Protein 2FJI (pdb70)

Solvent-accessible surface area: 39823 Å² total; per-residue (Å²): 137,111,165,69,16,110,74,97,90,101,78,84,52,62,80,75,40,78,125,11,11,82,129,3,60,110,68,11,39,96,22,43,56,57,9,21,78,76,0,44,99,13,104,79,99,14,52,72,31,118,100,33,33,7,25,16,92,8,8,108,56,0,11,60,20,0,69,126,22,1,89,76,0,27,68,37,129,61,23,133,2,6,10,8,0,0,71,73,0,3,78,22,0,42,116,10,11,130,30,11,40,66,69,0,60,90,4,19,137,41,32,43,64,19,48,71,13,31,109,92,90,102,136,52,59,46,129,142,24,43,33,51,53,30,3,29,54,3,0,0,0,3,2,2,4,11,49,56,1,17,96,84,0,68,59,15,7,69,115,9,1,150,111,31,64,79,88,56,70,102,56,0,38,94,50,1,86,59,1,45,125,15,1,47,104,0,5,67,32,0,2,80,7,2,6,65,12,0,9,14,76,4,108,125,6,16,99,44,0,5,22,95,100,0,16,152,22,63,5,2,74,72,0,4,75,29,0,28,115,44,2,110,92,0,97,79,44,7,25,85,114,15,9,43,53,0,0,40,32,0,0,1,27,0,0,19,79,0,0,54,5,2,62,97,99,59,33,12,70,51,160,122,72,78,0,36,102,2,0,110,69,1,36,84,36,0,73,86,13,0,33,112,13,1,108,78,45,179,32,55,103,82,7,15,84,70,4,5,26,0,0,93,30,0,18,59,0,6,36,77,85,53,143,31,0,44,102,24,0,49,44,0,1,87,55,1,36,12,1,100,18,12,1,0,6,3,0,0,68,2,14,148,79,12,55,69,84,77,38,82,129,15,20,102,70,0,40,98,49,10,81,79,46,62,127,68,16,143,91,110,55,66,138,91,152,90,32,18,1,100,108,3,70,21,165,69,86,93,103,136,105,173,67,22,117,161,67,86,76,73,81,51,139,79,74,40,77,114,11,11,82,127,0,63,118,63,6,40,92,19,42,152,60,7,17,65,64,0,62,105,18,109,87,102,12,52,71,57,116,122,26,44,6,53,12,95,5,9,93,49,0,12,98,18,0,69,122,18,2,78,78,0,30,64,41,125,52,27,127,3,5,8,9,0,0,73,70,0,2,81,30,0,61,127,8,9,56,36,11,41,66,78,0,52,95,13,17,141,39,30,44,73,13,57,73,4,57,70,74,31,101,157,58,73,48,128,70,47,112,33,63,48,33,1,33,57,3,0,0,0,2,1,10,8,11,67,33,1,21,89,77,0,71,58,22,10,66,103,6,3,150,106,32,63,82,109,62,70,135,62,0,38,96,46,0,94,55,2,41,122,19,1,62,98,0,10,65,31,0,5,79,4,2,7,62,10,3,9,18,75,2,128,107,4,16,100,49,1,4,26,89,96,0,34,186,30,67,8,2,75,60,1,5,76,26,0,30,123,46,2,64,90,2,67,81,48,4,22,81,96,15,2,32,58,0,0,39,44,0,0,5,48,0,0,30,73,2,0,47,4,2,56,104,99,53,52,21,103,54,169,120,76,40,2,18,106,3,7,131,60,2,42,84,35,1,95,90,13,6,48,127,13,4,99,76,35,90,45,27,130,82,18,22,89,65,3,9,25,0,7,88,31,0,32,60,0,6,47,82,80,45,129,38,1,38,97,18,0,94,136,0,3,76,64,0,80,32,5,105,18,12,1,0,7,3,0,1,75,2,17,75,84,12,54,69,80,82,37,50,58,18,4,94,104,0,37,102,55,23,98,66,76,59,66,55,54,92,121,159,116,154,96,29,35,1,46,70,2,82,27,173,65,154,61,153

Structure (mmCIF, N/CA/C/O backbone):
data_2FJI
#
_entry.id   2FJI
#
_cell.length_a   108.295
_cell.length_b   63.301
_cell.length_c   151.468
_cell.angle_alpha   90.00
_cell.angle_beta   103.89
_cell.angle_gamma   90.00
#
_symmetry.space_group_name_H-M   'P 1 21 1'
#
loop_
_entity.id
_entity.type
_entity.pdbx_description
1 polymer 'Exocyst complex component SEC6'
2 water water
#
loop_
_atom_site.group_PDB
_atom_site.id
_atom_site.type_symbol
_atom_site.label_atom_id
_atom_site.label_alt_id
_atom_site.label_comp_id
_atom_site.label_asym_id
_atom_site.label_entity_id
_atom_site.label_se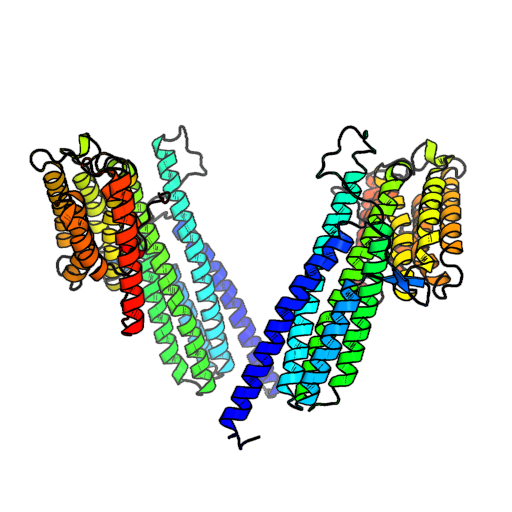q_id
_atom_site.pdbx_PDB_ins_code
_atom_site.Cartn_x
_atom_site.Cartn_y
_atom_site.Cartn_z
_atom_site.occupancy
_atom_site.B_iso_or_equiv
_atom_site.auth_seq_id
_atom_site.auth_comp_id
_atom_site.auth_asym_id
_atom_site.auth_atom_id
_atom_site.pdbx_PDB_model_num
ATOM 1 N N . GLY A 1 1 ? 71.499 27.738 10.612 1.00 82.71 407 GLY 1 N 1
ATOM 2 C CA . GLY A 1 1 ? 71.376 27.322 12.035 1.00 81.81 407 GLY 1 CA 1
ATOM 3 C C . GLY A 1 1 ? 72.719 27.012 12.669 1.00 81.57 407 GLY 1 C 1
ATOM 4 O O . GLY A 1 1 ? 73.765 27.181 12.044 1.00 81.96 407 GLY 1 O 1
ATOM 5 N N . SER A 1 2 ? 72.687 26.555 13.917 1.00 58.93 408 SER 1 N 1
ATOM 6 C CA . SER A 1 2 ? 73.901 26.214 14.644 1.00 57.84 408 SER 1 CA 1
ATOM 7 C C . SER A 1 2 ? 74.292 24.760 14.412 1.00 57.17 408 SER 1 C 1
ATOM 8 O O . SER A 1 2 ? 73.534 23.982 13.830 1.00 56.87 408 SER 1 O 1
ATOM 11 N N . HIS A 1 3 ? 75.480 24.401 14.890 1.00 54.35 409 HIS 1 N 1
ATOM 12 C CA . HIS A 1 3 ? 75.992 23.048 14.757 1.00 52.69 409 HIS 1 CA 1
ATOM 13 C C . HIS A 1 3 ? 75.163 22.036 15.522 1.00 52.76 409 HIS 1 C 1
ATOM 14 O O . HIS A 1 3 ? 74.596 22.347 16.561 1.00 52.82 409 HIS 1 O 1
ATOM 21 N N . MET A 1 4 ? 75.097 20.819 15.000 1.00 55.07 410 MET 1 N 1
ATOM 22 C CA . MET A 1 4 ? 74.369 19.744 15.654 1.00 55.72 410 MET 1 CA 1
ATOM 23 C C . MET A 1 4 ? 75.144 18.454 15.464 1.00 56.31 410 MET 1 C 1
ATOM 24 O O . MET A 1 4 ? 75.620 18.161 14.363 1.00 56.05 410 MET 1 O 1
ATOM 29 N N . GLY A 1 5 ? 75.271 17.686 16.539 1.00 61.25 411 GLY 1 N 1
ATOM 30 C CA . GLY A 1 5 ? 75.975 16.427 16.453 1.00 62.38 411 GLY 1 CA 1
ATOM 31 C C . GLY A 1 5 ? 75.018 15.375 15.944 1.00 63.39 411 GLY 1 C 1
ATOM 32 O O . GLY A 1 5 ? 73.793 15.553 16.010 1.00 63.87 411 GLY 1 O 1
ATOM 33 N N . ASP A 1 6 ? 75.564 14.278 15.435 1.00 72.56 412 ASP 1 N 1
ATOM 34 C CA . ASP A 1 6 ? 74.740 13.200 14.917 1.00 73.29 412 ASP 1 CA 1
ATOM 35 C C . ASP A 1 6 ? 73.801 12.651 15.993 1.00 73.15 412 ASP 1 C 1
ATOM 36 O O . ASP A 1 6 ? 72.655 12.298 15.709 1.00 73.46 412 ASP 1 O 1
ATOM 41 N N . LYS A 1 7 ? 74.277 12.590 17.232 1.00 57.72 413 LYS 1 N 1
ATOM 42 C CA . LYS A 1 7 ? 73.443 12.085 18.310 1.00 57.14 413 LYS 1 CA 1
ATOM 43 C C . LYS A 1 7 ? 72.247 13.013 18.515 1.00 57.09 413 LYS 1 C 1
ATOM 44 O O . LYS A 1 7 ? 71.113 12.552 18.698 1.00 56.90 413 LYS 1 O 1
ATOM 46 N N . GLU A 1 8 ? 72.504 14.320 18.470 1.00 55.11 414 GLU 1 N 1
ATOM 47 C CA . GLU A 1 8 ? 71.452 15.315 18.665 1.00 55.37 414 GLU 1 CA 1
ATOM 48 C C . GLU A 1 8 ? 70.495 15.433 17.475 1.00 55.11 414 GLU 1 C 1
ATOM 49 O O . GLU A 1 8 ? 69.321 15.764 17.657 1.00 54.89 414 GLU 1 O 1
ATOM 55 N N . LYS A 1 9 ? 70.993 15.173 16.264 1.00 59.68 415 LYS 1 N 1
ATOM 56 C CA . LYS A 1 9 ? 70.145 15.207 15.077 1.00 59.74 415 LYS 1 CA 1
ATOM 57 C C . LYS A 1 9 ? 69.181 14.020 15.167 1.00 60.08 415 LYS 1 C 1
ATOM 58 O O . LYS A 1 9 ? 67.980 14.156 14.922 1.00 60.24 415 LYS 1 O 1
ATOM 64 N N . GLU A 1 10 ? 69.717 12.854 15.518 1.00 62.72 416 GLU 1 N 1
ATOM 65 C CA . GLU A 1 10 ? 68.894 11.657 15.645 1.00 62.85 416 GLU 1 CA 1
ATOM 66 C C . GLU A 1 10 ? 67.840 11.886 16.716 1.00 62.33 416 GLU 1 C 1
ATOM 67 O O . GLU A 1 10 ? 66.663 11.573 16.519 1.00 62.64 416 GLU 1 O 1
ATOM 73 N N . THR A 1 11 ? 68.258 12.439 17.848 1.00 52.29 417 THR 1 N 1
ATOM 74 C CA . THR A 1 11 ? 67.318 12.722 18.931 1.00 51.73 417 THR 1 CA 1
ATOM 75 C C . THR A 1 11 ? 66.235 13.688 18.447 1.00 51.30 417 THR 1 C 1
ATOM 76 O O . THR A 1 11 ? 65.060 13.522 18.771 1.00 51.55 417 THR 1 O 1
ATOM 80 N N . LEU A 1 12 ? 66.637 14.682 17.658 1.00 53.19 418 LEU 1 N 1
ATOM 81 C CA . LEU A 1 12 ? 65.704 15.664 17.106 1.00 52.74 418 LEU 1 CA 1
ATOM 82 C C . LEU A 1 12 ? 64.691 14.943 16.201 1.00 52.63 418 LEU 1 C 1
ATOM 83 O O . LEU A 1 12 ? 63.483 15.188 16.275 1.00 52.01 418 LEU 1 O 1
ATOM 88 N N . PHE A 1 13 ? 65.192 14.045 15.356 1.00 55.55 419 PHE 1 N 1
ATOM 89 C CA . PHE A 1 13 ? 64.333 13.290 14.453 1.00 55.48 419 PHE 1 CA 1
ATOM 90 C C . PHE A 1 13 ? 63.381 12.377 15.212 1.00 55.74 419 PHE 1 C 1
ATOM 91 O O . PHE A 1 13 ? 62.217 12.229 14.832 1.00 55.89 419 PHE 1 O 1
ATOM 99 N N . LYS A 1 14 ? 63.872 11.755 16.279 1.00 59.21 420 LYS 1 N 1
ATOM 100 C CA . LYS A 1 14 ? 63.029 10.860 17.060 1.00 59.09 420 LYS 1 CA 1
ATOM 101 C C . LYS A 1 14 ? 61.991 11.646 17.851 1.00 59.35 420 LYS 1 C 1
ATOM 102 O O . LYS A 1 14 ? 60.846 11.216 17.985 1.00 59.91 420 LYS 1 O 1
ATOM 104 N N . ASP A 1 15 ? 62.374 12.804 18.374 1.00 48.01 421 ASP 1 N 1
ATOM 105 C CA . ASP A 1 15 ? 61.418 13.586 19.145 1.00 47.66 421 ASP 1 CA 1
ATOM 106 C C . ASP A 1 15 ? 60.384 14.248 18.238 1.00 47.47 421 ASP 1 C 1
ATOM 107 O O . ASP A 1 15 ? 59.221 14.397 18.617 1.00 46.97 421 ASP 1 O 1
ATOM 112 N N . TYR A 1 16 ? 60.818 14.637 17.040 1.00 55.40 422 TYR 1 N 1
ATOM 113 C CA . TYR A 1 16 ? 59.946 15.276 16.066 1.00 54.88 422 TYR 1 CA 1
ATOM 114 C C . TYR A 1 16 ? 58.894 14.277 15.605 1.00 54.75 422 TYR 1 C 1
ATOM 115 O O . TYR A 1 16 ? 57.696 14.557 15.678 1.00 55.21 422 TYR 1 O 1
ATOM 124 N N . LEU A 1 17 ? 59.341 13.109 15.149 1.00 54.57 423 LEU 1 N 1
ATOM 125 C CA . LEU A 1 17 ? 58.430 12.062 14.691 1.00 53.98 423 LEU 1 CA 1
ATOM 126 C C . LEU A 1 17 ? 57.385 11.808 15.770 1.00 53.91 423 LEU 1 C 1
ATOM 127 O O . LEU A 1 17 ? 56.192 11.657 15.484 1.00 54.33 423 LEU 1 O 1
ATOM 132 N N . ASN A 1 18 ? 57.835 11.764 17.019 1.00 49.65 424 ASN 1 N 1
ATOM 133 C CA . ASN A 1 18 ? 56.925 11.513 18.126 1.00 49.25 424 ASN 1 CA 1
ATOM 134 C C . ASN A 1 18 ? 55.871 12.600 18.281 1.00 49.03 424 ASN 1 C 1
ATOM 135 O O . ASN A 1 18 ? 54.688 12.304 18.450 1.00 49.16 424 ASN 1 O 1
ATOM 140 N N . LEU A 1 19 ? 56.289 13.860 18.242 1.00 50.02 425 LEU 1 N 1
ATOM 141 C CA . LEU A 1 19 ? 55.326 14.936 18.395 1.00 49.78 425 LEU 1 CA 1
ATOM 142 C C . LEU A 1 19 ? 54.281 14.885 17.279 1.00 49.93 425 LEU 1 C 1
ATOM 143 O O . LEU A 1 19 ? 53.086 15.083 17.525 1.00 49.01 425 LEU 1 O 1
ATOM 148 N N . ILE A 1 20 ? 54.742 14.608 16.061 1.00 56.91 426 ILE 1 N 1
ATOM 149 C CA . ILE A 1 20 ? 53.866 14.509 14.902 1.00 57.46 426 ILE 1 CA 1
ATOM 150 C C . ILE A 1 20 ? 52.870 13.374 15.106 1.00 57.59 426 ILE 1 C 1
ATOM 151 O O . ILE A 1 20 ? 51.655 13.546 14.999 1.00 57.67 426 ILE 1 O 1
ATOM 156 N N . VAL A 1 21 ? 53.414 12.207 15.400 1.00 54.75 427 VAL 1 N 1
ATOM 157 C CA . VAL A 1 21 ? 52.626 11.012 15.614 1.00 54.44 427 VAL 1 CA 1
ATOM 158 C C . VAL A 1 21 ? 51.558 11.160 16.694 1.00 55.21 427 VAL 1 C 1
ATOM 159 O O . VAL A 1 21 ? 50.419 10.760 16.488 1.00 55.84 427 VAL 1 O 1
ATOM 163 N N . VAL A 1 22 ? 51.912 11.731 17.843 1.00 50.61 428 VAL 1 N 1
ATOM 164 C CA . VAL A 1 22 ? 50.951 11.923 18.945 1.00 50.54 428 VAL 1 CA 1
ATOM 165 C C . VAL A 1 22 ? 49.829 12.869 18.526 1.00 51.39 428 VAL 1 C 1
ATOM 166 O O . VAL A 1 22 ? 48.661 12.678 18.883 1.00 51.00 428 VAL 1 O 1
ATOM 170 N N . LYS A 1 23 ? 50.209 13.903 17.786 1.00 51.72 429 LYS 1 N 1
ATOM 171 C CA . LYS A 1 23 ? 49.269 14.889 17.285 1.00 53.09 429 LYS 1 CA 1
ATOM 172 C C . LYS A 1 23 ? 48.272 14.204 16.363 1.00 54.32 429 LYS 1 C 1
ATOM 173 O O . LYS A 1 23 ? 47.088 14.515 16.393 1.00 55.05 429 LYS 1 O 1
ATOM 179 N N . MET A 1 24 ? 48.754 13.259 15.555 1.00 62.97 430 MET 1 N 1
ATOM 180 C CA . MET A 1 24 ? 47.896 12.552 14.614 1.00 63.67 430 MET 1 CA 1
ATOM 181 C C . MET A 1 24 ? 46.834 11.715 15.310 1.00 63.51 430 MET 1 C 1
ATOM 182 O O . MET A 1 24 ? 45.680 11.691 14.881 1.00 63.16 430 MET 1 O 1
ATOM 187 N N . THR A 1 25 ? 47.217 11.023 16.379 1.00 53.19 431 THR 1 N 1
ATOM 188 C CA . THR A 1 25 ? 46.251 10.227 17.128 1.00 53.26 431 THR 1 CA 1
ATOM 189 C C . THR A 1 25 ? 45.206 11.157 17.728 1.00 54.01 431 THR 1 C 1
ATOM 190 O O . THR A 1 25 ? 44.038 10.799 17.860 1.00 54.54 431 THR 1 O 1
ATOM 194 N N . GLU A 1 26 ? 45.630 12.358 18.093 1.00 51.72 432 GLU 1 N 1
ATOM 195 C CA . GLU A 1 26 ? 44.717 13.325 18.674 1.00 52.84 432 GLU 1 CA 1
ATOM 196 C C . GLU A 1 26 ? 43.770 13.822 17.593 1.00 52.20 432 GLU 1 C 1
ATOM 197 O O . GLU A 1 26 ? 42.555 13.862 17.790 1.00 52.11 432 GLU 1 O 1
ATOM 203 N N . TRP A 1 27 ? 44.330 14.205 16.451 1.00 54.11 433 TRP 1 N 1
ATOM 204 C CA . TRP A 1 27 ? 43.512 14.692 15.354 1.00 54.86 433 TRP 1 CA 1
ATOM 205 C C . TRP A 1 27 ? 42.423 13.662 15.013 1.00 54.70 433 TRP 1 C 1
ATOM 206 O O . TRP A 1 27 ? 41.237 13.957 15.087 1.00 54.49 433 TRP 1 O 1
ATOM 217 N N . ILE A 1 28 ? 42.836 12.451 14.652 1.00 58.37 434 ILE 1 N 1
ATOM 218 C CA . ILE A 1 28 ? 41.897 11.391 14.325 1.00 58.46 434 ILE 1 CA 1
ATOM 219 C C . ILE A 1 28 ? 40.905 11.199 15.459 1.00 58.57 434 ILE 1 C 1
ATOM 220 O O . ILE A 1 28 ? 39.718 10.951 15.229 1.00 58.49 434 ILE 1 O 1
ATOM 225 N N . GLY A 1 29 ? 41.392 11.319 16.687 1.00 57.90 435 GLY 1 N 1
ATOM 226 C CA . GLY A 1 29 ? 40.518 11.160 17.837 1.00 57.98 435 GLY 1 CA 1
ATOM 227 C C . GLY A 1 29 ? 39.367 12.147 17.800 1.00 58.32 435 GLY 1 C 1
ATOM 228 O O . GLY A 1 29 ? 38.212 11.786 18.036 1.00 58.63 435 GLY 1 O 1
ATOM 229 N N . ASN A 1 30 ? 39.683 13.401 17.504 1.00 59.74 436 ASN 1 N 1
ATOM 230 C CA . ASN A 1 30 ? 38.663 14.426 17.441 1.00 60.22 436 ASN 1 CA 1
ATOM 231 C C . ASN A 1 30 ? 37.776 14.223 16.219 1.00 60.28 436 ASN 1 C 1
ATOM 232 O O . ASN A 1 30 ? 36.561 14.381 16.304 1.00 60.61 436 ASN 1 O 1
ATOM 237 N N . LEU A 1 31 ? 38.380 13.871 15.087 1.00 63.03 437 LEU 1 N 1
ATOM 238 C CA . LEU A 1 31 ? 37.617 13.644 13.871 1.00 63.03 437 LEU 1 CA 1
ATOM 239 C C . LEU A 1 31 ? 36.568 12.563 14.112 1.00 63.28 437 LEU 1 C 1
ATOM 240 O O . LEU A 1 31 ? 35.390 12.755 13.812 1.00 63.76 437 LEU 1 O 1
ATOM 245 N N . GLU A 1 32 ? 36.992 11.433 14.668 1.00 65.20 438 GLU 1 N 1
ATOM 246 C CA . GLU A 1 32 ? 36.056 10.350 14.938 1.00 65.36 438 GLU 1 CA 1
ATOM 247 C C . GLU A 1 32 ? 34.844 10.827 15.729 1.00 64.96 438 GLU 1 C 1
ATOM 248 O O . GLU A 1 32 ? 33.716 10.432 15.442 1.00 65.39 438 GLU 1 O 1
ATOM 254 N N . LYS A 1 33 ? 35.080 11.663 16.734 1.00 63.36 439 LYS 1 N 1
ATOM 255 C CA . LYS A 1 33 ? 33.992 12.186 17.547 1.00 62.49 439 LYS 1 CA 1
ATOM 256 C C . LYS A 1 33 ? 33.047 13.013 16.675 1.00 61.84 439 LYS 1 C 1
ATOM 257 O O . LYS A 1 33 ? 31.867 12.717 16.587 1.00 61.78 439 LYS 1 O 1
ATOM 259 N N . ALA A 1 34 ? 33.573 14.042 16.025 1.00 56.27 440 ALA 1 N 1
ATOM 260 C CA . ALA A 1 34 ? 32.758 14.896 15.166 1.00 56.38 440 ALA 1 CA 1
ATOM 261 C C . ALA A 1 34 ? 32.025 14.060 14.113 1.00 56.32 440 ALA 1 C 1
ATOM 262 O O . ALA A 1 34 ? 30.852 14.279 13.817 1.00 56.55 440 ALA 1 O 1
ATOM 264 N N . GLU A 1 35 ? 32.759 13.100 13.567 1.00 63.65 441 GLU 1 N 1
ATOM 265 C CA . GLU A 1 35 ? 32.306 12.174 12.541 1.00 63.10 441 GLU 1 CA 1
ATOM 266 C C . GLU A 1 35 ? 31.123 11.323 13.015 1.00 63.35 441 GLU 1 C 1
ATOM 267 O O . GLU A 1 35 ? 30.151 11.132 12.281 1.00 62.83 441 GLU 1 O 1
ATOM 273 N N . PHE A 1 36 ? 31.220 10.808 14.240 1.00 57.84 442 PHE 1 N 1
ATOM 274 C CA . PHE A 1 36 ? 30.168 9.980 14.812 1.00 58.12 442 PHE 1 CA 1
ATOM 275 C C . PHE A 1 36 ? 28.974 10.805 15.265 1.00 58.75 442 PHE 1 C 1
ATOM 276 O O . PHE A 1 36 ? 27.874 10.270 15.434 1.00 59.19 442 PHE 1 O 1
ATOM 284 N N . ASP A 1 37 ? 29.190 12.102 15.482 1.00 72.92 443 ASP 1 N 1
ATOM 285 C CA . ASP A 1 37 ? 28.106 12.987 15.889 1.00 73.08 443 ASP 1 CA 1
ATOM 286 C C . ASP A 1 37 ? 27.226 13.207 14.676 1.00 72.66 443 ASP 1 C 1
ATOM 287 O O . ASP A 1 37 ? 26.006 13.060 14.746 1.00 72.72 443 ASP 1 O 1
ATOM 292 N N . VAL A 1 38 ? 27.856 13.564 13.564 1.00 61.82 444 VAL 1 N 1
ATOM 293 C CA . VAL A 1 38 ? 27.132 13.788 12.330 1.00 61.53 444 VAL 1 CA 1
ATOM 294 C C . VAL A 1 38 ? 26.321 12.530 12.022 1.00 61.93 444 VAL 1 C 1
ATOM 295 O O . VAL A 1 38 ? 25.089 12.567 11.953 1.00 62.08 444 VAL 1 O 1
ATOM 299 N N . PHE A 1 39 ? 27.027 11.415 11.869 1.00 64.96 445 PHE 1 N 1
ATOM 300 C CA . PHE A 1 39 ? 26.413 10.130 11.553 1.00 65.01 445 PHE 1 CA 1
ATOM 301 C C . PHE A 1 39 ? 25.261 9.720 12.467 1.00 65.49 445 PHE 1 C 1
ATOM 302 O O . PHE A 1 39 ? 24.294 9.108 12.014 1.00 65.12 445 PHE 1 O 1
ATOM 310 N N . LEU A 1 40 ? 25.376 10.045 13.751 1.00 66.30 446 LEU 1 N 1
ATOM 311 C CA . LEU A 1 40 ? 24.354 9.700 14.735 1.00 67.09 446 LEU 1 CA 1
ATOM 312 C C . LEU A 1 40 ? 23.149 10.648 14.752 1.00 68.32 446 LEU 1 C 1
ATOM 313 O O . LEU A 1 40 ? 22.002 10.212 14.909 1.00 68.16 446 LEU 1 O 1
ATOM 318 N N . GLU A 1 41 ? 23.421 11.941 14.604 1.00 87.39 447 GLU 1 N 1
ATOM 319 C CA . GLU A 1 41 ? 22.377 12.956 14.622 1.00 88.73 447 GLU 1 CA 1
ATOM 320 C C . GLU A 1 41 ? 21.687 13.071 13.274 1.00 88.95 447 GLU 1 C 1
ATOM 321 O O . GLU A 1 41 ? 20.483 13.325 13.202 1.00 89.02 447 GLU 1 O 1
ATOM 327 N N . ARG A 1 42 ? 22.454 12.883 12.208 1.00 75.10 448 ARG 1 N 1
ATOM 328 C CA . ARG A 1 42 ? 21.912 12.964 10.859 1.00 75.50 448 ARG 1 CA 1
ATOM 329 C C . ARG A 1 42 ? 21.035 14.204 10.685 1.00 76.54 448 ARG 1 C 1
ATOM 330 O O . ARG A 1 42 ? 20.067 14.177 9.932 1.00 76.87 448 ARG 1 O 1
ATOM 338 N N . SER A 1 43 ? 21.385 15.290 11.373 1.00 80.66 449 SER 1 N 1
ATOM 339 C CA . SER A 1 43 ? 20.611 16.532 11.308 1.00 81.61 449 SER 1 CA 1
ATOM 340 C C . SER A 1 43 ? 20.527 17.133 9.905 1.00 82.08 449 SER 1 C 1
ATOM 341 O O . SER A 1 43 ? 19.822 18.116 9.676 1.00 82.38 449 SER 1 O 1
ATOM 344 N N . THR A 1 44 ? 21.247 16.538 8.969 1.00 70.87 450 THR 1 N 1
ATOM 345 C CA . THR A 1 44 ? 21.231 16.994 7.591 1.00 71.53 450 THR 1 CA 1
ATOM 346 C C . THR A 1 44 ? 21.555 15.770 6.745 1.00 71.90 450 THR 1 C 1
ATOM 347 O O . THR A 1 44 ? 21.940 14.732 7.282 1.00 71.98 450 THR 1 O 1
ATOM 351 N N . PRO A 1 45 ? 21.383 15.857 5.418 1.00 79.31 451 PRO 1 N 1
ATOM 352 C CA . PRO A 1 45 ? 21.695 14.674 4.615 1.00 79.22 451 PRO 1 CA 1
ATOM 353 C C . PRO A 1 45 ? 23.068 14.706 3.948 1.00 78.87 451 PRO 1 C 1
ATOM 354 O O . PRO A 1 45 ? 23.557 15.760 3.556 1.00 79.05 451 PRO 1 O 1
ATOM 358 N N . PRO A 1 46 ? 23.706 13.537 3.816 1.00 64.96 452 PRO 1 N 1
ATOM 359 C CA . PRO A 1 46 ? 25.023 13.413 3.190 1.00 65.02 452 PRO 1 CA 1
ATOM 360 C C . PRO A 1 46 ? 25.117 14.208 1.888 1.00 64.97 452 PRO 1 C 1
ATOM 361 O O . PRO A 1 46 ? 24.149 14.303 1.141 1.00 64.79 452 PRO 1 O 1
ATOM 365 N N . HIS A 1 47 ? 26.289 14.777 1.621 1.00 66.77 453 HIS 1 N 1
ATOM 366 C CA . HIS A 1 47 ? 26.501 15.552 0.405 1.00 67.07 453 HIS 1 CA 1
ATOM 367 C C . HIS A 1 47 ? 26.477 14.601 -0.778 1.00 67.04 453 HIS 1 C 1
ATOM 368 O O . HIS A 1 47 ? 26.213 13.421 -0.607 1.00 66.95 453 HIS 1 O 1
ATOM 370 N N . SER A 1 48 ? 26.756 15.123 -1.971 1.00 59.21 454 SER 1 N 1
ATOM 371 C CA . SER A 1 48 ? 26.776 14.321 -3.196 1.00 59.27 454 SER 1 CA 1
ATOM 372 C C . SER A 1 48 ? 27.954 14.811 -4.012 1.00 59.55 454 SER 1 C 1
ATOM 373 O O . SER A 1 48 ? 28.171 16.011 -4.103 1.00 59.52 454 SER 1 O 1
ATOM 376 N N . ASP A 1 49 ? 28.719 13.899 -4.598 1.00 65.49 455 ASP 1 N 1
ATOM 377 C CA . ASP A 1 49 ? 29.864 14.314 -5.395 1.00 66.18 455 ASP 1 CA 1
ATOM 378 C C . ASP A 1 49 ? 29.442 14.572 -6.834 1.00 66.34 455 ASP 1 C 1
ATOM 379 O O . ASP A 1 49 ? 28.255 14.532 -7.146 1.00 66.49 455 ASP 1 O 1
ATOM 384 N N . SER A 1 50 ? 30.408 14.842 -7.705 1.00 95.39 456 SER 1 N 1
ATOM 385 C CA . SER A 1 50 ? 30.110 15.125 -9.103 1.00 95.65 456 SER 1 CA 1
ATOM 386 C C . SER A 1 50 ? 29.345 13.996 -9.788 1.00 95.46 456 SER 1 C 1
ATOM 387 O O . SER A 1 50 ? 28.548 14.242 -10.696 1.00 95.80 456 SER 1 O 1
ATOM 390 N N . ASP A 1 51 ? 29.580 12.763 -9.350 1.00 71.41 457 ASP 1 N 1
ATOM 391 C CA . ASP A 1 51 ? 28.920 11.608 -9.953 1.00 70.73 457 ASP 1 CA 1
ATOM 392 C C . ASP A 1 51 ? 27.670 11.158 -9.200 1.00 69.82 457 ASP 1 C 1
ATOM 393 O O . ASP A 1 51 ? 27.208 10.033 -9.366 1.00 69.91 457 ASP 1 O 1
ATOM 398 N N . GLY A 1 52 ? 27.129 12.045 -8.372 1.00 57.60 458 GLY 1 N 1
ATOM 399 C CA . GLY A 1 52 ? 25.933 11.726 -7.618 1.00 56.02 458 GLY 1 CA 1
ATOM 400 C C . GLY A 1 52 ? 26.157 10.812 -6.427 1.00 55.11 458 GLY 1 C 1
ATOM 401 O O . GLY A 1 52 ? 25.216 10.521 -5.680 1.00 54.48 458 GLY 1 O 1
ATOM 402 N N . LEU A 1 53 ? 27.396 10.358 -6.246 1.00 64.15 459 LEU 1 N 1
ATOM 403 C CA . LEU A 1 53 ? 27.726 9.475 -5.135 1.00 63.05 459 LEU 1 CA 1
ATOM 404 C C . LEU A 1 53 ? 27.738 10.194 -3.800 1.00 62.67 459 LEU 1 C 1
ATOM 405 O O . LEU A 1 53 ? 28.455 11.177 -3.622 1.00 62.90 459 LEU 1 O 1
ATOM 410 N N . LEU A 1 54 ? 26.946 9.703 -2.856 1.00 58.94 460 LEU 1 N 1
ATOM 411 C CA . LEU A 1 54 ? 26.911 10.309 -1.532 1.00 58.82 460 LEU 1 CA 1
ATOM 412 C C . LEU A 1 54 ? 28.271 10.108 -0.860 1.00 59.08 460 LEU 1 C 1
ATOM 413 O O . LEU A 1 54 ? 29.054 9.231 -1.260 1.00 59.20 460 LEU 1 O 1
ATOM 418 N N . PHE A 1 55 ? 28.559 10.947 0.133 1.00 75.89 461 PHE 1 N 1
ATOM 419 C CA . PHE A 1 55 ? 29.801 10.859 0.896 1.00 75.90 461 PHE 1 CA 1
ATOM 420 C C . PHE A 1 55 ? 29.723 11.678 2.178 1.00 75.51 461 PHE 1 C 1
ATOM 421 O O . PHE A 1 55 ? 28.812 12.480 2.358 1.00 75.95 461 PHE 1 O 1
ATOM 429 N N . LEU A 1 56 ? 30.661 11.442 3.084 1.00 54.66 462 LEU 1 N 1
ATOM 430 C CA . LEU A 1 56 ? 30.697 12.163 4.344 1.00 53.91 462 LEU 1 CA 1
ATOM 431 C C . LEU A 1 56 ? 31.995 12.954 4.391 1.00 53.46 462 LEU 1 C 1
ATOM 432 O O . LEU A 1 56 ? 32.970 12.599 3.717 1.00 52.91 462 LEU 1 O 1
ATOM 437 N N . ASP A 1 57 ? 32.002 14.032 5.170 1.00 52.62 463 ASP 1 N 1
ATOM 438 C CA . ASP A 1 57 ? 33.190 14.871 5.287 1.00 52.52 463 ASP 1 CA 1
ATOM 439 C C . ASP A 1 57 ? 34.320 14.191 6.058 1.00 51.80 463 ASP 1 C 1
ATOM 440 O O . ASP A 1 57 ? 35.493 14.367 5.720 1.00 51.63 463 ASP 1 O 1
ATOM 445 N N . GLY A 1 58 ? 33.959 13.414 7.080 1.00 64.63 464 GLY 1 N 1
ATOM 446 C CA . GLY A 1 58 ? 34.947 12.705 7.876 1.00 63.71 464 GLY 1 CA 1
ATOM 447 C C . GLY A 1 58 ? 36.058 12.110 7.026 1.00 63.06 464 GLY 1 C 1
ATOM 448 O O . GLY A 1 58 ? 37.210 12.535 7.110 1.00 63.45 464 GLY 1 O 1
ATOM 449 N N . THR A 1 59 ? 35.715 11.128 6.201 1.00 59.69 465 THR 1 N 1
ATOM 450 C CA . THR A 1 59 ? 36.693 10.495 5.335 1.00 58.43 465 THR 1 CA 1
ATOM 451 C C . THR A 1 59 ? 37.484 11.539 4.557 1.00 58.68 465 THR 1 C 1
ATOM 452 O O . THR A 1 59 ? 38.706 11.437 4.437 1.00 58.63 465 THR 1 O 1
ATOM 456 N N . LYS A 1 60 ? 36.802 12.557 4.049 1.00 48.07 466 LYS 1 N 1
ATOM 457 C CA . LYS A 1 60 ? 37.476 13.597 3.263 1.00 47.75 466 LYS 1 CA 1
ATOM 458 C C . LYS A 1 60 ? 38.528 14.398 4.052 1.00 47.36 466 LYS 1 C 1
ATOM 459 O O . LYS A 1 60 ? 39.639 14.628 3.571 1.00 46.77 466 LYS 1 O 1
ATOM 465 N N . THR A 1 61 ? 38.175 14.843 5.250 1.00 57.29 467 THR 1 N 1
ATOM 466 C CA . THR A 1 61 ? 39.123 15.601 6.050 1.00 57.80 467 THR 1 CA 1
ATOM 467 C C . THR A 1 61 ? 40.293 14.678 6.386 1.00 57.97 467 THR 1 C 1
ATOM 468 O O . THR A 1 61 ? 41.466 15.033 6.211 1.00 57.99 467 THR 1 O 1
ATOM 472 N N . CYS A 1 62 ? 39.945 13.483 6.853 1.00 58.43 468 CYS 1 N 1
ATOM 473 C CA . CYS A 1 62 ? 40.908 12.471 7.245 1.00 58.33 468 CYS 1 CA 1
ATOM 474 C C . CYS A 1 62 ? 42.067 12.368 6.276 1.00 58.45 468 CYS 1 C 1
ATOM 475 O O . CYS A 1 62 ? 43.222 12.452 6.693 1.00 58.43 468 CYS 1 O 1
ATOM 478 N N . PHE A 1 63 ? 41.775 12.197 4.988 1.00 59.94 469 PHE 1 N 1
ATOM 479 C CA . PHE A 1 63 ? 42.851 12.093 4.009 1.00 60.40 469 PHE 1 CA 1
ATOM 480 C C . PHE A 1 63 ? 43.443 13.447 3.598 1.00 61.28 469 PHE 1 C 1
ATOM 481 O O . PHE A 1 63 ? 44.571 13.520 3.094 1.00 61.59 469 PHE 1 O 1
ATOM 489 N N . GLN A 1 64 ? 42.702 14.527 3.821 1.00 60.16 470 GLN 1 N 1
ATOM 490 C CA . GLN A 1 64 ? 43.227 15.852 3.501 1.00 60.80 470 GLN 1 CA 1
ATOM 491 C C . GLN A 1 64 ? 44.342 16.100 4.518 1.00 61.27 470 GLN 1 C 1
ATOM 492 O O . GLN A 1 64 ? 45.476 16.422 4.155 1.00 61.16 470 GLN 1 O 1
ATOM 494 N N . MET A 1 65 ? 43.999 15.921 5.792 1.00 59.45 471 MET 1 N 1
ATOM 495 C CA . MET A 1 65 ? 44.928 16.098 6.902 1.00 60.33 471 MET 1 CA 1
ATOM 496 C C . MET A 1 65 ? 46.199 15.285 6.695 1.00 60.71 471 MET 1 C 1
ATOM 497 O O . MET A 1 65 ? 47.313 15.801 6.838 1.00 61.07 471 MET 1 O 1
ATOM 502 N N . PHE A 1 66 ? 46.041 14.008 6.360 1.00 56.78 472 PHE 1 N 1
ATOM 503 C CA . PHE A 1 66 ? 47.207 13.173 6.153 1.00 56.95 472 PHE 1 CA 1
ATOM 504 C C . PHE A 1 66 ? 48.039 13.619 4.966 1.00 57.20 472 PHE 1 C 1
ATOM 505 O O . PHE A 1 66 ? 49.263 13.684 5.059 1.00 56.84 472 PHE 1 O 1
ATOM 513 N N . THR A 1 67 ? 47.387 13.908 3.845 1.00 63.33 473 THR 1 N 1
ATOM 514 C CA . THR A 1 67 ? 48.119 14.339 2.657 1.00 63.78 473 THR 1 CA 1
ATOM 515 C C . THR A 1 67 ? 48.985 15.540 3.013 1.00 64.21 473 THR 1 C 1
ATOM 516 O O . THR A 1 67 ? 49.973 15.824 2.346 1.00 64.07 473 THR 1 O 1
ATOM 520 N N . GLN A 1 68 ? 48.613 16.237 4.080 1.00 74.32 474 GLN 1 N 1
ATOM 521 C CA . GLN A 1 68 ? 49.377 17.394 4.524 1.00 74.84 474 GLN 1 CA 1
ATOM 522 C C . GLN A 1 68 ? 50.614 16.899 5.290 1.00 74.30 474 GLN 1 C 1
ATOM 523 O O . GLN A 1 68 ? 51.747 17.297 4.996 1.00 74.87 474 GLN 1 O 1
ATOM 529 N N . GLN A 1 69 ? 50.390 16.013 6.259 1.00 53.94 475 GLN 1 N 1
ATOM 530 C CA . GLN A 1 69 ? 51.473 15.447 7.050 1.00 52.85 475 GLN 1 CA 1
ATOM 531 C C . GLN A 1 69 ? 52.532 14.721 6.225 1.00 52.26 475 GLN 1 C 1
ATOM 532 O O . GLN A 1 69 ? 53.724 14.928 6.451 1.00 51.99 475 GLN 1 O 1
ATOM 538 N N . VAL A 1 70 ? 52.119 13.870 5.281 1.00 50.11 476 VAL 1 N 1
ATOM 539 C CA . VAL A 1 70 ? 53.097 13.140 4.464 1.00 49.09 476 VAL 1 CA 1
ATOM 540 C C . VAL A 1 70 ? 54.009 14.082 3.724 1.00 48.46 476 VAL 1 C 1
ATOM 541 O O . VAL A 1 70 ? 55.168 13.771 3.496 1.00 48.47 476 VAL 1 O 1
ATOM 545 N N . GLU A 1 71 ? 53.485 15.231 3.323 1.00 61.60 477 GLU 1 N 1
ATOM 546 C CA . GLU A 1 71 ? 54.299 16.215 2.615 1.00 61.37 477 GLU 1 CA 1
ATOM 547 C C . GLU A 1 71 ? 55.449 16.677 3.514 1.00 60.19 477 GLU 1 C 1
ATOM 548 O O . GLU A 1 71 ? 56.613 16.651 3.117 1.00 60.25 477 GLU 1 O 1
ATOM 554 N N . VAL A 1 72 ? 55.111 17.095 4.730 1.00 50.36 478 VAL 1 N 1
ATOM 555 C CA . VAL A 1 72 ? 56.115 17.562 5.667 1.00 49.38 478 VAL 1 CA 1
ATOM 556 C C . VAL A 1 72 ? 57.086 16.440 5.986 1.00 49.03 478 VAL 1 C 1
ATOM 557 O O . VAL A 1 72 ? 58.308 16.626 5.937 1.00 48.93 478 VAL 1 O 1
ATOM 561 N N . ALA A 1 73 ? 56.542 15.272 6.311 1.00 55.36 479 ALA 1 N 1
ATOM 562 C CA . ALA A 1 73 ? 57.367 14.116 6.635 1.00 54.47 479 ALA 1 CA 1
ATOM 563 C C . ALA A 1 73 ? 58.380 13.868 5.522 1.00 53.83 479 ALA 1 C 1
ATOM 564 O O . ALA A 1 73 ? 59.576 13.735 5.783 1.00 54.11 479 ALA 1 O 1
ATOM 566 N N . ALA A 1 74 ? 57.906 13.819 4.280 1.00 45.96 480 ALA 1 N 1
ATOM 567 C CA . ALA A 1 74 ? 58.796 13.604 3.134 1.00 45.33 480 ALA 1 CA 1
ATOM 568 C C . ALA A 1 74 ? 59.796 14.747 2.950 1.00 45.10 480 ALA 1 C 1
ATOM 569 O O . ALA A 1 74 ? 60.957 14.510 2.632 1.00 45.48 480 ALA 1 O 1
ATOM 571 N N . GLY A 1 75 ? 59.351 15.988 3.134 1.00 52.43 481 GLY 1 N 1
ATOM 572 C CA . GLY A 1 75 ? 60.254 17.121 2.981 1.00 51.96 481 GLY 1 CA 1
ATOM 573 C C . GLY A 1 75 ? 61.466 16.995 3.888 1.00 52.07 481 GLY 1 C 1
ATOM 574 O O . GLY A 1 75 ? 62.530 17.541 3.622 1.00 51.80 481 GLY 1 O 1
ATOM 575 N N . THR A 1 76 ? 61.280 16.262 4.976 1.00 55.58 482 THR 1 N 1
ATOM 576 C CA . THR A 1 76 ? 62.309 16.011 5.968 1.00 55.76 482 THR 1 CA 1
ATOM 577 C C . THR A 1 76 ? 63.478 15.224 5.369 1.00 56.46 482 THR 1 C 1
ATOM 578 O O . THR A 1 76 ? 64.628 15.341 5.821 1.00 56.18 482 THR 1 O 1
ATOM 582 N N . ASN A 1 77 ? 63.157 14.425 4.349 1.00 51.63 483 ASN 1 N 1
ATOM 583 C CA . ASN A 1 77 ? 64.106 13.561 3.647 1.00 51.65 483 ASN 1 CA 1
ATOM 584 C C . ASN A 1 77 ? 64.636 12.446 4.557 1.00 51.26 483 ASN 1 C 1
ATOM 585 O O . ASN A 1 77 ? 65.625 11.792 4.233 1.00 51.06 483 ASN 1 O 1
ATOM 590 N N . GLN A 1 78 ? 63.972 12.241 5.693 1.00 52.68 484 GLN 1 N 1
ATOM 591 C CA . GLN A 1 78 ? 64.351 11.199 6.637 1.00 52.48 484 GLN 1 CA 1
ATOM 592 C C . GLN A 1 78 ? 63.324 10.062 6.578 1.00 53.53 484 GLN 1 C 1
ATOM 593 O O . GLN A 1 78 ? 62.234 10.155 7.168 1.00 54.12 484 GLN 1 O 1
ATOM 599 N N . ALA A 1 79 ? 63.673 8.988 5.875 1.00 56.95 485 ALA 1 N 1
ATOM 600 C CA . ALA A 1 79 ? 62.795 7.834 5.726 1.00 57.40 485 ALA 1 CA 1
ATOM 601 C C . ALA A 1 79 ? 62.109 7.404 7.024 1.00 57.87 485 ALA 1 C 1
ATOM 602 O O . ALA A 1 79 ? 60.906 7.121 7.033 1.00 58.47 485 ALA 1 O 1
ATOM 604 N N . LYS A 1 80 ? 62.859 7.338 8.120 1.00 57.95 486 LYS 1 N 1
ATOM 605 C CA . LYS A 1 80 ? 62.256 6.936 9.391 1.00 58.00 486 LYS 1 CA 1
ATOM 606 C C . LYS A 1 80 ? 61.057 7.795 9.751 1.00 57.31 486 LYS 1 C 1
ATOM 607 O O . LYS A 1 80 ? 60.058 7.292 10.257 1.00 57.20 486 LYS 1 O 1
ATOM 613 N N . ILE A 1 81 ? 61.156 9.093 9.490 1.00 50.75 487 ILE 1 N 1
ATOM 614 C CA . ILE A 1 81 ? 60.061 10.002 9.791 1.00 49.63 487 ILE 1 CA 1
ATOM 615 C C . ILE A 1 81 ? 58.876 9.763 8.839 1.00 48.81 487 ILE 1 C 1
ATOM 616 O O . ILE A 1 81 ? 57.734 9.730 9.280 1.00 48.53 487 ILE 1 O 1
ATOM 621 N N . LEU A 1 82 ? 59.166 9.566 7.551 1.00 49.79 488 LEU 1 N 1
ATOM 622 C CA . LEU A 1 82 ? 58.145 9.311 6.524 1.00 49.10 488 LEU 1 CA 1
ATOM 623 C C . LEU A 1 82 ? 57.355 8.038 6.810 1.00 49.20 488 LEU 1 C 1
ATOM 624 O O . LEU A 1 82 ? 56.121 8.045 6.840 1.00 49.17 488 LEU 1 O 1
ATOM 629 N N . VAL A 1 83 ? 58.074 6.940 7.006 1.00 47.83 489 VAL 1 N 1
ATOM 630 C CA . VAL A 1 83 ? 57.448 5.656 7.288 1.00 47.69 489 VAL 1 CA 1
ATOM 631 C C . VAL A 1 83 ? 56.736 5.697 8.634 1.00 47.98 489 VAL 1 C 1
ATOM 632 O O . VAL A 1 83 ? 55.704 5.047 8.820 1.00 48.45 489 VAL 1 O 1
ATOM 636 N N . GLY A 1 84 ? 57.287 6.465 9.572 1.00 44.81 490 GLY 1 N 1
ATOM 637 C CA . GLY A 1 84 ? 56.679 6.568 10.891 1.00 44.70 490 GLY 1 CA 1
ATOM 638 C C . GLY A 1 84 ? 55.292 7.176 10.821 1.00 44.47 490 GLY 1 C 1
ATOM 639 O O . GLY A 1 84 ? 54.363 6.733 11.493 1.00 44.40 490 GLY 1 O 1
ATOM 640 N N . VAL A 1 85 ? 55.165 8.214 10.005 1.00 45.94 491 VAL 1 N 1
ATOM 641 C CA . VAL A 1 85 ? 53.905 8.906 9.809 1.00 45.69 491 VAL 1 CA 1
ATOM 642 C C . VAL A 1 85 ? 52.945 7.970 9.062 1.00 45.60 491 VAL 1 C 1
ATOM 643 O O . VAL A 1 85 ? 51.787 7.823 9.443 1.00 45.58 491 VAL 1 O 1
ATOM 647 N N . VAL A 1 86 ? 53.445 7.321 8.012 1.00 46.28 492 VAL 1 N 1
ATOM 648 C CA . VAL A 1 86 ? 52.636 6.395 7.232 1.00 46.00 492 VAL 1 CA 1
ATOM 649 C C . VAL A 1 86 ? 52.170 5.262 8.111 1.00 46.02 492 VAL 1 C 1
ATOM 650 O O . VAL A 1 86 ? 51.019 4.837 8.037 1.00 45.90 492 VAL 1 O 1
ATOM 654 N N . GLU A 1 87 ? 53.064 4.764 8.947 1.00 50.94 493 GLU 1 N 1
ATOM 655 C CA . GLU A 1 87 ? 52.699 3.691 9.860 1.00 51.24 493 GLU 1 CA 1
ATOM 656 C C . GLU A 1 87 ? 51.569 4.124 10.792 1.00 51.09 493 GLU 1 C 1
ATOM 657 O O . GLU A 1 87 ? 50.514 3.492 10.835 1.00 51.50 493 GLU 1 O 1
ATOM 663 N N . ARG A 1 88 ? 51.788 5.205 11.538 1.00 44.20 494 ARG 1 N 1
ATOM 664 C CA . ARG A 1 88 ? 50.776 5.700 12.471 1.00 43.84 494 ARG 1 CA 1
ATOM 665 C C . ARG A 1 88 ? 49.412 5.869 11.781 1.00 43.54 494 ARG 1 C 1
ATOM 666 O O . ARG A 1 88 ? 48.394 5.391 12.276 1.00 44.17 494 ARG 1 O 1
ATOM 674 N N . PHE A 1 89 ? 49.398 6.543 10.636 1.00 41.61 495 PHE 1 N 1
ATOM 675 C CA . PHE A 1 89 ? 48.158 6.768 9.897 1.00 41.50 495 PHE 1 CA 1
ATOM 676 C C . PHE A 1 89 ? 47.477 5.445 9.530 1.00 41.27 495 PHE 1 C 1
ATOM 677 O O . PHE A 1 89 ? 46.254 5.324 9.624 1.00 41.55 495 PHE 1 O 1
ATOM 685 N N . SER A 1 90 ? 48.265 4.453 9.128 1.00 44.40 496 SER 1 N 1
ATOM 686 C CA . SER A 1 90 ? 47.711 3.147 8.771 1.00 44.19 496 SER 1 CA 1
ATOM 687 C C . SER A 1 90 ? 47.119 2.448 9.991 1.00 44.60 496 SER 1 C 1
ATOM 688 O O . SER A 1 90 ? 46.062 1.843 9.904 1.00 45.13 496 SER 1 O 1
ATOM 691 N N . ASP A 1 91 ? 47.776 2.523 11.142 1.00 49.66 497 ASP 1 N 1
ATOM 692 C CA . ASP A 1 91 ? 47.204 1.870 12.313 1.00 49.57 497 ASP 1 CA 1
ATOM 693 C C . ASP A 1 91 ? 45.955 2.608 12.762 1.00 49.08 497 ASP 1 C 1
ATOM 694 O O . ASP A 1 91 ? 45.025 1.994 13.287 1.00 48.92 497 ASP 1 O 1
ATOM 699 N N . LEU A 1 92 ? 45.931 3.925 12.567 1.00 48.00 498 LEU 1 N 1
ATOM 700 C CA . LEU A 1 92 ? 44.776 4.719 12.980 1.00 47.61 498 LEU 1 CA 1
ATOM 701 C C . LEU A 1 92 ? 43.570 4.453 12.076 1.00 47.29 498 LEU 1 C 1
ATOM 702 O O . LEU A 1 92 ? 42.428 4.485 12.535 1.00 46.64 498 LEU 1 O 1
ATOM 707 N N . LEU A 1 93 ? 43.832 4.184 10.797 1.00 47.23 499 LEU 1 N 1
ATOM 708 C CA . LEU A 1 93 ? 42.782 3.867 9.836 1.00 47.22 499 LEU 1 CA 1
ATOM 709 C C . LEU A 1 93 ? 42.125 2.544 10.239 1.00 47.73 499 LEU 1 C 1
ATOM 710 O O . LEU A 1 93 ? 40.893 2.441 10.360 1.00 47.77 499 LEU 1 O 1
ATOM 715 N N . THR A 1 94 ? 42.957 1.531 10.454 1.00 49.35 500 THR 1 N 1
ATOM 716 C CA . THR A 1 94 ? 42.470 0.217 10.845 1.00 49.54 500 THR 1 CA 1
ATOM 717 C C . THR A 1 94 ? 41.584 0.285 12.081 1.00 49.96 500 THR 1 C 1
ATOM 718 O O . THR A 1 94 ? 40.542 -0.373 12.145 1.00 50.70 500 THR 1 O 1
ATOM 722 N N . LYS A 1 95 ? 41.996 1.090 13.054 1.00 44.26 501 LYS 1 N 1
ATOM 723 C CA . LYS A 1 95 ? 41.245 1.257 14.292 1.00 43.75 501 LYS 1 CA 1
ATOM 724 C C . LYS A 1 95 ? 39.947 2.020 13.976 1.00 43.93 501 LYS 1 C 1
ATOM 725 O O . LYS A 1 95 ? 38.884 1.763 14.547 1.00 44.07 501 LYS 1 O 1
ATOM 731 N N . ARG A 1 96 ? 40.053 2.983 13.070 1.00 48.55 502 ARG 1 N 1
ATOM 732 C CA . ARG A 1 96 ? 38.906 3.765 12.670 1.00 48.76 502 ARG 1 CA 1
ATOM 733 C C . ARG A 1 96 ? 37.864 2.806 12.071 1.00 49.13 502 ARG 1 C 1
ATOM 734 O O . ARG A 1 96 ? 36.679 2.899 12.377 1.00 49.92 502 ARG 1 O 1
ATOM 742 N N . GLN A 1 97 ? 38.316 1.869 11.239 1.00 44.70 503 GLN 1 N 1
ATOM 743 C CA . GLN A 1 97 ? 37.422 0.885 10.638 1.00 44.57 503 GLN 1 CA 1
ATOM 744 C C . GLN A 1 97 ? 36.713 0.127 11.743 1.00 45.93 503 GLN 1 C 1
ATOM 745 O O . GLN A 1 97 ? 35.487 -0.014 11.718 1.00 45.79 503 GLN 1 O 1
ATOM 751 N N . LYS A 1 98 ? 37.476 -0.358 12.719 1.00 52.91 504 LYS 1 N 1
ATOM 752 C CA . LYS A 1 98 ? 36.887 -1.081 13.856 1.00 53.91 504 LYS 1 CA 1
ATOM 753 C C . LYS A 1 98 ? 35.767 -0.265 14.502 1.00 54.46 504 LYS 1 C 1
ATOM 754 O O . LYS A 1 98 ? 34.681 -0.786 14.784 1.00 54.23 504 LYS 1 O 1
ATOM 760 N N . ASN A 1 99 ? 36.037 1.017 14.739 1.00 51.77 505 ASN 1 N 1
ATOM 761 C CA . ASN A 1 99 ? 35.054 1.879 15.385 1.00 52.77 505 ASN 1 CA 1
ATOM 762 C C . ASN A 1 99 ? 33.784 2.106 14.557 1.00 53.41 505 ASN 1 C 1
ATOM 763 O O . ASN A 1 99 ? 32.672 2.004 15.088 1.00 53.71 505 ASN 1 O 1
ATOM 768 N N . TRP A 1 100 ? 33.948 2.401 13.266 1.00 53.78 506 TRP 1 N 1
ATOM 769 C CA . TRP A 1 100 ? 32.808 2.607 12.380 1.00 53.91 506 TRP 1 CA 1
ATOM 770 C C . TRP A 1 100 ? 31.925 1.375 12.341 1.00 53.90 506 TRP 1 C 1
ATOM 771 O O . TRP A 1 100 ? 30.698 1.472 12.469 1.00 54.04 506 TRP 1 O 1
ATOM 782 N N . ILE A 1 101 ? 32.539 0.210 12.159 1.00 53.63 507 ILE 1 N 1
ATOM 783 C CA . ILE A 1 101 ? 31.757 -1.012 12.112 1.00 53.99 507 ILE 1 CA 1
ATOM 784 C C . ILE A 1 101 ? 30.923 -1.097 13.383 1.00 54.98 507 ILE 1 C 1
ATOM 785 O O . ILE A 1 101 ? 29.737 -1.429 13.346 1.00 55.47 507 ILE 1 O 1
ATOM 790 N N . SER A 1 102 ? 31.527 -0.757 14.510 1.00 57.45 508 SER 1 N 1
ATOM 791 C CA . SER A 1 102 ? 30.806 -0.787 15.775 1.00 58.01 508 SER 1 CA 1
ATOM 792 C C . SER A 1 102 ? 29.671 0.238 15.770 1.00 58.11 508 SER 1 C 1
ATOM 793 O O . SER A 1 102 ? 28.567 -0.048 16.229 1.00 58.14 508 SER 1 O 1
ATOM 796 N N . LYS A 1 103 ? 29.944 1.436 15.259 1.00 53.29 509 LYS 1 N 1
ATOM 797 C CA . LYS A 1 103 ? 28.924 2.481 15.208 1.00 53.98 509 LYS 1 CA 1
ATOM 798 C C . LYS A 1 103 ? 27.786 2.164 14.251 1.00 53.70 509 LYS 1 C 1
ATOM 799 O O . LYS A 1 103 ? 26.627 2.418 14.563 1.00 53.74 509 LYS 1 O 1
ATOM 805 N N . ILE A 1 104 ? 28.130 1.629 13.083 1.00 55.40 510 ILE 1 N 1
ATOM 806 C CA . ILE A 1 104 ? 27.145 1.272 12.072 1.00 55.62 510 ILE 1 CA 1
ATOM 807 C C . ILE A 1 104 ? 26.217 0.224 12.652 1.00 56.21 510 ILE 1 C 1
ATOM 808 O O . ILE A 1 104 ? 24.995 0.283 12.489 1.00 56.10 510 ILE 1 O 1
ATOM 813 N N . SER A 1 105 ? 26.810 -0.730 13.353 1.00 62.50 511 SER 1 N 1
ATOM 814 C CA . SER A 1 105 ? 26.055 -1.804 13.968 1.00 63.71 511 SER 1 CA 1
ATOM 815 C C . SER A 1 105 ? 25.059 -1.333 15.026 1.00 64.67 511 SER 1 C 1
ATOM 816 O O . SER A 1 105 ? 23.991 -1.928 15.178 1.00 64.94 511 SER 1 O 1
ATOM 819 N N . GLU A 1 106 ? 25.398 -0.275 15.759 1.00 62.41 512 GLU 1 N 1
ATOM 820 C CA . GLU A 1 106 ? 24.498 0.230 16.790 1.00 63.45 512 GLU 1 CA 1
ATOM 821 C C . GLU A 1 106 ? 23.368 1.092 16.245 1.00 62.99 512 GLU 1 C 1
ATOM 822 O O . GLU A 1 106 ? 22.272 1.089 16.793 1.00 62.84 512 GLU 1 O 1
ATOM 828 N N . GLU A 1 107 ? 23.636 1.840 15.182 1.00 60.40 513 GLU 1 N 1
ATOM 829 C CA . GLU A 1 107 ? 22.612 2.685 14.582 1.00 60.86 513 GLU 1 CA 1
ATOM 830 C C . GLU A 1 107 ? 21.499 1.821 13.999 1.00 61.17 513 GLU 1 C 1
ATOM 831 O O . GLU A 1 107 ? 20.312 2.174 14.053 1.00 61.38 513 GLU 1 O 1
ATOM 837 N N . ILE A 1 108 ? 21.898 0.682 13.447 1.00 69.53 514 ILE 1 N 1
ATOM 838 C CA . ILE A 1 108 ? 20.963 -0.245 12.847 1.00 69.09 514 ILE 1 CA 1
ATOM 839 C C . ILE A 1 108 ? 20.167 -0.984 13.906 1.00 69.37 514 ILE 1 C 1
ATOM 840 O O . ILE A 1 108 ? 19.013 -1.349 13.682 1.00 69.16 514 ILE 1 O 1
ATOM 845 N N . LYS A 1 109 ? 20.759 -1.198 15.072 1.00 60.50 515 LYS 1 N 1
ATOM 846 C CA . LYS A 1 109 ? 20.011 -1.868 16.133 1.00 60.86 515 LYS 1 CA 1
ATOM 847 C C . LYS A 1 109 ? 19.004 -0.835 16.635 1.00 60.93 515 LYS 1 C 1
ATOM 848 O O . LYS A 1 109 ? 17.865 -1.156 16.961 1.00 61.11 515 LYS 1 O 1
ATOM 854 N N . LYS A 1 110 ? 19.442 0.418 16.656 1.00 53.74 516 LYS 1 N 1
ATOM 855 C CA . LYS A 1 110 ? 18.623 1.533 17.107 1.00 54.19 516 LYS 1 CA 1
ATOM 856 C C . LYS A 1 110 ? 17.391 1.635 16.203 1.00 54.47 516 LYS 1 C 1
ATOM 857 O O . LYS A 1 110 ? 16.264 1.483 16.662 1.00 54.34 516 LYS 1 O 1
ATOM 863 N N . GLN A 1 111 ? 17.628 1.879 14.916 1.00 59.73 517 GLN 1 N 1
ATOM 864 C CA . GLN A 1 111 ? 16.567 1.995 13.917 1.00 60.22 517 GLN 1 CA 1
ATOM 865 C C . GLN A 1 111 ? 15.565 0.853 13.989 1.00 60.36 517 GLN 1 C 1
ATOM 866 O O . GLN A 1 111 ? 14.358 1.067 13.990 1.00 60.34 517 GLN 1 O 1
ATOM 872 N N . ILE A 1 112 ? 16.081 -0.366 14.029 1.00 63.00 518 ILE 1 N 1
ATOM 873 C CA . ILE A 1 112 ? 15.243 -1.545 14.102 1.00 63.77 518 ILE 1 CA 1
ATOM 874 C C . ILE A 1 112 ? 14.530 -1.611 15.444 1.00 64.82 518 ILE 1 C 1
ATOM 875 O O . ILE A 1 112 ? 13.752 -2.525 15.709 1.00 65.15 518 ILE 1 O 1
ATOM 880 N N . ASN A 1 113 ? 14.798 -0.636 16.300 1.00 72.13 519 ASN 1 N 1
ATOM 881 C CA . ASN A 1 113 ? 14.129 -0.580 17.590 1.00 72.91 519 ASN 1 CA 1
ATOM 882 C C . ASN A 1 113 ? 13.165 0.594 17.528 1.00 73.66 519 ASN 1 C 1
ATOM 883 O O . ASN A 1 113 ? 12.052 0.521 18.037 1.00 73.76 519 ASN 1 O 1
ATOM 888 N N . TYR A 1 114 ? 13.606 1.674 16.888 1.00 70.10 520 TYR 1 N 1
ATOM 889 C CA . TYR A 1 114 ? 12.773 2.852 16.743 1.00 71.62 520 TYR 1 CA 1
ATOM 890 C C . TYR A 1 114 ? 11.585 2.519 15.864 1.00 72.87 520 TYR 1 C 1
ATOM 891 O O . TYR A 1 114 ? 10.640 3.303 15.751 1.00 72.87 520 TYR 1 O 1
ATOM 892 N N . ASN A 1 115 ? 11.646 1.347 15.236 1.00 87.92 521 ASN 1 N 1
ATOM 893 C CA . ASN A 1 115 ? 10.585 0.867 14.364 1.00 89.18 521 ASN 1 CA 1
ATOM 894 C C . ASN A 1 115 ? 9.588 0.042 15.160 1.00 90.22 521 ASN 1 C 1
ATOM 895 O O . ASN A 1 115 ? 8.414 0.405 15.268 1.00 90.56 521 ASN 1 O 1
ATOM 900 N N . HIS A 1 116 ? 10.056 -1.072 15.710 1.00 72.18 522 HIS 1 N 1
ATOM 901 C CA . HIS A 1 116 ? 9.196 -1.944 16.498 1.00 73.59 522 HIS 1 CA 1
ATOM 902 C C . HIS A 1 116 ? 8.504 -1.197 17.654 1.00 74.67 522 HIS 1 C 1
ATOM 903 O O . HIS A 1 116 ? 7.388 -1.541 18.045 1.00 74.70 522 HIS 1 O 1
ATOM 910 N N . LYS A 1 117 ? 9.159 -0.172 18.193 1.00 110.71 523 LYS 1 N 1
ATOM 911 C CA . LYS A 1 117 ? 8.583 0.612 19.291 1.00 112.37 523 LYS 1 CA 1
ATOM 912 C C . LYS A 1 117 ? 7.792 1.804 18.749 1.00 113.47 523 LYS 1 C 1
ATOM 913 O O . LYS A 1 117 ? 7.324 2.654 19.507 1.00 113.48 523 LYS 1 O 1
ATOM 915 N N . TYR A 1 118 ? 7.668 1.858 17.426 1.00 93.83 524 TYR 1 N 1
ATOM 916 C CA . TYR A 1 118 ? 6.915 2.910 16.767 1.00 95.03 524 TYR 1 CA 1
ATOM 917 C C . TYR A 1 118 ? 5.728 2.191 16.168 1.00 95.94 524 TYR 1 C 1
ATOM 918 O O . TYR A 1 118 ? 4.773 2.803 15.687 1.00 95.73 524 TYR 1 O 1
ATOM 919 N N . ASP A 1 119 ? 5.819 0.863 16.216 1.00 114.53 525 ASP 1 N 1
ATOM 920 C CA . ASP A 1 119 ? 4.784 -0.038 15.718 1.00 115.73 525 ASP 1 CA 1
ATOM 921 C C . ASP A 1 119 ? 3.557 0.165 16.601 1.00 116.12 525 ASP 1 C 1
ATOM 922 O O . ASP A 1 119 ? 2.419 -0.042 16.177 0.00 114.26 525 ASP 1 O 1
ATOM 927 N N . ILE A 1 120 ? 3.819 0.576 17.839 1.00 97.10 526 ILE 1 N 1
ATOM 928 C CA . ILE A 1 120 ? 2.781 0.823 18.835 1.00 97.51 526 ILE 1 CA 1
ATOM 929 C C . ILE A 1 120 ? 2.924 2.246 19.360 1.00 97.89 526 ILE 1 C 1
ATOM 930 O O . ILE A 1 120 ? 2.421 2.570 20.430 1.00 98.07 526 ILE 1 O 1
ATOM 935 N N . ASP A 1 121 ? 3.624 3.078 18.591 1.00 108.86 527 ASP 1 N 1
ATOM 936 C CA . ASP A 1 121 ? 3.879 4.485 18.915 1.00 109.09 527 ASP 1 CA 1
ATOM 937 C C . ASP A 1 121 ? 4.142 4.783 20.390 1.00 109.38 527 ASP 1 C 1
ATOM 938 O O . ASP A 1 121 ? 4.204 3.862 21.200 1.00 109.38 527 ASP 1 O 1
ATOM 943 N N . PRO A 1 122 ? 4.329 6.076 20.746 1.00 165.45 528 PRO 1 N 1
ATOM 944 C CA . PRO A 1 122 ? 4.592 6.529 22.114 1.00 165.62 528 PRO 1 CA 1
ATOM 945 C C . PRO A 1 122 ? 4.008 5.747 23.281 1.00 165.83 528 PRO 1 C 1
ATOM 946 O O . PRO A 1 122 ? 4.338 6.021 24.430 1.00 165.95 528 PRO 1 O 1
ATOM 950 N N . GLU A 1 123 ? 3.141 4.785 22.999 1.00 110.42 529 GLU 1 N 1
ATOM 951 C CA . GLU A 1 123 ? 2.601 3.951 24.054 1.00 110.56 529 GLU 1 CA 1
ATOM 952 C C . GLU A 1 123 ? 3.775 3.076 24.495 0.00 105.18 529 GLU 1 C 1
ATOM 953 O O . GLU A 1 123 ? 3.803 2.535 25.607 0.00 105.18 529 GLU 1 O 1
ATOM 959 N N . SER A 1 124 ? 4.760 2.972 23.607 0.00 113.35 530 SER 1 N 1
ATOM 960 C CA . SER A 1 124 ? 5.928 2.135 23.847 1.00 116.13 530 SER 1 CA 1
ATOM 961 C C . SER A 1 124 ? 7.285 2.745 23.457 1.00 116.01 530 SER 1 C 1
ATOM 962 O O . SER A 1 124 ? 8.261 2.014 23.299 1.00 116.16 530 SER 1 O 1
ATOM 965 N N . ILE A 1 125 ? 7.368 4.067 23.313 1.00 82.03 531 ILE 1 N 1
ATOM 966 C CA . ILE A 1 125 ? 8.645 4.679 22.937 1.00 81.89 531 ILE 1 CA 1
ATOM 967 C C . ILE A 1 125 ? 9.117 5.849 23.795 1.00 81.82 531 ILE 1 C 1
ATOM 968 O O . ILE A 1 125 ? 8.501 6.919 23.822 1.00 81.82 531 ILE 1 O 1
ATOM 973 N N . THR A 1 126 ? 10.242 5.625 24.471 1.00 134.79 532 THR 1 N 1
ATOM 974 C CA . THR A 1 126 ? 10.869 6.607 25.347 1.00 134.62 532 THR 1 CA 1
ATOM 975 C C . THR A 1 126 ? 11.889 7.433 24.571 1.00 134.49 532 THR 1 C 1
ATOM 976 O O . THR A 1 126 ? 12.215 7.117 23.428 1.00 134.78 532 THR 1 O 1
ATOM 978 N N . PRO A 1 127 ? 12.397 8.515 25.182 1.00 111.07 533 PRO 1 N 1
ATOM 979 C CA . PRO A 1 127 ? 13.387 9.370 24.521 1.00 110.52 533 PRO 1 CA 1
ATOM 980 C C . PRO A 1 127 ? 14.665 8.594 24.215 1.00 110.02 533 PRO 1 C 1
ATOM 981 O O . PRO A 1 127 ? 15.589 9.116 23.588 1.00 110.24 533 PRO 1 O 1
ATOM 985 N N . GLU A 1 128 ? 14.704 7.342 24.663 1.00 126.45 534 GLU 1 N 1
ATOM 986 C CA . GLU A 1 128 ? 15.860 6.479 24.449 1.00 125.33 534 GLU 1 CA 1
ATOM 987 C C . GLU A 1 128 ? 15.794 5.881 23.046 1.00 124.46 534 GLU 1 C 1
ATOM 988 O O . GLU A 1 128 ? 16.818 5.688 22.387 1.00 124.28 534 GLU 1 O 1
ATOM 994 N N . ASP A 1 129 ? 14.573 5.593 22.604 1.00 84.16 535 ASP 1 N 1
ATOM 995 C CA . ASP A 1 129 ? 14.329 5.011 21.293 1.00 83.05 535 ASP 1 CA 1
ATOM 996 C C . ASP A 1 129 ? 14.476 6.049 20.172 1.00 82.15 535 ASP 1 C 1
ATOM 997 O O . ASP A 1 129 ? 14.549 5.698 18.990 1.00 82.28 535 ASP 1 O 1
ATOM 1002 N N . GLU A 1 130 ? 14.527 7.324 20.554 1.00 91.57 536 GLU 1 N 1
ATOM 1003 C CA . GLU A 1 130 ? 14.654 8.396 19.583 1.00 89.48 536 GLU 1 CA 1
ATOM 1004 C C . GLU A 1 130 ? 15.698 8.149 18.512 1.00 88.08 536 GLU 1 C 1
ATOM 1005 O O . GLU A 1 130 ? 16.895 8.225 18.774 1.00 88.17 536 GLU 1 O 1
ATOM 1006 N N . CYS A 1 131 ? 15.245 7.861 17.297 1.00 74.65 537 CYS 1 N 1
ATOM 1007 C CA . CYS A 1 131 ? 16.153 7.604 16.185 1.00 72.85 537 CYS 1 CA 1
ATOM 1008 C C . CYS A 1 131 ? 15.895 8.530 14.998 1.00 70.87 537 CYS 1 C 1
ATOM 1009 O O . CYS A 1 131 ? 14.850 8.455 14.361 1.00 71.20 537 CYS 1 O 1
ATOM 1012 N N . PRO A 1 132 ? 16.844 9.428 14.694 1.00 66.19 538 PRO 1 N 1
ATOM 1013 C CA . PRO A 1 132 ? 16.704 10.362 13.570 1.00 64.57 538 PRO 1 CA 1
ATOM 1014 C C . PRO A 1 132 ? 16.489 9.574 12.295 1.00 63.09 538 PRO 1 C 1
ATOM 1015 O O . PRO A 1 132 ? 16.628 8.354 12.291 1.00 63.25 538 PRO 1 O 1
ATOM 1019 N N . GLY A 1 133 ? 16.173 10.267 11.210 1.00 61.44 539 GLY 1 N 1
ATOM 1020 C CA . GLY A 1 133 ? 15.958 9.582 9.952 1.00 59.38 539 GLY 1 CA 1
ATOM 1021 C C . GLY A 1 133 ? 17.121 9.803 9.015 1.00 58.00 539 GLY 1 C 1
ATOM 1022 O O . GLY A 1 133 ? 18.053 10.531 9.350 1.00 57.93 539 GLY 1 O 1
ATOM 1023 N N . GLY A 1 134 ? 17.079 9.176 7.843 1.00 59.63 540 GLY 1 N 1
ATOM 1024 C CA . GLY A 1 134 ? 18.147 9.355 6.874 1.00 57.44 540 GLY 1 CA 1
ATOM 1025 C C . GLY A 1 134 ? 19.245 8.312 6.921 1.00 56.07 540 GLY 1 C 1
ATOM 1026 O O . GLY A 1 134 ? 20.208 8.390 6.157 1.00 56.31 540 GLY 1 O 1
ATOM 1027 N N . LEU A 1 135 ? 19.109 7.325 7.801 1.00 58.36 541 LEU 1 N 1
ATOM 1028 C CA . LEU A 1 135 ? 20.126 6.291 7.908 1.00 56.83 541 LEU 1 CA 1
ATOM 1029 C C . LEU A 1 135 ? 20.462 5.699 6.550 1.00 56.02 541 LEU 1 C 1
ATOM 1030 O O . LEU A 1 135 ? 21.634 5.613 6.180 1.00 56.35 541 LEU 1 O 1
ATOM 1035 N N . VAL A 1 136 ? 19.440 5.294 5.801 1.00 49.66 542 VAL 1 N 1
ATOM 1036 C CA . VAL A 1 136 ? 19.669 4.700 4.486 1.00 48.06 542 VAL 1 CA 1
ATOM 1037 C C . VAL A 1 136 ? 20.705 5.463 3.699 1.00 47.39 542 VAL 1 C 1
ATOM 1038 O O . VAL A 1 136 ? 21.698 4.892 3.270 1.00 46.82 542 VAL 1 O 1
ATOM 1042 N N . GLU A 1 137 ? 20.483 6.756 3.515 1.00 45.73 543 GLU 1 N 1
ATOM 1043 C CA . GLU A 1 137 ? 21.420 7.591 2.755 1.00 46.44 543 GLU 1 CA 1
ATOM 1044 C C . GLU A 1 137 ? 22.813 7.681 3.410 1.00 45.66 543 GLU 1 C 1
ATOM 1045 O O . GLU A 1 137 ? 23.824 7.796 2.720 1.00 44.83 543 GLU 1 O 1
ATOM 1051 N N . TYR A 1 138 ? 22.856 7.645 4.736 1.00 57.56 544 TYR 1 N 1
ATOM 1052 C CA . TYR A 1 138 ? 24.130 7.696 5.428 1.00 57.90 544 TYR 1 CA 1
ATOM 1053 C C . TYR A 1 138 ? 24.882 6.384 5.211 1.00 56.80 544 TYR 1 C 1
ATOM 1054 O O . TYR A 1 138 ? 26.082 6.390 4.899 1.00 57.23 544 TYR 1 O 1
ATOM 1063 N N . LEU A 1 139 ? 24.169 5.266 5.347 1.00 49.63 545 LEU 1 N 1
ATOM 1064 C CA . LEU A 1 139 ? 24.779 3.957 5.154 1.00 48.68 545 LEU 1 CA 1
ATOM 1065 C C . LEU A 1 139 ? 25.396 3.864 3.783 1.00 48.75 545 LEU 1 C 1
ATOM 1066 O O . LEU A 1 139 ? 26.474 3.274 3.621 1.00 49.92 545 LEU 1 O 1
ATOM 1071 N N . ILE A 1 140 ? 24.757 4.474 2.790 1.00 41.94 546 ILE 1 N 1
ATOM 1072 C CA . ILE A 1 140 ? 25.324 4.427 1.444 1.00 42.10 546 ILE 1 CA 1
ATOM 1073 C C . ILE A 1 140 ? 26.579 5.285 1.409 1.00 42.85 546 ILE 1 C 1
ATOM 1074 O O . ILE A 1 140 ? 27.571 4.942 0.762 1.00 43.47 546 ILE 1 O 1
ATOM 1079 N N . ALA A 1 141 ? 26.525 6.410 2.110 1.00 47.26 547 ALA 1 N 1
ATOM 1080 C CA . ALA A 1 141 ? 27.653 7.329 2.146 1.00 47.63 547 ALA 1 CA 1
ATOM 1081 C C . ALA A 1 141 ? 28.875 6.609 2.727 1.00 47.44 547 ALA 1 C 1
ATOM 1082 O O . ALA A 1 141 ? 29.928 6.524 2.099 1.00 47.48 547 ALA 1 O 1
ATOM 1084 N N . VAL A 1 142 ? 28.709 6.083 3.930 1.00 47.55 548 VAL 1 N 1
ATOM 1085 C CA . VAL A 1 142 ? 29.771 5.358 4.589 1.00 47.97 548 VAL 1 CA 1
ATOM 1086 C C . VAL A 1 142 ? 30.320 4.288 3.656 1.00 48.14 548 VAL 1 C 1
ATOM 1087 O O . VAL A 1 142 ? 31.531 4.073 3.594 1.00 48.21 548 VAL 1 O 1
ATOM 1091 N N . SER A 1 143 ? 29.439 3.625 2.915 1.00 52.13 549 SER 1 N 1
ATOM 1092 C CA . SER A 1 143 ? 29.893 2.578 1.998 1.00 52.31 549 SER 1 CA 1
ATOM 1093 C C . SER A 1 143 ? 30.797 3.125 0.908 1.00 52.31 549 SER 1 C 1
ATOM 1094 O O . SER A 1 143 ? 31.892 2.609 0.700 1.00 52.30 549 SER 1 O 1
ATOM 1097 N N . ASN A 1 144 ? 30.348 4.173 0.219 1.00 51.47 550 ASN 1 N 1
ATOM 1098 C CA . ASN A 1 144 ? 31.139 4.769 -0.861 1.00 51.53 550 ASN 1 CA 1
ATOM 1099 C C . ASN A 1 144 ? 32.486 5.313 -0.358 1.00 50.70 550 ASN 1 C 1
ATOM 1100 O O . ASN A 1 144 ? 33.474 5.313 -1.090 1.00 50.66 550 ASN 1 O 1
ATOM 1105 N N . ASP A 1 145 ? 32.526 5.789 0.885 1.00 45.84 551 ASP 1 N 1
ATOM 1106 C CA . ASP A 1 145 ? 33.763 6.348 1.427 1.00 44.80 551 ASP 1 CA 1
ATOM 1107 C C . ASP A 1 145 ? 34.846 5.298 1.626 1.00 44.12 551 ASP 1 C 1
ATOM 1108 O O . ASP A 1 145 ? 36.036 5.572 1.428 1.00 43.83 551 ASP 1 O 1
ATOM 1113 N N . GLN A 1 146 ? 34.440 4.091 2.003 1.00 44.26 552 GLN 1 N 1
ATOM 1114 C CA . GLN A 1 146 ? 35.402 3.022 2.187 1.00 43.65 552 GLN 1 CA 1
ATOM 1115 C C . GLN A 1 146 ? 36.140 2.797 0.882 1.00 45.35 552 GLN 1 C 1
ATOM 1116 O O . GLN A 1 146 ? 37.368 2.706 0.855 1.00 45.82 552 GLN 1 O 1
ATOM 1122 N N . MET A 1 147 ? 35.402 2.725 -0.217 1.00 49.74 553 MET 1 N 1
ATOM 1123 C CA . MET A 1 147 ? 36.039 2.500 -1.505 1.00 51.41 553 MET 1 CA 1
ATOM 1124 C C . MET A 1 147 ? 36.985 3.640 -1.828 1.00 51.65 553 MET 1 C 1
ATOM 1125 O O . MET A 1 147 ? 38.108 3.408 -2.277 1.00 51.82 553 MET 1 O 1
ATOM 1130 N N . LYS A 1 148 ? 36.543 4.873 -1.605 1.00 45.48 554 LYS 1 N 1
ATOM 1131 C CA . LYS A 1 148 ? 37.408 6.017 -1.876 1.00 47.05 554 LYS 1 CA 1
ATOM 1132 C C . LYS A 1 148 ? 38.652 5.923 -0.997 1.00 46.81 554 LYS 1 C 1
ATOM 1133 O O . LYS A 1 148 ? 39.780 6.017 -1.492 1.00 47.08 554 LYS 1 O 1
ATOM 1139 N N . ALA A 1 149 ? 38.437 5.722 0.303 1.00 48.54 555 ALA 1 N 1
ATOM 1140 C CA . ALA A 1 149 ? 39.538 5.595 1.264 1.00 48.94 555 ALA 1 CA 1
ATOM 1141 C C . ALA A 1 149 ? 40.547 4.542 0.806 1.00 49.67 555 ALA 1 C 1
ATOM 1142 O O . ALA A 1 149 ? 41.762 4.774 0.820 1.00 49.46 555 ALA 1 O 1
ATOM 1144 N N . ALA A 1 150 ? 40.045 3.386 0.381 1.00 47.46 556 ALA 1 N 1
ATOM 1145 C CA . ALA A 1 150 ? 40.917 2.312 -0.088 1.00 48.53 556 ALA 1 CA 1
ATOM 1146 C C . ALA A 1 150 ? 41.789 2.761 -1.254 1.00 49.59 556 ALA 1 C 1
ATOM 1147 O O . ALA A 1 150 ? 42.960 2.380 -1.358 1.00 49.74 556 ALA 1 O 1
ATOM 1149 N N . ASP A 1 151 ? 41.224 3.569 -2.143 1.00 62.14 557 ASP 1 N 1
ATOM 1150 C CA . ASP A 1 151 ? 41.979 4.051 -3.297 1.00 62.98 557 ASP 1 CA 1
ATOM 1151 C C . ASP A 1 151 ? 43.037 5.082 -2.909 1.00 63.09 557 ASP 1 C 1
ATOM 1152 O O . ASP A 1 151 ? 44.114 5.124 -3.497 1.00 63.54 557 ASP 1 O 1
ATOM 1157 N N . TYR A 1 152 ? 42.726 5.911 -1.919 1.00 57.05 558 TYR 1 N 1
ATOM 1158 C CA . TYR A 1 152 ? 43.660 6.924 -1.435 1.00 57.07 558 TYR 1 CA 1
ATOM 1159 C C . TYR A 1 152 ? 44.878 6.213 -0.856 1.00 56.81 558 TYR 1 C 1
ATOM 1160 O O . TYR A 1 152 ? 46.030 6.577 -1.126 1.00 57.21 558 TYR 1 O 1
ATOM 1169 N N . ALA A 1 153 ? 44.607 5.191 -0.056 1.00 56.62 559 ALA 1 N 1
ATOM 1170 C CA . ALA A 1 153 ? 45.663 4.425 0.576 1.00 56.55 559 ALA 1 CA 1
ATOM 1171 C C . ALA A 1 153 ? 46.631 3.889 -0.463 1.00 56.40 559 ALA 1 C 1
ATOM 1172 O O . ALA A 1 153 ? 47.850 4.035 -0.328 1.00 56.47 559 ALA 1 O 1
ATOM 1174 N N . VAL A 1 154 ? 46.087 3.274 -1.506 1.00 52.40 560 VAL 1 N 1
ATOM 1175 C CA . VAL A 1 154 ? 46.912 2.705 -2.566 1.00 52.28 560 VAL 1 CA 1
ATOM 1176 C C . VAL A 1 154 ? 47.758 3.770 -3.263 1.00 52.15 560 VAL 1 C 1
ATOM 1177 O O . VAL A 1 154 ? 48.937 3.552 -3.556 1.00 52.36 560 VAL 1 O 1
ATOM 1181 N N . ALA A 1 155 ? 47.158 4.924 -3.529 1.00 55.28 561 ALA 1 N 1
ATOM 1182 C CA . ALA A 1 155 ? 47.873 6.003 -4.199 1.00 54.96 561 ALA 1 CA 1
ATOM 1183 C C . ALA A 1 155 ? 49.038 6.508 -3.336 1.00 54.86 561 ALA 1 C 1
ATOM 1184 O O . ALA A 1 155 ? 50.158 6.679 -3.826 1.00 54.93 561 ALA 1 O 1
ATOM 1186 N N . ILE A 1 156 ? 48.765 6.745 -2.054 1.00 53.51 562 ILE 1 N 1
ATOM 1187 C CA . ILE A 1 156 ? 49.787 7.201 -1.117 1.00 53.63 562 ILE 1 CA 1
ATOM 1188 C C . ILE A 1 156 ? 50.944 6.209 -1.143 1.00 54.14 562 ILE 1 C 1
ATOM 1189 O O . ILE A 1 156 ? 52.115 6.584 -1.216 1.00 54.22 562 ILE 1 O 1
ATOM 1194 N N . SER A 1 157 ? 50.598 4.931 -1.089 1.00 57.36 563 SER 1 N 1
ATOM 1195 C CA . SER A 1 157 ? 51.587 3.873 -1.094 1.00 57.95 563 SER 1 CA 1
ATOM 1196 C C . SER A 1 157 ? 52.555 3.932 -2.269 1.00 58.94 563 SER 1 C 1
ATOM 1197 O O . SER A 1 157 ? 53.761 4.104 -2.077 1.00 59.27 563 SER 1 O 1
ATOM 1200 N N . SER A 1 158 ? 52.039 3.787 -3.486 1.00 74.54 564 SER 1 N 1
ATOM 1201 C CA . SER A 1 158 ? 52.897 3.802 -4.669 1.00 75.50 564 SER 1 CA 1
ATOM 1202 C C . SER A 1 158 ? 53.652 5.115 -4.831 1.00 75.98 564 SER 1 C 1
ATOM 1203 O O . SER A 1 158 ? 54.738 5.147 -5.418 1.00 76.33 564 SER 1 O 1
ATOM 1206 N N . LYS A 1 159 ? 53.083 6.200 -4.315 1.00 59.81 565 LYS 1 N 1
ATOM 1207 C CA . LYS A 1 159 ? 53.739 7.498 -4.429 1.00 60.49 565 LYS 1 CA 1
ATOM 1208 C C . LYS A 1 159 ? 54.938 7.605 -3.505 1.00 60.55 565 LYS 1 C 1
ATOM 1209 O O . LYS A 1 159 ? 56.072 7.802 -3.950 1.00 60.67 565 LYS 1 O 1
ATOM 1215 N N . TYR A 1 160 ? 54.685 7.467 -2.212 1.00 71.77 566 TYR 1 N 1
ATOM 1216 C CA . TYR A 1 160 ? 55.752 7.594 -1.243 1.00 72.06 566 TYR 1 CA 1
ATOM 1217 C C . TYR A 1 160 ? 56.654 6.382 -1.097 1.00 72.88 566 TYR 1 C 1
ATOM 1218 O O . TYR A 1 160 ? 57.769 6.502 -0.601 1.00 73.35 566 TYR 1 O 1
ATOM 1227 N N . GLY A 1 161 ? 56.191 5.222 -1.550 1.00 74.53 567 GLY 1 N 1
ATOM 1228 C CA . GLY A 1 161 ? 57.014 4.031 -1.452 1.00 75.06 567 GLY 1 CA 1
ATOM 1229 C C . GLY A 1 161 ? 58.295 4.164 -2.264 1.00 75.67 567 GLY 1 C 1
ATOM 1230 O O . GLY A 1 161 ? 59.385 3.839 -1.790 1.00 76.02 567 GLY 1 O 1
ATOM 1231 N N . LYS A 1 162 ? 58.158 4.659 -3.490 1.00 73.04 568 LYS 1 N 1
ATOM 1232 C CA . LYS A 1 162 ? 59.292 4.829 -4.391 1.00 73.55 568 LYS 1 CA 1
ATOM 1233 C C . LYS A 1 162 ? 60.303 5.906 -3.973 1.00 73.85 568 LYS 1 C 1
ATOM 1234 O O . LYS A 1 162 ? 61.339 6.073 -4.619 1.00 74.04 568 LYS 1 O 1
ATOM 1240 N N . LEU A 1 163 ? 60.012 6.631 -2.898 1.00 70.06 569 LEU 1 N 1
ATOM 1241 C CA . LEU A 1 163 ? 60.911 7.680 -2.433 1.00 69.59 569 LEU 1 CA 1
ATOM 1242 C C . LEU A 1 163 ? 61.922 7.216 -1.396 1.00 69.52 569 LEU 1 C 1
ATOM 1243 O O . LEU A 1 163 ? 62.728 8.013 -0.918 1.00 69.62 569 LEU 1 O 1
ATOM 1248 N N . VAL A 1 164 ? 61.884 5.941 -1.034 1.00 70.15 570 VAL 1 N 1
ATOM 1249 C CA . VAL A 1 164 ? 62.831 5.439 -0.046 1.00 69.99 570 VAL 1 CA 1
ATOM 1250 C C . VAL A 1 164 ? 63.502 4.137 -0.470 1.00 69.92 570 VAL 1 C 1
ATOM 1251 O O . VAL A 1 164 ? 63.163 3.564 -1.508 1.00 69.92 570 VAL 1 O 1
ATOM 1255 N N . SER A 1 165 ? 64.463 3.681 0.331 1.00 72.68 571 SER 1 N 1
ATOM 1256 C CA . SER A 1 165 ? 65.176 2.446 0.037 1.00 72.50 571 SER 1 CA 1
ATOM 1257 C C . SER A 1 165 ? 64.192 1.275 0.020 1.00 72.51 571 SER 1 C 1
ATOM 1258 O O . SER A 1 165 ? 63.066 1.382 0.526 1.00 72.72 571 SER 1 O 1
ATOM 1261 N N . LYS A 1 166 ? 64.622 0.160 -0.564 1.00 75.86 572 LYS 1 N 1
ATOM 1262 C CA . LYS A 1 166 ? 63.784 -1.027 -0.672 1.00 74.82 572 LYS 1 CA 1
ATOM 1263 C C . LYS A 1 166 ? 63.195 -1.450 0.669 1.00 74.15 572 LYS 1 C 1
ATOM 1264 O O . LYS A 1 166 ? 61.986 -1.660 0.782 1.00 74.02 572 LYS 1 O 1
ATOM 1266 N N . VAL A 1 167 ? 64.045 -1.573 1.684 1.00 54.64 573 VAL 1 N 1
ATOM 1267 C CA . VAL A 1 167 ? 63.566 -1.990 2.990 1.00 53.83 573 VAL 1 CA 1
ATOM 1268 C C . VAL A 1 167 ? 62.419 -1.090 3.458 1.00 53.30 573 VAL 1 C 1
ATOM 1269 O O . VAL A 1 167 ? 61.420 -1.578 3.980 1.00 53.45 573 VAL 1 O 1
ATOM 1273 N N . TYR A 1 168 ? 62.553 0.217 3.247 1.00 64.67 574 TYR 1 N 1
ATOM 1274 C CA . TYR A 1 168 ? 61.529 1.174 3.669 1.00 63.88 574 TYR 1 CA 1
ATOM 1275 C C . TYR A 1 168 ? 60.267 1.206 2.803 1.00 63.47 574 TYR 1 C 1
ATOM 1276 O O . TYR A 1 168 ? 59.168 1.384 3.320 1.00 63.50 574 TYR 1 O 1
ATOM 1285 N N . GLU A 1 169 ? 60.422 1.037 1.494 1.00 53.48 575 GLU 1 N 1
ATOM 1286 C CA . GLU A 1 169 ? 59.279 1.024 0.581 1.00 53.38 575 GLU 1 CA 1
ATOM 1287 C C . GLU A 1 169 ? 58.368 -0.151 0.928 1.00 52.74 575 GLU 1 C 1
ATOM 1288 O O . GLU A 1 169 ? 57.140 -0.049 0.887 1.00 52.42 575 GLU 1 O 1
ATOM 1294 N N . LYS A 1 170 ? 58.991 -1.269 1.273 1.00 64.53 576 LYS 1 N 1
ATOM 1295 C CA . LYS A 1 170 ? 58.277 -2.480 1.655 1.00 63.94 576 LYS 1 CA 1
ATOM 1296 C C . LYS A 1 170 ? 57.403 -2.180 2.870 1.00 63.56 576 LYS 1 C 1
ATOM 1297 O O . LYS A 1 170 ? 56.225 -2.543 2.912 1.00 63.67 576 LYS 1 O 1
ATOM 1303 N N . GLN A 1 171 ? 57.987 -1.509 3.858 1.00 54.18 577 GLN 1 N 1
ATOM 1304 C CA . GLN A 1 171 ? 57.249 -1.167 5.062 1.00 53.92 577 GLN 1 CA 1
ATOM 1305 C C . GLN A 1 171 ? 56.039 -0.269 4.769 1.00 53.73 577 GLN 1 C 1
ATOM 1306 O O . GLN A 1 171 ? 54.938 -0.514 5.262 1.00 53.42 577 GLN 1 O 1
ATOM 1312 N N . ILE A 1 172 ? 56.244 0.759 3.958 1.00 49.79 578 ILE 1 N 1
ATOM 1313 C CA . ILE A 1 172 ? 55.161 1.660 3.618 1.00 49.85 578 ILE 1 CA 1
ATOM 1314 C C . ILE A 1 172 ? 54.030 0.868 2.978 1.00 49.86 578 ILE 1 C 1
ATOM 1315 O O . ILE A 1 172 ? 52.873 0.972 3.381 1.00 50.22 578 ILE 1 O 1
ATOM 1320 N N . THR A 1 173 ? 54.385 0.055 1.995 1.00 59.27 579 THR 1 N 1
ATOM 1321 C CA . THR A 1 173 ? 53.427 -0.773 1.280 1.00 59.10 579 THR 1 CA 1
ATOM 1322 C C . THR A 1 173 ? 52.637 -1.734 2.175 1.00 58.91 579 THR 1 C 1
ATOM 1323 O O . THR A 1 173 ? 51.424 -1.858 2.042 1.00 59.41 579 THR 1 O 1
ATOM 1327 N N . ASN A 1 174 ? 53.314 -2.421 3.085 1.00 50.93 580 ASN 1 N 1
ATOM 1328 C CA . ASN A 1 174 ? 52.605 -3.343 3.954 1.00 50.32 580 ASN 1 CA 1
ATOM 1329 C C . ASN A 1 174 ? 51.705 -2.577 4.887 1.00 49.42 580 ASN 1 C 1
ATOM 1330 O O . ASN A 1 174 ? 50.550 -2.954 5.089 1.00 49.65 580 ASN 1 O 1
ATOM 1335 N N . HIS A 1 175 ? 52.220 -1.495 5.461 1.00 44.71 581 HIS 1 N 1
ATOM 1336 C CA . HIS A 1 175 ? 51.402 -0.688 6.356 1.00 43.95 581 HIS 1 CA 1
ATOM 1337 C C . HIS A 1 175 ? 50.082 -0.266 5.663 1.00 43.12 581 HIS 1 C 1
ATOM 1338 O O . HIS A 1 175 ? 48.991 -0.560 6.143 1.00 42.50 581 HIS 1 O 1
ATOM 1345 N N . LEU A 1 176 ? 50.198 0.410 4.524 1.00 45.62 582 LEU 1 N 1
ATOM 1346 C CA . LEU A 1 176 ? 49.035 0.906 3.811 1.00 45.19 582 LEU 1 CA 1
ATOM 1347 C C . LEU A 1 176 ? 48.132 -0.178 3.243 1.00 45.61 582 LEU 1 C 1
ATOM 1348 O O . LEU A 1 176 ? 46.912 -0.083 3.356 1.00 45.72 582 LEU 1 O 1
ATOM 1353 N N . GLU A 1 177 ? 48.715 -1.220 2.665 1.00 55.28 583 GLU 1 N 1
ATOM 1354 C CA . GLU A 1 177 ? 47.909 -2.300 2.104 1.00 56.20 583 GLU 1 CA 1
ATOM 1355 C C . GLU A 1 177 ? 47.256 -3.083 3.230 1.00 55.16 583 GLU 1 C 1
ATOM 1356 O O . GLU A 1 177 ? 46.233 -3.739 3.035 1.00 55.66 583 GLU 1 O 1
ATOM 1362 N N . GLY A 1 178 ? 47.838 -2.977 4.422 1.00 46.13 584 GLY 1 N 1
ATOM 1363 C CA . GLY A 1 178 ? 47.298 -3.665 5.580 1.00 44.47 584 GLY 1 CA 1
ATOM 1364 C C . GLY A 1 178 ? 45.940 -3.134 5.976 1.00 44.07 584 GLY 1 C 1
ATOM 1365 O O . GLY A 1 178 ? 45.253 -3.750 6.783 1.00 44.67 584 GLY 1 O 1
ATOM 1366 N N . THR A 1 179 ? 45.543 -1.997 5.411 1.00 41.83 585 THR 1 N 1
ATOM 1367 C CA . THR A 1 179 ? 44.245 -1.384 5.725 1.00 41.35 585 THR 1 CA 1
ATOM 1368 C C . THR A 1 179 ? 43.137 -1.711 4.707 1.00 40.87 585 THR 1 C 1
ATOM 1369 O O . THR A 1 179 ? 41.954 -1.577 5.002 1.00 40.62 585 THR 1 O 1
ATOM 1373 N N . LEU A 1 180 ? 43.532 -2.140 3.515 1.00 46.43 586 LEU 1 N 1
ATOM 1374 C CA . LEU A 1 180 ? 42.595 -2.424 2.432 1.00 46.23 586 LEU 1 CA 1
ATOM 1375 C C . LEU A 1 180 ? 41.452 -3.396 2.707 1.00 46.60 586 LEU 1 C 1
ATOM 1376 O O . LEU A 1 180 ? 40.284 -3.038 2.559 1.00 46.75 586 LEU 1 O 1
ATOM 1381 N N . ASP A 1 181 ? 41.760 -4.620 3.110 1.00 51.66 587 ASP 1 N 1
ATOM 1382 C CA . ASP A 1 181 ? 40.695 -5.574 3.386 1.00 51.66 587 ASP 1 CA 1
ATOM 1383 C C . ASP A 1 181 ? 39.674 -4.973 4.339 1.00 51.88 587 ASP 1 C 1
ATOM 1384 O O . ASP A 1 181 ? 38.475 -5.199 4.198 1.00 52.94 587 ASP 1 O 1
ATOM 1389 N N . GLY A 1 182 ? 40.165 -4.202 5.307 1.00 40.38 588 GLY 1 N 1
ATOM 1390 C CA . GLY A 1 182 ? 39.306 -3.587 6.313 1.00 40.26 588 GLY 1 CA 1
ATOM 1391 C C . GLY A 1 182 ? 38.307 -2.569 5.800 1.00 40.29 588 GLY 1 C 1
ATOM 1392 O O . GLY A 1 182 ? 37.227 -2.400 6.379 1.00 40.50 588 GLY 1 O 1
ATOM 1393 N N . PHE A 1 183 ? 38.670 -1.853 4.743 1.00 40.44 589 PHE 1 N 1
ATOM 1394 C CA . PHE A 1 183 ? 37.740 -0.886 4.180 1.00 40.54 589 PHE 1 CA 1
ATOM 1395 C C . PHE A 1 183 ? 36.589 -1.672 3.558 1.00 40.60 589 PHE 1 C 1
ATOM 1396 O O . PHE A 1 183 ? 35.424 -1.312 3.725 1.00 40.41 589 PHE 1 O 1
ATOM 1404 N N . ALA A 1 184 ? 36.922 -2.772 2.885 1.00 48.63 590 ALA 1 N 1
ATOM 1405 C CA . ALA A 1 184 ? 35.916 -3.626 2.268 1.00 48.27 590 ALA 1 CA 1
ATOM 1406 C C . ALA A 1 184 ? 35.016 -4.187 3.345 1.00 48.39 590 ALA 1 C 1
ATOM 1407 O O . ALA A 1 184 ? 33.814 -4.344 3.149 1.00 48.53 590 ALA 1 O 1
ATOM 1409 N N . GLU A 1 185 ? 35.598 -4.491 4.496 1.00 47.03 591 GLU 1 N 1
ATOM 1410 C CA . GLU A 1 185 ? 34.818 -5.036 5.601 1.00 46.61 591 GLU 1 CA 1
ATOM 1411 C C . GLU A 1 185 ? 33.847 -3.989 6.122 1.00 45.08 591 GLU 1 C 1
ATOM 1412 O O . GLU A 1 185 ? 32.700 -4.301 6.438 1.00 44.97 591 GLU 1 O 1
ATOM 1418 N N . VAL A 1 186 ? 34.294 -2.738 6.219 1.00 40.42 592 VAL 1 N 1
ATOM 1419 C CA . VAL A 1 186 ? 33.396 -1.694 6.708 1.00 38.98 592 VAL 1 CA 1
ATOM 1420 C C . VAL A 1 186 ? 32.254 -1.512 5.698 1.00 39.01 592 VAL 1 C 1
ATOM 1421 O O . VAL A 1 186 ? 31.094 -1.376 6.078 1.00 38.43 592 VAL 1 O 1
ATOM 1425 N N . ALA A 1 187 ? 32.606 -1.513 4.411 1.00 41.48 593 ALA 1 N 1
ATOM 1426 C CA . ALA A 1 187 ? 31.634 -1.374 3.337 1.00 41.89 593 ALA 1 CA 1
ATOM 1427 C C . ALA A 1 187 ? 30.614 -2.505 3.447 1.00 42.75 593 ALA 1 C 1
ATOM 1428 O O . ALA A 1 187 ? 29.409 -2.255 3.398 1.00 42.83 593 ALA 1 O 1
ATOM 1430 N N . GLN A 1 188 ? 31.081 -3.741 3.622 1.00 43.60 594 GLN 1 N 1
ATOM 1431 C CA . GLN A 1 188 ? 30.158 -4.867 3.766 1.00 45.01 594 GLN 1 CA 1
ATOM 1432 C C . GLN A 1 188 ? 29.262 -4.683 4.971 1.00 45.77 594 GLN 1 C 1
ATOM 1433 O O . GLN A 1 188 ? 28.096 -5.072 4.948 1.00 46.29 594 GLN 1 O 1
ATOM 1439 N N . CYS A 1 189 ? 29.786 -4.082 6.032 1.00 42.33 595 CYS 1 N 1
ATOM 1440 C CA . CYS A 1 189 ? 28.961 -3.885 7.218 1.00 41.94 595 CYS 1 CA 1
ATOM 1441 C C . CYS A 1 189 ? 27.800 -2.957 6.900 1.00 41.83 595 CYS 1 C 1
ATOM 1442 O O . CYS A 1 189 ? 26.661 -3.253 7.259 1.00 41.45 595 CYS 1 O 1
ATOM 1445 N N . SER A 1 190 ? 28.087 -1.838 6.232 1.00 48.25 596 SER 1 N 1
ATOM 1446 C CA . SER A 1 190 ? 27.052 -0.860 5.886 1.00 48.31 596 SER 1 CA 1
ATOM 1447 C C . SER A 1 190 ? 26.114 -1.369 4.788 1.00 48.94 596 SER 1 C 1
ATOM 1448 O O . SER A 1 190 ? 24.911 -1.113 4.823 1.00 49.01 596 SER 1 O 1
ATOM 1451 N N . SER A 1 191 ? 26.668 -2.084 3.817 1.00 48.18 597 SER 1 N 1
ATOM 1452 C CA . SER A 1 191 ? 25.859 -2.649 2.756 1.00 48.80 597 SER 1 CA 1
ATOM 1453 C C . SER A 1 191 ? 24.841 -3.590 3.364 1.00 49.16 597 SER 1 C 1
ATOM 1454 O O . SER A 1 191 ? 23.646 -3.491 3.093 1.00 49.79 597 SER 1 O 1
ATOM 1457 N N . LEU A 1 192 ? 25.309 -4.510 4.194 1.00 46.60 598 LEU 1 N 1
ATOM 1458 C CA . LEU A 1 192 ? 24.397 -5.469 4.800 1.00 46.68 598 LEU 1 CA 1
ATOM 1459 C C . LEU A 1 192 ? 23.449 -4.851 5.826 1.00 46.19 598 LEU 1 C 1
ATOM 1460 O O . LEU A 1 192 ? 22.348 -5.356 6.058 1.00 46.25 598 LEU 1 O 1
ATOM 1465 N N . GLY A 1 193 ? 23.856 -3.751 6.438 1.00 45.23 599 GLY 1 N 1
ATOM 1466 C CA . GLY A 1 193 ? 22.966 -3.116 7.392 1.00 44.78 599 GLY 1 CA 1
ATOM 1467 C C . GLY A 1 193 ? 21.789 -2.504 6.643 1.00 44.40 599 GLY 1 C 1
ATOM 1468 O O . GLY A 1 193 ? 20.649 -2.553 7.098 1.00 44.03 599 GLY 1 O 1
ATOM 1469 N N . LEU A 1 194 ? 22.081 -1.919 5.487 1.00 43.88 600 LEU 1 N 1
ATOM 1470 C CA . LEU A 1 194 ? 21.078 -1.313 4.637 1.00 44.04 600 LEU 1 CA 1
ATOM 1471 C C . LEU A 1 194 ? 20.057 -2.418 4.305 1.00 43.65 600 LEU 1 C 1
ATOM 1472 O O . LEU A 1 194 ? 18.838 -2.246 4.441 1.00 44.32 600 LEU 1 O 1
ATOM 1477 N N . ILE A 1 195 ? 20.563 -3.565 3.877 1.00 43.45 601 ILE 1 N 1
ATOM 1478 C CA . ILE A 1 195 ? 19.694 -4.678 3.553 1.00 43.13 601 ILE 1 CA 1
ATOM 1479 C C . ILE A 1 195 ? 18.851 -5.067 4.769 1.00 43.65 601 ILE 1 C 1
ATOM 1480 O O . ILE A 1 195 ? 17.641 -5.295 4.652 1.00 43.16 601 ILE 1 O 1
ATOM 1485 N N . THR A 1 196 ? 19.460 -5.120 5.948 1.00 47.01 602 THR 1 N 1
ATOM 1486 C CA . THR A 1 196 ? 18.681 -5.457 7.134 1.00 47.27 602 THR 1 CA 1
ATOM 1487 C C . THR A 1 196 ? 17.549 -4.437 7.309 1.00 47.50 602 THR 1 C 1
ATOM 1488 O O . THR A 1 196 ? 16.433 -4.7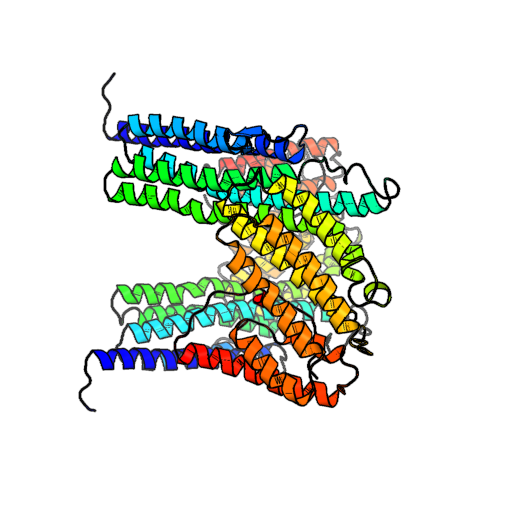86 7.689 1.00 47.31 602 THR 1 O 1
ATOM 1492 N N . LEU A 1 197 ? 17.829 -3.169 7.034 1.00 44.84 603 LEU 1 N 1
ATOM 1493 C CA . LEU A 1 197 ? 16.795 -2.159 7.171 1.00 44.89 603 LEU 1 CA 1
ATOM 1494 C C . LEU A 1 197 ? 15.665 -2.427 6.172 1.00 45.15 603 LEU 1 C 1
ATOM 1495 O O . LEU A 1 197 ? 14.499 -2.551 6.551 1.00 45.43 603 LEU 1 O 1
ATOM 1500 N N . MET A 1 198 ? 16.027 -2.542 4.898 1.00 47.25 604 MET 1 N 1
ATOM 1501 C CA . MET A 1 198 ? 15.067 -2.799 3.837 1.00 47.58 604 MET 1 CA 1
ATOM 1502 C C . MET A 1 198 ? 14.108 -3.934 4.144 1.00 47.31 604 MET 1 C 1
ATOM 1503 O O . MET A 1 198 ? 12.888 -3.768 4.053 1.00 46.82 604 MET 1 O 1
ATOM 1508 N N . PHE A 1 199 ? 14.651 -5.092 4.509 1.00 51.92 605 PHE 1 N 1
ATOM 1509 C CA . PHE A 1 199 ? 13.801 -6.237 4.796 1.00 51.12 605 PHE 1 CA 1
ATOM 1510 C C . PHE A 1 199 ? 13.055 -6.190 6.117 1.00 51.93 605 PHE 1 C 1
ATOM 1511 O O . PHE A 1 199 ? 12.170 -7.011 6.364 1.00 51.89 605 PHE 1 O 1
ATOM 1519 N N . ASP A 1 200 ? 13.373 -5.222 6.966 1.00 48.07 606 ASP 1 N 1
ATOM 1520 C CA . ASP A 1 200 ? 12.660 -5.128 8.233 1.00 48.39 606 ASP 1 CA 1
ATOM 1521 C C . ASP A 1 200 ? 11.243 -4.614 7.983 1.00 48.34 606 ASP 1 C 1
ATOM 1522 O O . ASP A 1 200 ? 10.342 -4.831 8.793 1.00 49.45 606 ASP 1 O 1
ATOM 1527 N N . ASP A 1 201 ? 11.052 -3.912 6.869 1.00 49.90 607 ASP 1 N 1
ATOM 1528 C CA . ASP A 1 201 ? 9.735 -3.378 6.534 1.00 49.18 607 ASP 1 CA 1
ATOM 1529 C C . ASP A 1 201 ? 8.883 -4.459 5.875 1.00 48.28 607 ASP 1 C 1
ATOM 1530 O O . ASP A 1 201 ? 7.734 -4.215 5.529 1.00 48.32 607 ASP 1 O 1
ATOM 1535 N N . LEU A 1 202 ? 9.452 -5.653 5.725 1.00 39.75 608 LEU 1 N 1
ATOM 1536 C CA . LEU A 1 202 ? 8.780 -6.762 5.080 1.00 38.76 608 LEU 1 CA 1
ATOM 1537 C C . LEU A 1 202 ? 8.516 -7.984 5.935 1.00 39.42 608 LEU 1 C 1
ATOM 1538 O O . LEU A 1 202 ? 8.354 -9.089 5.414 1.00 39.81 608 LEU 1 O 1
ATOM 1543 N N . ARG A 1 203 ? 8.446 -7.807 7.244 1.00 45.77 609 ARG 1 N 1
ATOM 1544 C CA . ARG A 1 203 ? 8.198 -8.948 8.118 1.00 46.68 609 ARG 1 CA 1
ATOM 1545 C C . ARG A 1 203 ? 6.812 -9.574 7.925 1.00 46.79 609 ARG 1 C 1
ATOM 1546 O O . ARG A 1 203 ? 6.689 -10.797 7.810 1.00 47.49 609 ARG 1 O 1
ATOM 1554 N N . LYS A 1 204 ? 5.772 -8.742 7.889 1.00 46.55 610 LYS 1 N 1
ATOM 1555 C CA . LYS A 1 204 ? 4.410 -9.249 7.740 1.00 46.05 610 LYS 1 CA 1
ATOM 1556 C C . LYS A 1 204 ? 4.178 -10.101 6.475 1.00 44.79 610 LYS 1 C 1
ATOM 1557 O O . LYS A 1 204 ? 3.732 -11.247 6.561 1.00 45.32 610 LYS 1 O 1
ATOM 1563 N N . PRO A 1 205 ? 4.489 -9.557 5.290 1.00 44.10 611 PRO 1 N 1
ATOM 1564 C CA . PRO A 1 205 ? 4.289 -10.323 4.053 1.00 42.98 611 PRO 1 CA 1
ATOM 1565 C C . PRO A 1 205 ? 5.111 -11.608 3.976 1.00 42.99 611 PRO 1 C 1
ATOM 1566 O O . PRO A 1 205 ? 4.628 -12.641 3.501 1.00 43.47 611 PRO 1 O 1
ATOM 1570 N N . TYR A 1 206 ? 6.353 -11.567 4.447 1.00 42.52 612 TYR 1 N 1
ATOM 1571 C CA . TYR A 1 206 ? 7.181 -12.764 4.400 1.00 40.43 612 TYR 1 CA 1
ATOM 1572 C C . TYR A 1 206 ? 6.656 -13.874 5.292 1.00 41.02 612 TYR 1 C 1
ATOM 1573 O O . TYR A 1 206 ? 6.796 -15.058 4.980 1.00 40.70 612 TYR 1 O 1
ATOM 1582 N N . GLN A 1 207 ? 6.033 -13.518 6.402 1.00 41.56 613 GLN 1 N 1
ATOM 1583 C CA . GLN A 1 207 ? 5.510 -14.566 7.284 1.00 43.35 613 GLN 1 CA 1
ATOM 1584 C C . GLN A 1 207 ? 4.196 -15.168 6.758 1.00 42.80 613 GLN 1 C 1
ATOM 1585 O O . GLN A 1 207 ? 3.680 -16.134 7.322 1.00 43.05 613 GLN 1 O 1
ATOM 1591 N N . GLU A 1 208 ? 3.660 -14.601 5.680 1.00 51.25 614 GLU 1 N 1
ATOM 1592 C CA . GLU A 1 208 ? 2.414 -15.102 5.109 1.00 51.30 614 GLU 1 CA 1
ATOM 1593 C C . GLU A 1 208 ? 2.674 -15.970 3.868 1.00 50.88 614 GLU 1 C 1
ATOM 1594 O O . GLU A 1 208 ? 1.746 -16.527 3.287 1.00 51.37 614 GLU 1 O 1
ATOM 1600 N N . ILE A 1 209 ? 3.930 -16.095 3.456 1.00 51.23 615 ILE 1 N 1
ATOM 1601 C CA . ILE A 1 209 ? 4.215 -16.907 2.281 1.00 51.14 615 ILE 1 CA 1
ATOM 1602 C C . ILE A 1 209 ? 3.745 -18.343 2.544 1.00 51.06 615 ILE 1 C 1
ATOM 1603 O O . ILE A 1 209 ? 3.916 -18.869 3.645 1.00 52.36 615 ILE 1 O 1
ATOM 1608 N N . PHE A 1 210 ? 3.139 -18.961 1.535 1.00 40.22 616 PHE 1 N 1
ATOM 1609 C CA . PHE A 1 210 ? 2.641 -20.332 1.636 1.00 38.81 616 PHE 1 CA 1
ATOM 1610 C C . PHE A 1 210 ? 1.393 -20.506 2.476 1.00 38.37 616 PHE 1 C 1
ATOM 1611 O O . PHE A 1 210 ? 0.899 -21.629 2.631 1.00 37.35 616 PHE 1 O 1
ATOM 1619 N N . SER A 1 211 ? 0.876 -19.427 3.041 1.00 36.58 617 SER 1 N 1
ATOM 1620 C CA . SER A 1 211 ? -0.325 -19.562 3.850 1.00 36.73 617 SER 1 CA 1
ATOM 1621 C C . SER A 1 211 ? -1.573 -19.548 2.927 1.00 37.05 617 SER 1 C 1
ATOM 1622 O O . SER A 1 211 ? -1.448 -19.399 1.715 1.00 36.77 617 SER 1 O 1
ATOM 1625 N N . LYS A 1 212 ? -2.766 -19.703 3.493 1.00 41.06 618 LYS 1 N 1
ATOM 1626 C CA . LYS A 1 212 ? -3.971 -19.726 2.676 1.00 41.46 618 LYS 1 CA 1
ATOM 1627 C C . LYS A 1 212 ? -4.133 -18.501 1.788 1.00 42.01 618 LYS 1 C 1
ATOM 1628 O O . LYS A 1 212 ? -4.407 -18.637 0.602 1.00 42.28 618 LYS 1 O 1
ATOM 1630 N N . THR A 1 213 ? -3.940 -17.311 2.342 1.00 41.98 619 THR 1 N 1
ATOM 1631 C CA . THR A 1 213 ? -4.095 -16.072 1.570 1.00 41.58 619 THR 1 CA 1
ATOM 1632 C C . THR A 1 213 ? -3.027 -15.847 0.523 1.00 40.99 619 THR 1 C 1
ATOM 1633 O O . THR A 1 213 ? -3.165 -14.973 -0.324 1.00 41.83 619 THR 1 O 1
ATOM 1637 N N . TRP A 1 214 ? -1.968 -16.646 0.565 1.00 36.25 620 TRP 1 N 1
ATOM 1638 C CA . TRP A 1 214 ? -0.864 -16.487 -0.367 1.00 34.77 620 TRP 1 CA 1
ATOM 1639 C C . TRP A 1 214 ? -1.121 -17.035 -1.788 1.00 35.40 620 TRP 1 C 1
ATOM 1640 O O . TRP A 1 214 ? -0.525 -16.568 -2.788 1.00 33.53 620 TRP 1 O 1
ATOM 1651 N N . TYR A 1 215 ? -1.983 -18.039 -1.876 1.00 37.91 621 TYR 1 N 1
ATOM 1652 C CA . TYR A 1 215 ? -2.290 -18.622 -3.177 1.00 39.06 621 TYR 1 CA 1
ATOM 1653 C C . TYR A 1 215 ? -2.796 -17.584 -4.164 1.00 39.43 621 TYR 1 C 1
ATOM 1654 O O . TYR A 1 215 ? -2.446 -17.624 -5.344 1.00 39.30 621 TYR 1 O 1
ATOM 1663 N N . MET A 1 216 ? -3.568 -16.631 -3.653 1.00 48.89 622 MET 1 N 1
ATOM 1664 C CA . MET A 1 216 ? -4.155 -15.567 -4.463 1.00 50.09 622 MET 1 CA 1
ATOM 1665 C C . MET A 1 216 ? -3.914 -14.209 -3.814 1.00 50.62 622 MET 1 C 1
ATOM 1666 O O . MET A 1 216 ? -4.690 -13.261 -4.006 1.00 50.97 622 MET 1 O 1
ATOM 1671 N N . GLY A 1 217 ? -2.829 -14.118 -3.048 1.00 47.34 623 GLY 1 N 1
ATOM 1672 C CA . GLY A 1 217 ? -2.517 -12.882 -2.359 1.00 46.41 623 GLY 1 CA 1
ATOM 1673 C C . GLY A 1 217 ? -1.720 -11.881 -3.158 1.00 46.18 623 GLY 1 C 1
ATOM 1674 O O . GLY A 1 217 ? -1.607 -11.994 -4.376 1.00 46.29 623 GLY 1 O 1
ATOM 1675 N N . SER A 1 218 ? -1.166 -10.901 -2.450 1.00 42.74 624 SER 1 N 1
ATOM 1676 C CA . SER A 1 218 ? -0.360 -9.849 -3.040 1.00 42.46 624 SER 1 CA 1
ATOM 1677 C C . SER A 1 218 ? 1.026 -9.725 -2.367 1.00 42.70 624 SER 1 C 1
ATOM 1678 O O . SER A 1 218 ? 1.783 -8.784 -2.652 1.00 42.47 624 SER 1 O 1
ATOM 1681 N N . GLN A 1 219 ? 1.340 -10.669 -1.487 1.00 39.31 625 GLN 1 N 1
ATOM 1682 C CA . GLN A 1 219 ? 2.598 -10.697 -0.740 1.00 39.17 625 GLN 1 CA 1
ATOM 1683 C C . GLN A 1 219 ? 3.843 -10.417 -1.578 1.00 38.76 625 GLN 1 C 1
ATOM 1684 O O . GLN A 1 219 ? 4.580 -9.452 -1.324 1.00 39.73 625 GLN 1 O 1
ATOM 1690 N N . ALA A 1 220 ? 4.095 -11.250 -2.576 1.00 44.43 626 ALA 1 N 1
ATOM 1691 C CA . ALA A 1 220 ? 5.266 -11.029 -3.417 1.00 44.46 626 ALA 1 CA 1
ATOM 1692 C C . ALA A 1 220 ? 5.301 -9.630 -4.016 1.00 44.25 626 ALA 1 C 1
ATOM 1693 O O . ALA A 1 220 ? 6.366 -9.020 -4.144 1.00 45.48 626 ALA 1 O 1
ATOM 1695 N N . GLN A 1 221 ? 4.137 -9.115 -4.389 1.00 35.05 627 GLN 1 N 1
ATOM 1696 C CA . GLN A 1 221 ? 4.062 -7.790 -5.011 1.00 35.18 627 GLN 1 CA 1
ATOM 1697 C C . GLN A 1 221 ? 4.379 -6.682 -4.014 1.00 33.49 627 GLN 1 C 1
ATOM 1698 O O . GLN A 1 221 ? 5.000 -5.692 -4.368 1.00 33.19 627 GLN 1 O 1
ATOM 1704 N N . GLN A 1 222 ? 3.923 -6.850 -2.776 1.00 33.25 628 GLN 1 N 1
ATOM 1705 C CA . GLN A 1 222 ? 4.192 -5.883 -1.725 1.00 33.19 628 GLN 1 CA 1
ATOM 1706 C C . GLN A 1 222 ? 5.705 -5.822 -1.586 1.00 33.55 628 GLN 1 C 1
ATOM 1707 O O . GLN A 1 222 ? 6.314 -4.744 -1.623 1.00 33.78 628 GLN 1 O 1
ATOM 1713 N N . ILE A 1 223 ? 6.316 -6.998 -1.463 1.00 43.63 629 ILE 1 N 1
ATOM 1714 C CA . ILE A 1 223 ? 7.757 -7.099 -1.312 1.00 42.85 629 ILE 1 CA 1
ATOM 1715 C C . ILE A 1 223 ? 8.484 -6.419 -2.461 1.00 43.75 629 ILE 1 C 1
ATOM 1716 O O . ILE A 1 223 ? 9.389 -5.611 -2.250 1.00 44.10 629 ILE 1 O 1
ATOM 1721 N N . ALA A 1 224 ? 8.086 -6.736 -3.686 1.00 42.27 630 ALA 1 N 1
ATOM 1722 C CA . ALA A 1 224 ? 8.733 -6.138 -4.842 1.00 41.47 630 ALA 1 CA 1
ATOM 1723 C C . ALA A 1 224 ? 8.615 -4.628 -4.794 1.00 42.15 630 ALA 1 C 1
ATOM 1724 O O . ALA A 1 224 ? 9.589 -3.918 -5.036 1.00 42.98 630 ALA 1 O 1
ATOM 1726 N N . ASP A 1 225 ? 7.425 -4.130 -4.475 1.00 47.17 631 ASP 1 N 1
ATOM 1727 C CA . ASP A 1 225 ? 7.208 -2.688 -4.421 1.00 48.44 631 ASP 1 CA 1
ATOM 1728 C C . ASP A 1 225 ? 8.059 -2.006 -3.352 1.00 49.39 631 ASP 1 C 1
ATOM 1729 O O . ASP A 1 225 ? 8.634 -0.957 -3.603 1.00 50.04 631 ASP 1 O 1
ATOM 1734 N N . THR A 1 226 ? 8.136 -2.587 -2.162 1.00 39.47 632 THR 1 N 1
ATOM 1735 C CA . THR A 1 226 ? 8.951 -1.996 -1.116 1.00 41.23 632 THR 1 CA 1
ATOM 1736 C C . THR A 1 226 ? 10.411 -1.981 -1.561 1.00 42.05 632 THR 1 C 1
ATOM 1737 O O . THR A 1 226 ? 11.093 -0.958 -1.441 1.00 42.72 632 THR 1 O 1
ATOM 1741 N N . LEU A 1 227 ? 10.890 -3.105 -2.084 1.00 47.11 633 LEU 1 N 1
ATOM 1742 C CA . LEU A 1 227 ? 12.272 -3.179 -2.550 1.00 47.52 633 LEU 1 CA 1
ATOM 1743 C C . LEU A 1 227 ? 12.512 -2.194 -3.691 1.00 48.66 633 LEU 1 C 1
ATOM 1744 O O . LEU A 1 227 ? 13.519 -1.476 -3.714 1.00 48.98 633 LEU 1 O 1
ATOM 1749 N N . ASP A 1 228 ? 11.584 -2.155 -4.640 1.00 46.54 634 ASP 1 N 1
ATOM 1750 C CA . ASP A 1 228 ? 11.712 -1.260 -5.784 1.00 47.63 634 ASP 1 CA 1
ATOM 1751 C C . ASP A 1 228 ? 11.911 0.204 -5.372 1.00 48.33 634 ASP 1 C 1
ATOM 1752 O O . ASP A 1 228 ? 12.704 0.915 -5.987 1.00 48.70 634 ASP 1 O 1
ATOM 1757 N N . GLU A 1 229 ? 11.195 0.659 -4.345 1.00 54.45 635 GLU 1 N 1
ATOM 1758 C CA . GLU A 1 229 ? 11.340 2.044 -3.897 1.00 56.41 635 GLU 1 CA 1
ATOM 1759 C C . GLU A 1 229 ? 12.773 2.306 -3.430 1.00 56.13 635 GLU 1 C 1
ATOM 1760 O O . GLU A 1 229 ? 13.431 3.232 -3.900 1.00 56.81 635 GLU 1 O 1
ATOM 1766 N N . TYR A 1 230 ? 13.247 1.484 -2.498 1.00 47.77 636 TYR 1 N 1
ATOM 1767 C CA . TYR A 1 230 ? 14.592 1.628 -1.970 1.00 46.94 636 TYR 1 CA 1
ATOM 1768 C C . TYR A 1 230 ? 15.613 1.681 -3.081 1.00 47.03 636 TYR 1 C 1
ATOM 1769 O O . TYR A 1 230 ? 16.380 2.639 -3.189 1.00 47.35 636 TYR 1 O 1
ATOM 1778 N N . LEU A 1 231 ? 15.624 0.638 -3.903 1.00 46.72 637 LEU 1 N 1
ATOM 1779 C CA . LEU A 1 231 ? 16.577 0.534 -4.995 1.00 46.93 637 LEU 1 CA 1
ATOM 1780 C C . LEU A 1 231 ? 16.543 1.693 -5.978 1.00 47.71 637 LEU 1 C 1
ATOM 1781 O O . LEU A 1 231 ? 17.571 2.042 -6.546 1.00 48.30 637 LEU 1 O 1
ATOM 1786 N N . LEU A 1 232 ? 15.382 2.295 -6.198 1.00 54.11 638 LEU 1 N 1
ATOM 1787 C CA . LEU A 1 232 ? 15.328 3.432 -7.114 1.00 54.52 638 LEU 1 CA 1
ATOM 1788 C C . LEU A 1 232 ? 16.197 4.541 -6.556 1.00 54.64 638 LEU 1 C 1
ATOM 1789 O O . LEU A 1 232 ? 16.937 5.192 -7.288 1.00 54.55 638 LEU 1 O 1
ATOM 1794 N N . ASP A 1 233 ? 16.090 4.758 -5.252 1.00 59.71 639 ASP 1 N 1
ATOM 1795 C CA . ASP A 1 233 ? 16.870 5.789 -4.577 1.00 60.72 639 ASP 1 CA 1
ATOM 1796 C C . ASP A 1 233 ? 18.341 5.373 -4.398 1.00 60.61 639 ASP 1 C 1
ATOM 1797 O O . ASP A 1 233 ? 19.260 6.148 -4.680 1.00 60.33 639 ASP 1 O 1
ATOM 1802 N N . ILE A 1 234 ? 18.560 4.138 -3.950 1.00 56.80 640 ILE 1 N 1
ATOM 1803 C CA . ILE A 1 234 ? 19.916 3.658 -3.693 1.00 56.75 640 ILE 1 CA 1
ATOM 1804 C C . ILE A 1 234 ? 20.825 3.546 -4.907 1.00 57.34 640 ILE 1 C 1
ATOM 1805 O O . ILE A 1 234 ? 21.908 4.129 -4.931 1.00 57.46 640 ILE 1 O 1
ATOM 1810 N N . LYS A 1 235 ? 20.387 2.812 -5.921 1.00 60.25 641 LYS 1 N 1
ATOM 1811 C CA . LYS A 1 235 ? 21.204 2.619 -7.115 1.00 60.87 641 LYS 1 CA 1
ATOM 1812 C C . LYS A 1 235 ? 21.961 3.840 -7.629 1.00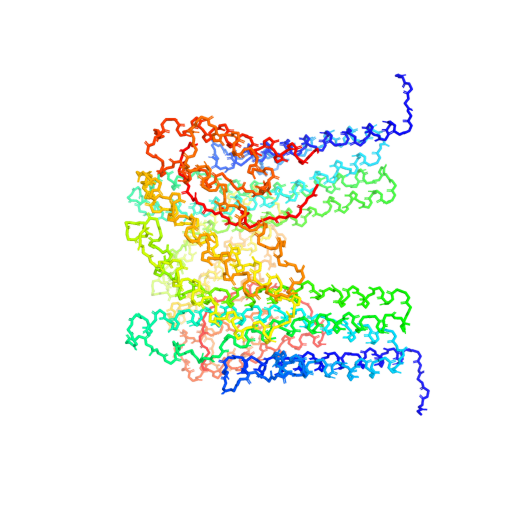 61.10 641 LYS 1 C 1
ATOM 1813 O O . LYS A 1 235 ? 23.139 3.754 -7.960 1.00 61.92 641 LYS 1 O 1
ATOM 1819 N N . PRO A 1 236 ? 21.299 4.998 -7.701 1.00 70.60 642 PRO 1 N 1
ATOM 1820 C CA . PRO A 1 236 ? 21.972 6.205 -8.199 1.00 70.83 642 PRO 1 CA 1
ATOM 1821 C C . PRO A 1 236 ? 23.067 6.791 -7.303 1.00 70.74 642 PRO 1 C 1
ATOM 1822 O O . PRO A 1 236 ? 24.068 7.314 -7.791 1.00 70.63 642 PRO 1 O 1
ATOM 1826 N N . GLN A 1 237 ? 22.878 6.696 -5.995 1.00 64.00 643 GLN 1 N 1
ATOM 1827 C CA . GLN A 1 237 ? 23.831 7.266 -5.059 1.00 63.63 643 GLN 1 CA 1
ATOM 1828 C C . GLN A 1 237 ? 24.855 6.290 -4.490 1.00 63.50 643 GLN 1 C 1
ATOM 1829 O O . GLN A 1 237 ? 25.419 6.545 -3.433 1.00 64.10 643 GLN 1 O 1
ATOM 1835 N N . MET A 1 238 ? 25.119 5.189 -5.185 1.00 57.09 644 MET 1 N 1
ATOM 1836 C CA . MET A 1 238 ? 26.061 4.213 -4.671 1.00 56.11 644 MET 1 CA 1
ATOM 1837 C C . MET A 1 238 ? 27.123 3.764 -5.660 1.00 56.08 644 MET 1 C 1
ATOM 1838 O O . MET A 1 238 ? 26.833 3.516 -6.825 1.00 56.50 644 MET 1 O 1
ATOM 1843 N N . ASN A 1 239 ? 28.359 3.671 -5.170 1.00 51.36 645 ASN 1 N 1
ATOM 1844 C CA . ASN A 1 239 ? 29.509 3.209 -5.948 1.00 50.69 645 ASN 1 CA 1
ATOM 1845 C C . ASN A 1 239 ? 29.028 2.071 -6.849 1.00 50.24 645 ASN 1 C 1
ATOM 1846 O O . ASN A 1 239 ? 28.322 1.179 -6.387 1.00 49.82 645 ASN 1 O 1
ATOM 1851 N N . SER A 1 240 ? 29.427 2.079 -8.116 1.00 64.48 646 SER 1 N 1
ATOM 1852 C CA . SER A 1 240 ? 28.966 1.048 -9.038 1.00 64.09 646 SER 1 CA 1
ATOM 1853 C C . SER A 1 240 ? 29.478 -0.352 -8.737 1.00 63.51 646 SER 1 C 1
ATOM 1854 O O . SER A 1 240 ? 28.758 -1.329 -8.920 1.00 64.19 646 SER 1 O 1
ATOM 1857 N N . VAL A 1 241 ? 30.716 -0.460 -8.277 1.00 55.42 647 VAL 1 N 1
ATOM 1858 C CA . VAL A 1 241 ? 31.276 -1.772 -7.972 1.00 54.13 647 VAL 1 CA 1
ATOM 1859 C C . VAL A 1 241 ? 30.573 -2.402 -6.771 1.00 53.13 647 VAL 1 C 1
ATOM 1860 O O . VAL A 1 241 ? 30.278 -3.601 -6.759 1.00 53.09 647 VAL 1 O 1
ATOM 1864 N N . LEU A 1 242 ? 30.291 -1.584 -5.767 1.00 52.59 648 LEU 1 N 1
ATOM 1865 C CA . LEU A 1 242 ? 29.624 -2.058 -4.569 1.00 52.01 648 LEU 1 CA 1
ATOM 1866 C C . LEU A 1 242 ? 28.169 -2.420 -4.864 1.00 51.25 648 LEU 1 C 1
ATOM 1867 O O . LEU A 1 242 ? 27.568 -3.246 -4.159 1.00 50.06 648 LEU 1 O 1
ATOM 1869 N N . PHE A 1 243 ? 27.597 -1.810 -5.904 1.00 55.25 649 PHE 1 N 1
ATOM 1870 C CA . PHE A 1 243 ? 26.208 -2.083 -6.220 1.00 54.05 649 PHE 1 CA 1
ATOM 1871 C C . PHE A 1 243 ? 26.009 -3.519 -6.640 1.00 53.14 649 PHE 1 C 1
ATOM 1872 O O . PHE A 1 243 ? 24.998 -4.133 -6.313 1.00 53.29 649 PHE 1 O 1
ATOM 1880 N N . VAL A 1 244 ? 26.976 -4.066 -7.353 1.00 48.32 650 VAL 1 N 1
ATOM 1881 C CA . VAL A 1 244 ? 26.850 -5.440 -7.789 1.00 48.15 650 VAL 1 CA 1
ATOM 1882 C C . VAL A 1 244 ? 26.780 -6.389 -6.596 1.00 47.65 650 VAL 1 C 1
ATOM 1883 O O . VAL A 1 244 ? 25.894 -7.242 -6.518 1.00 47.53 650 VAL 1 O 1
ATOM 1887 N N . ASN A 1 245 ? 27.720 -6.248 -5.670 1.00 49.83 651 ASN 1 N 1
ATOM 1888 C CA . ASN A 1 245 ? 27.733 -7.105 -4.494 1.00 48.98 651 ASN 1 CA 1
ATOM 1889 C C . ASN A 1 245 ? 26.465 -6.871 -3.684 1.00 47.80 651 ASN 1 C 1
ATOM 1890 O O . ASN A 1 245 ? 25.889 -7.788 -3.116 1.00 47.95 651 ASN 1 O 1
ATOM 1895 N N . PHE A 1 246 ? 26.033 -5.623 -3.652 1.00 42.03 652 PHE 1 N 1
ATOM 1896 C CA . PHE A 1 246 ? 24.842 -5.240 -2.916 1.00 41.69 652 PHE 1 CA 1
ATOM 1897 C C . PHE A 1 246 ? 23.563 -5.846 -3.503 1.00 41.77 652 PHE 1 C 1
ATOM 1898 O O . PHE A 1 246 ? 22.764 -6.461 -2.784 1.00 41.40 652 PHE 1 O 1
ATOM 1906 N N . ILE A 1 247 ? 23.362 -5.663 -4.807 1.00 44.63 653 ILE 1 N 1
ATOM 1907 C CA . ILE A 1 247 ? 22.160 -6.180 -5.449 1.00 45.05 653 ILE 1 CA 1
ATOM 1908 C C . ILE A 1 247 ? 22.144 -7.703 -5.392 1.00 45.22 653 ILE 1 C 1
ATOM 1909 O O . ILE A 1 247 ? 21.076 -8.325 -5.355 1.00 45.44 653 ILE 1 O 1
ATOM 1914 N N . ASP A 1 248 ? 23.336 -8.294 -5.364 1.00 46.40 654 ASP 1 N 1
ATOM 1915 C CA . ASP A 1 248 ? 23.483 -9.746 -5.287 1.00 46.57 654 ASP 1 CA 1
ATOM 1916 C C . ASP A 1 248 ? 22.951 -10.218 -3.931 1.00 46.36 654 ASP 1 C 1
ATOM 1917 O O . ASP A 1 248 ? 22.247 -11.226 -3.846 1.00 46.99 654 ASP 1 O 1
ATOM 1922 N N . ASN A 1 249 ? 23.256 -9.471 -2.873 1.00 41.82 655 ASN 1 N 1
ATOM 1923 C CA . ASN A 1 249 ? 22.780 -9.847 -1.551 1.00 41.11 655 ASN 1 CA 1
ATOM 1924 C C . ASN A 1 249 ? 21.313 -9.498 -1.361 1.00 40.77 655 ASN 1 C 1
ATOM 1925 O O . ASN A 1 249 ? 20.624 -10.108 -0.552 1.00 40.91 655 ASN 1 O 1
ATOM 1930 N N . VAL A 1 250 ? 20.822 -8.515 -2.105 1.00 38.93 656 VAL 1 N 1
ATOM 1931 C CA . VAL A 1 250 ? 19.415 -8.143 -2.003 1.00 37.85 656 VAL 1 CA 1
ATOM 1932 C C . VAL A 1 250 ? 18.593 -9.242 -2.643 1.00 37.65 656 VAL 1 C 1
ATOM 1933 O O . VAL A 1 250 ? 17.615 -9.695 -2.075 1.00 38.29 656 VAL 1 O 1
ATOM 1937 N N . ILE A 1 251 ? 19.002 -9.676 -3.828 1.00 35.14 657 ILE 1 N 1
ATOM 1938 C CA . ILE A 1 251 ? 18.306 -10.751 -4.521 1.00 34.51 657 ILE 1 CA 1
ATOM 1939 C C . ILE A 1 251 ? 18.436 -12.010 -3.676 1.00 34.25 657 ILE 1 C 1
ATOM 1940 O O . ILE A 1 251 ? 17.482 -12.762 -3.506 1.00 35.10 657 ILE 1 O 1
ATOM 1945 N N . GLY A 1 252 ? 19.636 -12.239 -3.151 1.00 38.25 658 GLY 1 N 1
ATOM 1946 C CA . GLY A 1 252 ? 19.871 -13.402 -2.315 1.00 37.00 658 GLY 1 CA 1
ATOM 1947 C C . GLY A 1 252 ? 19.035 -13.399 -1.055 1.00 36.46 658 GLY 1 C 1
ATOM 1948 O O . GLY A 1 252 ? 18.620 -14.460 -0.591 1.00 37.21 658 GLY 1 O 1
ATOM 1949 N N . GLU A 1 253 ? 18.775 -12.226 -0.489 1.00 34.52 659 GLU 1 N 1
ATOM 1950 C CA . GLU A 1 253 ? 17.939 -12.141 0.714 1.00 34.91 659 GLU 1 CA 1
ATOM 1951 C C . GLU A 1 253 ? 16.457 -12.300 0.385 1.00 34.35 659 GLU 1 C 1
ATOM 1952 O O . GLU A 1 253 ? 15.674 -12.797 1.205 1.00 33.33 659 GLU 1 O 1
ATOM 1958 N N . THR A 1 254 ? 16.068 -11.853 -0.806 1.00 38.00 660 THR 1 N 1
ATOM 1959 C CA . THR A 1 254 ? 14.679 -11.944 -1.224 1.00 38.86 660 THR 1 CA 1
ATOM 1960 C C . THR A 1 254 ? 14.312 -13.416 -1.261 1.00 39.21 660 THR 1 C 1
ATOM 1961 O O . THR A 1 254 ? 13.254 -13.808 -0.785 1.00 39.71 660 THR 1 O 1
ATOM 1965 N N . ILE A 1 255 ? 15.216 -14.235 -1.784 1.00 38.04 661 ILE 1 N 1
ATOM 1966 C CA . ILE A 1 255 ? 14.980 -15.665 -1.886 1.00 37.95 661 ILE 1 CA 1
ATOM 1967 C C . ILE A 1 255 ? 15.161 -16.420 -0.565 1.00 38.84 661 ILE 1 C 1
ATOM 1968 O O . ILE A 1 255 ? 14.307 -17.212 -0.193 1.00 38.68 661 ILE 1 O 1
ATOM 1973 N N . ILE A 1 256 ? 16.264 -16.195 0.142 1.00 40.98 662 ILE 1 N 1
ATOM 1974 C CA . ILE A 1 256 ? 16.457 -16.879 1.419 1.00 40.89 662 ILE 1 CA 1
ATOM 1975 C C . ILE A 1 256 ? 15.248 -16.564 2.297 1.00 40.33 662 ILE 1 C 1
ATOM 1976 O O . ILE A 1 256 ? 14.695 -17.436 2.944 1.00 40.28 662 ILE 1 O 1
ATOM 1981 N N . LYS A 1 257 ? 14.837 -15.308 2.318 1.00 39.98 663 LYS 1 N 1
ATOM 1982 C CA . LYS A 1 257 ? 13.689 -14.925 3.132 1.00 40.61 663 LYS 1 CA 1
ATOM 1983 C C . LYS A 1 257 ? 12.427 -15.647 2.684 1.00 40.36 663 LYS 1 C 1
ATOM 1984 O O . LYS A 1 257 ? 11.581 -16.006 3.496 1.00 40.54 663 LYS 1 O 1
ATOM 1990 N N . PHE A 1 258 ? 12.317 -15.870 1.381 1.00 39.02 664 PHE 1 N 1
ATOM 1991 C CA . PHE A 1 258 ? 11.152 -16.539 0.804 1.00 39.46 664 PHE 1 CA 1
ATOM 1992 C C . PHE A 1 258 ? 11.103 -17.995 1.195 1.00 39.20 664 PHE 1 C 1
ATOM 1993 O O . PHE A 1 258 ? 10.116 -18.470 1.753 1.00 39.30 664 PHE 1 O 1
ATOM 2001 N N . LEU A 1 259 ? 12.170 -18.710 0.866 1.00 39.53 665 LEU 1 N 1
ATOM 2002 C CA . LEU A 1 259 ? 12.259 -20.127 1.170 1.00 40.17 665 LEU 1 CA 1
ATOM 2003 C C . LEU A 1 259 ? 12.183 -20.430 2.671 1.00 40.39 665 LEU 1 C 1
ATOM 2004 O O . LEU A 1 259 ? 11.759 -21.517 3.070 1.00 40.23 665 LEU 1 O 1
ATOM 2009 N N . THR A 1 260 ? 12.559 -19.468 3.510 1.00 41.61 666 THR 1 N 1
ATOM 2010 C CA . THR A 1 260 ? 12.526 -19.710 4.949 1.00 41.78 666 THR 1 CA 1
ATOM 2011 C C . THR A 1 260 ? 11.118 -19.961 5.431 1.00 42.34 666 THR 1 C 1
ATOM 2012 O O . THR A 1 260 ? 10.903 -20.637 6.433 1.00 42.80 666 THR 1 O 1
ATOM 2016 N N . ALA A 1 261 ? 10.150 -19.417 4.704 1.00 42.72 667 ALA 1 N 1
ATOM 2017 C CA . ALA A 1 261 ? 8.747 -19.577 5.051 1.00 43.10 667 ALA 1 CA 1
ATOM 2018 C C . ALA A 1 261 ? 8.339 -21.048 5.080 1.00 43.32 667 ALA 1 C 1
ATOM 2019 O O . ALA A 1 261 ? 7.233 -21.378 5.481 1.00 44.17 667 ALA 1 O 1
ATOM 2021 N N . LEU A 1 262 ? 9.220 -21.935 4.634 1.00 52.52 668 LEU 1 N 1
ATOM 2022 C CA . LEU A 1 262 ? 8.924 -23.364 4.654 1.00 53.08 668 LEU 1 CA 1
ATOM 2023 C C . LEU A 1 262 ? 8.822 -23.828 6.096 1.00 53.85 668 LEU 1 C 1
ATOM 2024 O O . LEU A 1 262 ? 8.407 -24.959 6.368 1.00 53.93 668 LEU 1 O 1
ATOM 2029 N N . SER A 1 263 ? 9.214 -22.955 7.020 1.00 51.23 669 SER 1 N 1
ATOM 2030 C CA . SER A 1 263 ? 9.178 -23.280 8.443 1.00 52.20 669 SER 1 CA 1
ATOM 2031 C C . SER A 1 263 ? 7.765 -23.437 9.004 1.00 52.42 669 SER 1 C 1
ATOM 2032 O O . SER A 1 263 ? 7.559 -24.205 9.945 1.00 52.76 669 SER 1 O 1
ATOM 2035 N N . PHE A 1 264 ? 6.799 -22.715 8.440 1.00 48.03 670 PHE 1 N 1
ATOM 2036 C CA . PHE A 1 264 ? 5.411 -22.793 8.917 1.00 47.66 670 PHE 1 CA 1
ATOM 2037 C C . PHE A 1 264 ? 4.784 -24.146 8.633 1.00 47.41 670 PHE 1 C 1
ATOM 2038 O O . PHE A 1 264 ? 3.841 -24.556 9.297 1.00 48.76 670 PHE 1 O 1
ATOM 2046 N N . GLU A 1 265 ? 5.314 -24.835 7.640 1.00 47.09 671 GLU 1 N 1
ATOM 2047 C CA . GLU A 1 265 ? 4.829 -26.158 7.281 1.00 47.33 671 GLU 1 CA 1
ATOM 2048 C C . GLU A 1 265 ? 3.425 -26.224 6.677 1.00 45.42 671 GLU 1 C 1
ATOM 2049 O O . GLU A 1 265 ? 2.693 -27.181 6.902 1.00 45.71 671 GLU 1 O 1
ATOM 2055 N N . HIS A 1 266 ? 3.051 -25.204 5.919 1.00 41.25 672 HIS 1 N 1
ATOM 2056 C CA . HIS A 1 266 ? 1.753 -25.204 5.251 1.00 40.19 672 HIS 1 CA 1
ATOM 2057 C C . HIS A 1 266 ? 1.879 -26.237 4.126 1.00 38.57 672 HIS 1 C 1
ATOM 2058 O O . HIS A 1 266 ? 2.838 -26.209 3.361 1.00 37.42 672 HIS 1 O 1
ATOM 2065 N N . SER A 1 267 ? 0.936 -27.163 4.024 1.00 33.97 673 SER 1 N 1
ATOM 2066 C CA . SER A 1 267 ? 1.058 -28.139 2.959 1.00 34.40 673 SER 1 CA 1
ATOM 2067 C C . SER A 1 267 ? 0.898 -27.465 1.602 1.00 34.37 673 SER 1 C 1
ATOM 2068 O O . SER A 1 267 ? 0.169 -26.480 1.458 1.00 34.24 673 SER 1 O 1
ATOM 2071 N N . PHE A 1 268 ? 1.628 -27.968 0.615 1.00 36.70 674 PHE 1 N 1
ATOM 2072 C CA . PHE A 1 268 ? 1.519 -27.425 -0.730 1.00 37.18 674 PHE 1 CA 1
ATOM 2073 C C . PHE A 1 268 ? 0.187 -28.002 -1.256 1.00 38.31 674 PHE 1 C 1
ATOM 2074 O O . PHE A 1 268 ? 0.003 -29.230 -1.247 1.00 37.27 674 PHE 1 O 1
ATOM 2082 N N . LYS A 1 269 ? -0.747 -27.132 -1.657 1.00 42.80 675 LYS 1 N 1
ATOM 2083 C CA . LYS A 1 269 ? -2.047 -27.566 -2.209 1.00 44.90 675 LYS 1 CA 1
ATOM 2084 C C . LYS A 1 269 ? -1.871 -27.422 -3.711 1.00 45.90 675 LYS 1 C 1
ATOM 2085 O O . LYS A 1 269 ? -1.896 -26.309 -4.217 1.00 47.05 675 LYS 1 O 1
ATOM 2091 N N . ASN A 1 270 ? -1.695 -28.514 -4.440 1.00 46.11 676 ASN 1 N 1
ATOM 2092 C CA . ASN A 1 270 ? -1.462 -28.358 -5.872 1.00 47.62 676 ASN 1 CA 1
ATOM 2093 C C . ASN A 1 270 ? -2.569 -28.851 -6.801 1.00 48.63 676 ASN 1 C 1
ATOM 2094 O O . ASN A 1 270 ? -2.301 -29.280 -7.922 1.00 48.91 676 ASN 1 O 1
ATOM 2099 N N . LYS A 1 271 ? -3.814 -28.786 -6.335 1.00 54.74 677 LYS 1 N 1
ATOM 2100 C CA . LYS A 1 271 ? -4.952 -29.188 -7.155 1.00 55.68 677 LYS 1 CA 1
ATOM 2101 C C . LYS A 1 271 ? -5.034 -28.172 -8.293 1.00 56.18 677 LYS 1 C 1
ATOM 2102 O O . LYS A 1 271 ? -5.234 -26.981 -8.049 1.00 56.54 677 LYS 1 O 1
ATOM 2108 N N . ASN A 1 272 ? -4.883 -28.649 -9.528 1.00 56.53 678 ASN 1 N 1
ATOM 2109 C CA . ASN A 1 272 ? -4.906 -27.785 -10.707 1.00 56.76 678 ASN 1 CA 1
ATOM 2110 C C . ASN A 1 272 ? -3.674 -26.889 -10.681 1.00 56.58 678 ASN 1 C 1
ATOM 2111 O O . ASN A 1 272 ? -3.718 -25.740 -11.116 1.00 56.41 678 ASN 1 O 1
ATOM 2116 N N . ASN A 1 273 ? -2.575 -27.429 -10.159 1.00 57.48 679 ASN 1 N 1
ATOM 2117 C CA . ASN A 1 273 ? -1.317 -26.703 -10.052 1.00 57.30 679 ASN 1 CA 1
ATOM 2118 C C . ASN A 1 273 ? -1.463 -25.307 -9.466 1.00 56.39 679 ASN 1 C 1
ATOM 2119 O O . ASN A 1 273 ? -0.839 -24.369 -9.951 1.00 56.92 679 ASN 1 O 1
ATOM 2124 N N . LYS A 1 274 ? -2.269 -25.140 -8.431 1.00 50.76 680 LYS 1 N 1
ATOM 2125 C CA . LYS A 1 274 ? -2.389 -23.800 -7.880 1.00 50.44 680 LYS 1 CA 1
ATOM 2126 C C . LYS A 1 274 ? -1.130 -23.401 -7.095 1.00 49.28 680 LYS 1 C 1
ATOM 2127 O O . LYS A 1 274 ? -0.787 -22.218 -7.032 1.00 49.41 680 LYS 1 O 1
ATOM 2133 N N . PHE A 1 275 ? -0.427 -24.371 -6.520 1.00 47.72 681 PHE 1 N 1
ATOM 2134 C CA . PHE A 1 275 ? 0.801 -24.045 -5.799 1.00 47.12 681 PHE 1 CA 1
ATOM 2135 C C . PHE A 1 275 ? 1.800 -23.568 -6.834 1.00 46.77 681 PHE 1 C 1
ATOM 2136 O O . PHE A 1 275 ? 2.336 -22.468 -6.752 1.00 47.24 681 PHE 1 O 1
ATOM 2144 N N . LEU A 1 276 ? 2.043 -24.424 -7.815 1.00 43.34 682 LEU 1 N 1
ATOM 2145 C CA . LEU A 1 276 ? 2.952 -24.118 -8.900 1.00 42.91 682 LEU 1 CA 1
ATOM 2146 C C . LEU A 1 276 ? 2.636 -22.760 -9.496 1.00 42.86 682 LEU 1 C 1
ATOM 2147 O O . LEU A 1 276 ? 3.532 -21.934 -9.678 1.00 43.20 682 LEU 1 O 1
ATOM 2152 N N . GLU A 1 277 ? 1.359 -22.523 -9.798 1.00 43.73 683 GLU 1 N 1
ATOM 2153 C CA . GLU A 1 277 ? 0.947 -21.257 -10.395 1.00 43.65 683 GLU 1 CA 1
ATOM 2154 C C . GLU A 1 277 ? 1.263 -20.093 -9.493 1.00 42.36 683 GLU 1 C 1
ATOM 2155 O O . GLU A 1 277 ? 1.646 -19.024 -9.973 1.00 42.69 683 GLU 1 O 1
ATOM 2161 N N . ALA A 1 278 ? 1.079 -20.295 -8.189 1.00 41.41 684 ALA 1 N 1
ATOM 2162 C CA . ALA A 1 278 ? 1.364 -19.250 -7.218 1.00 40.99 684 ALA 1 CA 1
ATOM 2163 C C . ALA A 1 278 ? 2.875 -18.993 -7.244 1.00 40.81 684 ALA 1 C 1
ATOM 2164 O O . ALA A 1 278 ? 3.332 -17.848 -7.238 1.00 41.19 684 ALA 1 O 1
ATOM 2166 N N . MET A 1 279 ? 3.648 -20.065 -7.315 1.00 39.64 685 MET 1 N 1
ATOM 2167 C CA . MET A 1 279 ? 5.100 -19.945 -7.378 1.00 39.53 685 MET 1 CA 1
ATOM 2168 C C . MET A 1 279 ? 5.576 -19.237 -8.642 1.00 39.57 685 MET 1 C 1
ATOM 2169 O O . MET A 1 279 ? 6.451 -18.362 -8.583 1.00 39.30 685 MET 1 O 1
ATOM 2174 N N . LYS A 1 280 ? 5.028 -19.620 -9.795 1.00 39.52 686 LYS 1 N 1
ATOM 2175 C CA . LYS A 1 280 ? 5.442 -18.976 -11.041 1.00 40.36 686 LYS 1 CA 1
ATOM 2176 C C . LYS A 1 280 ? 5.113 -17.482 -10.979 1.00 40.25 686 LYS 1 C 1
ATOM 2177 O O . LYS A 1 280 ? 5.868 -16.642 -11.476 1.00 40.90 686 LYS 1 O 1
ATOM 2183 N N . ARG A 1 281 ? 3.992 -17.154 -10.338 1.00 41.60 687 ARG 1 N 1
ATOM 2184 C CA . ARG A 1 281 ? 3.588 -15.762 -10.209 1.00 41.07 687 ARG 1 CA 1
ATOM 2185 C C . ARG A 1 281 ? 4.652 -14.999 -9.417 1.00 41.34 687 ARG 1 C 1
ATOM 2186 O O . ARG A 1 281 ? 5.280 -14.082 -9.945 1.00 41.85 687 ARG 1 O 1
ATOM 2194 N N . ASP A 1 282 ? 4.854 -15.379 -8.157 1.00 45.56 688 ASP 1 N 1
ATOM 2195 C CA . ASP A 1 282 ? 5.867 -14.734 -7.321 1.00 45.98 688 ASP 1 CA 1
ATOM 2196 C C . ASP A 1 282 ? 7.205 -14.688 -8.061 1.00 45.75 688 ASP 1 C 1
ATOM 2197 O O . ASP A 1 282 ? 7.841 -13.645 -8.140 1.00 46.64 688 ASP 1 O 1
ATOM 2202 N N . PHE A 1 283 ? 7.617 -15.817 -8.617 1.00 44.30 689 PHE 1 N 1
ATOM 2203 C CA . PHE A 1 283 ? 8.882 -15.888 -9.354 1.00 44.54 689 PHE 1 CA 1
ATOM 2204 C C . PHE A 1 283 ? 8.977 -14.772 -10.398 1.00 44.85 689 PHE 1 C 1
ATOM 2205 O O . PHE A 1 283 ? 10.008 -14.108 -10.524 1.00 45.66 689 PHE 1 O 1
ATOM 2213 N N . GLU A 1 284 ? 7.895 -14.560 -11.137 1.00 37.72 690 GLU 1 N 1
ATOM 2214 C CA . GLU A 1 284 ? 7.857 -13.535 -12.182 1.00 38.34 690 GLU 1 CA 1
ATOM 2215 C C . GLU A 1 284 ? 7.941 -12.120 -11.635 1.00 37.77 690 GLU 1 C 1
ATOM 2216 O O . GLU A 1 284 ? 8.546 -11.243 -12.244 1.00 37.27 690 GLU 1 O 1
ATOM 2222 N N . ILE A 1 285 ? 7.316 -11.889 -10.490 1.00 43.99 691 ILE 1 N 1
ATOM 2223 C CA . ILE A 1 285 ? 7.349 -10.572 -9.896 1.00 44.06 691 ILE 1 CA 1
ATOM 2224 C C . ILE A 1 285 ? 8.778 -10.213 -9.492 1.00 44.73 691 ILE 1 C 1
ATOM 2225 O O . ILE A 1 285 ? 9.282 -9.149 -9.844 1.00 45.22 691 ILE 1 O 1
ATOM 2230 N N . PHE A 1 286 ? 9.438 -11.107 -8.766 1.00 44.19 692 PHE 1 N 1
ATOM 2231 C CA . PHE A 1 286 ? 10.803 -10.850 -8.325 1.00 43.94 692 PHE 1 CA 1
ATOM 2232 C C . PHE A 1 286 ? 11.706 -10.779 -9.529 1.00 44.50 692 PHE 1 C 1
ATOM 2233 O O . PHE A 1 286 ? 12.567 -9.902 -9.629 1.00 45.06 692 PHE 1 O 1
ATOM 2241 N N . TYR A 1 287 ? 11.520 -11.722 -10.444 1.00 46.31 693 TYR 1 N 1
ATOM 2242 C CA . TYR A 1 287 ? 12.340 -11.755 -11.642 1.00 46.83 693 TYR 1 CA 1
ATOM 2243 C C . TYR A 1 287 ? 12.309 -10.427 -12.391 1.00 46.81 693 TYR 1 C 1
ATOM 2244 O O . TYR A 1 287 ? 13.353 -9.884 -12.735 1.00 47.03 693 TYR 1 O 1
ATOM 2253 N N . GLN A 1 288 ? 11.113 -9.911 -12.650 1.00 45.91 694 GLN 1 N 1
ATOM 2254 C CA . GLN A 1 288 ? 10.967 -8.639 -13.346 1.00 45.91 694 GLN 1 CA 1
ATOM 2255 C C . GLN A 1 288 ? 11.558 -7.481 -12.566 1.00 45.29 694 GLN 1 C 1
ATOM 2256 O O . GLN A 1 288 ? 12.140 -6.579 -13.145 1.00 45.38 694 GLN 1 O 1
ATOM 2262 N N . LEU A 1 289 ? 11.389 -7.489 -11.251 1.00 52.38 695 LEU 1 N 1
ATOM 2263 C CA . LEU A 1 289 ? 11.926 -6.427 -10.413 1.00 52.14 695 LEU 1 CA 1
ATOM 2264 C C . LEU A 1 289 ? 13.429 -6.242 -10.623 1.00 52.26 695 LEU 1 C 1
ATOM 2265 O O . LEU A 1 289 ? 13.890 -5.146 -10.952 1.00 53.17 695 LEU 1 O 1
ATOM 2270 N N . PHE A 1 290 ? 14.193 -7.317 -10.454 1.00 46.32 696 PHE 1 N 1
ATOM 2271 C CA . PHE A 1 290 ? 15.637 -7.228 -10.595 1.00 45.57 696 PHE 1 CA 1
ATOM 2272 C C . PHE A 1 290 ? 16.144 -7.135 -12.019 1.00 46.46 696 PHE 1 C 1
ATOM 2273 O O . PHE A 1 290 ? 17.230 -6.590 -12.255 1.00 45.98 696 PHE 1 O 1
ATOM 2281 N N . VAL A 1 291 ? 15.388 -7.668 -12.976 1.00 45.29 697 VAL 1 N 1
ATOM 2282 C CA . VAL A 1 291 ? 15.821 -7.559 -14.365 1.00 45.76 697 VAL 1 CA 1
ATOM 2283 C C . VAL A 1 291 ? 15.738 -6.075 -14.716 1.00 46.17 697 VAL 1 C 1
ATOM 2284 O O . VAL A 1 291 ? 16.493 -5.580 -15.533 1.00 46.27 697 VAL 1 O 1
ATOM 2288 N N . LYS A 1 292 ? 14.818 -5.369 -14.067 1.00 56.28 698 LYS 1 N 1
ATOM 2289 C CA . LYS A 1 292 ? 14.647 -3.948 -14.304 1.00 57.04 698 LYS 1 CA 1
ATOM 2290 C C . LYS A 1 292 ? 15.727 -3.165 -13.565 1.00 57.16 698 LYS 1 C 1
ATOM 2291 O O . LYS A 1 292 ? 16.335 -2.252 -14.116 1.00 57.50 698 LYS 1 O 1
ATOM 2297 N N . VAL A 1 293 ? 15.951 -3.512 -12.304 1.00 50.59 699 VAL 1 N 1
ATOM 2298 C CA . VAL A 1 293 ? 16.966 -2.838 -11.511 1.00 50.36 699 VAL 1 CA 1
ATOM 2299 C C . VAL A 1 293 ? 18.339 -3.023 -12.152 1.00 50.82 699 VAL 1 C 1
ATOM 2300 O O . VAL A 1 293 ? 19.139 -2.099 -12.205 1.00 50.99 699 VAL 1 O 1
ATOM 2304 N N . LEU A 1 294 ? 18.601 -4.225 -12.649 1.00 50.67 700 LEU 1 N 1
ATOM 2305 C CA . LEU A 1 294 ? 19.888 -4.532 -13.235 1.00 51.54 700 LEU 1 CA 1
ATOM 2306 C C . LEU A 1 294 ? 19.977 -4.187 -14.704 1.00 52.70 700 LEU 1 C 1
ATOM 2307 O O . LEU A 1 294 ? 20.862 -4.678 -15.414 1.00 52.93 700 LEU 1 O 1
ATOM 2312 N N . ASP A 1 295 ? 19.076 -3.324 -15.158 1.00 66.67 701 ASP 1 N 1
ATOM 2313 C CA . ASP A 1 295 ? 19.051 -2.923 -16.559 1.00 68.21 701 ASP 1 CA 1
ATOM 2314 C C . ASP A 1 295 ? 20.370 -2.299 -17.003 1.00 68.10 701 ASP 1 C 1
ATOM 2315 O O . ASP A 1 295 ? 20.860 -1.359 -16.389 1.00 68.35 701 ASP 1 O 1
ATOM 2320 N N . GLY A 1 296 ? 20.943 -2.823 -18.076 1.00 64.18 702 GLY 1 N 1
ATOM 2321 C CA . GLY A 1 296 ? 22.194 -2.273 -18.560 1.00 64.01 702 GLY 1 CA 1
ATOM 2322 C C . GLY A 1 296 ? 23.433 -2.791 -17.854 1.00 64.12 702 GLY 1 C 1
ATOM 2323 O O . GLY A 1 296 ? 24.533 -2.679 -18.391 1.00 64.79 702 GLY 1 O 1
ATOM 2324 N N . ASN A 1 297 ? 23.269 -3.358 -16.659 1.00 62.27 703 ASN 1 N 1
ATOM 2325 C CA . ASN A 1 297 ? 24.397 -3.892 -15.889 1.00 61.49 703 ASN 1 CA 1
ATOM 2326 C C . ASN A 1 297 ? 24.912 -5.186 -16.510 1.00 61.69 703 ASN 1 C 1
ATOM 2327 O O . ASN A 1 297 ? 24.139 -6.064 -16.878 1.00 62.35 703 ASN 1 O 1
ATOM 2332 N N . GLU A 1 298 ? 26.227 -5.309 -16.608 1.00 53.84 704 GLU 1 N 1
ATOM 2333 C CA . GLU A 1 298 ? 26.836 -6.487 -17.207 1.00 53.86 704 GLU 1 CA 1
ATOM 2334 C C . GLU A 1 298 ? 26.700 -7.755 -16.359 1.00 52.95 704 GLU 1 C 1
ATOM 2335 O O . GLU A 1 298 ? 26.745 -8.871 -16.879 1.00 52.64 704 GLU 1 O 1
ATOM 2341 N N . SER A 1 299 ? 26.519 -7.588 -15.055 1.00 53.87 705 SER 1 N 1
ATOM 2342 C CA . SER A 1 299 ? 26.392 -8.741 -14.176 1.00 53.45 705 SER 1 CA 1
ATOM 2343 C C . SER A 1 299 ? 24.959 -9.290 -14.132 1.00 53.01 705 SER 1 C 1
ATOM 2344 O O . SER A 1 299 ? 24.724 -10.407 -13.666 1.00 52.86 705 SER 1 O 1
ATOM 2347 N N . LYS A 1 300 ? 24.007 -8.513 -14.634 1.00 53.92 706 LYS 1 N 1
ATOM 2348 C CA . LYS A 1 300 ? 22.604 -8.916 -14.633 1.00 53.79 706 LYS 1 CA 1
ATOM 2349 C C . LYS A 1 300 ? 22.319 -10.410 -14.854 1.00 53.54 706 LYS 1 C 1
ATOM 2350 O O . LYS A 1 300 ? 21.764 -11.068 -13.973 1.00 53.91 706 LYS 1 O 1
ATOM 2356 N N . ASP A 1 301 ? 22.692 -10.958 -16.006 1.00 49.16 707 ASP 1 N 1
ATOM 2357 C CA . ASP A 1 301 ? 22.404 -12.365 -16.261 1.00 49.20 707 ASP 1 CA 1
ATOM 2358 C C . ASP A 1 301 ? 22.987 -13.340 -15.248 1.00 48.87 707 ASP 1 C 1
ATOM 2359 O O . ASP A 1 301 ? 22.356 -14.336 -14.908 1.00 49.18 707 ASP 1 O 1
ATOM 2364 N N . THR A 1 302 ? 24.192 -13.060 -14.772 1.00 50.54 708 THR 1 N 1
ATOM 2365 C CA . THR A 1 302 ? 24.838 -13.914 -13.789 1.00 50.13 708 THR 1 CA 1
ATOM 2366 C C . THR A 1 302 ? 24.109 -13.785 -12.451 1.00 49.40 708 THR 1 C 1
ATOM 2367 O O . THR A 1 302 ? 23.762 -14.784 -11.822 1.00 49.36 708 THR 1 O 1
ATOM 2371 N N . LEU A 1 303 ? 23.863 -12.550 -12.031 1.00 53.26 709 LEU 1 N 1
ATOM 2372 C CA . LEU A 1 303 ? 23.180 -12.293 -10.765 1.00 52.97 709 LEU 1 CA 1
ATOM 2373 C C . LEU A 1 303 ? 21.788 -12.919 -10.718 1.00 52.75 709 LEU 1 C 1
ATOM 2374 O O . LEU A 1 303 ? 21.390 -13.496 -9.703 1.00 52.18 709 LEU 1 O 1
ATOM 2379 N N . ILE A 1 304 ? 21.053 -12.799 -11.819 1.00 49.11 710 ILE 1 N 1
ATOM 2380 C CA . ILE A 1 304 ? 19.712 -13.361 -11.913 1.00 48.77 710 ILE 1 CA 1
ATOM 2381 C C . ILE A 1 304 ? 19.774 -14.883 -11.828 1.00 48.91 710 ILE 1 C 1
ATOM 2382 O O . ILE A 1 304 ? 19.083 -15.503 -11.026 1.00 49.16 710 ILE 1 O 1
ATOM 2387 N N . THR A 1 305 ? 20.617 -15.478 -12.660 1.00 50.99 711 THR 1 N 1
ATOM 2388 C CA . THR A 1 305 ? 20.764 -16.927 -12.718 1.00 51.36 711 THR 1 CA 1
ATOM 2389 C C . THR A 1 305 ? 21.292 -17.633 -11.467 1.00 50.92 711 THR 1 C 1
ATOM 2390 O O . THR A 1 305 ? 20.711 -18.619 -11.025 1.00 51.01 711 THR 1 O 1
ATOM 2394 N N . GLN A 1 306 ? 22.399 -17.151 -10.909 1.00 50.65 712 GLN 1 N 1
ATOM 2395 C CA . GLN A 1 306 ? 22.968 -17.804 -9.739 1.00 50.38 712 GLN 1 CA 1
ATOM 2396 C C . GLN A 1 306 ? 22.001 -17.760 -8.571 1.00 49.51 712 GLN 1 C 1
ATOM 2397 O O . GLN A 1 306 ? 22.070 -18.584 -7.664 1.00 49.93 712 GLN 1 O 1
ATOM 2403 N N . ASN A 1 307 ? 21.074 -16.812 -8.615 1.00 42.96 713 ASN 1 N 1
ATOM 2404 C CA . ASN A 1 307 ? 20.108 -16.659 -7.547 1.00 41.99 713 ASN 1 CA 1
ATOM 2405 C C . ASN A 1 307 ? 18.738 -17.280 -7.782 1.00 42.06 713 ASN 1 C 1
ATOM 2406 O O . ASN A 1 307 ? 18.203 -17.971 -6.910 1.00 42.05 713 ASN 1 O 1
ATOM 2411 N N . PHE A 1 308 ? 18.157 -17.036 -8.949 1.00 45.67 714 PHE 1 N 1
ATOM 2412 C CA . PHE A 1 308 ? 16.823 -17.556 -9.223 1.00 45.80 714 PHE 1 CA 1
ATOM 2413 C C . PHE A 1 308 ? 16.708 -19.058 -9.452 1.00 45.57 714 PHE 1 C 1
ATOM 2414 O O . PHE A 1 308 ? 15.634 -19.641 -9.250 1.00 45.94 714 PHE 1 O 1
ATOM 2422 N N . THR A 1 309 ? 17.807 -19.688 -9.851 1.00 50.92 715 THR 1 N 1
ATOM 2423 C CA . THR A 1 309 ? 17.779 -21.110 -10.130 1.00 50.57 715 THR 1 CA 1
ATOM 2424 C C . THR A 1 309 ? 17.239 -21.944 -8.973 1.00 50.83 715 THR 1 C 1
ATOM 2425 O O . THR A 1 309 ? 16.383 -22.806 -9.184 1.00 52.02 715 THR 1 O 1
ATOM 2429 N N . VAL A 1 310 ? 17.695 -21.689 -7.751 1.00 44.04 716 VAL 1 N 1
ATOM 2430 C CA . VAL A 1 310 ? 17.184 -22.467 -6.628 1.00 42.81 716 VAL 1 CA 1
ATOM 2431 C C . VAL A 1 310 ? 15.644 -22.388 -6.579 1.00 42.60 716 VAL 1 C 1
ATOM 2432 O O . VAL A 1 310 ? 14.977 -23.340 -6.163 1.00 42.91 716 VAL 1 O 1
ATOM 2436 N N . MET A 1 311 ? 15.064 -21.270 -7.007 1.00 38.36 717 MET 1 N 1
ATOM 2437 C CA . MET A 1 311 ? 13.591 -21.165 -7.007 1.00 38.51 717 MET 1 CA 1
ATOM 2438 C C . MET A 1 311 ? 13.013 -22.239 -7.928 1.00 38.23 717 MET 1 C 1
ATOM 2439 O O . MET A 1 311 ? 11.982 -22.833 -7.627 1.00 38.04 717 MET 1 O 1
ATOM 2444 N N . GLU A 1 312 ? 13.686 -22.490 -9.049 1.00 43.45 718 GLU 1 N 1
ATOM 2445 C CA . GLU A 1 312 ? 13.222 -23.497 -10.001 1.00 45.00 718 GLU 1 CA 1
ATOM 2446 C C . GLU A 1 312 ? 13.407 -24.919 -9.450 1.00 45.27 718 GLU 1 C 1
ATOM 2447 O O . GLU A 1 312 ? 12.560 -25.792 -9.656 1.00 46.22 718 GLU 1 O 1
ATOM 2453 N N . PHE A 1 313 ? 14.516 -25.168 -8.759 1.00 47.19 719 PHE 1 N 1
ATOM 2454 C CA . PHE A 1 313 ? 14.714 -26.492 -8.183 1.00 47.07 719 PHE 1 CA 1
ATOM 2455 C C . PHE A 1 313 ? 13.684 -26.673 -7.085 1.00 46.60 719 PHE 1 C 1
ATOM 2456 O O . PHE A 1 313 ? 13.196 -27.775 -6.842 1.00 46.55 719 PHE 1 O 1
ATOM 2464 N N . PHE A 1 314 ? 13.356 -25.576 -6.420 1.00 40.33 720 PHE 1 N 1
ATOM 2465 C CA . PHE A 1 314 ? 12.365 -25.628 -5.363 1.00 40.63 720 PHE 1 CA 1
ATOM 2466 C C . PHE A 1 314 ? 10.992 -26.041 -5.939 1.00 41.38 720 PHE 1 C 1
ATOM 2467 O O . PHE A 1 314 ? 10.318 -26.917 -5.398 1.00 41.90 720 PHE 1 O 1
ATOM 2475 N N . MET A 1 315 ? 10.572 -25.410 -7.029 1.00 45.21 721 MET 1 N 1
ATOM 2476 C CA . MET A 1 315 ? 9.281 -25.752 -7.610 1.00 46.81 721 MET 1 CA 1
ATOM 2477 C C . MET A 1 315 ? 9.247 -27.232 -7.974 1.00 47.25 721 MET 1 C 1
ATOM 2478 O O . MET A 1 315 ? 8.253 -27.920 -7.719 1.00 47.39 721 MET 1 O 1
ATOM 2483 N N . ASP A 1 316 ? 10.348 -27.724 -8.538 1.00 51.58 722 ASP 1 N 1
ATOM 2484 C CA . ASP A 1 316 ? 10.447 -29.121 -8.946 1.00 51.81 722 ASP 1 CA 1
ATOM 2485 C C . ASP A 1 316 ? 10.464 -30.098 -7.788 1.00 52.24 722 ASP 1 C 1
ATOM 2486 O O . ASP A 1 316 ? 9.761 -31.111 -7.805 1.00 51.95 722 ASP 1 O 1
ATOM 2491 N N . LEU A 1 317 ? 11.280 -29.811 -6.782 1.00 50.94 723 LEU 1 N 1
ATOM 2492 C CA . LEU A 1 317 ? 11.354 -30.691 -5.632 1.00 50.94 723 LEU 1 CA 1
ATOM 2493 C C . LEU A 1 317 ? 9.998 -30.731 -4.945 1.00 51.39 723 LEU 1 C 1
ATOM 2494 O O . LEU A 1 317 ? 9.642 -31.716 -4.307 1.00 51.97 723 LEU 1 O 1
ATOM 2499 N N . SER A 1 318 ? 9.225 -29.668 -5.108 1.00 45.89 724 SER 1 N 1
ATOM 2500 C CA . SER A 1 318 ? 7.901 -29.582 -4.493 1.00 46.74 724 SER 1 CA 1
ATOM 2501 C C . SER A 1 318 ? 6.739 -30.230 -5.250 1.00 46.87 724 SER 1 C 1
ATOM 2502 O O . SER A 1 318 ? 5.799 -30.722 -4.628 1.00 47.21 724 SER 1 O 1
ATOM 2505 N N . CYS A 1 319 ? 6.796 -30.244 -6.578 1.00 55.47 725 CYS 1 N 1
ATOM 2506 C CA . CYS A 1 319 ? 5.683 -30.778 -7.359 1.00 56.35 725 CYS 1 CA 1
ATOM 2507 C C . CYS A 1 319 ? 5.890 -32.050 -8.176 1.00 56.48 725 CYS 1 C 1
ATOM 2508 O O . CYS A 1 319 ? 4.962 -32.847 -8.319 1.00 57.07 725 CYS 1 O 1
ATOM 2511 N N . GLU A 1 320 ? 7.081 -32.253 -8.721 1.00 48.06 726 GLU 1 N 1
ATOM 2512 C CA . GLU A 1 320 ? 7.327 -33.449 -9.524 1.00 48.99 726 GLU 1 CA 1
ATOM 2513 C C . GLU A 1 320 ? 7.038 -34.762 -8.784 1.00 49.38 726 GLU 1 C 1
ATOM 2514 O O . GLU A 1 320 ? 6.910 -34.794 -7.563 1.00 49.13 726 GLU 1 O 1
ATOM 2520 N N . PRO A 1 321 ? 6.916 -35.867 -9.527 1.00 56.00 727 PRO 1 N 1
ATOM 2521 C CA . PRO A 1 321 ? 6.647 -37.158 -8.896 1.00 56.48 727 PRO 1 CA 1
ATOM 2522 C C . PRO A 1 321 ? 7.718 -37.493 -7.861 1.00 57.29 727 PRO 1 C 1
ATOM 2523 O O . PRO A 1 321 ? 8.884 -37.131 -8.030 1.00 57.57 727 PRO 1 O 1
ATOM 2527 N N . ILE A 1 322 ? 7.321 -38.190 -6.800 1.00 55.93 728 ILE 1 N 1
ATOM 2528 C CA . ILE A 1 322 ? 8.252 -38.589 -5.752 1.00 56.84 728 ILE 1 CA 1
ATOM 2529 C C . ILE A 1 322 ? 9.398 -39.418 -6.319 1.00 57.59 728 ILE 1 C 1
ATOM 2530 O O . ILE A 1 322 ? 10.528 -39.312 -5.859 1.00 57.93 728 ILE 1 O 1
ATOM 2535 N N . ASP A 1 323 ? 9.109 -40.235 -7.326 1.00 70.16 729 ASP 1 N 1
ATOM 2536 C CA . ASP A 1 323 ? 10.135 -41.078 -7.935 1.00 70.98 729 ASP 1 CA 1
ATOM 2537 C C . ASP A 1 323 ? 11.284 -40.333 -8.613 1.00 70.42 729 ASP 1 C 1
ATOM 2538 O O . ASP A 1 323 ? 12.345 -40.912 -8.855 1.00 70.54 729 ASP 1 O 1
ATOM 2543 N N . SER A 1 324 ? 11.086 -39.056 -8.915 1.00 59.56 730 SER 1 N 1
ATOM 2544 C CA . SER A 1 324 ? 12.135 -38.283 -9.562 1.00 58.93 730 SER 1 CA 1
ATOM 2545 C C . SER A 1 324 ? 12.814 -37.258 -8.650 1.00 58.11 730 SER 1 C 1
ATOM 2546 O O . SER A 1 324 ? 13.712 -36.551 -9.086 1.00 58.84 730 SER 1 O 1
ATOM 2549 N N . ILE A 1 325 ? 12.405 -37.192 -7.388 1.00 50.64 731 ILE 1 N 1
ATOM 2550 C CA . ILE A 1 325 ? 12.975 -36.233 -6.440 1.00 50.08 731 ILE 1 CA 1
ATOM 2551 C C . ILE A 1 325 ? 14.500 -36.255 -6.332 1.00 50.06 731 ILE 1 C 1
ATOM 2552 O O . ILE A 1 325 ? 15.141 -35.196 -6.358 1.00 50.17 731 ILE 1 O 1
ATOM 2557 N N . LEU A 1 326 ? 15.086 -37.444 -6.220 1.00 55.04 732 LEU 1 N 1
ATOM 2558 C CA . LEU A 1 326 ? 16.530 -37.553 -6.087 1.00 54.30 732 LEU 1 CA 1
ATOM 2559 C C . LEU A 1 326 ? 17.275 -37.150 -7.344 1.00 53.91 732 LEU 1 C 1
ATOM 2560 O O . LEU A 1 326 ? 18.331 -36.536 -7.260 1.00 53.62 732 LEU 1 O 1
ATOM 2565 N N . ASP A 1 327 ? 16.757 -37.483 -8.517 1.00 60.20 733 ASP 1 N 1
ATOM 2566 C CA . ASP A 1 327 ? 17.458 -37.067 -9.727 1.00 60.52 733 ASP 1 CA 1
ATOM 2567 C C . ASP A 1 327 ? 17.524 -35.538 -9.727 1.00 59.92 733 ASP 1 C 1
ATOM 2568 O O . ASP A 1 327 ? 18.541 -34.940 -10.085 1.00 60.71 733 ASP 1 O 1
ATOM 2573 N N . ILE A 1 328 ? 16.426 -34.914 -9.308 1.00 55.60 734 ILE 1 N 1
ATOM 2574 C CA . ILE A 1 328 ? 16.342 -33.465 -9.247 1.00 54.46 734 ILE 1 CA 1
ATOM 2575 C C . ILE A 1 328 ? 17.328 -32.952 -8.203 1.00 53.32 734 ILE 1 C 1
ATOM 2576 O O . ILE A 1 328 ? 18.021 -31.963 -8.429 1.00 52.76 734 ILE 1 O 1
ATOM 2581 N N . TRP A 1 329 ? 17.398 -33.638 -7.067 1.00 51.34 735 TRP 1 N 1
ATOM 2582 C CA . TRP A 1 329 ? 18.296 -33.232 -5.996 1.00 51.60 735 TRP 1 CA 1
ATOM 2583 C C . TRP A 1 329 ? 19.754 -33.294 -6.462 1.00 52.46 735 TRP 1 C 1
ATOM 2584 O O . TRP A 1 329 ? 20.569 -32.435 -6.113 1.00 52.80 735 TRP 1 O 1
ATOM 2595 N N . GLN A 1 330 ? 20.078 -34.296 -7.269 1.00 62.78 736 GLN 1 N 1
ATOM 2596 C CA . GLN A 1 330 ? 21.434 -34.420 -7.784 1.00 63.48 736 GLN 1 CA 1
ATOM 2597 C C . GLN A 1 330 ? 21.714 -33.199 -8.649 1.00 62.90 736 GLN 1 C 1
ATOM 2598 O O . GLN A 1 330 ? 22.691 -32.478 -8.424 1.00 63.64 736 GLN 1 O 1
ATOM 2604 N N . LYS A 1 331 ? 20.839 -32.967 -9.625 1.00 54.66 737 LYS 1 N 1
ATOM 2605 C CA . LYS A 1 331 ? 20.975 -31.838 -10.543 1.00 53.37 737 LYS 1 CA 1
ATOM 2606 C C . LYS A 1 331 ? 21.033 -30.529 -9.756 1.00 52.54 737 LYS 1 C 1
ATOM 2607 O O . LYS A 1 331 ? 21.697 -29.579 -10.167 1.00 52.29 737 LYS 1 O 1
ATOM 2609 N N . TYR A 1 332 ? 20.338 -30.489 -8.622 1.00 53.73 738 TYR 1 N 1
ATOM 2610 C CA . TYR A 1 332 ? 20.335 -29.312 -7.755 1.00 53.19 738 TYR 1 CA 1
ATOM 2611 C C . TYR A 1 332 ? 21.735 -29.135 -7.178 1.00 53.27 738 TYR 1 C 1
ATOM 2612 O O . TYR A 1 332 ? 22.320 -28.064 -7.296 1.00 53.20 738 TYR 1 O 1
ATOM 2621 N N . LEU A 1 333 ? 22.271 -30.194 -6.569 1.00 60.78 739 LEU 1 N 1
ATOM 2622 C CA . LEU A 1 333 ? 23.603 -30.154 -5.965 1.00 61.56 739 LEU 1 CA 1
ATOM 2623 C C . LEU A 1 333 ? 24.675 -29.666 -6.927 1.00 61.83 739 LEU 1 C 1
ATOM 2624 O O . LEU A 1 333 ? 25.591 -28.947 -6.535 1.00 61.86 739 LEU 1 O 1
ATOM 2629 N N . GLU A 1 334 ? 24.564 -30.060 -8.189 1.00 59.43 740 GLU 1 N 1
ATOM 2630 C CA . GLU A 1 334 ? 25.539 -29.645 -9.186 1.00 59.50 740 GLU 1 CA 1
ATOM 2631 C C . GLU A 1 334 ? 25.676 -28.128 -9.289 1.00 59.24 740 GLU 1 C 1
ATOM 2632 O O . GLU A 1 334 ? 26.724 -27.618 -9.688 1.00 59.87 740 GLU 1 O 1
ATOM 2638 N N . VAL A 1 335 ? 24.624 -27.405 -8.924 1.00 53.03 741 VAL 1 N 1
ATOM 2639 C CA . VAL A 1 335 ? 24.656 -25.953 -8.970 1.00 52.23 741 VAL 1 CA 1
ATOM 2640 C C . VAL A 1 335 ? 24.985 -25.412 -7.587 1.00 52.53 741 VAL 1 C 1
ATOM 2641 O O . VAL A 1 335 ? 25.858 -24.561 -7.432 1.00 52.70 741 VAL 1 O 1
ATOM 2645 N N . TYR A 1 336 ? 24.294 -25.924 -6.580 1.00 53.28 742 TYR 1 N 1
ATOM 2646 C CA . TYR A 1 336 ? 24.506 -25.459 -5.225 1.00 53.24 742 TYR 1 CA 1
ATOM 2647 C C . TYR A 1 336 ? 25.247 -26.506 -4.415 1.00 53.21 742 TYR 1 C 1
ATOM 2648 O O . TYR A 1 336 ? 24.719 -27.085 -3.464 1.00 52.63 742 TYR 1 O 1
ATOM 2657 N N . TRP A 1 337 ? 26.497 -26.719 -4.808 1.00 47.96 743 TRP 1 N 1
ATOM 2658 C CA . TRP A 1 337 ? 27.371 -27.712 -4.191 1.00 47.96 743 TRP 1 CA 1
ATOM 2659 C C . TRP A 1 337 ? 27.557 -27.552 -2.696 1.00 48.00 743 TRP 1 C 1
ATOM 2660 O O . TRP A 1 337 ? 27.744 -28.535 -1.990 1.00 47.57 743 TRP 1 O 1
ATOM 2671 N N . ASP A 1 338 ? 27.485 -26.320 -2.213 1.00 49.11 744 ASP 1 N 1
ATOM 2672 C CA . ASP A 1 338 ? 27.663 -26.024 -0.793 1.00 50.08 744 ASP 1 CA 1
ATOM 2673 C C . ASP A 1 338 ? 26.365 -26.019 0.007 1.00 50.42 744 ASP 1 C 1
ATOM 2674 O O . ASP A 1 338 ? 26.341 -25.571 1.155 1.00 50.18 744 ASP 1 O 1
ATOM 2679 N N . SER A 1 339 ? 25.286 -26.521 -0.589 1.00 44.57 745 SER 1 N 1
ATOM 2680 C CA . SER A 1 339 ? 23.987 -26.535 0.076 1.00 44.44 745 SER 1 CA 1
ATOM 2681 C C . SER A 1 339 ? 23.870 -27.507 1.243 1.00 44.69 745 SER 1 C 1
ATOM 2682 O O . SER A 1 339 ? 24.537 -28.524 1.268 1.00 44.53 745 SER 1 O 1
ATOM 2685 N N . ARG A 1 340 ? 23.018 -27.189 2.214 1.00 51.31 746 ARG 1 N 1
ATOM 2686 C CA . ARG A 1 340 ? 22.786 -28.091 3.330 1.00 51.84 746 ARG 1 CA 1
ATOM 2687 C C . ARG A 1 340 ? 21.670 -29.027 2.864 1.00 52.34 746 ARG 1 C 1
ATOM 2688 O O . ARG A 1 340 ? 21.217 -28.934 1.724 1.00 53.24 746 ARG 1 O 1
ATOM 26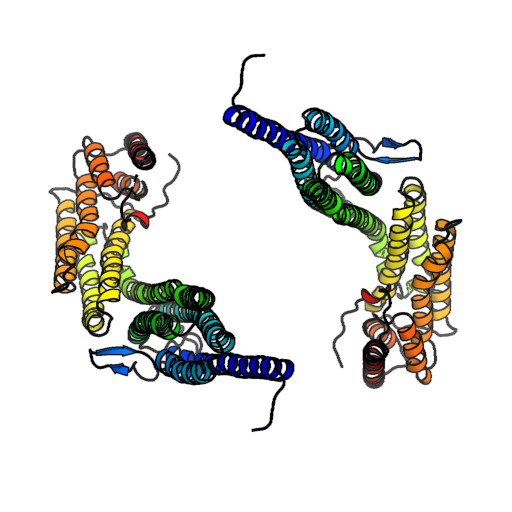96 N N .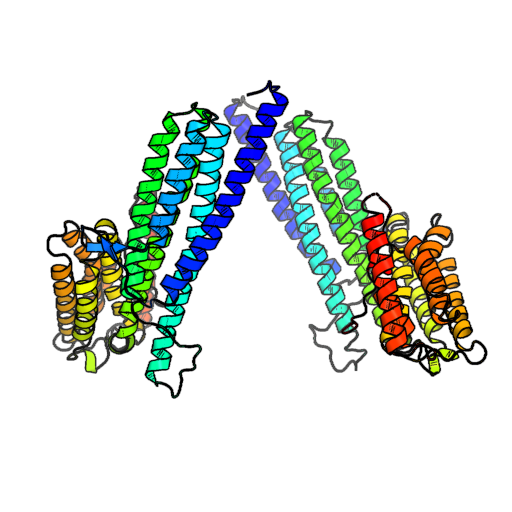 ILE A 1 341 ? 21.224 -29.930 3.727 1.00 56.00 747 ILE 1 N 1
ATOM 2697 C CA . ILE A 1 341 ? 20.150 -30.846 3.356 1.00 55.08 747 ILE 1 CA 1
ATOM 2698 C C . ILE A 1 341 ? 18.837 -30.191 3.774 1.00 54.95 747 ILE 1 C 1
ATOM 2699 O O . ILE A 1 341 ? 17.765 -30.633 3.394 1.00 55.52 747 ILE 1 O 1
ATOM 2704 N N . ASP A 1 342 ? 18.942 -29.114 4.543 1.00 48.05 748 ASP 1 N 1
ATOM 2705 C CA . ASP A 1 342 ? 17.789 -28.401 5.066 1.00 47.49 748 ASP 1 CA 1
ATOM 2706 C C . ASP A 1 342 ? 16.652 -28.068 4.098 1.00 47.71 748 ASP 1 C 1
ATOM 2707 O O . ASP A 1 342 ? 15.491 -28.285 4.433 1.00 48.42 748 ASP 1 O 1
ATOM 2712 N N . LEU A 1 343 ? 16.959 -27.536 2.917 1.00 48.05 749 LEU 1 N 1
ATOM 2713 C CA . LEU A 1 343 ? 15.903 -27.168 1.975 1.00 48.25 749 LEU 1 CA 1
ATOM 2714 C C . LEU A 1 343 ? 15.024 -28.361 1.576 1.00 47.94 749 LEU 1 C 1
ATOM 2715 O O . LEU A 1 343 ? 13.800 -28.238 1.497 1.00 47.60 749 LEU 1 O 1
ATOM 2720 N N . LEU A 1 344 ? 15.636 -29.516 1.346 1.00 53.09 750 LEU 1 N 1
ATOM 2721 C CA . LEU A 1 344 ? 14.872 -30.698 0.962 1.00 52.86 750 LEU 1 CA 1
ATOM 2722 C C . LEU A 1 344 ? 14.001 -31.167 2.119 1.00 52.87 750 LEU 1 C 1
ATOM 2723 O O . LEU A 1 344 ? 12.839 -31.560 1.929 1.00 52.61 750 LEU 1 O 1
ATOM 2728 N N . VAL A 1 345 ? 14.562 -31.139 3.323 1.00 44.34 751 VAL 1 N 1
ATOM 2729 C CA . VAL A 1 345 ? 13.788 -31.575 4.470 1.00 43.58 751 VAL 1 CA 1
ATOM 2730 C C . VAL A 1 345 ? 12.526 -30.738 4.536 1.00 42.75 751 VAL 1 C 1
ATOM 2731 O O . VAL A 1 345 ? 11.433 -31.275 4.588 1.00 44.10 751 VAL 1 O 1
ATOM 2735 N N . GLY A 1 346 ? 12.685 -29.419 4.507 1.00 40.99 752 GLY 1 N 1
ATOM 2736 C CA . GLY A 1 346 ? 11.549 -28.517 4.590 1.00 39.60 752 GLY 1 CA 1
ATOM 2737 C C . GLY A 1 346 ? 10.513 -28.697 3.490 1.00 39.29 752 GLY 1 C 1
ATOM 2738 O O . GLY A 1 346 ? 9.307 -28.617 3.744 1.00 38.20 752 GLY 1 O 1
ATOM 2739 N N . ILE A 1 347 ? 10.992 -28.930 2.272 1.00 41.00 753 ILE 1 N 1
ATOM 2740 C CA . ILE A 1 347 ? 10.123 -29.118 1.126 1.00 41.62 753 ILE 1 CA 1
ATOM 2741 C C . ILE A 1 347 ? 9.285 -30.360 1.349 1.00 42.26 753 ILE 1 C 1
ATOM 2742 O O . ILE A 1 347 ? 8.058 -30.297 1.341 1.00 42.89 753 ILE 1 O 1
ATOM 2747 N N . LEU A 1 348 ? 9.945 -31.490 1.571 1.00 49.78 754 LEU 1 N 1
ATOM 2748 C CA . LEU A 1 348 ? 9.238 -32.744 1.797 1.00 50.60 754 LEU 1 CA 1
ATOM 2749 C C . LEU A 1 348 ? 8.192 -32.655 2.894 1.00 51.55 754 LEU 1 C 1
ATOM 2750 O O . LEU A 1 348 ? 7.110 -33.221 2.760 1.00 51.62 754 LEU 1 O 1
ATOM 2755 N N . LYS A 1 349 ? 8.488 -31.948 3.980 1.00 44.30 755 LYS 1 N 1
ATOM 2756 C CA . LYS A 1 349 ? 7.504 -31.853 5.056 1.00 44.47 755 LYS 1 CA 1
ATOM 2757 C C . LYS A 1 349 ? 6.208 -31.134 4.665 1.00 45.15 755 LYS 1 C 1
ATOM 2758 O O . LYS A 1 349 ? 5.211 -31.209 5.377 1.00 44.88 755 LYS 1 O 1
ATOM 2764 N N . CYS A 1 350 ? 6.223 -30.420 3.549 1.00 47.01 756 CYS 1 N 1
ATOM 2765 C CA . CYS A 1 350 ? 5.038 -29.699 3.120 1.00 47.03 756 CYS 1 CA 1
ATOM 2766 C C . CYS A 1 350 ? 4.319 -30.507 2.051 1.00 47.16 756 CYS 1 C 1
ATOM 2767 O O . CYS A 1 350 ? 3.238 -30.139 1.586 1.00 47.07 756 CYS 1 O 1
ATOM 2770 N N . ARG A 1 351 ? 4.951 -31.613 1.677 1.00 43.83 757 ARG 1 N 1
ATOM 2771 C CA . ARG A 1 351 ? 4.451 -32.540 0.678 1.00 43.41 757 ARG 1 CA 1
ATOM 2772 C C . ARG A 1 351 ? 3.410 -33.497 1.265 1.00 43.50 757 ARG 1 C 1
ATOM 2773 O O . ARG A 1 351 ? 3.730 -34.330 2.115 1.00 42.86 757 ARG 1 O 1
ATOM 2781 N N . LYS A 1 352 ? 2.170 -33.381 0.788 1.00 48.36 758 LYS 1 N 1
ATOM 2782 C CA . LYS A 1 352 ? 1.077 -34.223 1.250 1.00 48.43 758 LYS 1 CA 1
ATOM 2783 C C . LYS A 1 352 ? 1.223 -35.655 0.765 1.00 47.80 758 LYS 1 C 1
ATOM 2784 O O . LYS A 1 352 ? 0.675 -36.568 1.362 1.00 47.93 758 LYS 1 O 1
ATOM 2790 N N . ASP A 1 353 ? 1.974 -35.866 -0.304 1.00 51.82 759 ASP 1 N 1
ATOM 2791 C CA . ASP A 1 353 ? 2.121 -37.213 -0.832 1.00 51.36 759 ASP 1 CA 1
ATOM 2792 C C . ASP A 1 353 ? 3.384 -37.946 -0.382 1.00 51.28 759 ASP 1 C 1
ATOM 2793 O O . ASP A 1 353 ? 3.787 -38.937 -0.993 1.00 52.28 759 ASP 1 O 1
ATOM 2798 N N . VAL A 1 354 ? 4.006 -37.464 0.686 1.00 46.47 760 VAL 1 N 1
ATOM 2799 C CA . VAL A 1 354 ? 5.213 -38.098 1.208 1.00 45.16 760 VAL 1 CA 1
ATOM 2800 C C . VAL A 1 354 ? 5.006 -38.429 2.687 1.00 44.85 760 VAL 1 C 1
ATOM 2801 O O . VAL A 1 354 ? 4.791 -37.520 3.506 1.00 44.06 760 VAL 1 O 1
ATOM 2805 N N . SER A 1 355 ? 5.032 -39.719 3.031 1.00 40.61 761 SER 1 N 1
ATOM 2806 C CA . SER A 1 355 ? 4.849 -40.092 4.434 1.00 41.34 761 SER 1 CA 1
ATOM 2807 C C . SER A 1 355 ? 6.148 -39.855 5.224 1.00 42.58 761 SER 1 C 1
ATOM 2808 O O . SER A 1 355 ? 7.222 -39.646 4.630 1.00 41.83 761 SER 1 O 1
ATOM 2811 N N . SER A 1 356 ? 6.041 -39.873 6.553 1.00 50.96 762 SER 1 N 1
ATOM 2812 C CA . SER A 1 356 ? 7.207 -39.687 7.415 1.00 52.69 762 SER 1 CA 1
ATOM 2813 C C . SER A 1 356 ? 8.298 -40.650 7.010 1.00 53.02 762 SER 1 C 1
ATOM 2814 O O . SER A 1 356 ? 9.413 -40.243 6.677 1.00 52.94 762 SER 1 O 1
ATOM 2817 N N . SER A 1 357 ? 7.967 -41.934 7.015 1.00 49.06 763 SER 1 N 1
ATOM 2818 C CA . SER A 1 357 ? 8.941 -42.949 6.669 1.00 49.11 763 SER 1 CA 1
ATOM 2819 C C . SER A 1 357 ? 9.534 -42.700 5.287 1.00 49.33 763 SER 1 C 1
ATOM 2820 O O . SER A 1 357 ? 10.725 -42.929 5.073 1.00 50.07 763 SER 1 O 1
ATOM 2823 N N . GLU A 1 358 ? 8.720 -42.229 4.345 1.00 51.89 764 GLU 1 N 1
ATOM 2824 C CA . GLU A 1 358 ? 9.235 -41.964 3.002 1.00 51.69 764 GLU 1 CA 1
ATOM 2825 C C . GLU A 1 358 ? 10.171 -40.759 3.029 1.00 52.33 764 GLU 1 C 1
ATOM 2826 O O . GLU A 1 358 ? 11.119 -40.667 2.242 1.00 52.20 764 GLU 1 O 1
ATOM 2832 N N . ARG A 1 359 ? 9.906 -39.837 3.944 1.00 53.51 765 ARG 1 N 1
ATOM 2833 C CA . ARG A 1 359 ? 10.741 -38.662 4.051 1.00 54.68 765 ARG 1 CA 1
ATOM 2834 C C . ARG A 1 359 ? 12.119 -39.089 4.555 1.00 55.92 765 ARG 1 C 1
ATOM 2835 O O . ARG A 1 359 ? 13.140 -38.709 3.984 1.00 56.24 765 ARG 1 O 1
ATOM 2843 N N . LYS A 1 360 ? 12.142 -39.899 5.609 1.00 55.03 766 LYS 1 N 1
ATOM 2844 C CA . LYS A 1 360 ? 13.392 -40.387 6.171 1.00 56.51 766 LYS 1 CA 1
ATOM 2845 C C . LYS A 1 360 ? 14.258 -41.068 5.117 1.00 57.07 766 LYS 1 C 1
ATOM 2846 O O . LYS A 1 360 ? 15.446 -40.777 4.986 1.00 57.39 766 LYS 1 O 1
ATOM 2852 N N . LYS A 1 361 ? 13.682 -41.972 4.348 1.00 55.02 767 LYS 1 N 1
ATOM 2853 C CA . LYS A 1 361 ? 14.498 -42.629 3.342 1.00 55.85 767 LYS 1 CA 1
ATOM 2854 C C . LYS A 1 361 ? 15.038 -41.637 2.313 1.00 56.13 767 LYS 1 C 1
ATOM 2855 O O . LYS A 1 361 ? 16.222 -41.684 1.972 1.00 56.22 767 LYS 1 O 1
ATOM 2861 N N . ILE A 1 362 ? 14.185 -40.738 1.818 1.00 51.06 768 ILE 1 N 1
ATOM 2862 C CA . ILE A 1 362 ? 14.628 -39.765 0.815 1.00 50.65 768 ILE 1 CA 1
ATOM 2863 C C . ILE A 1 362 ? 15.748 -38.884 1.354 1.00 50.82 768 ILE 1 C 1
ATOM 2864 O O . ILE A 1 362 ? 16.745 -38.641 0.667 1.00 50.58 768 ILE 1 O 1
ATOM 2869 N N . VAL A 1 363 ? 15.585 -38.409 2.584 1.00 51.78 769 VAL 1 N 1
ATOM 2870 C CA . VAL A 1 363 ? 16.601 -37.569 3.179 1.00 52.42 769 VAL 1 CA 1
ATOM 2871 C C . VAL A 1 363 ? 17.925 -38.332 3.325 1.00 53.05 769 VAL 1 C 1
ATOM 2872 O O . VAL A 1 363 ? 18.972 -37.842 2.892 1.00 53.34 769 VAL 1 O 1
ATOM 2876 N N . GLN A 1 364 ? 17.877 -39.532 3.913 1.00 61.18 770 GLN 1 N 1
ATOM 2877 C CA . GLN A 1 364 ? 19.081 -40.345 4.089 1.00 61.51 770 GLN 1 CA 1
ATOM 2878 C C . GLN A 1 364 ? 19.816 -40.372 2.768 1.00 61.21 770 GLN 1 C 1
ATOM 2879 O O . GLN A 1 364 ? 20.974 -39.981 2.677 1.00 61.84 770 GLN 1 O 1
ATOM 2885 N N . GLN A 1 365 ? 19.140 -40.837 1.730 1.00 58.02 771 GLN 1 N 1
ATOM 2886 C CA . GLN A 1 365 ? 19.767 -40.891 0.427 1.00 58.21 771 GLN 1 CA 1
ATOM 2887 C C . GLN A 1 365 ? 20.299 -39.512 0.043 1.00 57.73 771 GLN 1 C 1
ATOM 2888 O O . GLN A 1 365 ? 21.502 -39.352 -0.152 1.00 57.86 771 GLN 1 O 1
ATOM 2894 N N . ALA A 1 366 ? 19.413 -38.519 -0.054 1.00 59.46 772 ALA 1 N 1
ATOM 2895 C CA . ALA A 1 366 ? 19.801 -37.151 -0.425 1.00 58.65 772 ALA 1 CA 1
ATOM 2896 C C . ALA A 1 366 ? 21.034 -36.666 0.333 1.00 58.15 772 ALA 1 C 1
ATOM 2897 O O . ALA A 1 366 ? 21.925 -36.044 -0.249 1.00 57.38 772 ALA 1 O 1
ATOM 2899 N N . THR A 1 367 ? 21.076 -36.937 1.633 1.00 58.78 773 THR 1 N 1
ATOM 2900 C CA . THR A 1 367 ? 22.218 -36.540 2.437 1.00 58.83 773 THR 1 CA 1
ATOM 2901 C C . THR A 1 367 ? 23.486 -37.217 1.900 1.00 59.61 773 THR 1 C 1
ATOM 2902 O O . THR A 1 367 ? 24.532 -36.582 1.751 1.00 59.87 773 THR 1 O 1
ATOM 2906 N N . GLU A 1 368 ? 23.375 -38.505 1.593 1.00 70.04 774 GLU 1 N 1
ATOM 2907 C CA . GLU A 1 368 ? 24.494 -39.259 1.049 1.00 70.47 774 GLU 1 CA 1
ATOM 2908 C C . GLU A 1 368 ? 24.977 -38.662 -0.267 1.00 70.68 774 GLU 1 C 1
ATOM 2909 O O . GLU A 1 368 ? 26.182 -38.542 -0.488 1.00 71.16 774 GLU 1 O 1
ATOM 2915 N N . MET A 1 369 ? 24.046 -38.299 -1.148 1.00 60.92 775 MET 1 N 1
ATOM 2916 C CA . MET A 1 369 ? 24.421 -37.717 -2.442 1.00 61.02 775 MET 1 CA 1
ATOM 2917 C C . MET A 1 369 ? 25.200 -36.416 -2.245 1.00 60.58 775 MET 1 C 1
ATOM 2918 O O . MET A 1 369 ? 26.023 -36.036 -3.080 1.00 60.36 775 MET 1 O 1
ATOM 2923 N N . LEU A 1 370 ? 24.926 -35.752 -1.127 1.00 63.68 776 LEU 1 N 1
ATOM 2924 C CA . LEU A 1 370 ? 25.553 -34.484 -0.794 1.00 63.68 776 LEU 1 CA 1
ATOM 2925 C C . LEU A 1 370 ? 27.054 -34.634 -0.556 1.00 63.67 776 LEU 1 C 1
ATOM 2926 O O . LEU A 1 370 ? 27.875 -33.984 -1.218 1.00 63.92 776 LEU 1 O 1
ATOM 2931 N N . HIS A 1 371 ? 27.404 -35.490 0.400 1.00 57.47 777 HIS 1 N 1
ATOM 2932 C CA . HIS A 1 371 ? 28.798 -35.737 0.742 1.00 56.82 777 HIS 1 CA 1
ATOM 2933 C C . HIS A 1 371 ? 29.514 -36.384 -0.431 1.00 56.68 777 HIS 1 C 1
ATOM 2934 O O . HIS A 1 371 ? 30.638 -36.016 -0.773 1.00 56.69 777 HIS 1 O 1
ATOM 2941 N N . GLU A 1 372 ? 28.846 -37.344 -1.055 1.00 63.74 778 GLU 1 N 1
ATOM 2942 C CA . GLU A 1 372 ? 29.403 -38.025 -2.213 1.00 63.53 778 GLU 1 CA 1
ATOM 2943 C C . GLU A 1 372 ? 29.865 -36.978 -3.224 1.00 63.34 778 GLU 1 C 1
ATOM 2944 O O . GLU A 1 372 ? 30.969 -37.060 -3.760 1.00 63.59 778 GLU 1 O 1
ATOM 2950 N N . TYR A 1 373 ? 29.026 -35.974 -3.458 1.00 57.40 779 TYR 1 N 1
ATOM 2951 C CA . TYR A 1 373 ? 29.350 -34.922 -4.412 1.00 57.14 779 TYR 1 CA 1
ATOM 2952 C C . TYR A 1 373 ? 30.549 -34.051 -4.025 1.00 57.99 779 TYR 1 C 1
ATOM 2953 O O . TYR A 1 373 ? 31.382 -33.728 -4.870 1.00 57.89 779 TYR 1 O 1
ATOM 2962 N N . ARG A 1 374 ? 30.623 -33.648 -2.762 1.00 49.12 780 ARG 1 N 1
ATOM 2963 C CA . ARG A 1 374 ? 31.720 -32.805 -2.319 1.00 50.77 780 ARG 1 CA 1
ATOM 2964 C C . ARG A 1 374 ? 32.991 -33.636 -2.258 1.00 52.08 780 ARG 1 C 1
ATOM 2965 O O . ARG A 1 374 ? 34.032 -33.266 -2.812 1.00 51.63 780 ARG 1 O 1
ATOM 2973 N N . ARG A 1 375 ? 32.895 -34.758 -1.559 1.00 71.99 781 ARG 1 N 1
ATOM 2974 C CA . ARG A 1 375 ? 34.003 -35.681 -1.428 1.00 73.95 781 ARG 1 CA 1
ATOM 2975 C C . ARG A 1 375 ? 34.559 -35.937 -2.829 1.00 74.94 781 ARG 1 C 1
ATOM 2976 O O . ARG A 1 375 ? 35.767 -35.900 -3.048 1.00 75.51 781 ARG 1 O 1
ATOM 2984 N N . ASN A 1 376 ? 33.666 -36.174 -3.782 1.00 73.05 782 ASN 1 N 1
ATOM 2985 C CA . ASN A 1 376 ? 34.077 -36.434 -5.156 1.00 74.32 782 ASN 1 CA 1
ATOM 2986 C C . ASN A 1 376 ? 34.725 -35.206 -5.783 1.00 74.94 782 ASN 1 C 1
ATOM 2987 O O . ASN A 1 376 ? 35.551 -35.332 -6.691 1.00 75.60 782 ASN 1 O 1
ATOM 2992 N N . MET A 1 377 ? 34.359 -34.019 -5.300 1.00 73.40 783 MET 1 N 1
ATOM 2993 C CA . MET A 1 377 ? 34.929 -32.781 -5.827 1.00 73.69 783 MET 1 CA 1
ATOM 2994 C C . MET A 1 377 ? 36.391 -32.639 -5.425 1.00 74.25 783 MET 1 C 1
ATOM 2995 O O . MET A 1 377 ? 37.227 -32.242 -6.239 1.00 74.21 783 MET 1 O 1
ATOM 3000 N N . GLU A 1 378 ? 36.700 -32.962 -4.172 1.00 75.69 784 GLU 1 N 1
ATOM 3001 C CA . GLU A 1 378 ? 38.071 -32.875 -3.699 1.00 76.76 784 GLU 1 CA 1
ATOM 3002 C C . GLU A 1 378 ? 38.957 -33.803 -4.503 1.00 76.98 784 GLU 1 C 1
ATOM 3003 O O . GLU A 1 378 ? 40.000 -33.399 -5.013 1.00 77.08 784 GLU 1 O 1
ATOM 3009 N N . ALA A 1 379 ? 38.533 -35.055 -4.605 1.00 79.71 785 ALA 1 N 1
ATOM 3010 C CA . ALA A 1 379 ? 39.288 -36.049 -5.343 1.00 79.80 785 ALA 1 CA 1
ATOM 3011 C C . ALA A 1 379 ? 39.692 -35.512 -6.707 1.00 80.04 785 ALA 1 C 1
ATOM 3012 O O . ALA A 1 379 ? 40.866 -35.563 -7.068 1.00 80.51 785 ALA 1 O 1
ATOM 3014 N N . ASN A 1 380 ? 38.728 -34.988 -7.460 1.00 63.63 786 ASN 1 N 1
ATOM 3015 C CA . ASN A 1 380 ? 39.029 -34.444 -8.785 1.00 63.37 786 ASN 1 CA 1
ATOM 3016 C C . ASN A 1 380 ? 39.669 -33.061 -8.691 1.00 62.93 786 ASN 1 C 1
ATOM 3017 O O . ASN A 1 380 ? 39.953 -32.422 -9.710 1.00 62.67 786 ASN 1 O 1
ATOM 3022 N N . GLY A 1 381 ? 39.894 -32.602 -7.464 1.00 81.14 787 GLY 1 N 1
ATOM 3023 C CA . GLY A 1 381 ? 40.483 -31.292 -7.269 1.00 80.88 787 GLY 1 CA 1
ATOM 3024 C C . GLY A 1 381 ? 39.600 -30.192 -7.831 1.00 80.58 787 GLY 1 C 1
ATOM 3025 O O . GLY A 1 381 ? 40.087 -29.284 -8.505 1.00 80.83 787 GLY 1 O 1
ATOM 3026 N N . VAL A 1 382 ? 38.296 -30.280 -7.570 1.00 74.69 788 VAL 1 N 1
ATOM 3027 C CA . VAL A 1 382 ? 37.357 -29.275 -8.058 1.00 73.83 788 VAL 1 CA 1
ATOM 3028 C C . VAL A 1 382 ? 37.141 -28.194 -7.020 1.00 73.11 788 VAL 1 C 1
ATOM 3029 O O . VAL A 1 382 ? 36.737 -28.463 -5.888 1.00 72.74 788 VAL 1 O 1
ATOM 3033 N N . ASP A 1 383 ? 37.433 -26.966 -7.427 1.00 68.20 789 ASP 1 N 1
ATOM 3034 C CA . ASP A 1 383 ? 37.263 -25.804 -6.575 1.00 67.46 789 ASP 1 CA 1
ATOM 3035 C C . ASP A 1 383 ? 36.204 -24.927 -7.230 1.00 66.40 789 ASP 1 C 1
ATOM 3036 O O . ASP A 1 383 ? 36.207 -24.745 -8.451 1.00 65.77 789 ASP 1 O 1
ATOM 3041 N N . ARG A 1 384 ? 35.292 -24.409 -6.410 1.00 59.28 790 ARG 1 N 1
ATOM 3042 C CA . ARG A 1 384 ? 34.207 -23.553 -6.877 1.00 57.59 790 ARG 1 CA 1
ATOM 3043 C C . ARG A 1 384 ? 33.911 -22.527 -5.799 1.00 56.54 790 ARG 1 C 1
ATOM 3044 O O . ARG A 1 384 ? 34.151 -22.768 -4.614 1.00 56.04 790 ARG 1 O 1
ATOM 3052 N N . GLU A 1 385 ? 33.401 -21.376 -6.211 1.00 65.18 791 GLU 1 N 1
ATOM 3053 C CA . GLU A 1 385 ? 33.091 -20.320 -5.263 1.00 64.31 791 GLU 1 CA 1
ATOM 3054 C C . GLU A 1 385 ? 31.739 -20.583 -4.617 1.00 63.15 791 GLU 1 C 1
ATOM 3055 O O . GLU A 1 385 ? 30.881 -21.250 -5.196 1.00 63.02 791 GLU 1 O 1
ATOM 3061 N N . PRO A 1 386 ? 31.534 -20.068 -3.401 1.00 50.60 792 PRO 1 N 1
ATOM 3062 C CA . PRO A 1 386 ? 30.283 -20.248 -2.658 1.00 49.61 792 PRO 1 CA 1
ATOM 3063 C C . PRO A 1 386 ? 29.032 -19.835 -3.435 1.00 48.70 792 PRO 1 C 1
ATOM 3064 O O . PRO A 1 386 ? 29.103 -19.026 -4.373 1.00 48.09 792 PRO 1 O 1
ATOM 3068 N N . THR A 1 387 ? 27.888 -20.383 -3.029 1.00 51.82 793 THR 1 N 1
ATOM 3069 C CA . THR A 1 387 ? 26.620 -20.035 -3.661 1.00 50.64 793 THR 1 CA 1
ATOM 3070 C C . THR A 1 387 ? 25.678 -19.496 -2.609 1.00 50.45 793 THR 1 C 1
ATOM 3071 O O . THR A 1 387 ? 26.002 -19.442 -1.418 1.00 50.19 793 THR 1 O 1
ATOM 3075 N N . LEU A 1 388 ? 24.498 -19.107 -3.069 1.00 48.10 794 LEU 1 N 1
ATOM 3076 C CA . LEU A 1 388 ? 23.456 -18.544 -2.219 1.00 47.90 794 LEU 1 CA 1
ATOM 3077 C C . LEU A 1 388 ? 23.086 -19.463 -1.061 1.00 47.32 794 LEU 1 C 1
ATOM 3078 O O . LEU A 1 388 ? 22.930 -19.037 0.084 1.00 47.13 794 LEU 1 O 1
ATOM 3083 N N . MET A 1 389 ? 22.944 -20.737 -1.389 1.00 50.08 795 MET 1 N 1
ATOM 3084 C CA . MET A 1 389 ? 22.517 -21.743 -0.440 1.00 50.64 795 MET 1 CA 1
ATOM 3085 C C . MET A 1 389 ? 23.477 -22.158 0.652 1.00 51.83 795 MET 1 C 1
ATOM 3086 O O . MET A 1 389 ? 23.116 -22.970 1.495 1.00 52.01 795 MET 1 O 1
ATOM 3091 N N . ARG A 1 390 ? 24.690 -21.620 0.650 1.00 60.88 796 ARG 1 N 1
ATOM 3092 C CA . ARG A 1 390 ? 25.624 -21.986 1.695 1.00 63.20 796 ARG 1 CA 1
ATOM 3093 C C . ARG A 1 390 ? 25.054 -21.501 3.015 1.00 63.45 796 ARG 1 C 1
ATOM 3094 O O . ARG A 1 390 ? 25.327 -22.080 4.061 1.00 64.38 796 ARG 1 O 1
ATOM 3102 N N . ARG A 1 391 ? 24.235 -20.458 2.970 1.00 55.11 797 ARG 1 N 1
ATOM 3103 C CA . ARG A 1 391 ? 23.678 -19.909 4.194 1.00 55.32 797 ARG 1 CA 1
ATOM 3104 C C . ARG A 1 391 ? 22.216 -20.195 4.502 1.00 54.91 797 ARG 1 C 1
ATOM 3105 O O . ARG A 1 391 ? 21.706 -19.743 5.526 1.00 55.67 797 ARG 1 O 1
ATOM 3113 N N . PHE A 1 392 ? 21.518 -20.927 3.638 1.00 48.04 798 PHE 1 N 1
ATOM 3114 C CA . PHE A 1 392 ? 20.131 -21.232 3.947 1.00 46.37 798 PHE 1 CA 1
ATOM 3115 C C . PHE A 1 392 ? 20.126 -22.260 5.057 1.00 46.78 798 PHE 1 C 1
ATOM 3116 O O . PHE A 1 392 ? 20.779 -23.306 4.963 1.00 45.46 798 PHE 1 O 1
ATOM 3124 N N . VAL A 1 393 ? 19.345 -21.975 6.088 1.00 53.45 799 VAL 1 N 1
ATOM 3125 C CA . VAL A 1 393 ? 19.260 -22.847 7.236 1.00 54.44 799 VAL 1 CA 1
ATOM 3126 C C . VAL A 1 393 ? 17.822 -23.033 7.692 1.00 55.63 799 VAL 1 C 1
ATOM 3127 O O . VAL A 1 393 ? 17.044 -22.080 7.763 1.00 55.73 799 VAL 1 O 1
ATOM 3131 N N . LEU A 1 394 ? 17.472 -24.276 7.998 1.00 49.19 800 LEU 1 N 1
ATOM 3132 C CA . LEU A 1 394 ? 16.133 -24.585 8.467 1.00 50.70 800 LEU 1 CA 1
ATOM 3133 C C . LEU A 1 394 ? 16.289 -25.715 9.476 1.00 51.97 800 LEU 1 C 1
ATOM 3134 O O . LEU A 1 394 ? 16.475 -26.876 9.108 1.00 52.08 800 LEU 1 O 1
ATOM 3139 N N . GLU A 1 395 ? 16.241 -25.345 10.752 1.00 63.71 801 GLU 1 N 1
ATOM 3140 C CA . GLU A 1 395 ? 16.400 -26.273 11.868 1.00 66.13 801 GLU 1 CA 1
ATOM 3141 C C . GLU A 1 395 ? 15.467 -27.471 11.826 1.00 66.92 801 GLU 1 C 1
ATOM 3142 O O . GLU A 1 395 ? 14.246 -27.313 11.830 1.00 67.37 801 GLU 1 O 1
ATOM 3148 N N . PHE A 1 396 ? 16.040 -28.671 11.807 1.00 72.66 802 PHE 1 N 1
ATOM 3149 C CA . PHE A 1 396 ? 15.229 -29.880 11.775 1.00 73.31 802 PHE 1 CA 1
ATOM 3150 C C . PHE A 1 396 ? 15.878 -31.013 12.563 1.00 74.21 802 PHE 1 C 1
ATOM 3151 O O . PHE A 1 396 ? 17.107 -31.122 12.622 1.00 74.64 802 PHE 1 O 1
ATOM 3159 N N . GLU A 1 397 ? 15.039 -31.852 13.166 1.00 70.52 803 GLU 1 N 1
ATOM 3160 C CA . GLU A 1 397 ? 15.499 -32.994 13.945 1.00 71.10 803 GLU 1 CA 1
ATOM 3161 C C . GLU A 1 397 ? 15.609 -34.226 13.047 1.00 71.70 803 GLU 1 C 1
ATOM 3162 O O . GLU A 1 397 ? 14.661 -34.577 12.340 1.00 71.90 803 GLU 1 O 1
ATOM 3164 N N . LYS A 1 398 ? 16.769 -34.877 13.070 1.00 85.53 804 LYS 1 N 1
ATOM 3165 C CA . LYS A 1 398 ? 16.987 -36.070 12.262 1.00 86.28 804 LYS 1 CA 1
ATOM 3166 C C . LYS A 1 398 ? 15.977 -37.153 12.634 1.00 86.63 804 LYS 1 C 1
ATOM 3167 O O . LYS A 1 398 ? 15.687 -37.370 13.813 1.00 86.64 804 LYS 1 O 1
ATOM 3169 N N . GLN A 1 399 ? 15.440 -37.825 11.622 1.00 80.72 805 GLN 1 N 1
ATOM 3170 C CA . GLN A 1 399 ? 14.463 -38.885 11.840 1.00 81.07 805 GLN 1 CA 1
ATOM 3171 C C . GLN A 1 399 ? 15.138 -40.228 12.101 1.00 81.25 805 GLN 1 C 1
ATOM 3172 O O . GLN A 1 399 ? 16.386 -40.278 12.023 1.00 81.59 805 GLN 1 O 1
ATOM 3179 N N . GLY B 1 1 ? 71.189 -53.715 9.805 1.00 65.95 407 GLY 2 N 1
ATOM 3180 C CA . GLY B 1 1 ? 70.158 -53.007 8.988 1.00 65.77 407 GLY 2 CA 1
ATOM 3181 C C . GLY B 1 1 ? 70.658 -52.623 7.609 1.00 65.61 407 GLY 2 C 1
ATOM 3182 O O . GLY B 1 1 ? 71.836 -52.777 7.303 1.00 65.76 407 GLY 2 O 1
ATOM 3183 N N . SER B 1 2 ? 69.763 -52.120 6.769 1.00 55.33 408 SER 2 N 1
ATOM 3184 C CA . SER B 1 2 ? 70.145 -51.704 5.427 1.00 55.21 408 SER 2 CA 1
ATOM 3185 C C . SER B 1 2 ? 70.427 -50.207 5.326 1.00 55.43 408 SER 2 C 1
ATOM 3186 O O . SER B 1 2 ? 69.990 -49.411 6.165 1.00 54.56 408 SER 2 O 1
ATOM 3189 N N . HIS B 1 3 ? 71.161 -49.825 4.287 1.00 64.53 409 HIS 2 N 1
ATOM 3190 C CA . HIS B 1 3 ? 71.496 -48.425 4.101 1.00 65.35 409 HIS 2 CA 1
ATOM 3191 C C . HIS B 1 3 ? 70.248 -47.566 3.991 1.00 65.60 409 HIS 2 C 1
ATOM 3192 O O . HIS B 1 3 ? 69.278 -47.933 3.326 1.00 66.14 409 HIS 2 O 1
ATOM 3199 N N . MET B 1 4 ? 70.278 -46.430 4.679 1.00 64.93 410 MET 2 N 1
ATOM 3200 C CA . MET B 1 4 ? 69.184 -45.473 4.646 1.00 64.63 410 MET 2 CA 1
ATOM 3201 C C . MET B 1 4 ? 69.759 -44.154 4.149 1.00 64.95 410 MET 2 C 1
ATOM 3202 O O . MET B 1 4 ? 70.830 -43.741 4.598 1.00 65.08 410 MET 2 O 1
ATOM 3207 N N . GLY B 1 5 ? 69.060 -43.505 3.219 1.00 63.35 411 GLY 2 N 1
ATOM 3208 C CA . GLY B 1 5 ? 69.515 -42.218 2.707 1.00 63.32 411 GLY 2 CA 1
ATOM 3209 C C . GLY B 1 5 ? 69.229 -41.144 3.746 1.00 63.52 411 GLY 2 C 1
ATOM 3210 O O . GLY B 1 5 ? 68.361 -41.329 4.608 1.00 63.50 411 GLY 2 O 1
ATOM 3211 N N . ASP B 1 6 ? 69.941 -40.023 3.687 1.00 64.38 412 ASP 2 N 1
ATOM 3212 C CA . ASP B 1 6 ? 69.711 -38.978 4.673 1.00 64.46 412 ASP 2 CA 1
ATOM 3213 C C . ASP B 1 6 ? 68.265 -38.481 4.686 1.00 63.92 412 ASP 2 C 1
ATOM 3214 O O . ASP B 1 6 ? 67.773 -38.025 5.721 1.00 63.88 412 ASP 2 O 1
ATOM 3219 N N . LYS B 1 7 ? 67.570 -38.595 3.555 1.00 58.69 413 LYS 2 N 1
ATOM 3220 C CA . LYS B 1 7 ? 66.174 -38.159 3.484 1.00 57.49 413 LYS 2 CA 1
ATOM 3221 C C . LYS B 1 7 ? 65.277 -39.090 4.305 1.00 57.03 413 LYS 2 C 1
ATOM 3222 O O . LYS B 1 7 ? 64.425 -38.634 5.075 1.00 57.27 413 LYS 2 O 1
ATOM 3228 N N . GLU B 1 8 ? 65.472 -40.398 4.144 1.00 47.20 414 GLU 2 N 1
ATOM 3229 C CA . GLU B 1 8 ? 64.668 -41.366 4.871 1.00 46.85 414 GLU 2 CA 1
ATOM 3230 C C . GLU B 1 8 ? 64.970 -41.409 6.381 1.00 46.13 414 GLU 2 C 1
ATOM 3231 O O . GLU B 1 8 ? 64.051 -41.566 7.185 1.00 45.98 414 GLU 2 O 1
ATOM 3237 N N . LYS B 1 9 ? 66.239 -41.270 6.764 1.00 48.68 415 LYS 2 N 1
ATOM 3238 C CA . LYS B 1 9 ? 66.613 -41.265 8.185 1.00 48.81 415 LYS 2 CA 1
ATOM 3239 C C . LYS B 1 9 ? 65.835 -40.180 8.933 1.00 49.20 415 LYS 2 C 1
ATOM 3240 O O . LYS B 1 9 ? 65.254 -40.428 9.997 1.00 48.78 415 LYS 2 O 1
ATOM 3246 N N . GLU B 1 10 ? 65.838 -38.976 8.363 1.00 56.12 416 GLU 2 N 1
ATOM 3247 C CA . GLU B 1 10 ? 65.154 -37.835 8.950 1.00 56.91 416 GLU 2 CA 1
ATOM 3248 C C . GLU B 1 10 ? 63.645 -38.054 8.980 1.00 56.76 416 GLU 2 C 1
ATOM 3249 O O . GLU B 1 10 ? 62.971 -37.640 9.919 1.00 57.21 416 GLU 2 O 1
ATOM 3255 N N . THR B 1 11 ? 63.110 -38.699 7.953 1.00 54.16 417 THR 2 N 1
ATOM 3256 C CA . THR B 1 11 ? 61.689 -38.993 7.929 1.00 54.07 417 THR 2 CA 1
ATOM 3257 C C . THR B 1 11 ? 61.427 -39.978 9.063 1.00 54.17 417 THR 2 C 1
ATOM 3258 O O . THR B 1 11 ? 60.421 -39.871 9.752 1.00 54.06 417 THR 2 O 1
ATOM 3262 N N . LEU B 1 12 ? 62.339 -40.933 9.253 1.00 54.22 418 LEU 2 N 1
ATOM 3263 C CA . LEU B 1 12 ? 62.190 -41.942 10.305 1.00 54.37 418 LEU 2 CA 1
ATOM 3264 C C . LEU B 1 12 ? 62.208 -41.259 11.671 1.00 54.62 418 LEU 2 C 1
ATOM 3265 O O . LEU B 1 12 ? 61.293 -41.441 12.473 1.00 54.60 418 LEU 2 O 1
ATOM 3270 N N . PHE B 1 13 ? 63.258 -40.481 11.927 1.00 56.88 419 PHE 2 N 1
ATOM 3271 C CA . PHE B 1 13 ? 63.401 -39.757 13.186 1.00 56.93 419 PHE 2 CA 1
ATOM 3272 C C . PHE B 1 13 ? 62.134 -38.948 13.460 1.00 57.39 419 PHE 2 C 1
ATOM 3273 O O . PHE B 1 13 ? 61.612 -38.941 14.576 1.00 57.52 419 PHE 2 O 1
ATOM 3281 N N . LYS B 1 14 ? 61.642 -38.263 12.436 1.00 56.38 420 LYS 2 N 1
ATOM 3282 C CA . LYS B 1 14 ? 60.438 -37.459 12.582 1.00 57.20 420 LYS 2 CA 1
ATOM 3283 C C . LYS B 1 14 ? 59.262 -38.341 12.993 1.00 57.04 420 LYS 2 C 1
ATOM 3284 O O . LYS B 1 14 ? 58.547 -38.043 13.955 1.00 57.49 420 LYS 2 O 1
ATOM 3290 N N . ASP B 1 15 ? 59.075 -39.439 12.270 1.00 53.63 421 ASP 2 N 1
ATOM 3291 C CA . ASP B 1 15 ? 57.980 -40.365 12.541 1.00 53.67 421 ASP 2 CA 1
ATOM 3292 C C . ASP B 1 15 ? 58.068 -40.995 13.915 1.00 52.54 421 ASP 2 C 1
ATOM 3293 O O . ASP B 1 15 ? 57.060 -41.178 14.590 1.00 52.34 421 ASP 2 O 1
ATOM 3298 N N . TYR B 1 16 ? 59.280 -41.345 14.312 1.00 49.65 422 TYR 2 N 1
ATOM 3299 C CA . TYR B 1 16 ? 59.515 -41.964 15.602 1.00 49.38 422 TYR 2 CA 1
ATOM 3300 C C . TYR B 1 16 ? 59.147 -41.007 16.734 1.00 49.24 422 TYR 2 C 1
ATOM 3301 O O . TYR B 1 16 ? 58.466 -41.393 17.679 1.00 49.73 422 TYR 2 O 1
ATOM 3310 N N . LEU B 1 17 ? 59.577 -39.754 16.629 1.00 57.23 423 LEU 2 N 1
ATOM 3311 C CA . LEU B 1 17 ? 59.275 -38.772 17.661 1.00 56.85 423 LEU 2 CA 1
ATOM 3312 C C . LEU B 1 17 ? 57.764 -38.622 17.798 1.00 56.42 423 LEU 2 C 1
ATOM 3313 O O . LEU B 1 17 ? 57.224 -38.682 18.905 1.00 55.91 423 LEU 2 O 1
ATOM 3318 N N . ASN B 1 18 ? 57.084 -38.445 16.667 1.00 52.39 424 ASN 2 N 1
ATOM 3319 C CA . ASN B 1 18 ? 55.631 -38.288 16.659 1.00 51.77 424 ASN 2 CA 1
ATOM 3320 C C . ASN B 1 18 ? 54.962 -39.403 17.446 1.00 51.70 424 ASN 2 C 1
ATOM 3321 O O . ASN B 1 18 ? 54.133 -39.141 18.312 1.00 52.17 424 ASN 2 O 1
ATOM 3326 N N . LEU B 1 19 ? 55.321 -40.649 17.151 1.00 50.74 425 LEU 2 N 1
ATOM 3327 C CA . LEU B 1 19 ? 54.726 -41.780 17.851 1.00 50.32 425 LEU 2 CA 1
ATOM 3328 C C . LEU B 1 19 ? 54.970 -41.718 19.347 1.00 50.52 425 LEU 2 C 1
ATOM 3329 O O . LEU B 1 19 ? 54.049 -41.885 20.139 1.00 50.88 425 LEU 2 O 1
ATOM 3334 N N . ILE B 1 20 ? 56.218 -41.494 19.733 1.00 53.22 426 ILE 2 N 1
ATOM 3335 C CA . ILE B 1 20 ? 56.574 -41.403 21.143 1.00 53.56 426 ILE 2 CA 1
ATOM 3336 C C . ILE B 1 20 ? 55.742 -40.333 21.832 1.00 54.03 426 ILE 2 C 1
ATOM 3337 O O . ILE B 1 20 ? 55.153 -40.543 22.884 1.00 54.42 426 ILE 2 O 1
ATOM 3342 N N . VAL B 1 21 ? 55.710 -39.177 21.202 1.00 60.79 427 VAL 2 N 1
ATOM 3343 C CA . VAL B 1 21 ? 54.993 -38.029 21.694 1.00 61.03 427 VAL 2 CA 1
ATOM 3344 C C . VAL B 1 21 ? 53.481 -38.252 21.825 1.00 61.97 427 VAL 2 C 1
ATOM 3345 O O . VAL B 1 21 ? 52.871 -37.824 22.809 1.00 62.27 427 VAL 2 O 1
ATOM 3349 N N . VAL B 1 22 ? 52.874 -38.921 20.849 1.00 56.25 428 VAL 2 N 1
ATOM 3350 C CA . VAL B 1 22 ? 51.436 -39.194 20.906 1.00 56.70 428 VAL 2 CA 1
ATOM 3351 C C . VAL B 1 22 ? 51.202 -40.201 22.019 1.00 57.61 428 VAL 2 C 1
ATOM 3352 O O . VAL B 1 22 ? 50.154 -40.202 22.665 1.00 57.51 428 VAL 2 O 1
ATOM 3356 N N . LYS B 1 23 ? 52.193 -41.057 22.240 1.00 56.88 429 LYS 2 N 1
ATOM 3357 C CA . LYS B 1 23 ? 52.107 -42.081 23.275 1.00 58.15 429 LYS 2 CA 1
ATOM 3358 C C . LYS B 1 23 ? 52.027 -41.418 24.634 1.00 59.35 429 LYS 2 C 1
ATOM 3359 O O . LYS B 1 23 ? 51.236 -41.816 25.482 1.00 59.06 429 LYS 2 O 1
ATOM 3365 N N . MET B 1 24 ? 52.852 -40.395 24.825 1.00 63.81 430 MET 2 N 1
ATOM 3366 C CA . MET B 1 24 ? 52.903 -39.676 26.090 1.00 65.39 430 MET 2 CA 1
ATOM 3367 C C . MET B 1 24 ? 51.587 -38.979 26.403 1.00 65.58 430 MET 2 C 1
ATOM 3368 O O . MET B 1 24 ? 51.036 -39.135 27.494 1.00 65.42 430 MET 2 O 1
ATOM 3373 N N . THR B 1 25 ? 51.079 -38.214 25.444 1.00 60.93 431 THR 2 N 1
ATOM 3374 C CA . THR B 1 25 ? 49.823 -37.513 25.644 1.00 62.00 431 THR 2 CA 1
ATOM 3375 C C . THR B 1 25 ? 48.710 -38.469 26.064 1.00 62.95 431 THR 2 C 1
ATOM 3376 O O . THR B 1 25 ? 47.919 -38.156 26.950 1.00 63.29 431 THR 2 O 1
ATOM 3380 N N . GLU B 1 26 ? 48.648 -39.638 25.441 1.00 71.83 432 GLU 2 N 1
ATOM 3381 C CA . GLU B 1 26 ? 47.613 -40.600 25.795 1.00 73.09 432 GLU 2 CA 1
ATOM 3382 C C . GLU B 1 26 ? 47.869 -41.146 27.202 1.00 73.16 432 GLU 2 C 1
ATOM 3383 O O . GLU B 1 26 ? 46.948 -41.257 28.008 1.00 73.13 432 GLU 2 O 1
ATOM 3389 N N . TRP B 1 27 ? 49.127 -41.469 27.494 1.00 67.93 433 TRP 2 N 1
ATOM 3390 C CA . TRP B 1 27 ? 49.513 -42.017 28.790 1.00 68.53 433 TRP 2 CA 1
ATOM 3391 C C . TRP B 1 27 ? 49.220 -41.082 29.958 1.00 69.00 433 TRP 2 C 1
ATOM 3392 O O . TRP B 1 27 ? 48.504 -41.453 30.887 1.00 69.39 433 TRP 2 O 1
ATOM 3403 N N . ILE B 1 28 ? 49.784 -39.878 29.927 1.00 66.82 434 ILE 2 N 1
ATOM 3404 C CA . ILE B 1 28 ? 49.563 -38.930 31.011 1.00 67.04 434 ILE 2 CA 1
ATOM 3405 C C . ILE B 1 28 ? 48.067 -38.690 31.173 1.00 67.31 434 ILE 2 C 1
ATOM 3406 O O . ILE B 1 28 ? 47.585 -38.420 32.275 1.00 67.02 434 ILE 2 O 1
ATOM 3411 N N . GLY B 1 29 ? 47.338 -38.807 30.068 1.00 72.83 435 GLY 2 N 1
ATOM 3412 C CA . GLY B 1 29 ? 45.902 -38.611 30.109 1.00 73.48 435 GLY 2 CA 1
ATOM 3413 C C . GLY B 1 29 ? 45.208 -39.663 30.956 1.00 74.01 435 GLY 2 C 1
ATOM 3414 O O . GLY B 1 29 ? 44.282 -39.355 31.702 1.00 74.34 435 GLY 2 O 1
ATOM 3415 N N . ASN B 1 30 ? 45.639 -40.913 30.837 1.00 72.05 436 ASN 2 N 1
ATOM 3416 C CA . ASN B 1 30 ? 45.044 -41.984 31.623 1.00 72.48 436 ASN 2 CA 1
ATOM 3417 C C . ASN B 1 30 ? 45.557 -41.867 33.049 1.00 72.80 436 ASN 2 C 1
ATOM 3418 O O . ASN B 1 30 ? 44.862 -42.208 34.002 1.00 73.03 436 ASN 2 O 1
ATOM 3423 N N . LEU B 1 31 ? 46.786 -41.384 33.183 1.00 69.39 437 LEU 2 N 1
ATOM 3424 C CA . LEU B 1 31 ? 47.390 -41.209 34.492 1.00 69.82 437 LEU 2 CA 1
ATOM 3425 C C . LEU B 1 31 ? 46.561 -40.214 35.282 1.00 70.18 437 LEU 2 C 1
ATOM 3426 O O . LEU B 1 31 ? 46.297 -40.407 36.465 1.00 70.22 437 LEU 2 O 1
ATOM 3431 N N . GLU B 1 32 ? 46.149 -39.149 34.608 1.00 96.95 438 GLU 2 N 1
ATOM 3432 C CA . GLU B 1 32 ? 45.362 -38.103 35.237 1.00 97.38 438 GLU 2 CA 1
ATOM 3433 C C . GLU B 1 32 ? 44.062 -38.649 35.821 1.00 97.51 438 GLU 2 C 1
ATOM 3434 O O . GLU B 1 32 ? 43.736 -38.390 36.979 1.00 97.56 438 GLU 2 O 1
ATOM 3440 N N . LYS B 1 33 ? 43.331 -39.419 35.020 1.00 87.74 439 LYS 2 N 1
ATOM 3441 C CA . LYS B 1 33 ? 42.055 -39.978 35.449 1.00 87.72 439 LYS 2 CA 1
ATOM 3442 C C . LYS B 1 33 ? 42.134 -40.872 36.686 1.00 87.74 439 LYS 2 C 1
ATOM 3443 O O . LYS B 1 33 ? 41.296 -40.773 37.580 1.00 88.10 439 LYS 2 O 1
ATOM 3449 N N . ALA B 1 34 ? 43.132 -41.745 36.740 1.00 73.41 440 ALA 2 N 1
ATOM 3450 C CA . ALA B 1 34 ? 43.281 -42.640 37.881 1.00 73.37 440 ALA 2 CA 1
ATOM 3451 C C . ALA B 1 34 ? 43.875 -41.884 39.064 1.00 73.39 440 ALA 2 C 1
ATOM 3452 O O . ALA B 1 34 ? 43.676 -42.245 40.226 1.00 73.50 440 ALA 2 O 1
ATOM 3454 N N . GLU B 1 35 ? 44.603 -40.824 38.742 1.00 70.69 441 GLU 2 N 1
ATOM 3455 C CA . GLU B 1 35 ? 45.261 -39.981 39.727 1.00 70.35 441 GLU 2 CA 1
ATOM 3456 C C . GLU B 1 35 ? 44.241 -39.130 40.472 1.00 70.50 441 GLU 2 C 1
ATOM 3457 O O . GLU B 1 35 ? 44.354 -38.919 41.677 1.00 70.30 441 GLU 2 O 1
ATOM 3463 N N . PHE B 1 36 ? 43.248 -38.636 39.743 1.00 75.19 442 PHE 2 N 1
ATOM 3464 C CA . PHE B 1 36 ? 42.207 -37.822 40.345 1.00 75.86 442 PHE 2 CA 1
ATOM 3465 C C . PHE B 1 36 ? 41.220 -38.713 41.088 1.00 76.46 442 PHE 2 C 1
ATOM 3466 O O . PHE B 1 36 ? 40.615 -38.295 42.078 1.00 76.57 442 PHE 2 O 1
ATOM 3474 N N . ASP B 1 37 ? 41.058 -39.941 40.605 1.00 84.45 443 ASP 2 N 1
ATOM 3475 C CA . ASP B 1 37 ? 40.166 -40.896 41.245 1.00 84.82 443 ASP 2 CA 1
ATOM 3476 C C . ASP B 1 37 ? 40.728 -41.258 42.610 1.00 84.97 443 ASP 2 C 1
ATOM 3477 O O . ASP B 1 37 ? 39.980 -41.507 43.548 1.00 85.18 443 ASP 2 O 1
ATOM 3482 N N . VAL B 1 38 ? 42.051 -41.287 42.721 1.00 80.03 444 VAL 2 N 1
ATOM 3483 C CA . VAL B 1 38 ? 42.682 -41.594 43.994 1.00 80.47 444 VAL 2 CA 1
ATOM 3484 C C . VAL B 1 38 ? 42.484 -40.404 44.928 1.00 80.87 444 VAL 2 C 1
ATOM 3485 O O . VAL B 1 38 ? 42.338 -40.567 46.139 1.00 81.03 444 VAL 2 O 1
ATOM 3489 N N . PHE B 1 39 ? 42.464 -39.210 44.342 1.00 85.56 445 PHE 2 N 1
ATOM 3490 C CA . PHE B 1 39 ? 42.298 -37.952 45.073 1.00 85.75 445 PHE 2 CA 1
ATOM 3491 C C . PHE B 1 39 ? 40.839 -37.684 45.445 1.00 86.27 445 PHE 2 C 1
ATOM 3492 O O . PHE B 1 39 ? 40.538 -37.278 46.565 1.00 86.16 445 PHE 2 O 1
ATOM 3500 N N . LEU B 1 40 ? 39.944 -37.907 44.487 1.00 86.17 446 LEU 2 N 1
ATOM 3501 C CA . LEU B 1 40 ? 38.513 -37.687 44.669 1.00 86.92 446 LEU 2 CA 1
ATOM 3502 C C . LEU B 1 40 ? 37.858 -38.677 45.622 1.00 87.66 446 LEU 2 C 1
ATOM 3503 O O . LEU B 1 40 ? 36.900 -38.340 46.315 1.00 87.91 446 LEU 2 O 1
ATOM 3508 N N . GLU B 1 41 ? 38.372 -39.901 45.641 1.00 110.84 447 GLU 2 N 1
ATOM 3509 C CA . GLU B 1 41 ? 37.839 -40.953 46.498 1.00 111.75 447 GLU 2 CA 1
ATOM 3510 C C . GLU B 1 41 ? 38.967 -41.445 47.386 1.00 111.99 447 GLU 2 C 1
ATOM 3511 O O . GLU B 1 41 ? 39.510 -42.525 47.164 1.00 112.30 447 GLU 2 O 1
ATOM 3517 N N . ARG B 1 42 ? 39.322 -40.649 48.384 1.00 86.08 448 ARG 2 N 1
ATOM 3518 C CA . ARG B 1 42 ? 40.404 -41.011 49.290 1.00 86.36 448 ARG 2 CA 1
ATOM 3519 C C . ARG B 1 42 ? 39.996 -42.236 50.103 1.00 86.83 448 ARG 2 C 1
ATOM 3520 O O . ARG B 1 42 ? 39.787 -42.148 51.312 1.00 87.05 448 ARG 2 O 1
ATOM 3528 N N . SER B 1 43 ? 39.879 -43.377 49.429 1.00 96.40 449 SER 2 N 1
ATOM 3529 C CA . SER B 1 43 ? 39.488 -44.625 50.077 1.00 96.73 449 SER 2 CA 1
ATOM 3530 C C . SER B 1 43 ? 40.526 -45.065 51.095 1.00 97.06 449 SER 2 C 1
ATOM 3531 O O . SER B 1 43 ? 40.192 -45.639 52.131 1.00 97.13 449 SER 2 O 1
ATOM 3534 N N . THR B 1 44 ? 41.786 -44.796 50.786 1.00 95.89 450 THR 2 N 1
ATOM 3535 C CA . THR B 1 44 ? 42.886 -45.133 51.675 1.00 96.43 450 THR 2 CA 1
ATOM 3536 C C . THR B 1 44 ? 43.723 -43.874 51.878 1.00 96.68 450 THR 2 C 1
ATOM 3537 O O . THR B 1 44 ? 43.676 -42.952 51.066 1.00 96.68 450 THR 2 O 1
ATOM 3541 N N . PRO B 1 45 ? 44.487 -43.807 52.975 1.00 100.66 451 PRO 2 N 1
ATOM 3542 C CA . PRO B 1 45 ? 45.313 -42.623 53.220 1.00 100.79 451 PRO 2 CA 1
ATOM 3543 C C . PRO B 1 45 ? 46.584 -42.613 52.375 1.00 100.87 451 PRO 2 C 1
ATOM 3544 O O . PRO B 1 45 ? 47.114 -43.665 52.022 1.00 101.03 451 PRO 2 O 1
ATOM 3548 N N . PRO B 1 46 ? 47.087 -41.416 52.037 1.00 83.34 452 PRO 2 N 1
ATOM 3549 C CA . PRO B 1 46 ? 48.303 -41.302 51.235 1.00 83.22 452 PRO 2 CA 1
ATOM 3550 C C . PRO B 1 46 ? 49.425 -42.128 51.845 1.00 83.21 452 PRO 2 C 1
ATOM 3551 O O . PRO B 1 46 ? 49.479 -42.317 53.060 1.00 83.22 452 PRO 2 O 1
ATOM 3555 N N . HIS B 1 47 ? 50.316 -42.625 50.997 1.00 77.01 453 HIS 2 N 1
ATOM 3556 C CA . HIS B 1 47 ? 51.438 -43.415 51.470 1.00 76.85 453 HIS 2 CA 1
ATOM 3557 C C . HIS B 1 47 ? 52.406 -42.441 52.112 1.00 76.72 453 HIS 2 C 1
ATOM 3558 O O . HIS B 1 47 ? 52.252 -41.231 51.974 1.00 76.68 453 HIS 2 O 1
ATOM 3560 N N . SER B 1 48 ? 53.392 -42.974 52.820 1.00 100.55 454 SER 2 N 1
ATOM 3561 C CA . SER B 1 48 ? 54.393 -42.158 53.485 1.00 100.63 454 SER 2 CA 1
ATOM 3562 C C . SER B 1 48 ? 55.752 -42.718 53.080 1.00 100.69 454 SER 2 C 1
ATOM 3563 O O . SER B 1 48 ? 55.946 -43.930 53.072 1.00 100.87 454 SER 2 O 1
ATOM 3566 N N . ASP B 1 49 ? 56.688 -41.841 52.740 1.00 82.97 455 ASP 2 N 1
ATOM 3567 C CA . ASP B 1 49 ? 58.005 -42.286 52.309 1.00 83.06 455 ASP 2 CA 1
ATOM 3568 C C . ASP B 1 49 ? 59.001 -42.434 53.449 1.00 82.97 455 ASP 2 C 1
ATOM 3569 O O . ASP B 1 49 ? 58.620 -42.559 54.617 1.00 82.98 455 ASP 2 O 1
ATOM 3574 N N . SER B 1 50 ? 60.281 -42.408 53.083 1.00 137.04 456 SER 2 N 1
ATOM 3575 C CA . SER B 1 50 ? 61.396 -42.549 54.014 1.00 136.88 456 SER 2 CA 1
ATOM 3576 C C . SER B 1 50 ? 61.330 -41.589 55.204 1.00 136.65 456 SER 2 C 1
ATOM 3577 O O . SER B 1 50 ? 61.224 -42.015 56.355 1.00 136.84 456 SER 2 O 1
ATOM 3580 N N . ASP B 1 51 ? 61.396 -40.295 54.913 1.00 114.96 457 ASP 2 N 1
ATOM 3581 C CA . ASP B 1 51 ? 61.374 -39.254 55.931 1.00 114.04 457 ASP 2 CA 1
ATOM 3582 C C . ASP B 1 51 ? 60.045 -39.154 56.664 1.00 113.33 457 ASP 2 C 1
ATOM 3583 O O . ASP B 1 51 ? 59.982 -38.647 57.783 1.00 113.59 457 ASP 2 O 1
ATOM 3588 N N . GLY B 1 52 ? 58.989 -39.642 56.025 1.00 80.24 458 GLY 2 N 1
ATOM 3589 C CA . GLY B 1 52 ? 57.670 -39.605 56.626 1.00 78.95 458 GLY 2 CA 1
ATOM 3590 C C . GLY B 1 52 ? 56.721 -38.736 55.829 1.00 78.21 458 GLY 2 C 1
ATOM 3591 O O . GLY B 1 52 ? 55.537 -38.643 56.158 1.00 78.01 458 GLY 2 O 1
ATOM 3592 N N . LEU B 1 53 ? 57.241 -38.106 54.775 1.00 80.86 459 LEU 2 N 1
ATOM 3593 C CA . LEU B 1 53 ? 56.443 -37.224 53.925 1.00 80.19 459 LEU 2 CA 1
ATOM 3594 C C . LEU B 1 53 ? 55.365 -37.988 53.167 1.00 79.76 459 LEU 2 C 1
ATOM 3595 O O . LEU B 1 53 ? 55.598 -39.098 52.700 1.00 80.04 459 LEU 2 O 1
ATOM 3600 N N . LEU B 1 54 ? 54.182 -37.397 53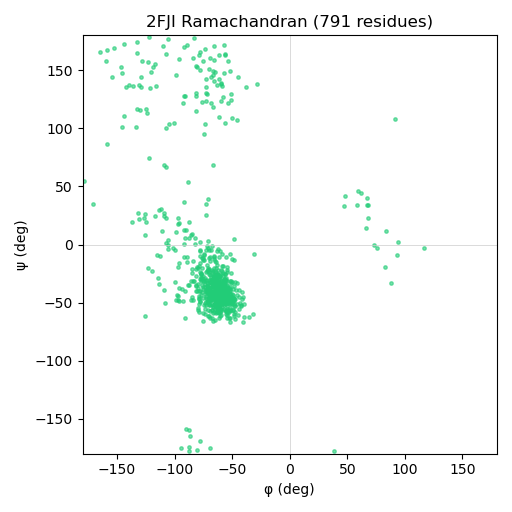.051 1.00 67.14 460 LEU 2 N 1
ATOM 3601 C CA . LEU B 1 54 ? 53.090 -38.039 52.328 1.00 66.88 460 LEU 2 CA 1
ATOM 3602 C C . LEU B 1 54 ? 53.282 -37.809 50.829 1.00 66.80 460 LEU 2 C 1
ATOM 3603 O O . LEU B 1 54 ? 53.900 -36.824 50.419 1.00 66.89 460 LEU 2 O 1
ATOM 3608 N N . PHE B 1 55 ? 52.766 -38.726 50.015 1.00 84.89 461 PHE 2 N 1
ATOM 3609 C CA . PHE B 1 55 ? 52.874 -38.600 48.563 1.00 84.60 461 PHE 2 CA 1
ATOM 3610 C C . PHE B 1 55 ? 51.818 -39.437 47.857 1.00 84.12 461 PHE 2 C 1
ATOM 3611 O O . PHE B 1 55 ? 51.159 -40.272 48.474 1.00 84.10 461 PHE 2 O 1
ATOM 3619 N N . LEU B 1 56 ? 51.644 -39.201 46.565 1.00 67.04 462 LEU 2 N 1
ATOM 3620 C CA . LEU B 1 56 ? 50.663 -39.950 45.797 1.00 66.66 462 LEU 2 CA 1
ATOM 3621 C C . LEU B 1 56 ? 51.340 -40.635 44.619 1.00 66.67 462 LEU 2 C 1
ATOM 3622 O O . LEU B 1 56 ? 52.414 -40.211 44.176 1.00 66.56 462 LEU 2 O 1
ATOM 3627 N N . ASP B 1 57 ? 50.714 -41.700 44.123 1.00 87.93 463 ASP 2 N 1
ATOM 3628 C CA . ASP B 1 57 ? 51.255 -42.456 42.998 1.00 87.71 463 ASP 2 CA 1
ATOM 3629 C C . ASP B 1 57 ? 51.331 -41.627 41.727 1.00 87.08 463 ASP 2 C 1
ATOM 3630 O O . ASP B 1 57 ? 52.350 -41.626 41.042 1.00 87.15 463 ASP 2 O 1
ATOM 3635 N N . GLY B 1 58 ? 50.240 -40.938 41.411 1.00 80.93 464 GLY 2 N 1
ATOM 3636 C CA . GLY B 1 58 ? 50.200 -40.112 40.220 1.00 79.89 464 GLY 2 CA 1
ATOM 3637 C C . GLY B 1 58 ? 51.541 -39.498 39.864 1.00 79.33 464 GLY 2 C 1
ATOM 3638 O O . GLY B 1 58 ? 52.066 -39.747 38.779 1.00 79.32 464 GLY 2 O 1
ATOM 3639 N N . THR B 1 59 ? 52.102 -38.702 40.773 1.00 68.37 465 THR 2 N 1
ATOM 3640 C CA . THR B 1 59 ? 53.391 -38.063 40.525 1.00 67.83 465 THR 2 CA 1
ATOM 3641 C C . THR B 1 59 ? 54.493 -39.108 40.377 1.00 67.42 465 THR 2 C 1
ATOM 3642 O O . THR B 1 59 ? 55.446 -38.911 39.628 1.00 67.34 465 THR 2 O 1
ATOM 3646 N N . LYS B 1 60 ? 54.360 -40.225 41.080 1.00 68.70 466 LYS 2 N 1
ATOM 3647 C CA . LYS B 1 60 ? 55.357 -41.284 40.991 1.00 68.45 466 LYS 2 CA 1
ATOM 3648 C C . LYS B 1 60 ? 55.376 -41.929 39.604 1.00 68.18 466 LYS 2 C 1
ATOM 3649 O O . LYS B 1 60 ? 56.400 -41.930 38.923 1.00 68.00 466 LYS 2 O 1
ATOM 3655 N N . THR B 1 61 ? 54.235 -42.478 39.199 1.00 73.31 467 THR 2 N 1
ATOM 3656 C CA . THR B 1 61 ? 54.109 -43.130 37.902 1.00 73.22 467 THR 2 CA 1
ATOM 3657 C C . THR B 1 61 ? 54.525 -42.168 36.794 1.00 72.98 467 THR 2 C 1
ATOM 3658 O O . THR B 1 61 ? 55.250 -42.540 35.876 1.00 73.20 467 THR 2 O 1
ATOM 3662 N N . CYS B 1 62 ? 54.061 -40.927 36.900 1.00 72.48 468 CYS 2 N 1
ATOM 3663 C CA . CYS B 1 62 ? 54.352 -39.888 35.920 1.00 72.13 468 CYS 2 CA 1
ATOM 3664 C C . CYS B 1 62 ? 55.825 -39.771 35.567 1.00 72.04 468 CYS 2 C 1
ATOM 3665 O O . CYS B 1 62 ? 56.197 -39.876 34.399 1.00 72.09 468 CYS 2 O 1
ATOM 3668 N N . PHE B 1 63 ? 56.664 -39.556 36.574 1.00 58.53 469 PHE 2 N 1
ATOM 3669 C CA . PHE B 1 63 ? 58.094 -39.405 36.333 1.00 58.64 469 PHE 2 CA 1
ATOM 3670 C C . PHE B 1 63 ? 58.841 -40.703 36.092 1.00 58.75 469 PHE 2 C 1
ATOM 3671 O O . PHE B 1 63 ? 60.035 -40.695 35.802 1.00 58.51 469 PHE 2 O 1
ATOM 3679 N N . GLN B 1 64 ? 58.143 -41.823 36.216 1.00 76.35 470 GLN 2 N 1
ATOM 3680 C CA . GLN B 1 64 ? 58.770 -43.103 35.948 1.00 76.93 470 GLN 2 CA 1
ATOM 3681 C C . GLN B 1 64 ? 58.664 -43.334 34.448 1.00 76.57 470 GLN 2 C 1
ATOM 3682 O O . GLN B 1 64 ? 59.637 -43.727 33.803 1.00 76.79 470 GLN 2 O 1
ATOM 3688 N N . MET B 1 65 ? 57.483 -43.074 33.895 1.00 71.08 471 MET 2 N 1
ATOM 3689 C CA . MET B 1 65 ? 57.282 -43.214 32.459 1.00 71.06 471 MET 2 CA 1
ATOM 3690 C C . MET B 1 65 ? 58.322 -42.374 31.729 1.00 71.04 471 MET 2 C 1
ATOM 3691 O O . MET B 1 65 ? 59.015 -42.852 30.831 1.00 71.22 471 MET 2 O 1
ATOM 3696 N N . PHE B 1 66 ? 58.380 -41.100 32.103 1.00 79.41 472 PHE 2 N 1
ATOM 3697 C CA . PHE B 1 66 ? 59.291 -40.157 31.481 1.00 79.17 472 PHE 2 CA 1
ATOM 3698 C C . PHE B 1 66 ? 60.740 -40.602 31.515 1.00 79.47 472 PHE 2 C 1
ATOM 3699 O O . PHE B 1 66 ? 61.427 -40.548 30.496 1.00 79.94 472 PHE 2 O 1
ATOM 3707 N N . THR B 1 67 ? 61.210 -41.026 32.683 1.00 74.68 473 THR 2 N 1
ATOM 3708 C CA . THR B 1 67 ? 62.586 -41.480 32.814 1.00 74.91 473 THR 2 CA 1
ATOM 3709 C C . THR B 1 67 ? 62.880 -42.462 31.681 1.00 74.87 473 THR 2 C 1
ATOM 3710 O O . THR B 1 67 ? 63.912 -42.366 31.014 1.00 75.16 473 THR 2 O 1
ATOM 3714 N N . GLN B 1 68 ? 61.962 -43.400 31.464 1.00 68.29 474 GLN 2 N 1
ATOM 3715 C CA . GLN B 1 68 ? 62.122 -44.388 30.408 1.00 68.28 474 GLN 2 CA 1
ATOM 3716 C C . GLN B 1 68 ? 62.184 -43.706 29.044 1.00 67.61 474 GLN 2 C 1
ATOM 3717 O O . GLN B 1 68 ? 63.170 -43.841 28.318 1.00 67.45 474 GLN 2 O 1
ATOM 3723 N N . GLN B 1 69 ? 61.132 -42.969 28.705 1.00 70.31 475 GLN 2 N 1
ATOM 3724 C CA . GLN B 1 69 ? 61.079 -42.273 27.429 1.00 69.79 475 GLN 2 CA 1
ATOM 3725 C C . GLN B 1 69 ? 62.319 -41.433 27.136 1.00 69.32 475 GLN 2 C 1
ATOM 3726 O O . GLN B 1 69 ? 62.902 -41.572 26.059 1.00 69.34 475 GLN 2 O 1
ATOM 3732 N N . VAL B 1 70 ? 62.731 -40.568 28.066 1.00 61.10 476 VAL 2 N 1
ATOM 3733 C CA . VAL B 1 70 ? 63.921 -39.751 27.819 1.00 60.45 476 VAL 2 CA 1
ATOM 3734 C C . VAL B 1 70 ? 65.150 -40.604 27.637 1.00 59.99 476 VAL 2 C 1
ATOM 3735 O O . VAL B 1 70 ? 66.055 -40.250 26.879 1.00 60.03 476 VAL 2 O 1
ATOM 3739 N N . GLU B 1 71 ? 65.186 -41.719 28.355 1.00 61.65 477 GLU 2 N 1
ATOM 3740 C CA . GLU B 1 71 ? 66.304 -42.642 28.273 1.00 61.27 477 GLU 2 CA 1
ATOM 3741 C C . GLU B 1 71 ? 66.422 -43.120 26.825 1.00 60.33 477 GLU 2 C 1
ATOM 3742 O O . GLU B 1 71 ? 67.470 -42.983 26.190 1.00 60.10 477 GLU 2 O 1
ATOM 3748 N N . VAL B 1 72 ? 65.327 -43.665 26.308 1.00 65.20 478 VAL 2 N 1
ATOM 3749 C CA . VAL B 1 72 ? 65.300 -44.164 24.948 1.00 64.42 478 VAL 2 CA 1
ATOM 3750 C C . VAL B 1 72 ? 65.546 -43.038 23.950 1.00 63.89 478 VAL 2 C 1
ATOM 3751 O O . VAL B 1 72 ? 66.358 -43.179 23.038 1.00 63.99 478 VAL 2 O 1
ATOM 3755 N N . ALA B 1 73 ? 64.857 -41.918 24.125 1.00 62.24 479 ALA 2 N 1
ATOM 3756 C CA . ALA B 1 73 ? 65.031 -40.784 23.223 1.00 61.64 479 ALA 2 CA 1
ATOM 3757 C C . ALA B 1 73 ? 66.495 -40.357 23.149 1.00 61.19 479 ALA 2 C 1
ATOM 3758 O O . ALA B 1 73 ? 67.024 -40.115 22.067 1.00 61.04 479 ALA 2 O 1
ATOM 3760 N N . ALA B 1 74 ? 67.149 -40.272 24.304 1.00 56.85 480 ALA 2 N 1
ATOM 3761 C CA . ALA B 1 74 ? 68.553 -39.873 24.363 1.00 56.12 480 ALA 2 CA 1
ATOM 3762 C C . ALA B 1 74 ? 69.446 -40.926 23.709 1.00 55.76 480 ALA 2 C 1
ATOM 3763 O O . ALA B 1 74 ? 70.512 -40.610 23.160 1.00 55.44 480 ALA 2 O 1
ATOM 3765 N N . GLY B 1 75 ? 69.003 -42.178 23.777 1.00 61.25 481 GLY 2 N 1
ATOM 3766 C CA . GLY B 1 75 ? 69.754 -43.271 23.183 1.00 60.66 481 GLY 2 CA 1
ATOM 3767 C C . GLY B 1 75 ? 69.911 -43.127 21.681 1.00 60.45 481 GLY 2 C 1
ATOM 3768 O O . GLY B 1 75 ? 70.933 -43.515 21.128 1.00 60.72 481 GLY 2 O 1
ATOM 3769 N N . THR B 1 76 ? 68.904 -42.568 21.015 1.00 61.76 482 THR 2 N 1
ATOM 3770 C CA . THR B 1 76 ? 68.960 -42.376 19.567 1.00 61.40 482 THR 2 CA 1
ATOM 3771 C C . THR B 1 76 ? 70.062 -41.384 19.207 1.00 61.72 482 THR 2 C 1
ATOM 3772 O O . THR B 1 76 ? 70.572 -41.381 18.091 1.00 61.64 482 THR 2 O 1
ATOM 3776 N N . ASN B 1 77 ? 70.408 -40.538 20.167 1.00 54.27 483 ASN 2 N 1
ATOM 3777 C CA . ASN B 1 77 ? 71.425 -39.513 19.986 1.00 54.85 483 ASN 2 CA 1
ATOM 3778 C C . ASN B 1 77 ? 70.979 -38.424 19.006 1.00 55.10 483 ASN 2 C 1
ATOM 3779 O O . ASN B 1 77 ? 71.801 -37.724 18.417 1.00 55.36 483 ASN 2 O 1
ATOM 3784 N N . GLN B 1 78 ? 69.673 -38.270 18.831 1.00 61.16 484 GLN 2 N 1
ATOM 3785 C CA . GLN B 1 78 ? 69.179 -37.232 17.933 1.00 61.36 484 GLN 2 CA 1
ATOM 3786 C C . GLN B 1 78 ? 68.637 -36.087 18.786 1.00 61.57 484 GLN 2 C 1
ATOM 3787 O O . GLN B 1 78 ? 67.547 -36.185 19.354 1.00 61.49 484 GLN 2 O 1
ATOM 3793 N N . ALA B 1 79 ? 69.407 -35.009 18.884 1.00 66.70 485 ALA 2 N 1
ATOM 3794 C CA . ALA B 1 79 ? 69.010 -33.848 19.673 1.00 66.78 485 ALA 2 CA 1
ATOM 3795 C C . ALA B 1 79 ? 67.521 -33.528 19.538 1.00 66.66 485 ALA 2 C 1
ATOM 3796 O O . ALA B 1 79 ? 66.818 -33.380 20.538 1.00 66.92 485 ALA 2 O 1
ATOM 3798 N N . LYS B 1 80 ? 67.042 -33.432 18.301 1.00 70.45 486 LYS 2 N 1
ATOM 3799 C CA . LYS B 1 80 ? 65.640 -33.114 18.059 1.00 70.45 486 LYS 2 CA 1
ATOM 3800 C C . LYS B 1 80 ? 64.658 -34.093 18.682 1.00 70.36 486 LYS 2 C 1
ATOM 3801 O O . LYS B 1 80 ? 63.588 -33.686 19.129 1.00 70.86 486 LYS 2 O 1
ATOM 3807 N N . ILE B 1 81 ? 65.008 -35.376 18.718 1.00 54.14 487 ILE 2 N 1
ATOM 3808 C CA . ILE B 1 81 ? 64.128 -36.371 19.323 1.00 53.64 487 ILE 2 CA 1
ATOM 3809 C C . ILE B 1 81 ? 64.072 -36.158 20.844 1.00 53.90 487 ILE 2 C 1
ATOM 3810 O O . ILE B 1 81 ? 62.992 -36.136 21.433 1.00 53.77 487 ILE 2 O 1
ATOM 3815 N N . LEU B 1 82 ? 65.235 -35.995 21.471 1.00 62.39 488 LEU 2 N 1
ATOM 3816 C CA . LEU B 1 82 ? 65.306 -35.768 22.913 1.00 62.56 488 LEU 2 CA 1
ATOM 3817 C C . LEU B 1 82 ? 64.575 -34.479 23.312 1.00 62.61 488 LEU 2 C 1
ATOM 3818 O O . LEU B 1 82 ? 63.746 -34.481 24.220 1.00 62.60 488 LEU 2 O 1
ATOM 3823 N N . VAL B 1 83 ? 64.888 -33.382 22.632 1.00 62.69 489 VAL 2 N 1
ATOM 3824 C CA . VAL B 1 83 ? 64.249 -32.100 22.921 1.00 62.55 489 VAL 2 CA 1
ATOM 3825 C C . VAL B 1 83 ? 62.750 -32.191 22.667 1.00 62.55 489 VAL 2 C 1
ATOM 3826 O O . VAL B 1 83 ? 61.954 -31.567 23.369 1.00 63.05 489 VAL 2 O 1
ATOM 3830 N N . GLY B 1 84 ? 62.365 -32.977 21.662 1.00 61.17 490 GLY 2 N 1
ATOM 3831 C CA . GLY B 1 84 ? 60.954 -33.146 21.343 1.00 60.28 490 GLY 2 CA 1
ATOM 3832 C C . GLY B 1 84 ? 60.206 -33.852 22.461 1.00 59.61 490 GLY 2 C 1
ATOM 3833 O O . GLY B 1 84 ? 59.046 -33.545 22.738 1.00 58.89 490 GLY 2 O 1
ATOM 3834 N N . VAL B 1 85 ? 60.871 -34.809 23.100 1.00 58.01 491 VAL 2 N 1
ATOM 3835 C CA . VAL B 1 85 ? 60.270 -35.540 24.198 1.00 58.13 491 VAL 2 CA 1
ATOM 3836 C C . VAL B 1 85 ? 60.214 -34.637 25.430 1.00 58.57 491 VAL 2 C 1
ATOM 3837 O O . VAL B 1 85 ? 59.208 -34.606 26.140 1.00 58.84 491 VAL 2 O 1
ATOM 3841 N N . VAL B 1 86 ? 61.292 -33.902 25.683 1.00 59.35 492 VAL 2 N 1
ATOM 3842 C CA . VAL B 1 86 ? 61.318 -33.009 26.827 1.00 59.31 492 VAL 2 CA 1
ATOM 3843 C C . VAL B 1 86 ? 60.251 -31.946 26.646 1.00 59.61 492 VAL 2 C 1
ATOM 3844 O O . VAL B 1 86 ? 59.583 -31.552 27.599 1.00 59.85 492 VAL 2 O 1
ATOM 3848 N N . GLU B 1 87 ? 60.081 -31.482 25.416 1.00 63.11 493 GLU 2 N 1
ATOM 3849 C CA . GLU B 1 87 ? 59.078 -30.462 25.151 1.00 63.15 493 GLU 2 CA 1
ATOM 3850 C C . GLU B 1 87 ? 57.667 -30.974 25.446 1.00 63.56 493 GLU 2 C 1
ATOM 3851 O O . GLU B 1 87 ? 56.921 -30.351 26.205 1.00 64.00 493 GLU 2 O 1
ATOM 3857 N N . ARG B 1 88 ? 57.311 -32.110 24.849 1.00 65.35 494 ARG 2 N 1
ATOM 3858 C CA . ARG B 1 88 ? 55.992 -32.703 25.048 1.00 65.08 494 ARG 2 CA 1
ATOM 3859 C C . ARG B 1 88 ? 55.707 -32.929 26.534 1.00 64.90 494 ARG 2 C 1
ATOM 3860 O O . ARG B 1 88 ? 54.604 -32.670 27.003 1.00 65.37 494 ARG 2 O 1
ATOM 3868 N N . PHE B 1 89 ? 56.699 -33.405 27.276 1.00 62.15 495 PHE 2 N 1
ATOM 3869 C CA . PHE B 1 89 ? 56.524 -33.650 28.708 1.00 62.47 495 PHE 2 CA 1
ATOM 3870 C C . PHE B 1 89 ? 56.307 -32.334 29.473 1.00 62.87 495 PHE 2 C 1
ATOM 3871 O O . PHE B 1 89 ? 55.412 -32.231 30.320 1.00 63.16 495 PHE 2 O 1
ATOM 3879 N N . SER B 1 90 ? 57.134 -31.336 29.169 1.00 61.63 496 SER 2 N 1
ATOM 3880 C CA . SER B 1 90 ? 57.022 -30.031 29.803 1.00 61.67 496 SER 2 CA 1
ATOM 3881 C C . SER B 1 90 ? 55.625 -29.493 29.565 1.00 62.00 496 SER 2 C 1
ATOM 3882 O O . SER B 1 90 ? 54.949 -29.062 30.495 1.00 62.47 496 SER 2 O 1
ATOM 3885 N N . ASP B 1 91 ? 55.186 -29.524 28.316 1.00 58.51 497 ASP 2 N 1
ATOM 3886 C CA . ASP B 1 91 ? 53.859 -29.032 27.994 1.00 58.97 497 ASP 2 CA 1
ATOM 3887 C C . ASP B 1 91 ? 52.774 -29.809 28.722 1.00 58.87 497 ASP 2 C 1
ATOM 3888 O O . ASP B 1 91 ? 51.796 -29.229 29.175 1.00 59.19 497 ASP 2 O 1
ATOM 3893 N N . LEU B 1 92 ? 52.936 -31.120 28.839 1.00 59.20 498 LEU 2 N 1
ATOM 3894 C CA . LEU B 1 92 ? 51.929 -31.924 29.512 1.00 59.04 498 LEU 2 CA 1
ATOM 3895 C C . LEU B 1 92 ? 51.906 -31.645 31.015 1.00 59.27 498 LEU 2 C 1
ATOM 3896 O O . LEU B 1 92 ? 50.828 -31.524 31.605 1.00 59.12 498 LEU 2 O 1
ATOM 3901 N N . LEU B 1 93 ? 53.085 -31.524 31.626 1.00 62.04 499 LEU 2 N 1
ATOM 3902 C CA . LEU B 1 93 ? 53.175 -31.233 33.057 1.00 62.43 499 LEU 2 CA 1
ATOM 3903 C C . LEU B 1 93 ? 52.453 -29.932 33.393 1.00 62.99 499 LEU 2 C 1
ATOM 3904 O O . LEU B 1 93 ? 51.721 -29.853 34.381 1.00 63.36 499 LEU 2 O 1
ATOM 3909 N N . THR B 1 94 ? 52.665 -28.912 32.568 1.00 69.43 500 THR 2 N 1
ATOM 3910 C CA . THR B 1 94 ? 52.032 -27.617 32.772 1.00 69.80 500 THR 2 CA 1
ATOM 3911 C C . THR B 1 94 ? 50.511 -27.737 32.729 1.00 70.43 500 THR 2 C 1
ATOM 3912 O O . THR B 1 94 ? 49.814 -27.208 33.597 1.00 70.68 500 THR 2 O 1
ATOM 3916 N N . LYS B 1 95 ? 49.996 -28.440 31.727 1.00 67.01 501 LYS 2 N 1
ATOM 3917 C CA . LYS B 1 95 ? 48.555 -28.633 31.609 1.00 67.55 501 LYS 2 CA 1
ATOM 3918 C C . LYS B 1 95 ? 48.066 -29.432 32.834 1.00 67.36 501 LYS 2 C 1
ATOM 3919 O O . LYS B 1 95 ? 47.002 -29.158 33.389 1.00 67.56 501 LYS 2 O 1
ATOM 3925 N N . ARG B 1 96 ? 48.855 -30.419 33.246 1.00 65.06 502 ARG 2 N 1
ATOM 3926 C CA . ARG B 1 96 ? 48.518 -31.243 34.395 1.00 64.77 502 ARG 2 CA 1
ATOM 3927 C C . ARG B 1 96 ? 48.441 -30.330 35.615 1.00 64.97 502 ARG 2 C 1
ATOM 3928 O O . ARG B 1 96 ? 47.523 -30.439 36.436 1.00 64.96 502 ARG 2 O 1
ATOM 3936 N N . GLN B 1 97 ? 49.413 -29.429 35.723 1.00 63.66 503 GLN 2 N 1
ATOM 3937 C CA . GLN B 1 97 ? 49.453 -28.470 36.822 1.00 63.69 503 GLN 2 CA 1
ATOM 3938 C C . GLN B 1 97 ? 48.148 -27.699 36.859 1.00 64.30 503 GLN 2 C 1
ATOM 3939 O O . GLN B 1 97 ? 47.506 -27.603 37.901 1.00 64.24 503 GLN 2 O 1
ATOM 3945 N N . LYS B 1 98 ? 47.754 -27.149 35.719 1.00 73.37 504 LYS 2 N 1
ATOM 3946 C CA . LYS B 1 98 ? 46.511 -26.396 35.652 1.00 74.38 504 LYS 2 CA 1
ATOM 3947 C C . LYS B 1 98 ? 45.340 -27.267 36.105 1.00 75.05 504 LYS 2 C 1
ATOM 3948 O O . LYS B 1 98 ? 44.548 -26.862 36.956 1.00 75.63 504 LYS 2 O 1
ATOM 3950 N N . ASN B 1 99 ? 45.240 -28.466 35.542 1.00 64.09 505 ASN 2 N 1
ATOM 3951 C CA . ASN B 1 99 ? 44.154 -29.378 35.880 1.00 64.57 505 ASN 2 CA 1
ATOM 3952 C C . ASN B 1 99 ? 44.049 -29.700 37.371 1.00 64.79 505 ASN 2 C 1
ATOM 3953 O O . ASN B 1 99 ? 42.944 -29.778 37.906 1.00 64.59 505 ASN 2 O 1
ATOM 3958 N N . TRP B 1 100 ? 45.185 -29.894 38.037 1.00 66.61 506 TRP 2 N 1
ATOM 3959 C CA . TRP B 1 100 ? 45.169 -30.179 39.466 1.00 67.27 506 TRP 2 CA 1
ATOM 3960 C C . TRP B 1 100 ? 44.604 -28.987 40.238 1.00 67.67 506 TRP 2 C 1
ATOM 3961 O O . TRP B 1 100 ? 43.714 -29.142 41.077 1.00 67.88 506 TRP 2 O 1
ATOM 3972 N N . ILE B 1 101 ? 45.129 -27.797 39.953 1.00 70.11 507 ILE 2 N 1
ATOM 3973 C CA . ILE B 1 101 ? 44.670 -26.579 40.609 1.00 70.34 507 ILE 2 CA 1
ATOM 3974 C C . ILE B 1 101 ? 43.154 -26.494 40.520 1.00 70.66 507 ILE 2 C 1
ATOM 3975 O O . ILE B 1 101 ? 42.503 -25.953 41.404 1.00 70.85 507 ILE 2 O 1
ATOM 3980 N N . SER B 1 102 ? 42.593 -27.039 39.449 1.00 82.06 508 SER 2 N 1
ATOM 3981 C CA . SER B 1 102 ? 41.150 -27.020 39.264 1.00 82.50 508 SER 2 CA 1
ATOM 3982 C C . SER B 1 102 ? 40.466 -28.073 40.143 1.00 82.98 508 SER 2 C 1
ATOM 3983 O O . SER B 1 102 ? 39.439 -27.802 40.765 1.00 83.23 508 SER 2 O 1
ATOM 3986 N N . LYS B 1 103 ? 41.035 -29.275 40.190 1.00 76.55 509 LYS 2 N 1
ATOM 3987 C CA . LYS B 1 103 ? 40.470 -30.347 40.999 1.00 76.79 509 LYS 2 CA 1
ATOM 3988 C C . LYS B 1 103 ? 40.568 -30.006 42.475 1.00 76.91 509 LYS 2 C 1
ATOM 3989 O O . LYS B 1 103 ? 39.632 -30.240 43.233 1.00 76.99 509 LYS 2 O 1
ATOM 3995 N N . ILE B 1 104 ? 41.710 -29.458 42.876 1.00 72.05 510 ILE 2 N 1
ATOM 3996 C CA . ILE B 1 104 ? 41.923 -29.070 44.259 1.00 72.13 510 ILE 2 CA 1
ATOM 3997 C C . ILE B 1 104 ? 40.831 -28.117 44.730 1.00 72.83 510 ILE 2 C 1
ATOM 3998 O O . ILE B 1 104 ? 40.127 -28.392 45.704 1.00 72.91 510 ILE 2 O 1
ATOM 4003 N N . SER B 1 105 ? 40.689 -26.997 44.030 1.00 84.00 511 SER 2 N 1
ATOM 4004 C CA . SER B 1 105 ? 39.692 -25.997 44.388 1.00 84.77 511 SER 2 CA 1
ATOM 4005 C C . SER B 1 105 ? 38.279 -26.558 44.454 1.00 85.09 511 SER 2 C 1
ATOM 4006 O O . SER B 1 105 ? 37.450 -26.071 45.219 1.00 85.39 511 SER 2 O 1
ATOM 4009 N N . GLU B 1 106 ? 37.999 -27.580 43.656 1.00 78.32 512 GLU 2 N 1
ATOM 4010 C CA . GLU B 1 106 ? 36.672 -28.179 43.663 1.00 78.63 512 GLU 2 CA 1
ATOM 4011 C C . GLU B 1 106 ? 36.475 -29.093 44.868 1.00 78.47 512 GLU 2 C 1
ATOM 4012 O O . GLU B 1 106 ? 35.359 -29.250 45.359 1.00 78.33 512 GLU 2 O 1
ATOM 4018 N N . GLU B 1 107 ? 37.563 -29.694 45.340 1.00 72.72 513 GLU 2 N 1
ATOM 4019 C CA . GLU B 1 107 ? 37.499 -30.583 46.488 1.00 73.00 513 GLU 2 CA 1
ATOM 4020 C C . GLU B 1 107 ? 37.357 -29.785 47.774 1.00 73.40 513 GLU 2 C 1
ATOM 4021 O O . GLU B 1 107 ? 36.639 -30.186 48.693 1.00 73.40 513 GLU 2 O 1
ATOM 4027 N N . ILE B 1 108 ? 38.049 -28.654 47.828 1.00 82.22 514 ILE 2 N 1
ATOM 4028 C CA . ILE B 1 108 ? 37.989 -27.782 48.985 1.00 82.58 514 ILE 2 CA 1
ATOM 4029 C C . ILE B 1 108 ? 36.598 -27.166 49.014 1.00 83.05 514 ILE 2 C 1
ATOM 4030 O O . ILE B 1 108 ? 35.966 -27.067 50.067 1.00 83.09 514 ILE 2 O 1
ATOM 4035 N N . LYS B 1 109 ? 36.113 -26.776 47.845 1.00 68.19 515 LYS 2 N 1
ATOM 4036 C CA . LYS B 1 109 ? 34.790 -26.188 47.749 1.00 68.99 515 LYS 2 CA 1
ATOM 4037 C C . LYS B 1 109 ? 33.734 -27.197 48.200 1.00 69.67 515 LYS 2 C 1
ATOM 4038 O O . LYS B 1 109 ? 32.794 -26.843 48.910 1.00 69.76 515 LYS 2 O 1
ATOM 4044 N N . LYS B 1 110 ? 33.894 -28.456 47.795 1.00 103.05 516 LYS 2 N 1
ATOM 4045 C CA . LYS B 1 110 ? 32.949 -29.510 48.164 1.00 103.80 516 LYS 2 CA 1
ATOM 4046 C C . LYS B 1 110 ? 33.071 -29.863 49.642 1.00 104.27 516 LYS 2 C 1
ATOM 4047 O O . LYS B 1 110 ? 32.076 -30.158 50.300 1.00 104.51 516 LYS 2 O 1
ATOM 4049 N N . GLN B 1 111 ? 34.297 -29.839 50.155 1.00 85.53 517 GLN 2 N 1
ATOM 4050 C CA . GLN B 1 111 ? 34.546 -30.141 51.560 1.00 86.09 517 GLN 2 CA 1
ATOM 4051 C C . GLN B 1 111 ? 33.844 -29.098 52.416 1.00 86.62 517 GLN 2 C 1
ATOM 4052 O O . GLN B 1 111 ? 33.002 -29.439 53.246 1.00 86.76 517 GLN 2 O 1
ATOM 4058 N N . ILE B 1 112 ? 34.196 -27.829 52.209 1.00 92.35 518 ILE 2 N 1
ATOM 4059 C CA . ILE B 1 112 ? 33.590 -26.736 52.960 1.00 92.75 518 ILE 2 CA 1
ATOM 4060 C C . ILE B 1 112 ? 32.070 -26.858 52.935 1.00 93.35 518 ILE 2 C 1
ATOM 4061 O O . ILE B 1 112 ? 31.420 -26.736 53.973 1.00 93.71 518 ILE 2 O 1
ATOM 4066 N N . ASN B 1 113 ? 31.501 -27.107 51.761 1.00 79.33 519 ASN 2 N 1
ATOM 4067 C CA . ASN B 1 113 ? 30.055 -27.259 51.661 1.00 79.90 519 ASN 2 CA 1
ATOM 4068 C C . ASN B 1 113 ? 29.602 -28.489 52.436 1.00 80.47 519 ASN 2 C 1
ATOM 4069 O O . ASN B 1 113 ? 28.503 -28.514 52.989 1.00 80.50 519 ASN 2 O 1
ATOM 4074 N N . TYR B 1 114 ? 30.448 -29.515 52.457 1.00 92.00 520 TYR 2 N 1
ATOM 4075 C CA . TYR B 1 114 ? 30.114 -30.736 53.169 1.00 92.96 520 TYR 2 CA 1
ATOM 4076 C C . TYR B 1 114 ? 29.973 -30.501 54.661 1.00 93.71 520 TYR 2 C 1
ATOM 4077 O O . TYR B 1 114 ? 29.353 -31.293 55.368 1.00 93.69 520 TYR 2 O 1
ATOM 4078 N N . ASN B 1 115 ? 30.554 -29.406 55.140 1.00 93.40 521 ASN 2 N 1
ATOM 4079 C CA . ASN B 1 115 ? 30.489 -29.062 56.550 1.00 94.21 521 ASN 2 CA 1
ATOM 4080 C C . ASN B 1 115 ? 29.289 -28.173 56.838 1.00 94.91 521 ASN 2 C 1
ATOM 4081 O O . ASN B 1 115 ? 28.625 -28.327 57.862 1.00 95.12 521 ASN 2 O 1
ATOM 4086 N N . HIS B 1 116 ? 29.014 -27.240 55.933 1.00 100.16 522 HIS 2 N 1
ATOM 4087 C CA . HIS B 1 116 ? 27.879 -26.340 56.094 1.00 100.93 522 HIS 2 CA 1
ATOM 4088 C C . HIS B 1 116 ? 26.588 -27.116 55.844 1.00 101.56 522 HIS 2 C 1
ATOM 4089 O O . HIS B 1 116 ? 25.564 -26.544 55.468 1.00 101.71 522 HIS 2 O 1
ATOM 4096 N N . LYS B 1 117 ? 26.660 -28.428 56.055 1.00 103.25 523 LYS 2 N 1
ATOM 4097 C CA . LYS B 1 117 ? 25.513 -29.300 55.873 1.00 104.10 523 LYS 2 CA 1
ATOM 4098 C C . LYS B 1 117 ? 25.282 -30.100 57.139 1.00 104.86 523 LYS 2 C 1
ATOM 4099 O O . LYS B 1 117 ? 24.228 -29.992 57.764 0.00 96.14 523 LYS 2 O 1
ATOM 4100 N N . TYR B 1 118 ? 26.272 -30.906 57.521 1.00 123.74 524 TYR 2 N 1
ATOM 4101 C CA . TYR B 1 118 ? 26.183 -31.708 58.738 1.00 124.41 524 TYR 2 CA 1
ATOM 4102 C C . TYR B 1 118 ? 26.399 -30.770 59.920 1.00 124.88 524 TYR 2 C 1
ATOM 4103 O O . TYR B 1 118 ? 26.181 -31.137 61.075 1.00 125.05 524 TYR 2 O 1
ATOM 4105 N N . ASP B 1 119 ? 26.846 -29.557 59.609 1.00 107.96 525 ASP 2 N 1
ATOM 4106 C CA . ASP B 1 119 ? 27.064 -28.547 60.626 1.00 108.63 525 ASP 2 CA 1
ATOM 4107 C C . ASP B 1 119 ? 25.817 -27.685 60.669 1.00 109.15 525 ASP 2 C 1
ATOM 4108 O O . ASP B 1 119 ? 25.593 -26.928 61.616 1.00 109.27 525 ASP 2 O 1
ATOM 4109 N N . ILE B 1 120 ? 25.006 -27.806 59.621 1.00 115.17 526 ILE 2 N 1
ATOM 4110 C CA . ILE B 1 120 ? 23.747 -27.074 59.498 1.00 115.59 526 ILE 2 CA 1
ATOM 4111 C C . ILE B 1 120 ? 22.634 -28.112 59.552 1.00 115.89 526 ILE 2 C 1
ATOM 4112 O O . ILE B 1 120 ? 21.562 -27.938 58.965 1.00 115.87 526 ILE 2 O 1
ATOM 4114 N N . ASP B 1 121 ? 22.916 -29.198 60.263 1.00 118.83 527 ASP 2 N 1
ATOM 4115 C CA . ASP B 1 121 ? 21.962 -30.279 60.399 1.00 119.29 527 ASP 2 CA 1
ATOM 4116 C C . ASP B 1 121 ? 22.167 -31.315 59.312 1.00 119.72 527 ASP 2 C 1
ATOM 4117 O O . ASP B 1 121 ? 21.854 -31.043 58.152 1.00 119.73 527 ASP 2 O 1
ATOM 4118 N N . PRO B 1 122 ? 22.706 -32.505 59.648 1.00 124.05 528 PRO 2 N 1
ATOM 4119 C CA . PRO B 1 122 ? 22.951 -33.589 58.688 1.00 124.22 528 PRO 2 CA 1
ATOM 4120 C C . PRO B 1 122 ? 21.738 -33.863 57.799 1.00 124.35 528 PRO 2 C 1
ATOM 4121 O O . PRO B 1 122 ? 21.735 -34.792 56.988 1.00 124.40 528 PRO 2 O 1
ATOM 4125 N N . GLU B 1 123 ? 20.709 -33.012 57.978 1.00 155.28 529 GLU 2 N 1
ATOM 4126 C CA . GLU B 1 123 ? 19.483 -33.062 57.235 1.00 155.39 529 GLU 2 CA 1
ATOM 4127 C C . GLU B 1 123 ? 19.650 -32.206 55.961 1.00 155.41 529 GLU 2 C 1
ATOM 4128 O O . GLU B 1 123 ? 18.854 -31.324 55.700 0.00 139.68 529 GLU 2 O 1
ATOM 4134 N N . SER B 1 124 ? 20.675 -32.491 55.192 1.00 113.82 530 SER 2 N 1
ATOM 4135 C CA . SER B 1 124 ? 20.927 -31.754 53.959 1.00 113.71 530 SER 2 CA 1
ATOM 4136 C C . SER B 1 124 ? 22.164 -32.293 53.241 1.00 113.58 530 SER 2 C 1
ATOM 4137 O O . SER B 1 124 ? 23.101 -31.565 52.911 0.00 98.17 530 SER 2 O 1
ATOM 4139 N N . ILE B 1 125 ? 22.119 -33.620 52.995 1.00 154.21 531 ILE 2 N 1
ATOM 4140 C CA . ILE B 1 125 ? 23.211 -34.326 52.328 1.00 154.06 531 ILE 2 CA 1
ATOM 4141 C C . ILE B 1 125 ? 22.716 -35.236 51.204 1.00 154.02 531 ILE 2 C 1
ATOM 4142 O O . ILE B 1 125 ? 21.980 -36.192 51.445 1.00 154.03 531 ILE 2 O 1
ATOM 4147 N N . THR B 1 126 ? 23.127 -34.930 49.978 1.00 113.40 532 THR 2 N 1
ATOM 4148 C CA . THR B 1 126 ? 22.748 -35.725 48.816 1.00 113.23 532 THR 2 CA 1
ATOM 4149 C C . THR B 1 126 ? 23.982 -36.495 48.362 1.00 113.05 532 THR 2 C 1
ATOM 4150 O O . THR B 1 126 ? 25.098 -36.168 48.760 1.00 113.08 532 THR 2 O 1
ATOM 4152 N N . PRO B 1 127 ? 23.803 -37.536 47.533 1.00 151.43 533 PRO 2 N 1
ATOM 4153 C CA . PRO B 1 127 ? 24.970 -38.296 47.075 1.00 151.10 533 PRO 2 CA 1
ATOM 4154 C C . PRO B 1 127 ? 26.028 -37.357 46.506 1.00 150.68 533 PRO 2 C 1
ATOM 4155 O O . PRO B 1 127 ? 27.218 -37.677 46.486 1.00 150.70 533 PRO 2 O 1
ATOM 4159 N N . GLU B 1 128 ? 25.576 -36.193 46.046 1.00 141.83 534 GLU 2 N 1
ATOM 4160 C CA . GLU B 1 128 ? 26.485 -35.205 45.497 1.00 140.82 534 GLU 2 CA 1
ATOM 4161 C C . GLU B 1 128 ? 27.172 -34.454 46.621 1.00 140.01 534 GLU 2 C 1
ATOM 4162 O O . GLU B 1 128 ? 28.365 -34.162 46.546 1.00 140.04 534 GLU 2 O 1
ATOM 4163 N N . ASP B 1 129 ? 26.411 -34.143 47.668 1.00 118.90 535 ASP 2 N 1
ATOM 4164 C CA . ASP B 1 129 ? 26.934 -33.430 48.832 1.00 117.97 535 ASP 2 CA 1
ATOM 4165 C C . ASP B 1 129 ? 27.995 -34.277 49.536 1.00 116.95 535 ASP 2 C 1
ATOM 4166 O O . ASP B 1 129 ? 28.859 -33.754 50.241 1.00 116.97 535 ASP 2 O 1
ATOM 4171 N N . GLU B 1 130 ? 27.915 -35.590 49.332 1.00 124.65 536 GLU 2 N 1
ATOM 4172 C CA . GLU B 1 130 ? 28.849 -36.535 49.935 1.00 123.24 536 GLU 2 CA 1
ATOM 4173 C C . GLU B 1 130 ? 30.298 -36.149 49.700 1.00 122.21 536 GLU 2 C 1
ATOM 4174 O O . GLU B 1 130 ? 30.732 -35.987 48.562 1.00 122.43 536 GLU 2 O 1
ATOM 4180 N N . CYS B 1 131 ? 31.046 -36.010 50.787 1.00 76.21 537 CYS 2 N 1
ATOM 4181 C CA . CYS B 1 131 ? 32.454 -35.649 50.702 1.00 74.86 537 CYS 2 CA 1
ATOM 4182 C C . CYS B 1 131 ? 33.301 -36.552 51.598 1.00 73.50 537 CYS 2 C 1
ATOM 4183 O O . CYS B 1 131 ? 33.360 -36.364 52.812 1.00 73.50 537 CYS 2 O 1
ATOM 4186 N N . PRO B 1 132 ? 33.965 -37.555 51.010 1.00 80.88 538 PRO 2 N 1
ATOM 4187 C CA . PRO B 1 132 ? 34.792 -38.438 51.836 1.00 79.78 538 PRO 2 CA 1
ATOM 4188 C C . PRO B 1 132 ? 35.822 -37.642 52.627 1.00 78.67 538 PRO 2 C 1
ATOM 4189 O O . PRO B 1 132 ? 36.089 -36.486 52.321 1.00 78.90 538 PRO 2 O 1
ATOM 4193 N N . GLY B 1 133 ? 36.395 -38.256 53.650 1.00 67.22 539 GLY 2 N 1
ATOM 4194 C CA . GLY B 1 133 ? 37.369 -37.550 54.452 1.00 65.65 539 GLY 2 CA 1
ATOM 4195 C C . GLY B 1 133 ? 38.781 -37.816 53.993 1.00 64.56 539 GLY 2 C 1
ATOM 4196 O O . GLY B 1 133 ? 38.988 -38.489 52.986 1.00 64.48 539 GLY 2 O 1
ATOM 4197 N N . GLY B 1 134 ? 39.748 -37.291 54.743 1.00 69.93 540 GLY 2 N 1
ATOM 4198 C CA . GLY B 1 134 ? 41.149 -37.472 54.413 1.00 68.85 540 GLY 2 CA 1
ATOM 4199 C C . GLY B 1 134 ? 41.716 -36.339 53.572 1.00 68.19 540 GLY 2 C 1
ATOM 4200 O O . GLY B 1 134 ? 42.931 -36.261 53.363 1.00 68.25 540 GLY 2 O 1
ATOM 4201 N N . LEU B 1 135 ? 40.845 -35.449 53.104 1.00 75.46 541 LEU 2 N 1
ATOM 4202 C CA . LEU B 1 135 ? 41.266 -34.341 52.257 1.00 74.52 541 LEU 2 CA 1
ATOM 4203 C C . LEU B 1 135 ? 42.503 -33.622 52.774 1.00 73.80 541 LEU 2 C 1
ATOM 4204 O O . LEU B 1 135 ? 43.320 -33.151 51.989 1.00 74.02 541 LEU 2 O 1
ATOM 4209 N N . VAL B 1 136 ? 42.656 -33.550 54.088 1.00 60.10 542 VAL 2 N 1
ATOM 4210 C CA . VAL B 1 136 ? 43.810 -32.874 54.672 1.00 59.39 542 VAL 2 CA 1
ATOM 4211 C C . VAL B 1 136 ? 45.135 -33.573 54.381 1.00 59.29 542 VAL 2 C 1
ATOM 4212 O O . VAL B 1 136 ? 46.112 -32.923 54.005 1.00 59.11 542 VAL 2 O 1
ATOM 4216 N N . GLU B 1 137 ? 45.180 -34.891 54.561 1.00 67.00 543 GLU 2 N 1
ATOM 4217 C CA . GLU B 1 137 ? 46.408 -35.644 54.308 1.00 66.87 543 GLU 2 CA 1
ATOM 4218 C C . GLU B 1 137 ? 46.780 -35.555 52.828 1.00 66.68 543 GLU 2 C 1
ATOM 4219 O O . GLU B 1 137 ? 47.952 -35.402 52.480 1.00 66.38 543 GLU 2 O 1
ATOM 4225 N N . TYR B 1 138 ? 45.772 -35.647 51.965 1.00 67.18 544 TYR 2 N 1
ATOM 4226 C CA . TYR B 1 138 ? 45.988 -35.555 50.531 1.00 67.40 544 TYR 2 CA 1
ATOM 4227 C C . TYR B 1 138 ? 46.586 -34.209 50.126 1.00 66.87 544 TYR 2 C 1
ATOM 4228 O O . TYR B 1 138 ? 47.587 -34.165 49.401 1.00 66.68 544 TYR 2 O 1
ATOM 4237 N N . LEU B 1 139 ? 45.979 -33.117 50.594 1.00 63.80 545 LEU 2 N 1
ATOM 4238 C CA . LEU B 1 139 ? 46.483 -31.791 50.268 1.00 62.95 545 LEU 2 CA 1
ATOM 4239 C C . LEU B 1 139 ? 47.936 -31.706 50.690 1.00 62.76 545 LEU 2 C 1
ATOM 4240 O O . LEU B 1 139 ? 48.745 -31.062 50.026 1.00 62.82 545 LEU 2 O 1
ATOM 4245 N N . ILE B 1 140 ? 48.281 -32.366 51.785 1.00 63.53 546 ILE 2 N 1
ATOM 4246 C CA . ILE B 1 140 ? 49.666 -32.344 52.228 1.00 63.59 546 ILE 2 CA 1
ATOM 4247 C C . ILE B 1 140 ? 50.503 -33.019 51.144 1.00 63.69 546 ILE 2 C 1
ATOM 4248 O O . ILE B 1 140 ? 51.527 -32.488 50.713 1.00 63.76 546 ILE 2 O 1
ATOM 4253 N N . ALA B 1 141 ? 50.043 -34.189 50.705 1.00 78.02 547 ALA 2 N 1
ATOM 4254 C CA . ALA B 1 141 ? 50.718 -34.972 49.670 1.00 78.02 547 ALA 2 CA 1
ATOM 4255 C C . ALA B 1 141 ? 50.819 -34.207 48.345 1.00 77.78 547 ALA 2 C 1
ATOM 4256 O O . ALA B 1 141 ? 51.909 -34.053 47.794 1.00 77.56 547 ALA 2 O 1
ATOM 4258 N N . VAL B 1 142 ? 49.680 -33.741 47.837 1.00 74.00 548 VAL 2 N 1
ATOM 4259 C CA . VAL B 1 142 ? 49.649 -32.982 46.593 1.00 74.22 548 VAL 2 CA 1
ATOM 4260 C C . VAL B 1 142 ? 50.690 -31.873 46.650 1.00 74.67 548 VAL 2 C 1
ATOM 4261 O O . VAL B 1 142 ? 51.407 -31.631 45.683 1.00 75.01 548 VAL 2 O 1
ATOM 4265 N N . SER B 1 143 ? 50.767 -31.192 47.785 1.00 78.75 549 SER 2 N 1
ATOM 4266 C CA . SER B 1 143 ? 51.737 -30.121 47.935 1.00 78.85 549 SER 2 CA 1
ATOM 4267 C C . SER B 1 143 ? 53.139 -30.704 47.875 1.00 79.18 549 SER 2 C 1
ATOM 4268 O O . SER B 1 143 ? 53.971 -30.240 47.101 1.00 79.48 549 SER 2 O 1
ATOM 4271 N N . ASN B 1 144 ? 53.393 -31.730 48.683 1.00 75.81 550 ASN 2 N 1
ATOM 4272 C CA . ASN B 1 144 ? 54.708 -32.367 48.725 1.00 75.99 550 ASN 2 CA 1
ATOM 4273 C C . ASN B 1 144 ? 55.208 -32.840 47.362 1.00 75.84 550 ASN 2 C 1
ATOM 4274 O O . ASN B 1 144 ? 56.408 -32.792 47.089 1.00 75.76 550 ASN 2 O 1
ATOM 4279 N N . ASP B 1 145 ? 54.297 -33.298 46.509 1.00 81.79 551 ASP 2 N 1
ATOM 4280 C CA . ASP B 1 145 ? 54.696 -33.778 45.192 1.00 81.89 551 ASP 2 CA 1
ATOM 4281 C C . ASP B 1 145 ? 55.141 -32.645 44.278 1.00 82.63 551 ASP 2 C 1
ATOM 4282 O O . ASP B 1 145 ? 56.132 -32.778 43.558 1.00 82.97 551 ASP 2 O 1
ATOM 4287 N N . GLN B 1 146 ? 54.414 -31.533 44.308 1.00 71.90 552 GLN 2 N 1
ATOM 4288 C CA . GLN B 1 146 ? 54.767 -30.389 43.482 1.00 72.35 552 GLN 2 CA 1
ATOM 4289 C C . GLN B 1 146 ? 56.235 -30.076 43.717 1.00 72.91 552 GLN 2 C 1
ATOM 4290 O O . GLN B 1 146 ? 56.943 -29.636 42.815 1.00 73.13 552 GLN 2 O 1
ATOM 4296 N N . MET B 1 147 ? 56.690 -30.322 44.938 1.00 78.27 553 MET 2 N 1
ATOM 4297 C CA . MET B 1 147 ? 58.080 -30.079 45.294 1.00 79.12 553 MET 2 CA 1
ATOM 4298 C C . MET B 1 147 ? 58.950 -31.126 44.598 1.00 78.93 553 MET 2 C 1
ATOM 4299 O O . MET B 1 147 ? 59.956 -30.796 43.970 1.00 79.28 553 MET 2 O 1
ATOM 4304 N N . LYS B 1 148 ? 58.554 -32.390 44.714 1.00 69.82 554 LYS 2 N 1
ATOM 4305 C CA . LYS B 1 148 ? 59.295 -33.484 44.097 1.00 69.51 554 LYS 2 CA 1
ATOM 4306 C C . LYS B 1 148 ? 59.339 -33.284 42.584 1.00 69.34 554 LYS 2 C 1
ATOM 4307 O O . LYS B 1 148 ? 60.397 -33.375 41.968 1.00 69.42 554 LYS 2 O 1
ATOM 4309 N N . ALA B 1 149 ? 58.182 -32.996 41.999 1.00 73.58 555 ALA 2 N 1
ATOM 4310 C CA . ALA B 1 149 ? 58.074 -32.775 40.561 1.00 73.54 555 ALA 2 CA 1
ATOM 4311 C C . ALA B 1 149 ? 59.021 -31.673 40.105 1.00 73.69 555 ALA 2 C 1
ATOM 4312 O O . ALA B 1 149 ? 59.782 -31.851 39.154 1.00 73.75 555 ALA 2 O 1
ATOM 4314 N N . ALA B 1 150 ? 58.970 -30.536 40.792 1.00 85.81 556 ALA 2 N 1
ATOM 4315 C CA . ALA B 1 150 ? 59.811 -29.391 40.460 1.00 85.74 556 ALA 2 CA 1
ATOM 4316 C C . ALA B 1 150 ? 61.297 -29.725 40.502 1.00 85.79 556 ALA 2 C 1
ATOM 4317 O O . ALA B 1 150 ? 62.064 -29.287 39.642 1.00 85.69 556 ALA 2 O 1
ATOM 4319 N N . ASP B 1 151 ? 61.707 -30.493 41.505 1.00 71.58 557 ASP 2 N 1
ATOM 4320 C CA . ASP B 1 151 ? 63.108 -30.871 41.625 1.00 71.67 557 ASP 2 CA 1
ATOM 4321 C C . ASP B 1 151 ? 63.537 -31.740 40.451 1.00 71.64 557 ASP 2 C 1
ATOM 4322 O O . ASP B 1 151 ? 64.600 -31.528 39.864 1.00 71.63 557 ASP 2 O 1
ATOM 4327 N N . TYR B 1 152 ? 62.703 -32.720 40.115 1.00 74.71 558 TYR 2 N 1
ATOM 4328 C CA . TYR B 1 152 ? 62.971 -33.622 38.999 1.00 74.65 558 TYR 2 CA 1
ATOM 4329 C C . TYR B 1 152 ? 63.191 -32.816 37.719 1.00 74.60 558 TYR 2 C 1
ATOM 4330 O O . TYR B 1 152 ? 64.237 -32.924 37.076 1.00 74.62 558 TYR 2 O 1
ATOM 4339 N N . ALA B 1 153 ? 62.193 -32.012 37.359 1.00 68.33 559 ALA 2 N 1
ATOM 4340 C CA . ALA B 1 153 ? 62.265 -31.182 36.168 1.00 68.30 559 ALA 2 CA 1
ATOM 4341 C C . ALA B 1 153 ? 63.650 -30.568 36.071 1.00 68.57 559 ALA 2 C 1
ATOM 4342 O O . ALA B 1 153 ? 64.284 -30.597 35.012 1.00 68.66 559 ALA 2 O 1
ATOM 4344 N N . VAL B 1 154 ? 64.112 -30.020 37.192 1.00 71.92 560 VAL 2 N 1
ATOM 4345 C CA . VAL B 1 154 ? 65.423 -29.389 37.280 1.00 71.83 5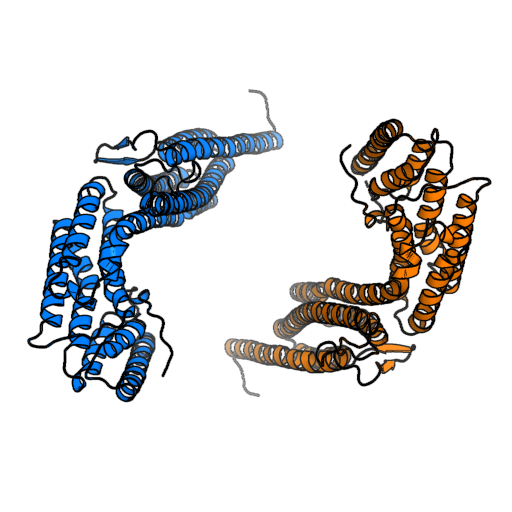60 VAL 2 CA 1
ATOM 4346 C C . VAL B 1 154 ? 66.525 -30.427 37.144 1.00 71.79 560 VAL 2 C 1
ATOM 4347 O O . VAL B 1 154 ? 67.514 -30.204 36.445 1.00 71.82 560 VAL 2 O 1
ATOM 4351 N N . ALA B 1 155 ? 66.354 -31.557 37.821 1.00 69.43 561 ALA 2 N 1
ATOM 4352 C CA . ALA B 1 155 ? 67.342 -32.627 37.769 1.00 69.50 561 ALA 2 CA 1
ATOM 4353 C C . ALA B 1 155 ? 67.454 -33.143 36.338 1.00 69.57 561 ALA 2 C 1
ATOM 4354 O O . ALA B 1 155 ? 68.546 -33.420 35.845 1.00 69.74 561 ALA 2 O 1
ATOM 4356 N N . ILE B 1 156 ? 66.311 -33.264 35.677 1.00 79.74 562 ILE 2 N 1
ATOM 4357 C CA . ILE B 1 156 ? 66.267 -33.737 34.304 1.00 79.92 562 ILE 2 CA 1
ATOM 4358 C C . ILE B 1 156 ? 66.911 -32.722 33.365 1.00 80.26 562 ILE 2 C 1
ATOM 4359 O O . ILE B 1 156 ? 67.788 -33.070 32.575 1.00 80.56 562 ILE 2 O 1
ATOM 4364 N N . SER B 1 157 ? 66.480 -31.468 33.458 1.00 70.48 563 SER 2 N 1
ATOM 4365 C CA . SER B 1 157 ? 67.031 -30.412 32.618 1.00 70.65 563 SER 2 CA 1
ATOM 4366 C C . SER B 1 157 ? 68.546 -30.385 32.750 1.00 70.85 563 SER 2 C 1
ATOM 4367 O O . SER B 1 157 ? 69.273 -30.285 31.762 1.00 70.84 563 SER 2 O 1
ATOM 4370 N N . SER B 1 158 ? 69.024 -30.475 33.982 1.00 80.23 564 SER 2 N 1
ATOM 4371 C CA . SER B 1 158 ? 70.457 -30.463 34.220 1.00 80.52 564 SER 2 CA 1
ATOM 4372 C C . SER B 1 158 ? 71.114 -31.649 33.535 1.00 80.49 564 SER 2 C 1
ATOM 4373 O O . SER B 1 158 ? 72.146 -31.507 32.881 1.00 80.62 564 SER 2 O 1
ATOM 4376 N N . LYS B 1 159 ? 70.500 -32.817 33.676 1.00 66.50 565 LYS 2 N 1
ATOM 4377 C CA . LYS B 1 159 ? 71.055 -34.028 33.099 1.00 66.53 565 LYS 2 CA 1
ATOM 4378 C C . LYS B 1 159 ? 71.131 -34.076 31.576 1.00 66.51 565 LYS 2 C 1
ATOM 4379 O O . LYS B 1 159 ? 72.182 -34.373 31.020 1.00 66.46 565 LYS 2 O 1
ATOM 4385 N N . TYR B 1 160 ? 70.032 -33.786 30.894 1.00 74.61 566 TYR 2 N 1
ATOM 4386 C CA . TYR B 1 160 ? 70.052 -33.857 29.440 1.00 74.96 566 TYR 2 CA 1
ATOM 4387 C C . TYR B 1 160 ? 70.460 -32.584 28.725 1.00 75.31 566 TYR 2 C 1
ATOM 4388 O O . TYR B 1 160 ? 70.714 -32.602 27.527 1.00 75.43 566 TYR 2 O 1
ATOM 4397 N N . GLY B 1 161 ? 70.541 -31.481 29.457 1.00 88.01 567 GLY 2 N 1
ATOM 4398 C CA . GLY B 1 161 ? 70.944 -30.235 28.835 1.00 88.49 567 GLY 2 CA 1
ATOM 4399 C C . GLY B 1 161 ? 72.389 -30.294 28.373 1.00 88.97 567 GLY 2 C 1
ATOM 4400 O O . GLY B 1 161 ? 72.747 -29.697 27.358 1.00 89.30 567 GLY 2 O 1
ATOM 4401 N N . LYS B 1 162 ? 73.218 -31.030 29.109 1.00 87.69 568 LYS 2 N 1
ATOM 4402 C CA . LYS B 1 162 ? 74.636 -31.157 28.780 1.00 87.99 568 LYS 2 CA 1
ATOM 4403 C C . LYS B 1 162 ? 74.963 -32.327 27.853 1.00 88.17 568 LYS 2 C 1
ATOM 4404 O O . LYS B 1 162 ? 76.129 -32.679 27.682 1.00 88.37 568 LYS 2 O 1
ATOM 4410 N N . LEU B 1 163 ? 73.936 -32.925 27.256 1.00 81.47 569 LEU 2 N 1
ATOM 4411 C CA . LEU B 1 163 ? 74.134 -34.043 26.337 1.00 81.43 569 LEU 2 CA 1
ATOM 4412 C C . LEU B 1 163 ? 73.802 -33.614 24.909 1.00 81.58 569 LEU 2 C 1
ATOM 4413 O O . LEU B 1 163 ? 73.692 -34.445 24.011 1.00 81.62 569 LEU 2 O 1
ATOM 4418 N N . VAL B 1 164 ? 73.643 -32.310 24.711 1.00 88.22 570 VAL 2 N 1
ATOM 4419 C CA . VAL B 1 164 ? 73.323 -31.766 23.397 1.00 88.31 570 VAL 2 CA 1
ATOM 4420 C C . VAL B 1 164 ? 74.008 -30.420 23.181 1.00 88.47 570 VAL 2 C 1
ATOM 4421 O O . VAL B 1 164 ? 74.610 -29.865 24.101 1.00 88.52 570 VAL 2 O 1
ATOM 4425 N N . SER B 1 165 ? 73.910 -29.902 21.960 1.00 91.47 571 SER 2 N 1
ATOM 4426 C CA . SER B 1 165 ? 74.520 -28.621 21.621 1.00 91.41 571 SER 2 CA 1
ATOM 4427 C C . SER B 1 165 ? 73.844 -27.471 22.367 1.00 91.15 571 SER 2 C 1
ATOM 4428 O O . SER B 1 165 ? 72.649 -27.523 22.665 1.00 91.12 571 SER 2 O 1
ATOM 4431 N N . LYS B 1 166 ? 74.627 -26.437 22.662 1.00 93.47 572 LYS 2 N 1
ATOM 4432 C CA . LYS B 1 166 ? 74.151 -25.264 23.382 1.00 92.82 572 LYS 2 CA 1
ATOM 4433 C C . LYS B 1 166 ? 72.796 -24.753 22.903 1.00 92.28 572 LYS 2 C 1
ATOM 4434 O O . LYS B 1 166 ? 71.967 -24.337 23.711 1.00 92.40 572 LYS 2 O 1
ATOM 4436 N N . VAL B 1 167 ? 72.570 -24.786 21.595 1.00 73.99 573 VAL 2 N 1
ATOM 4437 C CA . VAL B 1 167 ? 71.312 -24.303 21.042 1.00 73.22 573 VAL 2 CA 1
ATOM 4438 C C . VAL B 1 167 ? 70.110 -25.149 21.460 1.00 72.80 573 VAL 2 C 1
ATOM 4439 O O . VAL B 1 167 ? 69.010 -24.624 21.640 1.00 72.90 573 VAL 2 O 1
ATOM 4443 N N . TYR B 1 168 ? 70.319 -26.456 21.608 1.00 73.37 574 TYR 2 N 1
ATOM 4444 C CA . TYR B 1 168 ? 69.242 -27.360 22.004 1.00 72.52 574 TYR 2 CA 1
ATOM 4445 C C . TYR B 1 168 ? 69.094 -27.416 23.517 1.00 72.24 574 TYR 2 C 1
ATOM 4446 O O . TYR B 1 168 ? 67.993 -27.618 24.027 1.00 72.07 574 TYR 2 O 1
ATOM 4455 N N . GLU B 1 169 ? 70.203 -27.240 24.231 1.00 76.99 575 GLU 2 N 1
ATOM 4456 C CA . GLU B 1 169 ? 70.182 -27.252 25.694 1.00 76.98 575 GLU 2 CA 1
ATOM 4457 C C . GLU B 1 169 ? 69.340 -26.075 26.147 1.00 76.39 575 GLU 2 C 1
ATOM 4458 O O . GLU B 1 169 ? 68.590 -26.155 27.117 1.00 76.69 575 GLU 2 O 1
ATOM 4464 N N . LYS B 1 170 ? 69.488 -24.976 25.421 1.00 86.79 576 LYS 2 N 1
ATOM 4465 C CA . LYS B 1 170 ? 68.758 -23.750 25.692 1.00 86.25 576 LYS 2 CA 1
ATOM 4466 C C . LYS B 1 170 ? 67.260 -24.053 25.620 1.00 85.77 576 LYS 2 C 1
ATOM 4467 O O . LYS B 1 170 ? 66.472 -23.534 26.407 1.00 86.02 576 LYS 2 O 1
ATOM 4473 N N . GLN B 1 171 ? 66.881 -24.910 24.674 1.00 73.29 577 GLN 2 N 1
ATOM 4474 C CA . GLN B 1 171 ? 65.486 -25.300 24.489 1.00 72.47 577 GLN 2 CA 1
ATOM 4475 C C . GLN B 1 171 ? 65.034 -26.218 25.610 1.00 71.58 577 GLN 2 C 1
ATOM 4476 O O . GLN B 1 171 ? 63.916 -26.094 26.100 1.00 71.53 577 GLN 2 O 1
ATOM 4482 N N . ILE B 1 172 ? 65.903 -27.144 26.002 1.00 59.83 578 ILE 2 N 1
ATOM 4483 C CA . ILE B 1 172 ? 65.596 -28.070 27.085 1.00 59.28 578 ILE 2 CA 1
ATOM 4484 C C . ILE B 1 172 ? 65.339 -27.263 28.353 1.00 59.63 578 ILE 2 C 1
ATOM 4485 O O . ILE B 1 172 ? 64.336 -27.462 29.044 1.00 59.80 578 ILE 2 O 1
ATOM 4490 N N . THR B 1 173 ? 66.241 -26.330 28.631 1.00 61.97 579 THR 2 N 1
ATOM 4491 C CA . THR B 1 173 ? 66.141 -25.476 29.799 1.00 61.99 579 THR 2 CA 1
ATOM 4492 C C . THR B 1 173 ? 64.852 -24.665 29.805 1.00 61.83 579 THR 2 C 1
ATOM 4493 O O . THR B 1 173 ? 64.098 -24.696 30.774 1.00 62.00 579 THR 2 O 1
ATOM 4497 N N . ASN B 1 174 ? 64.596 -23.931 28.733 1.00 65.79 580 ASN 2 N 1
ATOM 4498 C CA . ASN B 1 174 ? 63.378 -23.132 28.663 1.00 65.82 580 ASN 2 CA 1
ATOM 4499 C C . ASN B 1 174 ? 62.139 -24.000 28.857 1.00 65.70 580 ASN 2 C 1
ATOM 4500 O O . ASN B 1 174 ? 61.193 -23.590 29.535 1.00 65.98 580 ASN 2 O 1
ATOM 4505 N N . HIS B 1 175 ? 62.149 -25.197 28.268 1.00 66.81 581 HIS 2 N 1
ATOM 4506 C CA . HIS B 1 175 ? 61.020 -26.120 28.367 1.00 66.48 581 HIS 2 CA 1
ATOM 4507 C C . HIS B 1 175 ? 60.737 -26.611 29.788 1.00 66.57 581 HIS 2 C 1
ATOM 4508 O O . HIS B 1 175 ? 59.601 -26.558 30.255 1.00 66.35 581 HIS 2 O 1
ATOM 4515 N N . LEU B 1 176 ? 61.761 -27.105 30.471 1.00 67.78 582 LEU 2 N 1
ATOM 4516 C CA . LEU B 1 176 ? 61.568 -27.605 31.824 1.00 68.62 582 LEU 2 CA 1
ATOM 4517 C C . LEU B 1 176 ? 61.380 -26.485 32.852 1.00 69.05 582 LEU 2 C 1
ATOM 4518 O O . LEU B 1 176 ? 60.399 -26.483 33.603 1.00 69.33 582 LEU 2 O 1
ATOM 4523 N N . GLU B 1 177 ? 62.296 -25.521 32.879 1.00 73.02 583 GLU 2 N 1
ATOM 4524 C CA . GLU B 1 177 ? 62.179 -24.420 33.826 1.00 73.35 583 GLU 2 CA 1
ATOM 4525 C C . GLU B 1 177 ? 60.911 -23.624 33.543 1.00 73.20 583 GLU 2 C 1
ATOM 4526 O O . GLU B 1 177 ? 60.559 -22.708 34.279 1.00 73.69 583 GLU 2 O 1
ATOM 4532 N N . GLY B 1 178 ? 60.225 -23.984 32.466 1.00 55.69 584 GLY 2 N 1
ATOM 4533 C CA . GLY B 1 178 ? 58.987 -23.308 32.113 1.00 55.30 584 GLY 2 CA 1
ATOM 4534 C C . GLY B 1 178 ? 57.791 -23.948 32.795 1.00 55.03 584 GLY 2 C 1
ATOM 4535 O O . GLY B 1 178 ? 56.643 -23.587 32.523 1.00 54.78 584 GLY 2 O 1
ATOM 4536 N N . THR B 1 179 ? 58.063 -24.914 33.671 1.00 65.01 585 THR 2 N 1
ATOM 4537 C CA . THR B 1 179 ? 57.014 -25.602 34.422 1.00 65.06 585 THR 2 CA 1
ATOM 4538 C C . THR B 1 179 ? 57.128 -25.298 35.924 1.00 65.25 585 THR 2 C 1
ATOM 4539 O O . THR B 1 179 ? 56.130 -25.309 36.645 1.00 65.26 585 THR 2 O 1
ATOM 4543 N N . LEU B 1 180 ? 58.355 -25.035 36.374 1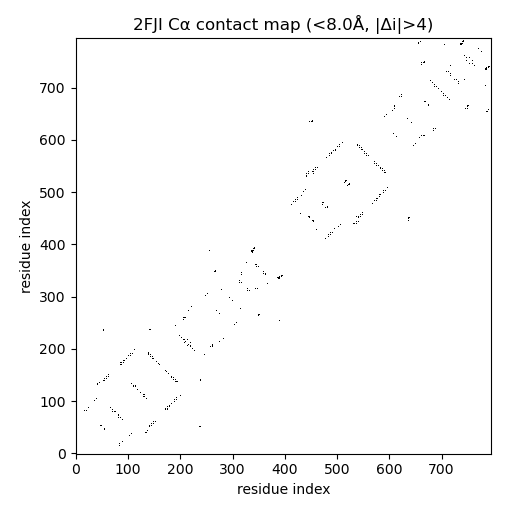.00 65.49 586 LEU 2 N 1
ATOM 4544 C CA . LEU B 1 180 ? 58.666 -24.750 37.774 1.00 65.91 586 LEU 2 CA 1
ATOM 4545 C C . LEU B 1 180 ? 57.728 -23.813 38.541 1.00 66.23 586 LEU 2 C 1
ATOM 4546 O O . LEU B 1 180 ? 57.286 -24.139 39.648 1.00 66.22 586 LEU 2 O 1
ATOM 4551 N N . ASP B 1 181 ? 57.435 -22.648 37.972 1.00 76.44 587 ASP 2 N 1
ATOM 4552 C CA . ASP B 1 181 ? 56.555 -21.699 38.643 1.00 76.85 587 ASP 2 CA 1
ATOM 4553 C C . ASP B 1 181 ? 55.156 -22.274 38.822 1.00 77.07 587 ASP 2 C 1
ATOM 4554 O O . ASP B 1 181 ? 54.520 -22.076 39.861 1.00 77.14 587 ASP 2 O 1
ATOM 4559 N N . GLY B 1 182 ? 54.679 -22.983 37.804 1.00 67.01 588 GLY 2 N 1
ATOM 4560 C CA . GLY B 1 182 ? 53.361 -23.587 37.872 1.00 67.00 588 GLY 2 CA 1
ATOM 4561 C C . GLY B 1 182 ? 53.281 -24.646 38.959 1.00 67.10 588 GLY 2 C 1
ATOM 4562 O O . GLY B 1 182 ? 52.200 -24.933 39.469 1.00 67.00 588 GLY 2 O 1
ATOM 4563 N N . PHE B 1 183 ? 54.418 -25.236 39.314 1.00 66.38 589 PHE 2 N 1
ATOM 4564 C CA . PHE B 1 183 ? 54.437 -26.251 40.358 1.00 66.80 589 PHE 2 CA 1
ATOM 4565 C C . PHE B 1 183 ? 54.264 -25.578 41.713 1.00 67.01 589 PHE 2 C 1
ATOM 4566 O O . PHE B 1 183 ? 53.350 -25.911 42.470 1.00 67.32 589 PHE 2 O 1
ATOM 4574 N N . ALA B 1 184 ? 55.133 -24.619 42.011 1.00 74.79 590 ALA 2 N 1
ATOM 4575 C CA . ALA B 1 184 ? 55.051 -23.907 43.276 1.00 74.62 590 ALA 2 CA 1
ATOM 4576 C C . ALA B 1 184 ? 53.660 -23.301 43.415 1.00 74.52 590 ALA 2 C 1
ATOM 4577 O O . ALA B 1 184 ? 53.154 -23.126 44.526 1.00 74.63 590 ALA 2 O 1
ATOM 4579 N N . GLU B 1 185 ? 53.041 -22.994 42.279 1.00 70.45 591 GLU 2 N 1
ATOM 4580 C CA . GLU B 1 185 ? 51.711 -22.410 42.279 1.00 70.50 591 GLU 2 CA 1
ATOM 4581 C C . GLU B 1 185 ? 50.688 -23.438 42.726 1.00 70.27 591 GLU 2 C 1
ATOM 4582 O O . GLU B 1 185 ? 49.742 -23.112 43.446 1.00 70.65 591 GLU 2 O 1
ATOM 4588 N N . VAL B 1 186 ? 50.867 -24.681 42.288 1.00 68.51 592 VAL 2 N 1
ATOM 4589 C CA . VAL B 1 186 ? 49.946 -25.748 42.661 1.00 67.79 592 VAL 2 CA 1
ATOM 4590 C C . VAL B 1 186 ? 50.107 -26.040 44.147 1.00 67.56 592 VAL 2 C 1
ATOM 4591 O O . VAL B 1 186 ? 49.124 -26.227 44.861 1.00 67.30 592 VAL 2 O 1
ATOM 4595 N N . ALA B 1 187 ? 51.351 -26.063 44.607 1.00 69.78 593 ALA 2 N 1
ATOM 4596 C CA . ALA B 1 187 ? 51.629 -26.307 46.012 1.00 70.11 593 ALA 2 CA 1
ATOM 4597 C C . ALA B 1 187 ? 50.943 -25.226 46.836 1.00 70.72 593 ALA 2 C 1
ATOM 4598 O O . ALA B 1 187 ? 50.519 -25.468 47.964 1.00 70.95 593 ALA 2 O 1
ATOM 4600 N N . GLN B 1 188 ? 50.836 -24.032 46.263 1.00 88.26 594 GLN 2 N 1
ATOM 4601 C CA . GLN B 1 188 ? 50.193 -22.917 46.940 1.00 88.33 594 GLN 2 CA 1
ATOM 4602 C C . GLN B 1 188 ? 48.689 -23.117 46.990 1.00 88.34 594 GLN 2 C 1
ATOM 4603 O O . GLN B 1 188 ? 48.080 -22.988 48.049 1.00 88.49 594 GLN 2 O 1
ATOM 4609 N N . CYS B 1 189 ? 48.085 -23.433 45.850 1.00 64.32 595 CYS 2 N 1
ATOM 4610 C CA . CYS B 1 189 ? 46.644 -23.629 45.814 1.00 64.33 595 CYS 2 CA 1
ATOM 4611 C C . CYS B 1 189 ? 46.189 -24.657 46.842 1.00 64.54 595 CYS 2 C 1
ATOM 4612 O O . CYS B 1 189 ? 45.119 -24.518 47.434 1.00 64.79 595 CYS 2 O 1
ATOM 4615 N N . SER B 1 190 ? 47.003 -25.684 47.058 1.00 73.15 596 SER 2 N 1
ATOM 4616 C CA . SER B 1 190 ? 46.642 -26.727 48.007 1.00 73.21 596 SER 2 CA 1
ATOM 4617 C C . SER B 1 190 ? 46.997 -26.358 49.439 1.00 73.25 596 SER 2 C 1
ATOM 4618 O O . SER B 1 190 ? 46.176 -26.510 50.339 1.00 73.30 596 SER 2 O 1
ATOM 4621 N N . SER B 1 191 ? 48.215 -25.875 49.654 1.00 73.89 597 SER 2 N 1
ATOM 4622 C CA . SER B 1 191 ? 48.633 -25.507 50.997 1.00 74.12 597 SER 2 CA 1
ATOM 4623 C C . SER B 1 191 ? 47.750 -24.385 51.543 1.00 74.24 597 SER 2 C 1
ATOM 4624 O O . SER B 1 191 ? 47.579 -24.254 52.758 1.00 74.43 597 SER 2 O 1
ATOM 4627 N N . LEU B 1 192 ? 47.188 -23.576 50.650 1.00 80.16 598 LEU 2 N 1
ATOM 4628 C CA . LEU B 1 192 ? 46.304 -22.499 51.079 1.00 80.11 598 LEU 2 CA 1
ATOM 4629 C C . LEU B 1 192 ? 44.913 -23.078 51.248 1.00 79.72 598 LEU 2 C 1
ATOM 4630 O O . LEU B 1 192 ? 44.075 -22.523 51.955 1.00 79.89 598 LEU 2 O 1
ATOM 4635 N N . GLY B 1 193 ? 44.677 -24.205 50.592 1.00 66.10 599 GLY 2 N 1
ATOM 4636 C CA . GLY B 1 193 ? 43.390 -24.861 50.696 1.00 65.51 599 GLY 2 CA 1
ATOM 4637 C C . GLY B 1 193 ? 43.254 -25.493 52.066 1.00 65.08 599 GLY 2 C 1
ATOM 4638 O O . GLY B 1 193 ? 42.183 -25.460 52.668 1.00 64.98 599 GLY 2 O 1
ATOM 4639 N N . LEU B 1 194 ? 44.340 -26.082 52.557 1.00 68.07 600 LEU 2 N 1
ATOM 4640 C CA . LEU B 1 194 ? 44.329 -26.691 53.876 1.00 68.18 600 LEU 2 CA 1
ATOM 4641 C C . LEU B 1 194 ? 43.989 -25.573 54.850 1.00 68.17 600 LEU 2 C 1
ATOM 4642 O O . LEU B 1 194 ? 43.164 -25.740 55.752 1.00 68.21 600 LEU 2 O 1
ATOM 4647 N N . ILE B 1 195 ? 44.632 -24.424 54.646 1.00 67.44 601 ILE 2 N 1
ATOM 4648 C CA . ILE B 1 195 ? 44.422 -23.260 55.495 1.00 66.99 601 ILE 2 CA 1
ATOM 4649 C C . ILE B 1 195 ? 42.968 -22.818 55.496 1.00 66.82 601 ILE 2 C 1
ATOM 4650 O O . ILE B 1 195 ? 42.436 -22.440 56.529 1.00 66.87 601 ILE 2 O 1
ATOM 4655 N N . THR B 1 196 ? 42.319 -22.881 54.342 1.00 71.08 602 THR 2 N 1
ATOM 4656 C CA . THR B 1 196 ? 40.920 -22.490 54.254 1.00 71.26 602 THR 2 CA 1
ATOM 4657 C C . THR B 1 196 ? 40.038 -23.432 55.064 1.00 71.35 602 THR 2 C 1
ATOM 4658 O O . THR B 1 196 ? 39.046 -23.012 55.656 1.00 71.45 602 THR 2 O 1
ATOM 4662 N N . LEU B 1 197 ? 40.405 -24.707 55.086 1.00 73.20 603 LEU 2 N 1
ATOM 4663 C CA . LEU B 1 197 ? 39.641 -25.698 55.830 1.00 73.08 603 LEU 2 CA 1
ATOM 4664 C C . LEU B 1 197 ? 39.822 -25.486 57.328 1.00 73.13 603 LEU 2 C 1
ATOM 4665 O O . LEU B 1 197 ? 38.849 -25.435 58.073 1.00 73.42 603 LEU 2 O 1
ATOM 4670 N N . MET B 1 198 ? 41.076 -25.364 57.755 1.00 71.86 604 MET 2 N 1
ATOM 4671 C CA . MET B 1 198 ? 41.401 -25.140 59.156 1.00 72.29 604 MET 2 CA 1
ATOM 4672 C C . MET B 1 198 ? 40.572 -24.009 59.755 1.00 72.22 604 MET 2 C 1
ATOM 4673 O O . MET B 1 198 ? 39.885 -24.194 60.763 1.00 72.57 604 MET 2 O 1
ATOM 4678 N N . PHE B 1 199 ? 40.641 -22.834 59.138 1.00 73.78 605 PHE 2 N 1
ATOM 4679 C CA . PHE B 1 199 ? 39.907 -21.686 59.636 1.00 73.49 605 PHE 2 CA 1
ATOM 4680 C C . PHE B 1 199 ? 38.406 -21.747 59.398 1.00 73.82 605 PHE 2 C 1
ATOM 4681 O O . PHE B 1 199 ? 37.665 -20.884 59.861 1.00 74.04 605 PHE 2 O 1
ATOM 4689 N N . ASP B 1 200 ? 37.943 -22.762 58.686 1.00 67.08 606 ASP 2 N 1
ATOM 4690 C CA . ASP B 1 200 ? 36.510 -22.870 58.468 1.00 67.68 606 ASP 2 CA 1
ATOM 4691 C C . ASP B 1 200 ? 35.875 -23.427 59.744 1.00 68.04 606 ASP 2 C 1
ATOM 4692 O O . ASP B 1 200 ? 34.659 -23.345 59.942 1.00 68.32 606 ASP 2 O 1
ATOM 4697 N N . ASP B 1 201 ? 36.711 -23.993 60.611 1.00 90.51 607 ASP 2 N 1
ATOM 4698 C CA . ASP B 1 201 ? 36.239 -24.546 61.876 1.00 90.96 607 ASP 2 CA 1
ATOM 4699 C C . ASP B 1 201 ? 36.477 -23.537 62.990 1.00 91.18 607 ASP 2 C 1
ATOM 4700 O O . ASP B 1 201 ? 36.362 -23.866 64.168 1.00 91.68 607 ASP 2 O 1
ATOM 4705 N N . LEU B 1 202 ? 36.827 -22.311 62.618 1.00 69.45 608 LEU 2 N 1
ATOM 4706 C CA . LEU B 1 202 ? 37.082 -21.276 63.607 1.00 69.36 608 LEU 2 CA 1
ATOM 4707 C C . LEU B 1 202 ? 36.240 -20.041 63.347 1.00 69.44 608 LEU 2 C 1
ATOM 4708 O O . LEU B 1 202 ? 36.613 -18.932 63.726 1.00 69.31 608 LEU 2 O 1
ATOM 4713 N N . ARG B 1 203 ? 35.094 -20.240 62.706 1.00 73.70 609 ARG 2 N 1
ATOM 4714 C CA . ARG B 1 203 ? 34.199 -19.136 62.398 1.00 74.03 609 ARG 2 CA 1
ATOM 4715 C C . ARG B 1 203 ? 33.562 -18.495 63.629 1.00 73.76 609 ARG 2 C 1
ATOM 4716 O O . ARG B 1 203 ? 33.451 -17.268 63.705 1.00 73.75 609 ARG 2 O 1
ATOM 4724 N N . LYS B 1 204 ? 33.151 -19.315 64.594 1.00 73.34 610 LYS 2 N 1
ATOM 4725 C CA . LYS B 1 204 ? 32.512 -18.794 65.796 1.00 72.80 610 LYS 2 CA 1
ATOM 4726 C C . LYS B 1 204 ? 33.446 -17.920 66.632 1.00 71.93 610 LYS 2 C 1
ATOM 4727 O O . LYS B 1 204 ? 33.159 -16.749 66.873 1.00 71.85 610 LYS 2 O 1
ATOM 4733 N N . PRO B 1 205 ? 34.582 -18.472 67.076 1.00 77.19 611 PRO 2 N 1
ATOM 4734 C CA . PRO B 1 205 ? 35.510 -17.678 67.884 1.00 76.78 611 PRO 2 CA 1
ATOM 4735 C C . PRO B 1 205 ? 36.014 -16.378 67.247 1.00 76.69 611 PRO 2 C 1
ATOM 4736 O O . PRO B 1 205 ? 36.316 -15.412 67.956 1.00 76.81 611 PRO 2 O 1
ATOM 4740 N N . TYR B 1 206 ? 36.102 -16.337 65.920 1.00 79.87 612 TYR 2 N 1
ATOM 4741 C CA . TYR B 1 206 ? 36.578 -15.126 65.257 1.00 79.33 612 TYR 2 CA 1
ATOM 4742 C C . TYR B 1 206 ? 35.530 -14.029 65.169 1.00 79.53 612 TYR 2 C 1
ATOM 4743 O O . TYR B 1 206 ? 35.840 -12.859 65.359 1.00 79.69 612 TYR 2 O 1
ATOM 4752 N N . GLN B 1 207 ? 34.287 -14.407 64.899 1.00 67.73 613 GLN 2 N 1
ATOM 4753 C CA . GLN B 1 207 ? 33.201 -13.437 64.786 1.00 68.48 613 GLN 2 CA 1
ATOM 4754 C C . GLN B 1 207 ? 32.790 -12.837 66.134 1.00 68.05 613 GLN 2 C 1
ATOM 4755 O O . GLN B 1 207 ? 31.905 -11.978 66.199 1.00 68.10 613 GLN 2 O 1
ATOM 4761 N N . GLU B 1 208 ? 33.437 -13.282 67.206 1.00 85.90 614 GLU 2 N 1
ATOM 4762 C CA . GLU B 1 208 ? 33.097 -12.797 68.535 1.00 85.51 614 GLU 2 CA 1
ATOM 4763 C C . GLU B 1 208 ? 34.278 -12.025 69.113 1.00 85.68 614 GLU 2 C 1
ATOM 4764 O O . GLU B 1 208 ? 34.114 -11.417 70.169 1.00 85.98 614 GLU 2 O 1
ATOM 4770 N N . ILE B 1 209 ? 35.467 -12.021 68.502 1.00 81.33 615 ILE 2 N 1
ATOM 4771 C CA . ILE B 1 209 ? 36.501 -11.248 69.201 1.00 80.83 615 ILE 2 CA 1
ATOM 4772 C C . ILE B 1 209 ? 36.182 -9.772 69.143 1.00 80.51 615 ILE 2 C 1
ATOM 4773 O O . ILE B 1 209 ? 35.685 -9.267 68.146 1.00 80.00 615 ILE 2 O 1
ATOM 4778 N N . PHE B 1 210 ? 36.498 -9.097 70.225 1.00 76.32 616 PHE 2 N 1
ATOM 4779 C CA . PHE B 1 210 ? 36.252 -7.664 70.382 1.00 75.85 616 PHE 2 CA 1
ATOM 4780 C C . PHE B 1 210 ? 34.856 -7.348 70.831 1.00 76.06 616 PHE 2 C 1
ATOM 4781 O O . PHE B 1 210 ? 34.437 -6.203 70.814 1.00 76.43 616 PHE 2 O 1
ATOM 4789 N N . SER B 1 211 ? 34.142 -8.367 71.236 1.00 62.78 617 SER 2 N 1
ATOM 4790 C CA . SER B 1 211 ? 32.762 -8.192 71.750 1.00 62.62 617 SER 2 CA 1
ATOM 4791 C C . SER B 1 211 ? 32.793 -8.462 73.235 1.00 62.28 617 SER 2 C 1
ATOM 4792 O O . SER B 1 211 ? 33.781 -8.909 73.788 1.00 61.87 617 SER 2 O 1
ATOM 4795 N N . LYS B 1 212 ? 31.678 -8.167 73.877 1.00 70.04 618 LYS 2 N 1
ATOM 4796 C CA . LYS B 1 212 ? 31.573 -8.289 75.334 1.00 70.34 618 LYS 2 CA 1
ATOM 4797 C C . LYS B 1 212 ? 32.264 -9.521 75.923 1.00 70.50 618 LYS 2 C 1
ATOM 4798 O O . LYS B 1 212 ? 33.207 -9.403 76.710 1.00 70.80 618 LYS 2 O 1
ATOM 4800 N N . THR B 1 213 ? 31.799 -10.702 75.533 1.00 61.32 619 THR 2 N 1
ATOM 4801 C CA . THR B 1 213 ? 32.368 -11.945 76.041 1.00 61.23 619 THR 2 CA 1
ATOM 4802 C C . THR B 1 213 ? 33.849 -12.084 75.738 1.00 60.81 619 THR 2 C 1
ATOM 4803 O O . THR B 1 213 ? 34.562 -12.808 76.435 1.00 60.77 619 THR 2 O 1
ATOM 4807 N N . TRP B 1 214 ? 34.324 -11.380 74.713 1.00 54.26 620 TRP 2 N 1
ATOM 4808 C CA . TRP B 1 214 ? 35.732 -11.486 74.336 1.00 53.90 620 TRP 2 CA 1
ATOM 4809 C C . TRP B 1 214 ? 36.709 -10.949 75.372 1.00 53.99 620 TRP 2 C 1
ATOM 4810 O O . TRP B 1 214 ? 37.864 -11.393 75.432 1.00 53.87 620 TRP 2 O 1
ATOM 4821 N N . TYR B 1 215 ? 36.257 -9.997 76.186 1.00 59.77 621 TYR 2 N 1
ATOM 4822 C CA . TYR B 1 215 ? 37.125 -9.402 77.206 1.00 60.29 621 TYR 2 CA 1
ATOM 4823 C C . TYR B 1 215 ? 37.675 -10.388 78.231 1.00 60.95 621 TYR 2 C 1
ATOM 4824 O O . TYR B 1 215 ? 38.848 -10.318 78.598 1.00 60.92 621 TYR 2 O 1
ATOM 4833 N N . MET B 1 216 ? 36.834 -11.310 78.683 1.00 95.82 622 MET 2 N 1
ATOM 4834 C CA . MET B 1 216 ? 37.256 -12.302 79.666 1.00 97.20 622 MET 2 CA 1
ATOM 4835 C C . MET B 1 216 ? 36.941 -13.716 79.179 1.00 97.62 622 MET 2 C 1
ATOM 4836 O O . MET B 1 216 ? 36.839 -14.651 79.978 1.00 97.80 622 MET 2 O 1
ATOM 4841 N N . GLY B 1 217 ? 36.803 -13.859 77.862 1.00 70.16 623 GLY 2 N 1
ATOM 4842 C CA . GLY B 1 217 ? 36.485 -15.148 77.267 1.00 70.30 623 GLY 2 CA 1
ATOM 4843 C C . GLY B 1 217 ? 37.655 -16.059 76.929 1.00 70.36 623 GLY 2 C 1
ATOM 4844 O O . GLY B 1 217 ? 38.762 -15.904 77.454 1.00 70.09 623 GLY 2 O 1
ATOM 4845 N N . SER B 1 218 ? 37.395 -17.012 76.036 1.00 85.88 624 SER 2 N 1
ATOM 4846 C CA . SER B 1 218 ? 38.394 -17.990 75.608 1.00 85.94 624 SER 2 CA 1
ATOM 4847 C C . SER B 1 218 ? 38.458 -18.111 74.082 1.00 86.21 624 SER 2 C 1
ATOM 4848 O O . SER B 1 218 ? 38.915 -19.120 73.544 1.00 86.41 624 SER 2 O 1
ATOM 4851 N N . GLN B 1 219 ? 37.993 -17.073 73.398 1.00 70.20 625 GLN 2 N 1
ATOM 4852 C CA . GLN B 1 219 ? 37.966 -17.020 71.935 1.00 70.35 625 GLN 2 CA 1
ATOM 4853 C C . GLN B 1 219 ? 39.293 -17.433 71.286 1.00 70.16 625 GLN 2 C 1
ATOM 4854 O O . GLN B 1 219 ? 39.323 -18.298 70.416 1.00 70.43 625 GLN 2 O 1
ATOM 4860 N N . ALA B 1 220 ? 40.386 -16.811 71.716 1.00 66.29 626 ALA 2 N 1
ATOM 4861 C CA . ALA B 1 220 ? 41.710 -17.100 71.178 1.00 66.29 626 ALA 2 CA 1
ATOM 4862 C C . ALA B 1 220 ? 42.296 -18.415 71.648 1.00 66.64 626 ALA 2 C 1
ATOM 4863 O O . ALA B 1 220 ? 43.358 -18.827 71.174 1.00 67.21 626 ALA 2 O 1
ATOM 4865 N N . GLN B 1 221 ? 41.642 -19.069 72.600 1.00 66.81 627 GLN 2 N 1
ATOM 4866 C CA . GLN B 1 221 ? 42.160 -20.344 73.068 1.00 66.40 627 GLN 2 CA 1
ATOM 4867 C C . GLN B 1 221 ? 41.570 -21.423 72.174 1.00 65.74 627 GLN 2 C 1
ATOM 4868 O O . GLN B 1 221 ? 42.222 -22.416 71.877 1.00 65.49 627 GLN 2 O 1
ATOM 4874 N N . GLN B 1 222 ? 40.329 -21.215 71.753 1.00 68.10 628 GLN 2 N 1
ATOM 4875 C CA . GLN B 1 222 ? 39.671 -22.147 70.855 1.00 68.08 628 GLN 2 CA 1
ATOM 4876 C C . GLN B 1 222 ? 40.494 -22.137 69.569 1.00 68.70 628 GLN 2 C 1
ATOM 4877 O O . GLN B 1 222 ? 40.841 -23.186 69.020 1.00 68.81 628 GLN 2 O 1
ATOM 4883 N N . ILE B 1 223 ? 40.807 -20.930 69.106 1.00 82.26 629 ILE 2 N 1
ATOM 4884 C CA . ILE B 1 223 ? 41.592 -20.736 67.895 1.00 82.38 629 ILE 2 CA 1
ATOM 4885 C C . ILE B 1 223 ? 42.926 -21.466 67.996 1.00 82.52 629 ILE 2 C 1
ATOM 4886 O O . ILE B 1 223 ? 43.248 -22.304 67.159 1.00 82.46 629 ILE 2 O 1
ATOM 4891 N N . ALA B 1 224 ? 43.697 -21.152 69.029 1.00 69.53 630 ALA 2 N 1
ATOM 4892 C CA . ALA B 1 224 ? 44.991 -21.790 69.213 1.00 69.97 630 ALA 2 CA 1
ATOM 4893 C C . ALA B 1 224 ? 44.872 -23.305 69.383 1.00 70.55 630 ALA 2 C 1
ATOM 4894 O O . ALA B 1 224 ? 45.767 -24.048 68.979 1.00 70.80 630 ALA 2 O 1
ATOM 4896 N N . ASP B 1 225 ? 43.781 -23.767 69.989 1.00 70.64 631 ASP 2 N 1
ATOM 4897 C CA . ASP B 1 225 ? 43.600 -25.199 70.186 1.00 70.89 631 ASP 2 CA 1
ATOM 4898 C C . ASP B 1 225 ? 43.465 -25.878 68.836 1.00 70.96 631 ASP 2 C 1
ATOM 4899 O O . ASP B 1 225 ? 44.320 -26.682 68.453 1.00 70.86 631 ASP 2 O 1
ATOM 4904 N N . THR B 1 226 ? 42.391 -25.541 68.123 1.00 65.20 632 THR 2 N 1
ATOM 4905 C CA . THR B 1 226 ? 42.123 -26.104 66.809 1.00 65.63 632 THR 2 CA 1
ATOM 4906 C C . THR B 1 226 ? 43.378 -26.096 65.943 1.00 66.10 632 THR 2 C 1
ATOM 4907 O O . THR B 1 226 ? 43.754 -27.124 65.379 1.00 66.41 632 THR 2 O 1
ATOM 4911 N N . LEU B 1 227 ? 44.035 -24.942 65.848 1.00 82.27 633 LEU 2 N 1
ATOM 4912 C CA . LEU B 1 227 ? 45.247 -24.828 65.044 1.00 82.65 633 LEU 2 CA 1
ATOM 4913 C C . LEU B 1 227 ? 46.315 -25.829 65.480 1.00 83.02 633 LEU 2 C 1
ATOM 4914 O O . LEU B 1 227 ? 46.882 -26.539 64.650 1.00 83.31 633 LEU 2 O 1
ATOM 4919 N N . ASP B 1 228 ? 46.592 -25.877 66.780 1.00 70.73 634 ASP 2 N 1
ATOM 4920 C CA . ASP B 1 228 ? 47.600 -26.790 67.309 1.00 71.38 634 ASP 2 CA 1
ATOM 4921 C C . ASP B 1 228 ? 47.265 -28.241 66.958 1.00 71.60 634 ASP 2 C 1
ATOM 4922 O O . ASP B 1 228 ? 48.161 -29.044 66.711 1.00 71.60 634 ASP 2 O 1
ATOM 4927 N N . GLU B 1 229 ? 45.979 -28.580 66.937 1.00 87.21 635 GLU 2 N 1
ATOM 4928 C CA . GLU B 1 229 ? 45.589 -29.937 66.573 1.00 87.87 635 GLU 2 CA 1
ATOM 4929 C C . GLU B 1 229 ? 46.096 -30.186 65.158 1.00 87.70 635 GLU 2 C 1
ATOM 4930 O O . GLU B 1 229 ? 46.916 -31.077 64.925 1.00 87.91 635 GLU 2 O 1
ATOM 4936 N N . TYR B 1 230 ? 45.611 -29.379 64.218 1.00 78.74 636 TYR 2 N 1
ATOM 4937 C CA . TYR B 1 230 ? 46.012 -29.494 62.821 1.00 78.31 636 TYR 2 CA 1
ATOM 4938 C C . TYR B 1 230 ? 47.519 -29.456 62.641 1.00 78.89 636 TYR 2 C 1
ATOM 4939 O O . TYR B 1 230 ? 48.108 -30.368 62.067 1.00 79.33 636 TYR 2 O 1
ATOM 4948 N N . LEU B 1 231 ? 48.144 -28.395 63.130 1.00 65.08 637 LEU 2 N 1
ATOM 4949 C CA . LEU B 1 231 ? 49.582 -28.249 62.984 1.00 65.99 637 LEU 2 CA 1
ATOM 4950 C C . LEU B 1 231 ? 50.357 -29.410 63.582 1.00 66.61 637 LEU 2 C 1
ATOM 4951 O O . LEU B 1 231 ? 51.419 -29.777 63.077 1.00 66.77 637 LEU 2 O 1
ATOM 4956 N N . LEU B 1 232 ? 49.828 -29.990 64.653 1.00 97.27 638 LEU 2 N 1
ATOM 4957 C CA . LEU B 1 232 ? 50.488 -31.109 65.318 1.00 98.02 638 LEU 2 CA 1
ATOM 4958 C C . LEU B 1 232 ? 50.841 -32.231 64.346 1.00 98.46 638 LEU 2 C 1
ATOM 4959 O O . LEU B 1 232 ? 52.016 -32.537 64.142 1.00 98.43 638 LEU 2 O 1
ATOM 4961 N N . ASP B 1 233 ? 49.826 -32.843 63.745 1.00 102.61 639 ASP 2 N 1
ATOM 4962 C CA . ASP B 1 233 ? 50.069 -33.935 62.817 1.00 103.46 639 ASP 2 CA 1
ATOM 4963 C C . ASP B 1 233 ? 50.354 -33.518 61.373 1.00 103.72 639 ASP 2 C 1
ATOM 4964 O O . ASP B 1 233 ? 50.427 -34.367 60.483 1.00 103.83 639 ASP 2 O 1
ATOM 4969 N N . ILE B 1 234 ? 50.520 -32.222 61.130 1.00 88.77 640 ILE 2 N 1
ATOM 4970 C CA . ILE B 1 234 ? 50.829 -31.767 59.779 1.00 88.76 640 ILE 2 CA 1
ATOM 4971 C C . ILE B 1 234 ? 52.332 -31.583 59.610 1.00 88.98 640 ILE 2 C 1
ATOM 4972 O O . ILE B 1 234 ? 52.918 -32.075 58.651 1.00 89.02 640 ILE 2 O 1
ATOM 4977 N N . LYS B 1 235 ? 52.957 -30.887 60.551 1.00 91.03 641 LYS 2 N 1
ATOM 4978 C CA . LYS B 1 235 ? 54.390 -30.632 60.473 1.00 91.54 641 LYS 2 CA 1
ATOM 4979 C C . LYS B 1 235 ? 55.251 -31.824 60.032 1.00 91.66 641 LYS 2 C 1
ATOM 4980 O O . LYS B 1 235 ? 56.043 -31.711 59.093 1.00 91.82 641 LYS 2 O 1
ATOM 4986 N N . PRO B 1 236 ? 55.103 -32.985 60.692 1.00 99.85 642 PRO 2 N 1
ATOM 4987 C CA . PRO B 1 236 ? 55.906 -34.156 60.321 1.00 99.78 642 PRO 2 CA 1
ATOM 4988 C C . PRO B 1 236 ? 55.692 -34.659 58.893 1.00 99.70 642 PRO 2 C 1
ATOM 4989 O O . PRO B 1 236 ? 56.644 -35.029 58.204 1.00 99.71 642 PRO 2 O 1
ATOM 4993 N N . GLN B 1 237 ? 54.437 -34.661 58.461 1.00 82.31 643 GLN 2 N 1
ATOM 4994 C CA . GLN B 1 237 ? 54.064 -35.145 57.139 1.00 82.21 643 GLN 2 CA 1
ATOM 4995 C C . GLN B 1 237 ? 54.241 -34.157 55.985 1.00 82.00 643 GLN 2 C 1
ATOM 4996 O O . GLN B 1 237 ? 53.868 -34.455 54.853 1.00 81.93 643 GLN 2 O 1
ATOM 5002 N N . MET B 1 238 ? 54.815 -32.992 56.254 1.00 82.16 644 MET 2 N 1
ATOM 5003 C CA . MET B 1 238 ? 54.988 -32.004 55.198 1.00 81.82 644 MET 2 CA 1
ATOM 5004 C C . MET B 1 238 ? 56.445 -31.660 54.933 1.00 82.10 644 MET 2 C 1
ATOM 5005 O O . MET B 1 238 ? 57.301 -31.776 55.816 1.00 81.98 644 MET 2 O 1
ATOM 5010 N N . ASN B 1 239 ? 56.714 -31.248 53.698 1.00 93.91 645 ASN 2 N 1
ATOM 5011 C CA . ASN B 1 239 ? 58.052 -30.856 53.279 1.00 94.22 645 ASN 2 CA 1
ATOM 5012 C C . ASN B 1 239 ? 58.504 -29.686 54.149 1.00 94.16 645 ASN 2 C 1
ATOM 5013 O O . ASN B 1 239 ? 57.828 -28.659 54.213 1.00 94.19 645 ASN 2 O 1
ATOM 5018 N N . SER B 1 240 ? 59.645 -29.844 54.812 1.00 92.12 646 SER 2 N 1
ATOM 5019 C CA . SER B 1 240 ? 60.174 -28.806 55.691 1.00 92.16 646 SER 2 CA 1
ATOM 5020 C C . SER B 1 240 ? 60.213 -27.422 55.044 1.00 92.13 646 SER 2 C 1
ATOM 5021 O O . SER B 1 240 ? 59.939 -26.417 55.698 1.00 92.39 646 SER 2 O 1
ATOM 5024 N N . VAL B 1 241 ? 60.550 -27.366 53.762 1.00 82.37 647 VAL 2 N 1
ATOM 5025 C CA . VAL B 1 241 ? 60.624 -26.088 53.065 1.00 82.14 647 VAL 2 CA 1
ATOM 5026 C C . VAL B 1 241 ? 59.250 -25.479 52.786 1.00 81.85 647 VAL 2 C 1
ATOM 5027 O O . VAL B 1 241 ? 59.049 -24.280 52.979 1.00 81.89 647 VAL 2 O 1
ATOM 5031 N N . LEU B 1 242 ? 58.307 -26.295 52.331 1.00 84.98 648 LEU 2 N 1
ATOM 5032 C CA . LEU B 1 242 ? 56.969 -25.798 52.043 1.00 84.61 648 LEU 2 CA 1
ATOM 5033 C C . LEU B 1 242 ? 56.249 -25.475 53.350 1.00 84.42 648 LEU 2 C 1
ATOM 5034 O O . LEU B 1 242 ? 55.308 -24.681 53.374 1.00 84.40 648 LEU 2 O 1
ATOM 5036 N N . PHE B 1 243 ? 56.704 -26.092 54.437 1.00 98.79 649 PHE 2 N 1
ATOM 5037 C CA . PHE B 1 243 ? 56.107 -25.879 55.749 1.00 98.33 649 PHE 2 CA 1
ATOM 5038 C C . PHE B 1 243 ? 56.409 -24.472 56.264 1.00 98.03 649 PHE 2 C 1
ATOM 5039 O O . PHE B 1 243 ? 55.503 -23.748 56.674 1.00 98.11 649 PHE 2 O 1
ATOM 5047 N N . VAL B 1 244 ? 57.685 -24.092 56.241 1.00 85.58 650 VAL 2 N 1
ATOM 5048 C CA . VAL B 1 244 ? 58.102 -22.772 56.699 1.00 84.76 650 VAL 2 CA 1
ATOM 5049 C C . VAL B 1 244 ? 57.285 -21.682 56.016 1.00 84.38 650 VAL 2 C 1
ATOM 5050 O O . VAL B 1 244 ? 57.045 -20.623 56.592 1.00 84.59 650 VAL 2 O 1
ATOM 5052 N N . ASN B 1 245 ? 56.867 -21.934 54.781 1.00 80.97 651 ASN 2 N 1
ATOM 5053 C CA . ASN B 1 245 ? 56.057 -20.965 54.055 1.00 80.21 651 ASN 2 CA 1
ATOM 5054 C C . ASN B 1 245 ? 54.613 -21.150 54.492 1.00 79.57 651 ASN 2 C 1
ATOM 5055 O O . ASN B 1 245 ? 53.826 -20.204 54.523 1.00 79.45 651 ASN 2 O 1
ATOM 5060 N N . PHE B 1 246 ? 54.279 -22.388 54.833 1.00 67.75 652 PHE 2 N 1
ATOM 5061 C CA . PHE B 1 246 ? 52.934 -22.740 55.262 1.00 66.94 652 PHE 2 CA 1
ATOM 5062 C C . PHE B 1 246 ? 52.506 -22.035 56.551 1.00 67.27 652 PHE 2 C 1
ATOM 5063 O O . PHE B 1 246 ? 51.491 -21.336 56.573 1.00 67.16 652 PHE 2 O 1
ATOM 5071 N N . ILE B 1 247 ? 53.262 -22.220 57.629 1.00 83.03 653 ILE 2 N 1
ATOM 5072 C CA . ILE B 1 247 ? 52.900 -21.577 58.885 1.00 83.62 653 ILE 2 CA 1
ATOM 5073 C C . ILE B 1 247 ? 52.972 -20.056 58.777 1.00 83.80 653 ILE 2 C 1
ATOM 5074 O O . ILE B 1 247 ? 52.268 -19.346 59.495 1.00 83.99 653 ILE 2 O 1
ATOM 5079 N N . ASP B 1 248 ? 53.807 -19.555 57.869 1.00 90.96 654 ASP 2 N 1
ATOM 5080 C CA . ASP B 1 248 ? 53.925 -18.114 57.676 1.00 90.93 654 ASP 2 CA 1
ATOM 5081 C C . ASP B 1 248 ? 52.559 -17.582 57.244 1.00 90.78 654 ASP 2 C 1
ATOM 5082 O O . ASP B 1 248 ? 52.149 -16.498 57.656 1.00 90.89 654 ASP 2 O 1
ATOM 5087 N N . ASN B 1 249 ? 51.856 -18.349 56.415 1.00 77.18 655 ASN 2 N 1
ATOM 5088 C CA . ASN B 1 249 ? 50.529 -17.952 55.961 1.00 76.83 655 ASN 2 CA 1
ATOM 5089 C C . ASN B 1 249 ? 49.509 -18.279 57.040 1.00 76.51 655 ASN 2 C 1
ATOM 5090 O O . ASN B 1 249 ? 48.398 -17.745 57.038 1.00 76.57 655 ASN 2 O 1
ATOM 5095 N N . VAL B 1 250 ? 49.880 -19.176 57.950 1.00 71.10 656 VAL 2 N 1
ATOM 5096 C CA . VAL B 1 250 ? 48.987 -19.554 59.039 1.00 70.51 656 VAL 2 CA 1
ATOM 5097 C C . VAL B 1 250 ? 49.079 -18.463 60.091 1.00 70.06 656 VAL 2 C 1
ATOM 5098 O O . VAL B 1 250 ? 48.069 -17.886 60.481 1.00 69.97 656 VAL 2 O 1
ATOM 5102 N N . ILE B 1 251 ? 50.296 -18.182 60.543 1.00 69.49 657 ILE 2 N 1
ATOM 5103 C CA . ILE B 1 251 ? 50.511 -17.139 61.532 1.00 69.30 657 ILE 2 CA 1
ATOM 5104 C C . ILE B 1 251 ? 49.846 -15.885 60.993 1.00 69.20 657 ILE 2 C 1
ATOM 5105 O O . ILE B 1 251 ? 49.107 -15.204 61.698 1.00 69.46 657 ILE 2 O 1
ATOM 5110 N N . GLY B 1 252 ? 50.105 -15.606 59.720 1.00 68.20 658 GLY 2 N 1
ATOM 5111 C CA . GLY B 1 252 ? 49.539 -14.437 59.077 1.00 67.48 658 GLY 2 CA 1
ATOM 5112 C C . GLY B 1 252 ? 48.036 -14.482 58.926 1.00 67.05 658 GLY 2 C 1
ATOM 5113 O O . GLY B 1 252 ? 47.390 -13.444 58.927 1.00 67.46 658 GLY 2 O 1
ATOM 5114 N N . GLU B 1 253 ? 47.465 -15.671 58.791 1.00 60.93 659 GLU 2 N 1
ATOM 5115 C CA . GLU B 1 253 ? 46.014 -15.784 58.641 1.00 60.90 659 GLU 2 CA 1
ATOM 5116 C C . GLU B 1 253 ? 45.286 -15.716 59.984 1.00 60.41 659 GLU 2 C 1
ATOM 5117 O O . GLU B 1 253 ? 44.083 -15.420 60.045 1.00 60.13 659 GLU 2 O 1
ATOM 5123 N N . THR B 1 254 ? 46.011 -16.001 61.059 1.00 69.85 660 THR 2 N 1
ATOM 5124 C CA . THR B 1 254 ? 45.417 -15.948 62.382 1.00 69.80 660 THR 2 CA 1
ATOM 5125 C C . THR B 1 254 ? 45.182 -14.467 62.638 1.00 69.74 660 THR 2 C 1
ATOM 5126 O O . THR B 1 254 ? 44.074 -14.030 62.954 1.00 69.85 660 THR 2 O 1
ATOM 5130 N N . ILE B 1 255 ? 46.245 -13.698 62.448 1.00 72.03 661 ILE 2 N 1
ATOM 5131 C CA . ILE B 1 255 ? 46.221 -12.270 62.670 1.00 71.58 661 ILE 2 CA 1
ATOM 5132 C C . ILE B 1 255 ? 45.290 -11.435 61.815 1.00 71.53 661 ILE 2 C 1
ATOM 5133 O O . ILE B 1 255 ? 44.693 -10.494 62.327 1.00 71.74 661 ILE 2 O 1
ATOM 5138 N N . ILE B 1 256 ? 45.147 -11.734 60.528 1.00 66.13 662 ILE 2 N 1
ATOM 5139 C CA . ILE B 1 256 ? 44.252 -10.890 59.746 1.00 66.05 662 ILE 2 CA 1
ATOM 5140 C C . ILE B 1 256 ? 42.813 -11.235 60.066 1.00 66.31 662 ILE 2 C 1
ATOM 5141 O O . ILE B 1 256 ? 41.956 -10.353 60.097 1.00 66.39 662 ILE 2 O 1
ATOM 5146 N N . LYS B 1 257 ? 42.542 -12.512 60.318 1.00 64.38 663 LYS 2 N 1
ATOM 5147 C CA . LYS B 1 257 ? 41.181 -12.928 60.659 1.00 64.62 663 LYS 2 CA 1
ATOM 5148 C C . LYS B 1 257 ? 40.797 -12.232 61.964 1.00 64.53 663 LYS 2 C 1
ATOM 5149 O O . LYS B 1 257 ? 39.638 -11.876 62.184 1.00 64.13 663 LYS 2 O 1
ATOM 5155 N N . PHE B 1 258 ? 41.798 -12.039 62.816 1.00 69.81 664 PHE 2 N 1
ATOM 5156 C CA . PHE B 1 258 ? 41.628 -11.373 64.102 1.00 70.36 664 PHE 2 CA 1
ATOM 5157 C C . PHE B 1 258 ? 41.277 -9.919 63.799 1.00 70.52 664 PHE 2 C 1
ATOM 5158 O O . PHE B 1 258 ? 40.162 -9.464 64.068 1.00 70.52 664 PHE 2 O 1
ATOM 5166 N N . LEU B 1 259 ? 42.246 -9.210 63.216 1.00 69.28 665 LEU 2 N 1
ATOM 5167 C CA . LEU B 1 259 ? 42.095 -7.804 62.848 1.00 68.90 665 LEU 2 CA 1
ATOM 5168 C C . LEU B 1 259 ? 40.827 -7.539 62.057 1.00 68.69 665 LEU 2 C 1
ATOM 5169 O O . LEU B 1 259 ? 40.240 -6.464 62.160 1.00 68.67 665 LEU 2 O 1
ATOM 5174 N N . THR B 1 260 ? 40.401 -8.514 61.265 1.00 70.01 666 THR 2 N 1
ATOM 5175 C CA . THR B 1 260 ? 39.197 -8.339 60.463 1.00 70.22 666 THR 2 CA 1
ATOM 5176 C C . THR B 1 260 ? 37.990 -8.194 61.369 1.00 70.33 666 THR 2 C 1
ATOM 5177 O O . THR B 1 260 ? 36.917 -7.772 60.928 1.00 70.26 666 THR 2 O 1
ATOM 5181 N N . ALA B 1 261 ? 38.178 -8.536 62.642 1.00 70.27 667 ALA 2 N 1
ATOM 5182 C CA . ALA B 1 261 ? 37.107 -8.435 63.628 1.00 70.44 667 ALA 2 CA 1
ATOM 5183 C C . ALA B 1 261 ? 36.689 -6.977 63.828 1.00 70.53 667 ALA 2 C 1
ATOM 5184 O O . ALA B 1 261 ? 35.534 -6.699 64.139 1.00 71.13 667 ALA 2 O 1
ATOM 5186 N N . LEU B 1 262 ? 37.626 -6.050 63.638 1.00 68.17 668 LEU 2 N 1
ATOM 5187 C CA . LEU B 1 262 ? 37.336 -4.623 63.775 1.00 68.10 668 LEU 2 CA 1
ATOM 5188 C C . LEU B 1 262 ? 36.134 -4.214 62.940 1.00 68.39 668 LEU 2 C 1
ATOM 5189 O O . LEU B 1 262 ? 35.659 -3.092 63.049 1.00 68.68 668 LEU 2 O 1
ATOM 5194 N N . SER B 1 263 ? 35.644 -5.121 62.105 1.00 59.74 669 SER 2 N 1
ATOM 5195 C CA . SER B 1 263 ? 34.503 -4.823 61.250 1.00 60.24 669 SER 2 CA 1
ATOM 5196 C C . SER B 1 263 ? 33.211 -4.653 62.029 1.00 60.49 669 SER 2 C 1
ATOM 5197 O O . SER B 1 263 ? 32.304 -3.945 61.590 1.00 60.49 669 SER 2 O 1
ATOM 5200 N N . PHE B 1 264 ? 33.112 -5.312 63.180 1.00 75.80 670 PHE 2 N 1
ATOM 5201 C CA . PHE B 1 264 ? 31.899 -5.211 63.991 1.00 76.19 670 PHE 2 CA 1
ATOM 5202 C C . PHE B 1 264 ? 31.797 -3.862 64.704 1.00 76.70 670 PHE 2 C 1
ATOM 5203 O O . PHE B 1 264 ? 30.739 -3.492 65.215 1.00 76.39 670 PHE 2 O 1
ATOM 5211 N N . GLU B 1 265 ? 32.911 -3.134 64.708 1.00 93.48 671 GLU 2 N 1
ATOM 5212 C CA . GLU B 1 265 ? 33.001 -1.807 65.308 1.00 94.36 671 GLU 2 CA 1
ATOM 5213 C C . GLU B 1 265 ? 32.675 -1.727 66.793 1.00 94.24 671 GLU 2 C 1
ATOM 5214 O O . GLU B 1 265 ? 31.942 -0.844 67.230 1.00 94.67 671 GLU 2 O 1
ATOM 5220 N N . HIS B 1 266 ? 33.225 -2.649 67.571 1.00 71.71 672 HIS 2 N 1
ATOM 5221 C CA . HIS B 1 266 ? 33.000 -2.643 69.009 1.00 71.39 672 HIS 2 CA 1
ATOM 5222 C C . HIS B 1 266 ? 33.953 -1.619 69.615 1.00 71.38 672 HIS 2 C 1
ATOM 5223 O O . HIS B 1 266 ? 35.159 -1.655 69.367 1.00 71.15 672 HIS 2 O 1
ATOM 5230 N N . SER B 1 267 ? 33.416 -0.704 70.409 1.00 67.41 673 SER 2 N 1
ATOM 5231 C CA . SER B 1 267 ? 34.253 0.307 71.035 1.00 67.89 673 SER 2 CA 1
ATOM 5232 C C . SER B 1 267 ? 35.265 -0.329 71.989 1.00 67.85 673 SER 2 C 1
ATOM 5233 O O . SER B 1 267 ? 34.935 -1.236 72.747 1.00 67.93 673 SER 2 O 1
ATOM 5236 N N . PHE B 1 268 ? 36.500 0.148 71.936 1.00 73.47 674 PHE 2 N 1
ATOM 5237 C CA . PHE B 1 268 ? 37.557 -0.371 72.788 1.00 74.06 674 PHE 2 CA 1
ATOM 5238 C C . PHE B 1 268 ? 37.390 0.114 74.230 1.00 74.20 674 PHE 2 C 1
ATOM 5239 O O . PHE B 1 268 ? 37.837 1.209 74.585 1.00 74.18 674 PHE 2 O 1
ATOM 5247 N N . LYS B 1 269 ? 36.742 -0.709 75.054 1.00 68.78 675 LYS 2 N 1
ATOM 5248 C CA . LYS B 1 269 ? 36.519 -0.392 76.463 1.00 68.59 675 LYS 2 CA 1
ATOM 5249 C C . LYS B 1 269 ? 37.858 -0.570 77.169 1.00 68.75 675 LYS 2 C 1
ATOM 5250 O O . LYS B 1 269 ? 38.271 -1.690 77.429 1.00 68.76 675 LYS 2 O 1
ATOM 5256 N N . ASN B 1 270 ? 38.540 0.520 77.489 1.00 67.25 676 ASN 2 N 1
ATOM 5257 C CA . ASN B 1 270 ? 39.835 0.390 78.141 1.00 67.93 676 ASN 2 CA 1
ATOM 5258 C C . ASN B 1 270 ? 39.840 0.777 79.627 1.00 68.46 676 ASN 2 C 1
ATOM 5259 O O . ASN B 1 270 ? 40.895 1.102 80.192 1.00 68.35 676 ASN 2 O 1
ATOM 5264 N N . LYS B 1 271 ? 38.666 0.730 80.257 1.00 83.57 677 LYS 2 N 1
ATOM 5265 C CA . LYS B 1 271 ? 38.555 1.046 81.681 1.00 84.44 677 LYS 2 CA 1
ATOM 5266 C C . LYS B 1 271 ? 39.504 0.136 82.461 1.00 84.79 677 LYS 2 C 1
ATOM 5267 O O . LYS B 1 271 ? 39.228 -1.054 82.645 1.00 84.90 677 LYS 2 O 1
ATOM 5273 N N . ASN B 1 272 ? 40.620 0.706 82.909 1.00 99.04 678 ASN 2 N 1
ATOM 5274 C CA . ASN B 1 272 ? 41.635 -0.031 83.652 1.00 99.34 678 ASN 2 CA 1
ATOM 5275 C C . ASN B 1 272 ? 42.323 -1.077 82.785 1.00 99.54 678 ASN 2 C 1
ATOM 5276 O O . ASN B 1 272 ? 42.605 -2.185 83.239 1.00 99.54 678 ASN 2 O 1
ATOM 5281 N N . ASN B 1 273 ? 42.589 -0.713 81.533 1.00 80.19 679 ASN 2 N 1
ATOM 5282 C CA . ASN B 1 273 ? 43.262 -1.596 80.587 1.00 80.03 679 ASN 2 CA 1
ATOM 5283 C C . ASN B 1 273 ? 42.545 -2.917 80.356 1.00 79.64 679 ASN 2 C 1
ATOM 5284 O O . ASN B 1 273 ? 43.185 -3.943 80.144 1.00 79.78 679 ASN 2 O 1
ATOM 5289 N N . LYS B 1 274 ? 41.220 -2.898 80.393 1.00 93.17 680 LYS 2 N 1
ATOM 5290 C CA . LYS B 1 274 ? 40.462 -4.118 80.169 1.00 92.95 680 LYS 2 CA 1
ATOM 5291 C C . LYS B 1 274 ? 40.568 -4.535 78.695 1.00 92.84 680 LYS 2 C 1
ATOM 5292 O O . LYS B 1 274 ? 40.071 -5.592 78.301 1.00 92.91 680 LYS 2 O 1
ATOM 5294 N N . PHE B 1 275 ? 41.216 -3.701 77.883 1.00 82.74 681 PHE 2 N 1
ATOM 5295 C CA . PHE B 1 275 ? 41.394 -3.993 76.463 1.00 82.22 681 PHE 2 CA 1
ATOM 5296 C C . PHE B 1 275 ? 42.851 -4.345 76.179 1.00 81.73 681 PHE 2 C 1
ATOM 5297 O O . PHE B 1 275 ? 43.141 -5.360 75.550 1.00 81.59 681 PHE 2 O 1
ATOM 5305 N N . LEU B 1 276 ? 43.768 -3.499 76.638 1.00 81.86 682 LEU 2 N 1
ATOM 5306 C CA . LEU B 1 276 ? 45.189 -3.746 76.429 1.00 81.47 682 LEU 2 CA 1
ATOM 5307 C C . LEU B 1 276 ? 45.591 -5.048 77.108 1.00 81.27 682 LEU 2 C 1
ATOM 5308 O O . LEU B 1 276 ? 46.699 -5.549 76.906 1.00 81.81 682 LEU 2 O 1
ATOM 5310 N N . GLU B 1 277 ? 44.687 -5.586 77.922 1.00 70.83 683 GLU 2 N 1
ATOM 5311 C CA . GLU B 1 277 ? 44.932 -6.835 78.632 1.00 70.18 683 GLU 2 CA 1
ATOM 5312 C C . GLU B 1 277 ? 44.264 -8.003 77.917 1.00 69.28 683 GLU 2 C 1
ATOM 5313 O O . GLU B 1 277 ? 44.767 -9.120 77.944 1.00 69.00 683 GLU 2 O 1
ATOM 5319 N N . ALA B 1 278 ? 43.130 -7.743 77.280 1.00 76.87 684 ALA 2 N 1
ATOM 5320 C CA . ALA B 1 278 ? 42.440 -8.784 76.536 1.00 76.51 684 ALA 2 CA 1
ATOM 5321 C C . ALA B 1 278 ? 43.195 -8.995 75.222 1.00 76.50 684 ALA 2 C 1
ATOM 5322 O O . ALA B 1 278 ? 42.940 -9.956 74.497 1.00 76.55 684 ALA 2 O 1
ATOM 5324 N N . MET B 1 279 ? 44.120 -8.079 74.931 1.00 71.12 685 MET 2 N 1
ATOM 5325 C CA . MET B 1 279 ? 44.954 -8.138 73.734 1.00 70.60 685 MET 2 CA 1
ATOM 5326 C C . MET B 1 279 ? 46.242 -8.874 74.080 1.00 70.59 685 MET 2 C 1
ATOM 5327 O O . MET B 1 279 ? 46.651 -9.778 73.354 1.00 70.45 685 MET 2 O 1
ATOM 5332 N N . LYS B 1 280 ? 46.878 -8.492 75.187 1.00 71.31 686 LYS 2 N 1
ATOM 5333 C CA . LYS B 1 280 ? 48.109 -9.150 75.623 1.00 71.60 686 LYS 2 CA 1
ATOM 5334 C C . LYS B 1 280 ? 47.838 -10.623 75.941 1.00 71.58 686 LYS 2 C 1
ATOM 5335 O O . LYS B 1 280 ? 48.743 -11.461 75.900 1.00 71.79 686 LYS 2 O 1
ATOM 5341 N N . ARG B 1 281 ? 46.590 -10.924 76.280 1.00 81.36 687 ARG 2 N 1
ATOM 5342 C CA . ARG B 1 281 ? 46.192 -12.290 76.594 1.00 81.11 687 ARG 2 CA 1
ATOM 5343 C C . ARG B 1 281 ? 46.288 -13.101 75.305 1.00 81.06 687 ARG 2 C 1
ATOM 5344 O O . ARG B 1 281 ? 47.082 -14.039 75.203 1.00 80.84 687 ARG 2 O 1
ATOM 5352 N N . ASP B 1 282 ? 45.472 -12.724 74.325 1.00 73.85 688 ASP 2 N 1
ATOM 5353 C CA . ASP B 1 282 ? 45.459 -13.384 73.028 1.00 74.10 688 ASP 2 CA 1
ATOM 5354 C C . ASP B 1 282 ? 46.861 -13.407 72.429 1.00 74.32 688 ASP 2 C 1
ATOM 5355 O O . ASP B 1 282 ? 47.348 -14.453 72.001 1.00 74.29 688 ASP 2 O 1
ATOM 5360 N N . PHE B 1 283 ? 47.509 -12.250 72.412 1.00 69.99 689 PHE 2 N 1
ATOM 5361 C CA . PHE B 1 283 ? 48.862 -12.147 71.880 1.00 70.59 689 PHE 2 CA 1
ATOM 5362 C C . PHE B 1 283 ? 49.700 -13.258 72.488 1.00 70.97 689 PHE 2 C 1
ATOM 5363 O O . PHE B 1 283 ? 50.418 -13.958 71.787 1.00 71.31 689 PHE 2 O 1
ATOM 5371 N N . GLU B 1 284 ? 49.591 -13.422 73.799 1.00 75.88 690 GLU 2 N 1
ATOM 5372 C CA . GLU B 1 284 ? 50.352 -14.444 74.503 1.00 76.41 690 GLU 2 CA 1
ATOM 5373 C C . GLU B 1 284 ? 49.972 -15.847 74.040 1.00 76.47 690 GLU 2 C 1
ATOM 5374 O O . GLU B 1 284 ? 50.844 -16.675 73.763 1.00 76.49 690 GLU 2 O 1
ATOM 5380 N N . ILE B 1 285 ? 48.671 -16.114 73.967 1.00 75.08 691 ILE 2 N 1
ATOM 5381 C CA . ILE B 1 285 ? 48.184 -17.417 73.525 1.00 75.27 691 ILE 2 CA 1
ATOM 5382 C C . ILE B 1 285 ? 48.845 -17.749 72.188 1.00 75.27 691 ILE 2 C 1
ATOM 5383 O O . ILE B 1 285 ? 49.653 -18.672 72.095 1.00 75.30 691 ILE 2 O 1
ATOM 5388 N N . PHE B 1 286 ? 48.501 -16.972 71.167 1.00 70.39 692 PHE 2 N 1
ATOM 5389 C CA . PHE B 1 286 ? 49.045 -17.136 69.827 1.00 70.37 692 PHE 2 CA 1
ATOM 5390 C C . PHE B 1 286 ? 50.563 -17.262 69.822 1.00 71.02 692 PHE 2 C 1
ATOM 5391 O O . PHE B 1 286 ? 51.106 -18.263 69.362 1.00 71.06 692 PHE 2 O 1
ATOM 5399 N N . TYR B 1 287 ? 51.248 -16.245 70.327 1.00 77.26 693 TYR 2 N 1
ATOM 5400 C CA . TYR B 1 287 ? 52.708 -16.260 70.364 1.00 78.15 693 TYR 2 CA 1
ATOM 5401 C C . TYR B 1 287 ? 53.271 -17.576 70.883 1.00 78.78 693 TYR 2 C 1
ATOM 5402 O O . TYR B 1 287 ? 54.281 -18.064 70.381 1.00 79.05 693 TYR 2 O 1
ATOM 5411 N N . GLN B 1 288 ? 52.625 -18.147 71.894 1.00 94.40 694 GLN 2 N 1
ATOM 5412 C CA . GLN B 1 288 ? 53.092 -19.401 72.467 1.00 94.95 694 GLN 2 CA 1
ATOM 5413 C C . GLN B 1 288 ? 52.767 -20.620 71.604 1.00 95.02 694 GLN 2 C 1
ATOM 5414 O O . GLN B 1 288 ? 53.491 -21.612 71.638 1.00 94.92 694 GLN 2 O 1
ATOM 5420 N N . LEU B 1 289 ? 51.680 -20.546 70.839 1.00 94.80 695 LEU 2 N 1
ATOM 5421 C CA . LEU B 1 289 ? 51.292 -21.647 69.959 1.00 94.98 695 LEU 2 CA 1
ATOM 5422 C C . LEU B 1 289 ? 52.319 -21.786 68.847 1.00 95.38 695 LEU 2 C 1
ATOM 5423 O O . LEU B 1 289 ? 52.901 -22.853 68.648 1.00 95.41 695 LEU 2 O 1
ATOM 5428 N N . PHE B 1 290 ? 52.528 -20.693 68.121 1.00 84.67 696 PHE 2 N 1
ATOM 5429 C CA . PHE B 1 290 ? 53.480 -20.672 67.026 1.00 84.98 696 PHE 2 CA 1
ATOM 5430 C C . PHE B 1 290 ? 54.921 -20.754 67.520 1.00 85.56 696 PHE 2 C 1
ATOM 5431 O O . PHE B 1 290 ? 55.838 -20.955 66.732 1.00 85.89 696 PHE 2 O 1
ATOM 5439 N N . VAL B 1 291 ? 55.125 -20.596 68.824 1.00 94.59 697 VAL 2 N 1
ATOM 5440 C CA . VAL B 1 291 ? 56.469 -20.708 69.383 1.00 95.05 697 VAL 2 CA 1
ATOM 5441 C C . VAL B 1 291 ? 56.716 -22.205 69.488 1.00 95.47 697 VAL 2 C 1
ATOM 5442 O O . VAL B 1 291 ? 57.822 -22.693 69.255 1.00 95.62 697 VAL 2 O 1
ATOM 5444 N N . LYS B 1 292 ? 55.654 -22.922 69.839 1.00 95.88 698 LYS 2 N 1
ATOM 5445 C CA . LYS B 1 292 ? 55.680 -24.370 69.978 1.00 96.16 698 LYS 2 CA 1
ATOM 5446 C C . LYS B 1 292 ? 55.822 -25.004 68.598 1.00 96.31 698 LYS 2 C 1
ATOM 5447 O O . LYS B 1 292 ? 56.799 -25.698 68.321 1.00 96.40 698 LYS 2 O 1
ATOM 5453 N N . VAL B 1 293 ? 54.843 -24.755 67.733 1.00 87.91 699 VAL 2 N 1
ATOM 5454 C CA . VAL B 1 293 ? 54.861 -25.305 66.385 1.00 88.02 699 VAL 2 CA 1
ATOM 5455 C C . VAL B 1 293 ? 56.214 -25.097 65.714 1.00 88.47 699 VAL 2 C 1
ATOM 5456 O O . VAL B 1 293 ? 56.917 -26.060 65.414 1.00 88.74 699 VAL 2 O 1
ATOM 5460 N N . LEU B 1 294 ? 56.577 -23.839 65.484 1.00 84.63 700 LEU 2 N 1
ATOM 5461 C CA . LEU B 1 294 ? 57.843 -23.508 64.841 1.00 84.99 700 LEU 2 CA 1
ATOM 5462 C C . LEU B 1 294 ? 59.046 -23.780 65.738 1.00 85.30 700 LEU 2 C 1
ATOM 5463 O O . LEU B 1 294 ? 60.004 -23.005 65.751 1.00 85.34 700 LEU 2 O 1
ATOM 5468 N N . ASP B 1 295 ? 58.999 -24.879 66.485 1.00 99.21 701 ASP 2 N 1
ATOM 5469 C CA . ASP B 1 295 ? 60.105 -25.242 67.365 1.00 99.87 701 ASP 2 CA 1
ATOM 5470 C C . ASP B 1 295 ? 61.191 -25.940 66.554 1.00 100.20 701 ASP 2 C 1
ATOM 5471 O O . ASP B 1 295 ? 60.909 -26.873 65.798 1.00 100.03 701 ASP 2 O 1
ATOM 5476 N N . GLY B 1 296 ? 62.429 -25.484 66.719 1.00 104.59 702 GLY 2 N 1
ATOM 5477 C CA . GLY B 1 296 ? 63.537 -26.078 65.995 1.00 105.24 702 GLY 2 CA 1
ATOM 5478 C C . GLY B 1 296 ? 63.764 -25.458 64.628 1.00 105.65 702 GLY 2 C 1
ATOM 5479 O O . GLY B 1 296 ? 64.902 -25.381 64.168 1.00 105.75 702 GLY 2 O 1
ATOM 5480 N N . ASN B 1 297 ? 62.686 -25.020 63.978 1.00 110.53 703 ASN 2 N 1
ATOM 5481 C CA . ASN B 1 297 ? 62.772 -24.407 62.652 1.00 110.88 703 ASN 2 CA 1
ATOM 5482 C C . ASN B 1 297 ? 63.610 -23.130 62.678 1.00 111.15 703 ASN 2 C 1
ATOM 5483 O O . ASN B 1 297 ? 63.196 -22.112 63.228 1.00 111.39 703 ASN 2 O 1
ATOM 5488 N N . GLU B 1 298 ? 64.790 -23.199 62.068 1.00 116.37 704 GLU 2 N 1
ATOM 5489 C CA . GLU B 1 298 ? 65.707 -22.072 62.038 1.00 116.37 704 GLU 2 CA 1
ATOM 5490 C C . GLU B 1 298 ? 65.158 -20.713 61.646 1.00 116.47 704 GLU 2 C 1
ATOM 5491 O O . GLU B 1 298 ? 65.833 -19.700 61.833 1.00 116.62 704 GLU 2 O 1
ATOM 5492 N N . SER B 1 299 ? 63.946 -20.673 61.103 1.00 92.09 705 SER 2 N 1
ATOM 5493 C CA . SER B 1 299 ? 63.350 -19.406 60.692 1.00 92.05 705 SER 2 CA 1
ATOM 5494 C C . SER B 1 299 ? 62.187 -18.997 61.602 1.00 92.10 705 SER 2 C 1
ATOM 5495 O O . SER B 1 299 ? 61.281 -18.278 61.176 1.00 91.98 705 SER 2 O 1
ATOM 5497 N N . LYS B 1 300 ? 62.226 -19.445 62.857 1.00 115.33 706 LYS 2 N 1
ATOM 5498 C CA . LYS B 1 300 ? 61.171 -19.144 63.826 1.00 115.26 706 LYS 2 CA 1
ATOM 5499 C C . LYS B 1 300 ? 61.153 -17.689 64.287 1.00 115.22 706 LYS 2 C 1
ATOM 5500 O O . LYS B 1 300 ? 60.167 -16.979 64.080 1.00 115.38 706 LYS 2 O 1
ATOM 5502 N N . ASP B 1 301 ? 62.239 -17.249 64.916 1.00 103.75 707 ASP 2 N 1
ATOM 5503 C CA . ASP B 1 301 ? 62.332 -15.878 65.411 1.00 103.50 707 ASP 2 CA 1
ATOM 5504 C C . ASP B 1 301 ? 62.080 -14.840 64.322 1.00 103.23 707 ASP 2 C 1
ATOM 5505 O O . ASP B 1 301 ? 61.918 -13.657 64.610 1.00 103.49 707 ASP 2 O 1
ATOM 5510 N N . THR B 1 302 ? 62.042 -15.282 63.072 1.00 92.69 708 THR 2 N 1
ATOM 5511 C CA . THR B 1 302 ? 61.817 -14.371 61.960 1.00 92.15 708 THR 2 CA 1
ATOM 5512 C C . THR B 1 302 ? 60.358 -14.314 61.534 1.00 91.63 708 THR 2 C 1
ATOM 5513 O O . THR B 1 302 ? 59.860 -13.253 61.167 1.00 91.70 708 THR 2 O 1
ATOM 5517 N N . LEU B 1 303 ? 59.675 -15.453 61.578 1.00 83.82 709 LEU 2 N 1
ATOM 5518 C CA . LEU B 1 303 ? 58.274 -15.505 61.170 1.00 83.07 709 LEU 2 CA 1
ATOM 5519 C C . LEU B 1 303 ? 57.331 -14.933 62.219 1.00 82.57 709 LEU 2 C 1
ATOM 5520 O O . LEU B 1 303 ? 56.229 -14.486 61.894 1.00 82.08 709 LEU 2 O 1
ATOM 5525 N N . ILE B 1 304 ? 57.764 -14.950 63.475 1.00 91.23 710 ILE 2 N 1
ATOM 5526 C CA . ILE B 1 304 ? 56.964 -14.391 64.556 1.00 90.90 710 ILE 2 CA 1
ATOM 5527 C C . ILE B 1 304 ? 57.091 -12.877 64.419 1.00 90.60 710 ILE 2 C 1
ATOM 5528 O O . ILE B 1 304 ? 56.127 -12.179 64.101 1.00 90.51 710 ILE 2 O 1
ATOM 5530 N N . THR B 1 305 ? 58.310 -12.393 64.637 1.00 80.77 711 THR 2 N 1
ATOM 5531 C CA . THR B 1 305 ? 58.642 -10.976 64.554 1.00 80.48 711 THR 2 CA 1
ATOM 5532 C C . THR B 1 305 ? 57.993 -10.235 63.386 1.00 80.27 711 THR 2 C 1
ATOM 5533 O O . THR B 1 305 ? 57.540 -9.103 63.545 1.00 80.45 711 THR 2 O 1
ATOM 5537 N N . GLN B 1 306 ? 57.948 -10.865 62.217 1.00 70.04 712 GLN 2 N 1
ATOM 5538 C CA . GLN B 1 306 ? 57.370 -10.224 61.040 1.00 69.84 712 GLN 2 CA 1
ATOM 5539 C C . GLN B 1 306 ? 55.852 -10.234 61.042 1.00 69.21 712 GLN 2 C 1
ATOM 5540 O O . GLN B 1 306 ? 55.216 -9.400 60.400 1.00 69.03 712 GLN 2 O 1
ATOM 5546 N N . ASN B 1 307 ? 55.265 -11.177 61.765 1.00 70.50 713 ASN 2 N 1
ATOM 5547 C CA . ASN B 1 307 ? 53.813 -11.261 61.815 1.00 70.16 713 ASN 2 CA 1
ATOM 5548 C C . ASN B 1 307 ? 53.199 -10.608 63.048 1.00 69.93 713 ASN 2 C 1
ATOM 5549 O O . ASN B 1 307 ? 52.203 -9.891 62.947 1.00 69.64 713 ASN 2 O 1
ATOM 5554 N N . PHE B 1 308 ? 53.798 -10.842 64.208 1.00 114.05 714 PHE 2 N 1
ATOM 5555 C CA . PHE B 1 308 ? 53.264 -10.282 65.437 1.00 114.13 714 PHE 2 CA 1
ATOM 5556 C C . PHE B 1 308 ? 53.553 -8.812 65.693 1.00 114.05 714 PHE 2 C 1
ATOM 5557 O O . PHE B 1 308 ? 52.983 -8.221 66.610 1.00 114.18 714 PHE 2 O 1
ATOM 5565 N N . THR B 1 309 ? 54.424 -8.209 64.892 1.00 88.57 715 THR 2 N 1
ATOM 5566 C CA . THR B 1 309 ? 54.702 -6.796 65.085 1.00 88.21 715 THR 2 CA 1
ATOM 5567 C C . THR B 1 309 ? 53.433 -6.005 64.790 1.00 87.99 715 THR 2 C 1
ATOM 5568 O O . THR B 1 309 ? 53.164 -4.999 65.438 1.00 88.02 715 THR 2 O 1
ATOM 5572 N N . VAL B 1 310 ? 52.637 -6.473 63.833 1.00 71.56 716 VAL 2 N 1
ATOM 5573 C CA . VAL B 1 310 ? 51.399 -5.782 63.490 1.00 71.57 716 VAL 2 CA 1
ATOM 5574 C C . VAL B 1 310 ? 50.429 -5.768 64.678 1.00 71.65 716 VAL 2 C 1
ATOM 5575 O O . VAL B 1 310 ? 49.622 -4.846 64.812 1.00 71.61 716 VAL 2 O 1
ATOM 5579 N N . MET B 1 311 ? 50.502 -6.791 65.532 1.00 86.91 717 MET 2 N 1
ATOM 5580 C CA . MET B 1 311 ? 49.636 -6.866 66.713 1.00 86.82 717 MET 2 CA 1
ATOM 5581 C C . MET B 1 311 ? 50.027 -5.734 67.661 1.00 86.64 717 MET 2 C 1
ATOM 5582 O O . MET B 1 311 ? 49.172 -5.018 68.180 1.00 86.55 717 MET 2 O 1
ATOM 5587 N N . GLU B 1 312 ? 51.329 -5.578 67.873 1.00 86.29 718 GLU 2 N 1
ATOM 5588 C CA . GLU B 1 312 ? 51.852 -4.540 68.750 1.00 86.47 718 GLU 2 CA 1
ATOM 5589 C C . GLU B 1 312 ? 51.514 -3.122 68.287 1.00 86.27 718 GLU 2 C 1
ATOM 5590 O O . GLU B 1 312 ? 51.387 -2.212 69.105 1.00 86.56 718 GLU 2 O 1
ATOM 5596 N N . PHE B 1 313 ? 51.374 -2.927 66.982 1.00 78.53 719 PHE 2 N 1
ATOM 5597 C CA . PHE B 1 313 ? 51.036 -1.609 66.457 1.00 78.07 719 PHE 2 CA 1
ATOM 5598 C C . PHE B 1 313 ? 49.534 -1.400 66.575 1.00 77.70 719 PHE 2 C 1
ATOM 5599 O O . PHE B 1 313 ? 49.056 -0.270 66.681 1.00 77.74 719 PHE 2 O 1
ATOM 5607 N N . PHE B 1 314 ? 48.791 -2.499 66.553 1.00 79.51 720 PHE 2 N 1
ATOM 5608 C CA . PHE B 1 314 ? 47.342 -2.430 66.679 1.00 79.06 720 PHE 2 CA 1
ATOM 5609 C C . PHE B 1 314 ? 47.011 -1.918 68.071 1.00 79.12 720 PHE 2 C 1
ATOM 5610 O O . PHE B 1 314 ? 46.023 -1.216 68.275 1.00 78.98 720 PHE 2 O 1
ATOM 5618 N N . MET B 1 315 ? 47.845 -2.298 69.030 1.00 84.17 721 MET 2 N 1
ATOM 5619 C CA . MET B 1 315 ? 47.657 -1.889 70.409 1.00 84.46 721 MET 2 CA 1
ATOM 5620 C C . MET B 1 315 ? 47.958 -0.402 70.552 1.00 84.47 721 MET 2 C 1
ATOM 5621 O O . MET B 1 315 ? 47.102 0.368 70.995 1.00 84.53 721 MET 2 O 1
ATOM 5626 N N . ASP B 1 316 ? 49.161 0.004 70.156 1.00 80.71 722 ASP 2 N 1
ATOM 5627 C CA . ASP B 1 316 ? 49.545 1.407 70.237 1.00 80.84 722 ASP 2 CA 1
ATOM 5628 C C . ASP B 1 316 ? 48.571 2.300 69.471 1.00 80.95 722 ASP 2 C 1
ATOM 5629 O O . ASP B 1 316 ? 48.145 3.334 69.979 1.00 81.13 722 ASP 2 O 1
ATOM 5634 N N . LEU B 1 317 ? 48.214 1.909 68.254 1.00 79.40 723 LEU 2 N 1
ATOM 5635 C CA . LEU B 1 317 ? 47.274 2.706 67.481 1.00 79.66 723 LEU 2 CA 1
ATOM 5636 C C . LEU B 1 317 ? 45.856 2.613 68.047 1.00 79.89 723 LEU 2 C 1
ATOM 5637 O O . LEU B 1 317 ? 44.927 3.181 67.484 1.00 80.05 723 LEU 2 O 1
ATOM 5642 N N . SER B 1 318 ? 45.682 1.908 69.161 1.00 71.57 724 SER 2 N 1
ATOM 5643 C CA . SER B 1 318 ? 44.354 1.772 69.752 1.00 71.88 724 SER 2 CA 1
ATOM 5644 C C . SER B 1 318 ? 44.226 2.312 71.165 1.00 72.07 724 SER 2 C 1
ATOM 5645 O O . SER B 1 318 ? 43.128 2.648 71.601 1.00 72.15 724 SER 2 O 1
ATOM 5648 N N . CYS B 1 319 ? 45.342 2.408 71.877 1.00 86.02 725 CYS 2 N 1
ATOM 5649 C CA . CYS B 1 319 ? 45.297 2.878 73.252 1.00 86.41 725 CYS 2 CA 1
ATOM 5650 C C . CYS B 1 319 ? 46.147 4.096 73.592 1.00 86.71 725 CYS 2 C 1
ATOM 5651 O O . CYS B 1 319 ? 45.893 4.763 74.595 1.00 86.86 725 CYS 2 O 1
ATOM 5654 N N . GLU B 1 320 ? 47.150 4.392 72.773 1.00 79.04 726 GLU 2 N 1
ATOM 5655 C CA . GLU B 1 320 ? 48.003 5.548 73.032 1.00 79.48 726 GLU 2 CA 1
ATOM 5656 C C . GLU B 1 320 ? 47.239 6.852 72.812 1.00 79.65 726 GLU 2 C 1
ATOM 5657 O O . GLU B 1 320 ? 46.201 6.872 72.152 1.00 79.42 726 GLU 2 O 1
ATOM 5663 N N . PRO B 1 321 ? 47.737 7.959 73.381 1.00 79.68 727 PRO 2 N 1
ATOM 5664 C CA . PRO B 1 321 ? 47.063 9.254 73.214 1.00 80.06 727 PRO 2 CA 1
ATOM 5665 C C . PRO B 1 321 ? 46.768 9.577 71.747 1.00 80.43 727 PRO 2 C 1
ATOM 5666 O O . PRO B 1 321 ? 47.654 9.494 70.901 1.00 80.41 727 PRO 2 O 1
ATOM 5670 N N . ILE B 1 322 ? 45.524 9.945 71.453 1.00 105.07 728 ILE 2 N 1
ATOM 5671 C CA . ILE B 1 322 ? 45.122 10.262 70.083 1.00 105.77 728 ILE 2 CA 1
ATOM 5672 C C . ILE B 1 322 ? 46.069 11.259 69.416 1.00 106.41 728 ILE 2 C 1
ATOM 5673 O O . ILE B 1 322 ? 46.014 11.456 68.205 1.00 106.56 728 ILE 2 O 1
ATOM 5678 N N . ASP B 1 323 ? 46.942 11.877 70.204 1.00 114.14 729 ASP 2 N 1
ATOM 5679 C CA . ASP B 1 323 ? 47.886 12.856 69.674 1.00 114.70 729 ASP 2 CA 1
ATOM 5680 C C . ASP B 1 323 ? 49.168 12.258 69.114 1.00 114.89 729 ASP 2 C 1
ATOM 5681 O O . ASP B 1 323 ? 49.820 12.867 68.265 1.00 115.15 729 ASP 2 O 1
ATOM 5686 N N . SER B 1 324 ? 49.538 11.073 69.582 1.00 89.65 730 SER 2 N 1
ATOM 5687 C CA . SER B 1 324 ? 50.757 10.449 69.093 1.00 89.63 730 SER 2 CA 1
ATOM 5688 C C . SER B 1 324 ? 50.503 9.235 68.206 1.00 89.47 730 SER 2 C 1
ATOM 5689 O O . SER B 1 324 ? 51.365 8.370 68.083 1.00 89.60 730 SER 2 O 1
ATOM 5692 N N . ILE B 1 325 ? 49.335 9.163 67.573 1.00 89.50 731 ILE 2 N 1
ATOM 5693 C CA . ILE B 1 325 ? 49.071 8.012 66.723 1.00 89.37 731 ILE 2 CA 1
ATOM 5694 C C . ILE B 1 325 ? 49.815 8.118 65.397 1.00 89.36 731 ILE 2 C 1
ATOM 5695 O O . ILE B 1 325 ? 50.361 7.130 64.913 1.00 89.40 731 ILE 2 O 1
ATOM 5700 N N . LEU B 1 326 ? 49.847 9.313 64.814 1.00 86.96 732 LEU 2 N 1
ATOM 5701 C CA . LEU B 1 326 ? 50.537 9.499 63.544 1.00 86.61 732 LEU 2 CA 1
ATOM 5702 C C . LEU B 1 326 ? 52.017 9.182 63.678 1.00 86.55 732 LEU 2 C 1
ATOM 5703 O O . LEU B 1 326 ? 52.625 8.635 62.763 1.00 86.48 732 LEU 2 O 1
ATOM 5708 N N . ASP B 1 327 ? 52.595 9.528 64.823 1.00 85.70 733 ASP 2 N 1
ATOM 5709 C CA . ASP B 1 327 ? 54.004 9.250 65.066 1.00 85.68 733 ASP 2 CA 1
ATOM 5710 C C . ASP B 1 327 ? 54.157 7.744 65.174 1.00 85.75 733 ASP 2 C 1
ATOM 5711 O O . ASP B 1 327 ? 55.242 7.196 64.976 1.00 85.76 733 ASP 2 O 1
ATOM 5716 N N . ILE B 1 328 ? 53.053 7.078 65.493 1.00 99.24 734 ILE 2 N 1
ATOM 5717 C CA . ILE B 1 328 ? 53.046 5.629 65.603 1.00 99.21 734 ILE 2 CA 1
ATOM 5718 C C . ILE B 1 328 ? 52.793 5.072 64.200 1.00 99.07 734 ILE 2 C 1
ATOM 5719 O O . ILE B 1 328 ? 53.512 4.189 63.735 1.00 98.96 734 ILE 2 O 1
ATOM 5721 N N . TRP B 1 329 ? 51.784 5.621 63.526 1.00 92.83 735 TRP 2 N 1
ATOM 5722 C CA . TRP B 1 329 ? 51.411 5.202 62.178 1.00 92.77 735 TRP 2 CA 1
ATOM 5723 C C . TRP B 1 329 ? 52.545 5.363 61.184 1.00 92.83 735 TRP 2 C 1
ATOM 5724 O O . TRP B 1 329 ? 52.520 4.776 60.103 1.00 93.17 735 TRP 2 O 1
ATOM 5735 N N . GLN B 1 330 ? 53.529 6.175 61.548 1.00 102.83 736 GLN 2 N 1
ATOM 5736 C CA . GLN B 1 330 ? 54.683 6.391 60.691 1.00 102.58 736 GLN 2 CA 1
ATOM 5737 C C . GLN B 1 330 ? 55.593 5.183 60.870 1.00 102.23 736 GLN 2 C 1
ATOM 5738 O O . GLN B 1 330 ? 55.900 4.481 59.908 1.00 102.30 736 GLN 2 O 1
ATOM 5744 N N . LYS B 1 331 ? 56.012 4.940 62.111 1.00 85.67 737 LYS 2 N 1
ATOM 5745 C CA . LYS B 1 331 ? 56.877 3.808 62.413 1.00 85.11 737 LYS 2 CA 1
ATOM 5746 C C . LYS B 1 331 ? 56.230 2.492 61.992 1.00 84.76 737 LYS 2 C 1
ATOM 5747 O O . LYS B 1 331 ? 56.920 1.506 61.736 1.00 84.57 737 LYS 2 O 1
ATOM 5753 N N . TYR B 1 332 ? 54.904 2.477 61.920 1.00 107.08 738 TYR 2 N 1
ATOM 5754 C CA . TYR B 1 332 ? 54.190 1.277 61.506 1.00 106.69 738 TYR 2 CA 1
ATOM 5755 C C . TYR B 1 332 ? 54.401 1.081 60.008 1.00 106.84 738 TYR 2 C 1
ATOM 5756 O O . TYR B 1 332 ? 54.709 -0.029 59.553 1.00 106.94 738 TYR 2 O 1
ATOM 5765 N N . LEU B 1 333 ? 54.244 2.156 59.238 1.00 98.51 739 LEU 2 N 1
ATOM 5766 C CA . LEU B 1 333 ? 54.438 2.057 57.798 1.00 98.32 739 LEU 2 CA 1
ATOM 5767 C C . LEU B 1 333 ? 55.869 1.619 57.507 1.00 98.32 739 LEU 2 C 1
ATOM 5768 O O . LEU B 1 333 ? 56.123 0.877 56.560 1.00 98.35 739 LEU 2 O 1
ATOM 5773 N N . GLU B 1 334 ? 56.799 2.069 58.342 1.00 94.33 740 GLU 2 N 1
ATOM 5774 C CA . GLU B 1 334 ? 58.208 1.715 58.195 1.00 94.54 740 GLU 2 CA 1
ATOM 5775 C C . GLU B 1 334 ? 58.375 0.212 58.010 1.00 94.47 740 GLU 2 C 1
ATOM 5776 O O . GLU B 1 334 ? 59.257 -0.232 57.280 1.00 94.57 740 GLU 2 O 1
ATOM 5782 N N . VAL B 1 335 ? 57.533 -0.569 58.685 1.00 99.65 741 VAL 2 N 1
ATOM 5783 C CA . VAL B 1 335 ? 57.607 -2.024 58.607 1.00 99.10 741 VAL 2 CA 1
ATOM 5784 C C . VAL B 1 335 ? 56.629 -2.625 57.601 1.00 98.79 741 VAL 2 C 1
ATOM 5785 O O . VAL B 1 335 ? 56.999 -3.500 56.820 1.00 99.03 741 VAL 2 O 1
ATOM 5789 N N . TYR B 1 336 ? 55.388 -2.159 57.604 1.00 67.02 742 TYR 2 N 1
ATOM 5790 C CA . TYR B 1 336 ? 54.404 -2.688 56.669 1.00 66.83 742 TYR 2 CA 1
ATOM 5791 C C . TYR B 1 336 ? 54.055 -1.663 55.594 1.00 66.60 742 TYR 2 C 1
ATOM 5792 O O . TYR B 1 336 ? 52.934 -1.145 55.537 1.00 66.28 742 TYR 2 O 1
ATOM 5801 N N . TRP B 1 337 ? 55.036 -1.395 54.735 1.00 75.30 743 TRP 2 N 1
ATOM 5802 C CA . TRP B 1 337 ? 54.916 -0.428 53.645 1.00 75.05 743 TRP 2 CA 1
ATOM 5803 C C . TRP B 1 337 ? 53.816 -0.728 52.627 1.00 74.61 743 TRP 2 C 1
ATOM 5804 O O . TRP B 1 337 ? 53.237 0.190 52.044 1.00 74.38 743 TRP 2 O 1
ATOM 5815 N N . ASP B 1 338 ? 53.534 -2.007 52.406 1.00 79.64 744 ASP 2 N 1
ATOM 5816 C CA . ASP B 1 338 ? 52.506 -2.399 51.444 1.00 79.23 744 ASP 2 CA 1
ATOM 5817 C C . ASP B 1 338 ? 51.116 -2.400 52.069 1.00 78.59 744 ASP 2 C 1
ATOM 5818 O O . ASP B 1 338 ? 50.145 -2.849 51.452 1.00 78.21 744 ASP 2 O 1
ATOM 5823 N N . SER B 1 339 ? 51.029 -1.874 53.289 1.00 69.48 745 SER 2 N 1
ATOM 5824 C CA . SER B 1 339 ? 49.770 -1.819 54.031 1.00 68.88 745 SER 2 CA 1
ATOM 5825 C C . SER B 1 339 ? 48.777 -0.790 53.510 1.00 68.35 745 SER 2 C 1
ATOM 5826 O O . SER B 1 339 ? 49.168 0.291 53.088 1.00 68.25 745 SER 2 O 1
ATOM 5829 N N . ARG B 1 340 ? 47.491 -1.133 53.538 1.00 75.08 746 ARG 2 N 1
ATOM 5830 C CA . ARG B 1 340 ? 46.447 -0.207 53.114 1.00 74.71 746 ARG 2 CA 1
ATOM 5831 C C . ARG B 1 340 ? 46.231 0.793 54.258 1.00 74.36 746 ARG 2 C 1
ATOM 5832 O O . ARG B 1 340 ? 47.016 0.845 55.212 1.00 74.40 746 ARG 2 O 1
ATOM 5840 N N . ILE B 1 341 ? 45.167 1.584 54.163 1.00 100.15 747 ILE 2 N 1
ATOM 5841 C CA . ILE B 1 341 ? 44.857 2.562 55.200 1.00 99.59 747 ILE 2 CA 1
ATOM 5842 C C . ILE B 1 341 ? 43.663 2.034 55.998 1.00 99.37 747 ILE 2 C 1
ATOM 5843 O O . ILE B 1 341 ? 43.254 2.628 56.995 1.00 99.38 747 ILE 2 O 1
ATOM 5848 N N . ASP B 1 342 ? 43.130 0.897 55.554 1.00 83.00 748 ASP 2 N 1
ATOM 5849 C CA . ASP B 1 342 ? 41.972 0.268 56.186 1.00 82.61 748 ASP 2 CA 1
ATOM 5850 C C . ASP B 1 342 ? 42.115 -0.001 57.677 1.00 82.24 748 ASP 2 C 1
ATOM 5851 O O . ASP B 1 342 ? 41.167 0.194 58.434 1.00 82.22 748 ASP 2 O 1
ATOM 5856 N N . LEU B 1 343 ? 43.293 -0.453 58.093 1.00 76.82 749 LEU 2 N 1
ATOM 5857 C CA . LEU B 1 343 ? 43.530 -0.758 59.497 1.00 76.33 749 LEU 2 CA 1
ATOM 5858 C C . LEU B 1 343 ? 43.305 0.445 60.413 1.00 76.03 749 LEU 2 C 1
ATOM 5859 O O . LEU B 1 343 ? 42.582 0.349 61.405 1.00 75.93 749 LEU 2 O 1
ATOM 5864 N N . LEU B 1 344 ? 43.925 1.575 60.089 1.00 75.79 750 LEU 2 N 1
ATOM 5865 C CA . LEU B 1 344 ? 43.762 2.767 60.908 1.00 75.12 750 LEU 2 CA 1
ATOM 5866 C C . LEU B 1 344 ? 42.305 3.178 60.906 1.00 74.56 750 LEU 2 C 1
ATOM 5867 O O . LEU B 1 344 ? 41.739 3.489 61.951 1.00 74.47 750 LEU 2 O 1
ATOM 5872 N N . VAL B 1 345 ? 41.692 3.180 59.729 1.00 63.80 751 VAL 2 N 1
ATOM 5873 C CA . VAL B 1 345 ? 40.293 3.568 59.638 1.00 63.28 751 VAL 2 CA 1
ATOM 5874 C C . VAL B 1 345 ? 39.453 2.712 60.585 1.00 63.16 751 VAL 2 C 1
ATOM 5875 O O . VAL B 1 345 ? 38.565 3.220 61.275 1.00 63.26 751 VAL 2 O 1
ATOM 5879 N N . GLY B 1 346 ? 39.746 1.414 60.626 1.00 69.22 752 GLY 2 N 1
ATOM 5880 C CA . GLY B 1 346 ? 39.006 0.515 61.499 1.00 68.35 752 GLY 2 CA 1
ATOM 5881 C C . GLY B 1 346 ? 39.300 0.796 62.963 1.00 67.77 752 GLY 2 C 1
ATOM 5882 O O . GLY B 1 346 ? 38.392 0.909 63.784 1.00 67.45 752 GLY 2 O 1
ATOM 5883 N N . ILE B 1 347 ? 40.583 0.917 63.281 1.00 70.57 753 ILE 2 N 1
ATOM 5884 C CA . ILE B 1 347 ? 41.011 1.200 64.635 1.00 70.43 753 ILE 2 CA 1
ATOM 5885 C C . ILE B 1 347 ? 40.363 2.467 65.207 1.00 71.04 753 ILE 2 C 1
ATOM 5886 O O . ILE B 1 347 ? 39.867 2.451 66.336 1.00 71.48 753 ILE 2 O 1
ATOM 5891 N N . LEU B 1 348 ? 40.362 3.552 64.433 1.00 85.02 754 LEU 2 N 1
ATOM 5892 C CA . LEU B 1 348 ? 39.785 4.826 64.878 1.00 84.82 754 LEU 2 CA 1
ATOM 5893 C C . LEU B 1 348 ? 38.271 4.771 65.067 1.00 84.93 754 LEU 2 C 1
ATOM 5894 O O . LEU B 1 348 ? 37.728 5.475 65.920 1.00 84.83 754 LEU 2 O 1
ATOM 5899 N N . LYS B 1 349 ? 37.587 3.948 64.276 1.00 69.84 755 LYS 2 N 1
ATOM 5900 C CA . LYS B 1 349 ? 36.134 3.834 64.397 1.00 70.03 755 LYS 2 CA 1
ATOM 5901 C C . LYS B 1 349 ? 35.713 3.145 65.702 1.00 69.81 755 LYS 2 C 1
ATOM 5902 O O . LYS B 1 349 ? 34.547 3.195 66.103 1.00 69.89 755 LYS 2 O 1
ATOM 5908 N N . CYS B 1 350 ? 36.671 2.510 66.361 1.00 77.27 756 CYS 2 N 1
ATOM 5909 C CA . CYS B 1 350 ? 36.399 1.810 67.603 1.00 76.91 756 CYS 2 CA 1
ATOM 5910 C C . CYS B 1 350 ? 36.931 2.586 68.801 1.00 76.99 756 CYS 2 C 1
ATOM 5911 O O . CYS B 1 350 ? 36.862 2.116 69.939 1.00 76.84 756 CYS 2 O 1
ATOM 5914 N N . ARG B 1 351 ? 37.472 3.772 68.541 1.00 68.28 757 ARG 2 N 1
ATOM 5915 C CA . ARG B 1 351 ? 38.008 4.609 69.604 1.00 68.31 757 ARG 2 CA 1
ATOM 5916 C C . ARG B 1 351 ? 36.934 5.561 70.110 1.00 68.61 757 ARG 2 C 1
ATOM 5917 O O . ARG B 1 351 ? 36.289 6.269 69.327 1.00 68.68 757 ARG 2 O 1
ATOM 5925 N N . LYS B 1 352 ? 36.739 5.561 71.425 1.00 67.89 758 LYS 2 N 1
ATOM 5926 C CA . LYS B 1 352 ? 35.737 6.420 72.022 1.00 67.96 758 LYS 2 CA 1
ATOM 5927 C C . LYS B 1 352 ? 36.178 7.867 72.055 1.00 67.78 758 LYS 2 C 1
ATOM 5928 O O . LYS B 1 352 ? 35.353 8.767 71.951 1.00 67.79 758 LYS 2 O 1
ATOM 5929 N N . ASP B 1 353 ? 37.481 8.088 72.185 1.00 69.63 759 ASP 2 N 1
ATOM 5930 C CA . ASP B 1 353 ? 38.026 9.440 72.249 1.00 69.85 759 ASP 2 CA 1
ATOM 5931 C C . ASP B 1 353 ? 38.425 9.990 70.875 1.00 70.19 759 ASP 2 C 1
ATOM 5932 O O . ASP B 1 353 ? 39.420 10.707 70.735 1.00 70.44 759 ASP 2 O 1
ATOM 5937 N N . VAL B 1 354 ? 37.632 9.650 69.864 1.00 71.39 760 VAL 2 N 1
ATOM 5938 C CA . VAL B 1 354 ? 37.873 10.103 68.503 1.00 71.18 760 VAL 2 CA 1
ATOM 5939 C C . VAL B 1 354 ? 36.529 10.359 67.828 1.00 71.23 760 VAL 2 C 1
ATOM 5940 O O . VAL B 1 354 ? 35.777 9.427 67.558 1.00 71.32 760 VAL 2 O 1
ATOM 5944 N N . SER B 1 355 ? 36.225 11.627 67.576 1.00 62.33 761 SER 2 N 1
ATOM 5945 C CA . SER B 1 355 ? 34.965 12.000 66.935 1.00 62.66 761 SER 2 CA 1
ATOM 5946 C C . SER B 1 355 ? 35.080 11.751 65.440 1.00 63.00 761 SER 2 C 1
ATOM 5947 O O . SER B 1 355 ? 36.189 11.617 64.924 1.00 62.86 761 SER 2 O 1
ATOM 5950 N N . SER B 1 356 ? 33.947 11.692 64.745 1.00 71.78 762 SER 2 N 1
ATOM 5951 C CA . SER B 1 356 ? 33.973 11.458 63.305 1.00 72.71 762 SER 2 CA 1
ATOM 5952 C C . SER B 1 356 ? 34.918 12.471 62.668 1.00 73.40 762 SER 2 C 1
ATOM 5953 O O . SER B 1 356 ? 35.865 12.103 61.965 1.00 73.83 762 SER 2 O 1
ATOM 5956 N N . SER B 1 357 ? 34.661 13.747 62.936 1.00 74.43 763 SER 2 N 1
ATOM 5957 C CA . SER B 1 357 ? 35.483 14.831 62.418 1.00 74.75 763 SER 2 CA 1
ATOM 5958 C C . SER B 1 357 ? 36.966 14.600 62.703 1.00 75.06 763 SER 2 C 1
ATOM 5959 O O . SER B 1 357 ? 37.777 14.582 61.782 1.00 75.77 763 SER 2 O 1
ATOM 5962 N N . GLU B 1 358 ? 37.326 14.417 63.969 1.00 60.64 764 GLU 2 N 1
ATOM 5963 C CA . GLU B 1 358 ? 38.726 14.191 64.333 1.00 61.19 764 GLU 2 CA 1
ATOM 5964 C C . GLU B 1 358 ? 39.298 12.970 63.616 1.00 61.49 764 GLU 2 C 1
ATOM 5965 O O . GLU B 1 358 ? 40.521 12.805 63.531 1.00 61.20 764 GLU 2 O 1
ATOM 5971 N N . ARG B 1 359 ? 38.419 12.108 63.114 1.00 100.07 765 ARG 2 N 1
ATOM 5972 C CA . ARG B 1 359 ? 38.863 10.902 62.425 1.00 100.54 765 ARG 2 CA 1
ATOM 5973 C C . ARG B 1 359 ? 39.304 11.193 60.991 1.00 101.03 765 ARG 2 C 1
ATOM 5974 O O . ARG B 1 359 ? 40.365 10.735 60.559 1.00 100.93 765 ARG 2 O 1
ATOM 5982 N N . LYS B 1 360 ? 38.499 11.959 60.260 1.00 74.28 766 LYS 2 N 1
ATOM 5983 C CA . LYS B 1 360 ? 38.836 12.288 58.883 1.00 74.84 766 LYS 2 CA 1
ATOM 5984 C C . LYS B 1 360 ? 40.137 13.070 58.785 1.00 75.27 766 LYS 2 C 1
ATOM 5985 O O . LYS B 1 360 ? 40.944 12.826 57.895 1.00 75.56 766 LYS 2 O 1
ATOM 5991 N N . LYS B 1 361 ? 40.362 13.996 59.707 1.00 79.45 767 LYS 2 N 1
ATOM 5992 C CA . LYS B 1 361 ? 41.599 14.763 59.679 1.00 80.11 767 LYS 2 CA 1
ATOM 5993 C C . LYS B 1 361 ? 42.771 13.828 59.975 1.00 80.51 767 LYS 2 C 1
ATOM 5994 O O . LYS B 1 361 ? 43.901 14.082 59.561 1.00 80.72 767 LYS 2 O 1
ATOM 5996 N N . ILE B 1 362 ? 42.502 12.745 60.699 1.00 92.47 768 ILE 2 N 1
ATOM 5997 C CA . ILE B 1 362 ? 43.556 11.794 61.025 1.00 92.89 768 ILE 2 CA 1
ATOM 5998 C C . ILE B 1 362 ? 43.775 10.850 59.847 1.00 93.18 768 ILE 2 C 1
ATOM 5999 O O . ILE B 1 362 ? 44.911 10.511 59.520 1.00 92.93 768 ILE 2 O 1
ATOM 6004 N N . VAL B 1 363 ? 42.690 10.425 59.208 1.00 89.22 769 VAL 2 N 1
ATOM 6005 C CA . VAL B 1 363 ? 42.816 9.548 58.051 1.00 89.71 769 VAL 2 CA 1
ATOM 6006 C C . VAL B 1 363 ? 43.512 10.341 56.943 1.00 90.18 769 VAL 2 C 1
ATOM 6007 O O . VAL B 1 363 ? 44.385 9.824 56.245 1.00 90.20 769 VAL 2 O 1
ATOM 6011 N N . GLN B 1 364 ? 43.115 11.603 56.796 1.00 85.45 770 GLN 2 N 1
ATOM 6012 C CA . GLN B 1 364 ? 43.695 12.493 55.797 1.00 85.71 770 GLN 2 CA 1
ATOM 6013 C C . GLN B 1 364 ? 45.215 12.433 55.865 1.00 85.98 770 GLN 2 C 1
ATOM 6014 O O . GLN B 1 364 ? 45.874 12.040 54.902 1.00 85.99 770 GLN 2 O 1
ATOM 6020 N N . GLN B 1 365 ? 45.764 12.821 57.012 1.00 78.53 771 GLN 2 N 1
ATOM 6021 C CA . GLN B 1 365 ? 47.209 12.826 57.215 1.00 79.21 771 GLN 2 CA 1
ATOM 6022 C C . GLN B 1 365 ? 47.850 11.435 57.202 1.00 79.28 771 GLN 2 C 1
ATOM 6023 O O . GLN B 1 365 ? 49.060 11.306 57.000 1.00 79.26 771 GLN 2 O 1
ATOM 6029 N N . ALA B 1 366 ? 47.050 10.397 57.425 1.00 91.10 772 ALA 2 N 1
ATOM 6030 C CA . ALA B 1 366 ? 47.573 9.032 57.405 1.00 91.13 772 ALA 2 CA 1
ATOM 6031 C C . ALA B 1 366 ? 47.699 8.619 55.943 1.00 91.16 772 ALA 2 C 1
ATOM 6032 O O . ALA B 1 366 ? 48.776 8.246 55.479 1.00 90.94 772 ALA 2 O 1
ATOM 6034 N N . THR B 1 367 ? 46.582 8.703 55.227 1.00 82.66 773 THR 2 N 1
ATOM 6035 C CA . THR B 1 367 ? 46.527 8.369 53.813 1.00 83.12 773 THR 2 CA 1
ATOM 6036 C C . THR B 1 367 ? 47.674 9.031 53.052 1.00 83.82 773 THR 2 C 1
ATOM 6037 O O . THR B 1 367 ? 48.167 8.487 52.063 1.00 83.93 773 THR 2 O 1
ATOM 6041 N N . GLU B 1 368 ? 48.086 10.208 53.516 1.00 99.58 774 GLU 2 N 1
ATOM 6042 C CA . GLU B 1 368 ? 49.174 10.942 52.886 1.00 100.30 774 GLU 2 CA 1
ATOM 6043 C C . GLU B 1 368 ? 50.527 10.370 53.266 1.00 100.81 774 GLU 2 C 1
ATOM 6044 O O . GLU B 1 368 ? 51.361 10.114 52.403 1.00 100.92 774 GLU 2 O 1
ATOM 6050 N N . MET B 1 369 ? 50.749 10.170 54.559 1.00 93.03 775 MET 2 N 1
ATOM 6051 C CA . MET B 1 369 ? 52.016 9.612 55.014 1.00 93.69 775 MET 2 CA 1
ATOM 6052 C C . MET B 1 369 ? 52.265 8.297 54.278 1.00 94.15 775 MET 2 C 1
ATOM 6053 O O . MET B 1 369 ? 53.407 7.856 54.131 1.00 94.12 775 MET 2 O 1
ATOM 6058 N N . LEU B 1 370 ? 51.176 7.690 53.813 1.00 98.12 776 LEU 2 N 1
ATOM 6059 C CA . LEU B 1 370 ? 51.220 6.427 53.089 1.00 98.68 776 LEU 2 CA 1
ATOM 6060 C C . LEU B 1 370 ? 51.729 6.646 51.672 1.00 99.29 776 LEU 2 C 1
ATOM 6061 O O . LEU B 1 370 ? 52.741 6.070 51.272 1.00 99.32 776 LEU 2 O 1
ATOM 6066 N N . HIS B 1 371 ? 51.013 7.483 50.923 1.00 107.09 777 HIS 2 N 1
ATOM 6067 C CA . HIS B 1 371 ? 51.369 7.800 49.543 1.00 107.66 777 HIS 2 CA 1
ATOM 6068 C C . HIS B 1 371 ? 52.786 8.343 49.423 1.00 108.09 777 HIS 2 C 1
ATOM 6069 O O . HIS B 1 371 ? 53.517 7.994 48.496 1.00 108.22 777 HIS 2 O 1
ATOM 6076 N N . GLU B 1 372 ? 53.168 9.206 50.356 1.00 105.93 778 GLU 2 N 1
ATOM 6077 C CA . GLU B 1 372 ? 54.499 9.791 50.338 1.00 106.52 778 GLU 2 CA 1
ATOM 6078 C C . GLU B 1 372 ? 55.567 8.772 50.725 1.00 106.92 778 GLU 2 C 1
ATOM 6079 O O . GLU B 1 372 ? 56.750 8.981 50.459 1.00 107.09 778 GLU 2 O 1
ATOM 6081 N N . TYR B 1 373 ? 55.162 7.673 51.356 1.00 94.08 779 TYR 2 N 1
ATOM 6082 C CA . TYR B 1 373 ? 56.137 6.658 51.737 1.00 94.40 779 TYR 2 CA 1
ATOM 6083 C C . TYR B 1 373 ? 56.318 5.694 50.574 1.00 94.77 779 TYR 2 C 1
ATOM 6084 O O . TYR B 1 373 ? 57.416 5.187 50.341 1.00 94.72 779 TYR 2 O 1
ATOM 6093 N N . ARG B 1 374 ? 55.230 5.449 49.850 1.00 119.15 780 ARG 2 N 1
ATOM 6094 C CA . ARG B 1 374 ? 55.249 4.558 48.696 1.00 119.70 780 ARG 2 CA 1
ATOM 6095 C C . ARG B 1 374 ? 56.054 5.219 47.582 1.00 120.22 780 ARG 2 C 1
ATOM 6096 O O . ARG B 1 374 ? 57.099 4.711 47.171 1.00 120.33 780 ARG 2 O 1
ATOM 6098 N N . ARG B 1 375 ? 55.560 6.355 47.098 1.00 119.03 781 ARG 2 N 1
ATOM 6099 C CA . ARG B 1 375 ? 56.236 7.098 46.041 1.00 119.40 781 ARG 2 CA 1
ATOM 6100 C C . ARG B 1 375 ? 57.630 7.479 46.524 1.00 119.65 781 ARG 2 C 1
ATOM 6101 O O . ARG B 1 375 ? 58.608 7.364 45.787 1.00 119.83 781 ARG 2 O 1
ATOM 6103 N N . ASN B 1 376 ? 57.713 7.929 47.772 1.00 93.64 782 ASN 2 N 1
ATOM 6104 C CA . ASN B 1 376 ? 58.992 8.311 48.340 1.00 93.91 782 ASN 2 CA 1
ATOM 6105 C C . ASN B 1 376 ? 59.956 7.143 48.333 1.00 94.11 782 ASN 2 C 1
ATOM 6106 O O . ASN B 1 376 ? 61.171 7.327 48.400 1.00 94.10 782 ASN 2 O 1
ATOM 6107 N N . MET B 1 377 ? 59.408 5.934 48.261 1.00 117.70 783 MET 2 N 1
ATOM 6108 C CA . MET B 1 377 ? 60.234 4.741 48.229 1.00 117.97 783 MET 2 CA 1
ATOM 6109 C C . MET B 1 377 ? 60.481 4.338 46.788 1.00 118.20 783 MET 2 C 1
ATOM 6110 O O . MET B 1 377 ? 61.576 3.899 46.428 1.00 118.07 783 MET 2 O 1
ATOM 6111 N N . GLU B 1 378 ? 59.450 4.494 45.961 1.00 111.02 784 GLU 2 N 1
ATOM 6112 C CA . GLU B 1 378 ? 59.530 4.165 44.545 1.00 111.16 784 GLU 2 CA 1
ATOM 6113 C C . GLU B 1 378 ? 60.388 5.207 43.829 1.00 111.36 784 GLU 2 C 1
ATOM 6114 O O . GLU B 1 378 ? 60.131 5.558 42.676 1.00 111.41 784 GLU 2 O 1
ATOM 6116 N N . ALA B 1 379 ? 61.407 5.700 44.530 1.00 104.67 785 ALA 2 N 1
ATOM 6117 C CA . ALA B 1 379 ? 62.321 6.699 43.991 1.00 104.68 785 ALA 2 CA 1
ATOM 6118 C C . ALA B 1 379 ? 63.499 6.897 44.941 1.00 104.62 785 ALA 2 C 1
ATOM 6119 O O . ALA B 1 379 ? 63.908 5.970 45.641 1.00 104.62 785 ALA 2 O 1
ATOM 6121 N N . ASP B 1 383 ? 64.148 -1.433 47.796 1.00 113.53 789 ASP 2 N 1
ATOM 6122 C CA . ASP B 1 383 ? 63.221 -2.536 47.562 1.00 113.59 789 ASP 2 CA 1
ATOM 6123 C C . ASP B 1 383 ? 63.310 -3.585 48.675 1.00 113.51 789 ASP 2 C 1
ATOM 6124 O O . ASP B 1 383 ? 64.395 -3.856 49.196 1.00 113.57 789 ASP 2 O 1
ATOM 6126 N N . ARG B 1 384 ? 62.167 -4.172 49.030 1.00 102.80 790 ARG 2 N 1
ATOM 6127 C CA . ARG B 1 384 ? 62.105 -5.189 50.084 1.00 102.50 790 ARG 2 CA 1
ATOM 6128 C C . ARG B 1 384 ? 60.858 -6.076 50.001 1.00 102.26 790 ARG 2 C 1
ATOM 6129 O O . ARG B 1 384 ? 59.839 -5.689 49.419 1.00 102.09 790 ARG 2 O 1
ATOM 6137 N N . GLU B 1 385 ? 60.950 -7.265 50.598 1.00 113.24 791 GLU 2 N 1
ATOM 6138 C CA . GLU B 1 385 ? 59.858 -8.235 50.586 1.00 112.98 791 GLU 2 CA 1
ATOM 6139 C C . GLU B 1 385 ? 58.572 -7.771 51.254 1.00 112.56 791 GLU 2 C 1
ATOM 6140 O O . GLU B 1 385 ? 58.600 -7.104 52.287 1.00 112.67 791 GLU 2 O 1
ATOM 6146 N N . PRO B 1 386 ? 57.419 -8.144 50.671 1.00 95.74 792 PRO 2 N 1
ATOM 6147 C CA . PRO B 1 386 ? 56.079 -7.798 51.157 1.00 95.25 792 PRO 2 CA 1
ATOM 6148 C C . PRO B 1 386 ? 55.723 -8.408 52.508 1.00 94.77 792 PRO 2 C 1
ATOM 6149 O O . PRO B 1 386 ? 56.444 -9.259 53.037 1.00 94.68 792 PRO 2 O 1
ATOM 6153 N N . THR B 1 387 ? 54.597 -7.959 53.055 1.00 97.92 793 THR 2 N 1
ATOM 6154 C CA . THR B 1 387 ? 54.113 -8.427 54.347 1.00 97.16 793 THR 2 CA 1
ATOM 6155 C C . THR B 1 387 ? 52.632 -8.780 54.269 1.00 96.66 793 THR 2 C 1
ATOM 6156 O O . THR B 1 387 ? 51.941 -8.403 53.320 1.00 96.57 793 THR 2 O 1
ATOM 6160 N N . LEU B 1 388 ? 52.153 -9.500 55.280 1.00 88.05 794 LEU 2 N 1
ATOM 6161 C CA . LEU B 1 388 ? 50.759 -9.931 55.346 1.00 87.38 794 LEU 2 CA 1
ATOM 6162 C C . LEU B 1 388 ? 49.758 -8.785 55.255 1.00 86.91 794 LEU 2 C 1
ATOM 6163 O O . LEU B 1 388 ? 48.660 -8.956 54.722 1.00 86.69 794 LEU 2 O 1
ATOM 6168 N N . MET B 1 389 ? 50.134 -7.618 55.768 1.00 89.35 795 MET 2 N 1
ATOM 6169 C CA . MET B 1 389 ? 49.230 -6.476 55.744 1.00 88.99 795 MET 2 CA 1
ATOM 6170 C C . MET B 1 389 ? 48.713 -6.157 54.353 1.00 88.99 795 MET 2 C 1
ATOM 6171 O O . MET B 1 389 ? 47.695 -5.482 54.203 1.00 89.00 795 MET 2 O 1
ATOM 6176 N N . ARG B 1 390 ? 49.410 -6.653 53.338 1.00 68.87 796 ARG 2 N 1
ATOM 6177 C CA . ARG B 1 390 ? 49.016 -6.425 51.956 1.00 69.12 796 ARG 2 CA 1
ATOM 6178 C C . ARG B 1 390 ? 47.642 -7.022 51.694 1.00 69.37 796 ARG 2 C 1
ATOM 6179 O O . ARG B 1 390 ? 46.898 -6.541 50.842 1.00 69.28 796 ARG 2 O 1
ATOM 6181 N N . ARG B 1 391 ? 47.305 -8.064 52.446 1.00 101.13 797 ARG 2 N 1
ATOM 6182 C CA . ARG B 1 391 ? 46.025 -8.744 52.290 1.00 101.51 797 ARG 2 CA 1
ATOM 6183 C C . ARG B 1 391 ? 44.884 -8.175 53.142 1.00 101.83 797 ARG 2 C 1
ATOM 6184 O O . ARG B 1 391 ? 43.718 -8.487 52.891 1.00 101.90 797 ARG 2 O 1
ATOM 6186 N N . PHE B 1 392 ? 45.200 -7.349 54.142 1.00 75.99 798 PHE 2 N 1
ATOM 6187 C CA . PHE B 1 392 ? 44.148 -6.779 54.983 1.00 76.15 798 PHE 2 CA 1
ATOM 6188 C C . PHE B 1 392 ? 43.283 -5.791 54.211 1.00 76.39 798 PHE 2 C 1
ATOM 6189 O O . PHE B 1 392 ? 43.773 -4.796 53.677 1.00 76.23 798 PHE 2 O 1
ATOM 6197 N N . VAL B 1 393 ? 41.988 -6.070 54.167 1.00 78.05 799 VAL 2 N 1
ATOM 6198 C CA . VAL B 1 393 ? 41.036 -5.220 53.473 1.00 78.78 799 VAL 2 CA 1
ATOM 6199 C C . VAL B 1 393 ? 39.887 -4.911 54.425 1.00 79.64 799 VAL 2 C 1
ATOM 6200 O O . VAL B 1 393 ? 39.498 -5.756 55.234 1.00 79.86 799 VAL 2 O 1
ATOM 6204 N N . LEU B 1 394 ? 39.351 -3.698 54.329 1.00 87.33 800 LEU 2 N 1
ATOM 6205 C CA . LEU B 1 394 ? 38.245 -3.286 55.181 1.00 88.10 800 LEU 2 CA 1
ATOM 6206 C C . LEU B 1 394 ? 37.507 -2.113 54.529 1.00 88.80 800 LEU 2 C 1
ATOM 6207 O O . LEU B 1 394 ? 37.796 -0.945 54.794 1.00 88.82 800 LEU 2 O 1
ATOM 6212 N N . GLU B 1 395 ? 36.554 -2.450 53.668 1.00 114.13 801 GLU 2 N 1
ATOM 6213 C CA . GLU B 1 395 ? 35.753 -1.473 52.936 1.00 115.19 801 GLU 2 CA 1
ATOM 6214 C C . GLU B 1 395 ? 35.140 -0.377 53.809 1.00 115.86 801 GLU 2 C 1
ATOM 6215 O O . GLU B 1 395 ? 34.225 -0.641 54.585 1.00 116.19 801 GLU 2 O 1
ATOM 6221 N N . PHE B 1 396 ? 35.646 0.850 53.684 1.00 127.18 802 PHE 2 N 1
ATOM 6222 C CA . PHE B 1 396 ? 35.104 1.983 54.440 1.00 127.78 802 PHE 2 CA 1
ATOM 6223 C C . PHE B 1 396 ? 34.606 3.050 53.463 1.00 128.29 802 PHE 2 C 1
ATOM 6224 O O . PHE B 1 396 ? 35.159 3.203 52.378 1.00 128.60 802 PHE 2 O 1
ATOM 6232 N N . GLU B 1 397 ? 33.564 3.781 53.849 1.00 111.21 803 GLU 2 N 1
ATOM 6233 C CA . GLU B 1 397 ? 32.979 4.788 52.970 1.00 111.51 803 GLU 2 CA 1
ATOM 6234 C C . GLU B 1 397 ? 33.655 6.153 52.857 1.00 111.76 803 GLU 2 C 1
ATOM 6235 O O . GLU B 1 397 ? 34.711 6.405 53.442 1.00 111.78 803 GLU 2 O 1
ATOM 6241 N N . LYS B 1 398 ? 33.003 7.018 52.078 1.00 140.39 804 LYS 2 N 1
ATOM 6242 C CA . LYS B 1 398 ? 33.461 8.370 51.798 1.00 140.73 804 LYS 2 CA 1
ATOM 6243 C C . LYS B 1 398 ? 34.314 9.103 52.812 1.00 140.95 804 LYS 2 C 1
ATOM 6244 O O . LYS B 1 398 ? 34.061 9.063 54.017 1.00 140.96 804 LYS 2 O 1
ATOM 6245 N N . GLN B 1 399 ? 35.333 9.786 52.297 1.00 112.56 805 GLN 2 N 1
ATOM 6246 C CA . GLN B 1 399 ? 36.253 10.572 53.109 1.00 112.71 805 GLN 2 CA 1
ATOM 6247 C C . GLN B 1 399 ? 37.181 9.714 53.954 1.00 112.73 805 GLN 2 C 1
ATOM 6248 O O . GLN B 1 399 ? 38.409 9.928 53.870 0.00 96.52 805 GLN 2 O 1
#

Foldseek 3Di:
DDDDDPVRVVVVLVVVLVVLLVVLLVVLVVLLVVVLVCLQQVVDFFDADPQRAGAHCSLVVLLVVLVVVLVVQVVVVDLVSNLSSLLSSLVSLLVSLVVLLVSLVVLLVLLLQLVVQCVVNPVRDDVSSDGDDRNLRVLQHLLQSLVVSLVSLVVVLVVCLVSDDVVSSVSSVCSSVVCNVSSVVSNVSSLVSSLVVLCSVLPVLLLCQLPPCLLPHCSLVVSLVSVLVSLVVNVSHHDPVSVVVSVLVNLLCSVLSNLQNLQVLAAQDQDVHSSVVSLVVSLVSSLVSQCVSCPPPPCSVVSSVLRSVVSVLLSCCQDPDPVCNLVSLLVVCVSQLLADLASSLSSQSSYPPADPVNSLVVSVVSNVSNCVSVVVCVVVPHDDDHGSRNPRDDDDDRD/DDDDDPVVVVVVLVVVLVVLLVVLVVVLVVLLVVQVVCLQCVVDAFDADDLGAGAGCSLVVLVVVLVVCLVVQVVVVDLCSNLSSLQSSLVSLQVSLVVLLVSLVVLLVLVLLLCCCVVVPVVRDDPSSDHDDNNLSVLQHLLQSLVVLLVVLVVVLVVCLVSDDVVSNVSSCCSSVVRNVSSNVSSCSSLVSSVVVLCSVLVVLLLCQLHDCLLVHCSLVVSLVSVLVSLVVRCSRHDLVSVVVSVLVVLLVVVLSNLLNLQVLAAQDCPVHSRVVSLVVSLVSSLVSLCVSCPPPPCSVPSCVQRCVVSVLLSCLQPPPPVCNVVSLLVVCVRQLLADLQSSLSSQSNYPPADPVNSCVVSVVSNVSNVCSNVVVVCDDDHGSNNVRDDDDDDD

B-factor: mean 68.58, std 20.84, range [21.47, 200.16]

Radius of gyration: 38.22 Å; Cα contacts (8 Å, |Δi|>4): 803; chains: 2; bounding box: 81×80×102 Å

Nearest PDB structures (foldseek):
  2fji-assembly1_1  TM=1.003E+00  e=3.049E-50  Saccharomyces cerevisiae
  2fji-assembly2_2  TM=9.941E-01  e=1.294E-45  Saccharomyces cerevisiae
  6vkl-assembly1_C  TM=9.105E-01  e=8.019E-35  Saccharomyces cerevisiae S288C
  8ga7-assembly1_A  TM=1.982E-01  e=9.020E-03  synthetic construct
  6h2f-assembly1_H  TM=2.173E-01  e=4.840E+00  Aeromonas hydrophila subsp. hydrophila AL09-71

Secondary structure (DSSP, 8-state):
-----HHHHHHHHHHHHHHHHHHHHHHHHHHHHHHHHHHHH--S--EE-TTS-EE-HHHHHHHHHHHHHHHHHHHTT-HHHHHHHHHHHHHHHHHHHHHHHHHHHHHHHHHHHHHHTTTTGGGS--TTT---S-HHHHHHHHHHHHHHHHHHHHHHHHHHHTTS-HHHHHHHHHHHHTTHHHHHHHHHHHHHHHHHHHHHTTHHHHTTTTSGGGTT--HHHHHHHHHHHHHHHHGGGS-HHHHHHHHHHHHHHHHHHHHHGGGG-PPP--GGGHHHHHHHHHHHHHHHHHHHHTTT-TTHHHHHHHHHHHHHHHHHHHHS-GGGHHHHHHHHHTT-TT--SHHHHHHHTT-TT--HHHHHHHHHHHHHHHHHHHHHHHHTT------GGGG--------/-----HHHHHHHHHHHHHHHHHHHHHHHHHHHHHHHHHHHS--SPPEE-SSS-EE-HHHHHHHHHHHHHHHHHHHTT-HHHHHHHHHHHHHHHHHHHHHHHHHHHHHHHHHHHHHHHHSS-SS---TTT---S-HHHHHHHHHHHHHHHHHHHHHHHHHHHTTS-HHHHHHHHHHHTTTHHHHHHHHHHHHHHHHHHHGGG-HHHHHTTTSGGGGTS-HHHHHHHHHHHHHHHHTTTS-HHHHHHHHHHHHHHHHHHHHGGGGG------TTSTTHHHHHHHHHHHHHHHHHHTSS-TTHHHHHHHHHHHHHHHHHHHHS-TTSHHHHHHHHHHH-TT--SHHHHHHHHT-TT--HHHHHHHHHHHHHHHHHHHTTT-------GGGG--------

Sequence (795 aa):
GSHMGDKEKETLFKDYLNLIVVKMTEWIGNLEKAEFDVFLERSTPPHSDSDGLLFLDGTKTCFQMFTQQVEVAAGTNQAKILVGVVERFSDLLTKRQKNWISKISEEIKKQINYNHKYDIDPESITPEDECPGGLVEYLIAVSNDQMKAADYAVAISSKYGKLVSKVYEKQITNHLEGTLDGFAEVAQCSSLGLITLMFDDLRKPYQEIFSKTWYMGSQAQQIADTLDEYLLDIKPQMNSVLFVNFIDNVIGETIIKFLTALSFEHSFKNKNNKFLEAMKRDFEIFYQLFVKVLDGNESKDTLITQNFTVMEFFMDLSCEPIDSILDIWQKYLEVYWDSRIDLLVGILKCRKDVSSSERKKIVQQATEMLHEYRRNMEANGVDREPTLMRRFVLEFEKQGSHMGDKEKETLFKDYLNLIVVKMTEWIGNLEKAEFDVFLERSTPPHSDSDGLLFLDGTKTCFQMFTQQVEVAAGTNQAKILVGVVERFSDLLTKRQKNWISKISEEIKKQINYNHKYDIDPESITPEDECPGGLVEYLIAVSNDQMKAADYAVAISSKYGKLVSKVYEKQITNHLEGTLDGFAEVAQCSSLGLITLMFDDLRKPYQEIFSKTWYMGSQAQQIADTLDEYLLDIKPQMNSVLFVNFIDNVIGETIIKFLTALSFEHSFKNKNNKFLEAMKRDFEIFYQLFVKVLDGNESKDTLITQNFTVMEFFMDLSCEPIDSILDIWQKYLEVYWDSRIDLLVGILKCRKDVSSSERKKIVQQATEMLHEYRRNMEADREPTLMRRFVLEFEKQ

=== Feature glossary ===
Legend for the data blocks above and below:

— What the protein is —

The amino-acid sequence is the protein's primary structure: the linear order of residues from the N-terminus to the C-terminus, written in one-letter code. Everything else here — the 3D coordinates, the secondary structure, the domain annotations — is ultimately a consequence of this string.

Database cross-references. InterPro integrates a dozen domain/family signature databases into unified entries with residue-range hits. GO terms attach function/process/location labels with evidence codes. CATH codes position the fold in a four-level structural taxonomy. Organism is the NCBI-taxonomy species name.

— Where its atoms are —

The mmCIF block holds the 3D Cartesian coordinates of each backbone atom (N, Cα, C, O) in ångströms. mmCIF is the PDB's canonical archive format — a tagged-loop text representation of the atomic model.

The six renders are orthographic views along the three Cartesian axes in both directions. Representation (cartoon, sticks, or surface) and color scheme (sequence-rainbow or by-chain) vary across proteins so the training set covers all the common visualization conventions.

— Local backbone conformation —

Secondary structure is the local, repeating backbone conformation. DSSP classifies it into eight states by reading the hydrogen-bond network: three helix types (H, G, I), two β types (E, B), two non-regular types (T, S), and unstructured coil (-).

SS3 is a coarse helix/strand/coil call (letters a/b/c) made by the P-SEA algorithm from inter-Cα distances and dihedrals. It is less detailed than DSSP but needs only Cα positions.

Backbone dihedral angles. Every residue except chain termini has a φ (preceding-C → N → Cα → C) and a ψ (N → Cα → C → next-N). They are reported in degrees following the IUPAC sign convention. Secondary structure is essentially a statement about which (φ, ψ) basin each residue occupies.

— Global shape and packing —

The geometric summary reports three shape descriptors. Rg (radius of gyration) measures how spread out the Cα atoms are about their centre of mass; compact globular proteins have small Rg, elongated or unfolded ones large. Cα contacts (<8 Å, |i−j|>4) count long-range residue pairs in spatial proximity — high for tightly packed folds, near zero for rods or random coil. The bounding-box extents give the protein's footprint along x, y, z in Å.

Solvent accessibility: the surface area of each residue that a 1.4 Å water probe can touch, in Å². When only backbone atoms are present the absolute values are lower than full-atom SASA (side chains contribute most of the area) and are flagged as backbone-only.

Plot images: a contact map (which residues are close in 3D, as an N×N binary image), a Ramachandran scatter (backbone torsion angles, revealing secondary-structure composition at a glance), and — for AlphaFold structures — a PAE heatmap (pairwise prediction confidence).

— Structural neighborhood —

Foldseek's 3Di representation compresses backbone geometry into a per-residue letter drawn from a learned twenty-state alphabet. It captures the tertiary interaction pattern around each residue — which residues are packed against it in space, regardless of where they are in sequence.

Structural nearest neighbors (via Foldseek easy-search vs the PDB). Reported per hit: target PDB id, E-value, and alignment TM-score. A TM-score above ~0.5 is the conventional threshold for 'same fold'.

— Confidence and disorder —

pLDDT (predicted Local Distance Difference Test) is AlphaFold's per-residue confidence score, ranging from 0 to 100. Values above 90 indicate high confidence (typically well-packed cores); 70–90 is confident; 50–70 low confidence; below 50 usually means the region is disordered or the prediction is unreliable there. AlphaFold stores pLDDT in the mmCIF B-factor column.

For experimental (PDB) structures, the B-factor (temperature factor) quantifies the positional spread of each atom in the crystal — a combination of thermal vibration and static disorder — in units of Å². High B-factors mark flexible loops or poorly resolved regions; low B-factors mark the rigid, well-ordered core.

Predicted Aligned Error (PAE) is an AlphaFold confidence matrix: entry (i, j) is the expected error in the position of residue j, in ångströms, when the prediction is superimposed on the true structure at residue i. Low PAE within a block of residues means that block is internally rigid and well-predicted; high PAE between two blocks means their relative placement is uncertain even if each block individually is confident.